Protein AF-A0A812KIX5-F1 (afdb_monomer_lite)

Organism: Symbiodinium pilosum (NCBI:txid2952)

InterPro domains:
  IPR000210 BTB/POZ domain [PF00651] (461-550)
  IPR000210 BTB/POZ domain [PS50097] (437-521)
  IPR000210 BTB/POZ domain [SM00225] (437-551)
  IPR011333 SKP1/BTB/POZ domain superfamily [G3DSA:3.30.710.10] (421-582)
  IPR011333 SKP1/BTB/POZ domain superfamily [SSF54695] (457-546)
  IPR032675 Leucine-rich repeat domain superfamily [G3DSA:3.80.10.10] (125-256)
  IPR051481 BTB/POZ domain-containing protein and Galectin-3-binding [PTHR24410] (470-642)

Foldseek 3Di:
DVVVVVVVVVVVVVVVVVVVVVPPDDDDDDDDDDDDDPVVPVVCVVVVVLDVVVPDDDPDPVVVVVCVVDVVSVVVVVVVSVVLVPDDPVRNVVVVVVVVVVVVVVCVVPVPPPDDDDPCVVVVVPPAPAPAAEDAPAPDEPPDPPPQQPPVCVVVLVRYQNHAYYAHDHHQHQADPDPLSNQNHAEYEHAQHAHDDACCVRPVSVLSNQNHAEYEHHNYNNCVVDPDNCPRVVVVCVSHVNYQYYNLDGDDPPPPDDDDDDDDDDDDDDPSPDPPPVDDDDPPPPPPPPDDDDDDDDDDDDDDDDDDDDDDDDDDDDDDDDDDDDDDDDDDDDDDDDDDDDDDDDDDPPVVVLVVVLVVLLVVVLVLLPDPDRDVVVCQVSVVVNQVSVVVVPDDDDDRDPDPLSVVVVLVVVVVVDDPPCLQSQLSSLLSCWQVEQAKEKEWEFDPPDDDPPDDGDTDIDITHDHLVLLVVQFVQSVVQQVDPVHPRNVVSYDYDYLADPLLVVQLRSCSRRVDGDDDLLSLLRVLLVCVVRVNVVSVVVSVVVNVVCCPDPCNLQCLLSQLQSCVSSVVCPPVPDRSNVSSLVSCQQCVCNNPLDVGPDDPVVVCVSLLDLSRADALLSVLLSLVVNLVVDPPNVVSLVSNLPRHQPVPDPPVSLVVSLVPDDPVSSVSVVVSNVPRDPPDDFQHWHWFQAPQQVLVVVCVVVPVVPDPCDPAAKDKDWFPDDVVQVVVPPVSVVCVSNLVFWDKDAFGKIKMFGPPWFWFFFFKFWQAKAAQQWWKWKWFDAVVPDIDTQDTDDGIGHHPDGDTGPDGDGTGMMMIGTHHDIRTTRIGTTTIIRPPPD

Radius of gyration: 38.46 Å; chains: 1; bounding box: 122×82×98 Å

pLDDT: mean 73.1, std 25.52, range [22.61, 98.19]

Secondary structure (DSSP, 8-state):
-HHHHHHHHHHHHHHHHHHHHTT---------PPS--TTTHHHHHHHHHHHHHTTTS---HHHHHHHTT-HHHHHHHHHHHHHHHTS-HHHHHHHHHHHHHHHHHHHHHHTT-SS--GGGHHHHTT---TT--EEE-TTPPPSSSSS-----HHHHHHH-TT--EEE-TTS--S----GGG-TT--EEE--SS---S-HHHHHGGGGG-TT--EEE-TTSHHHHS-SSTTHHHHHHHHH-TT--EETTEE-----TT-------------TTSTTTTT--PPPTTSTTS------------------------------------------------------------THHHHHHHHHHHHHHHHHHHTSTT--HHHHHHHHHHHHHHHHTSTT---PPPSSHHHHHHHHHHHHHHS-GGGHHHHHHHHHHTTT--SEEEEEEEEPTT----TT---EEEEEEEE-HHHHHHH-HHHHHHHH-TTSHHHHHTEEEE-SS-HHHHHHHHHHHHHS-----HHHHHHHHHHHHHTT-HHHHHHHHHHHHHHHTSTTHHHHHHHHHHHHHHTTTTSSSS--HHHHHHHHHHHSHHHHTSS--S--HHHHHHHHT-TT----HHHHHHHHHHHHHH-S-HHHHHHHHHHH--TTSS-HHHHHHHHTTS-HHHHHHHHHHHHHS--S-PPPPEEEES-HHHHHHHHHHHS-GGGS-IIIIIBEEEE-S--HHHHTTHHHHHHHHHTT-S-EEESSEEEEEE-SS--EEEEEEEESSPBPTT-EEEEEEESSSSS-EEEEE--SPBPTT--EE-S--SEESEEEEEEEES-EEE-EEEEEEEE----

Structure (mmCIF, N/CA/C/O backbone):
data_AF-A0A812KIX5-F1
#
_entry.id   AF-A0A812KIX5-F1
#
loop_
_atom_site.group_PDB
_atom_site.id
_atom_site.type_symbol
_atom_site.label_atom_id
_atom_site.label_alt_id
_atom_site.label_comp_id
_atom_site.label_asym_id
_atom_site.label_entity_id
_atom_site.label_seq_id
_atom_site.pdbx_PDB_ins_code
_atom_site.Cartn_x
_atom_site.Cartn_y
_atom_site.Cartn_z
_atom_site.occupancy
_atom_site.B_iso_or_equiv
_atom_site.auth_seq_id
_atom_site.auth_comp_id
_atom_site.auth_asym_id
_atom_site.auth_atom_id
_atom_site.pdbx_PDB_model_num
ATOM 1 N N . MET A 1 1 ? 45.525 -39.252 -24.449 1.00 27.50 1 MET A N 1
ATOM 2 C CA . MET A 1 1 ? 46.221 -38.212 -25.239 1.00 27.50 1 MET A CA 1
ATOM 3 C C . MET A 1 1 ? 45.256 -37.394 -26.091 1.00 27.50 1 MET A C 1
ATOM 5 O O . MET A 1 1 ? 45.307 -36.185 -25.963 1.00 27.50 1 MET A O 1
ATOM 9 N N . GLU A 1 2 ? 44.315 -37.974 -26.846 1.00 22.61 2 GLU A N 1
ATOM 10 C CA . GLU A 1 2 ? 43.302 -37.180 -27.587 1.00 22.61 2 GLU A CA 1
ATOM 11 C C . GLU A 1 2 ? 42.340 -36.354 -26.708 1.00 22.61 2 GLU A C 1
ATOM 13 O O . GLU A 1 2 ? 41.885 -35.298 -27.137 1.00 22.61 2 GLU A O 1
ATOM 18 N N . LEU A 1 3 ? 42.068 -36.766 -25.461 1.00 28.38 3 LEU A N 1
ATOM 19 C CA . LEU A 1 3 ? 41.303 -35.943 -24.508 1.00 28.38 3 LEU A CA 1
ATOM 20 C C . LEU A 1 3 ? 42.110 -34.771 -23.920 1.00 28.38 3 LEU A C 1
ATOM 22 O O . LEU A 1 3 ? 41.532 -33.727 -23.648 1.00 28.38 3 LEU A O 1
ATOM 26 N N . ALA A 1 4 ? 43.436 -34.902 -23.805 1.00 27.22 4 ALA A N 1
ATOM 27 C CA . ALA A 1 4 ? 44.301 -33.831 -23.297 1.00 27.22 4 ALA A CA 1
ATOM 28 C C . ALA A 1 4 ? 44.510 -32.710 -24.335 1.00 27.22 4 ALA A C 1
ATOM 30 O O . ALA A 1 4 ? 44.709 -31.559 -23.973 1.00 27.22 4 ALA A O 1
ATOM 31 N N . VAL A 1 5 ? 44.381 -33.022 -25.631 1.00 34.00 5 VAL A N 1
ATOM 32 C CA . VAL A 1 5 ? 44.470 -32.035 -26.725 1.00 34.00 5 VAL A CA 1
ATOM 33 C C . VAL A 1 5 ? 43.189 -31.185 -26.848 1.00 34.00 5 VAL A C 1
ATOM 35 O O . VAL A 1 5 ? 43.238 -30.072 -27.365 1.00 34.00 5 VAL A O 1
ATOM 38 N N . LYS A 1 6 ? 42.039 -31.660 -26.341 1.00 35.72 6 LYS A N 1
ATOM 39 C CA . LYS A 1 6 ? 40.758 -30.924 -26.394 1.00 35.72 6 LYS A CA 1
ATOM 40 C C . LYS A 1 6 ? 40.569 -29.917 -25.252 1.00 35.72 6 LYS A C 1
ATOM 42 O O . LYS A 1 6 ? 39.925 -28.895 -25.470 1.00 35.72 6 LYS A O 1
ATOM 47 N N . GLU A 1 7 ? 41.145 -30.161 -24.074 1.00 37.75 7 GLU A N 1
ATOM 48 C CA . GLU A 1 7 ? 41.090 -29.212 -22.946 1.00 37.75 7 GLU A CA 1
ATOM 49 C C . GLU A 1 7 ? 42.035 -28.013 -23.147 1.00 37.75 7 GLU A C 1
ATOM 51 O O . GLU A 1 7 ? 41.644 -26.875 -22.876 1.00 37.75 7 GLU A O 1
ATOM 56 N N . ASP A 1 8 ? 43.214 -28.227 -23.744 1.00 36.94 8 ASP A N 1
ATOM 57 C CA . ASP A 1 8 ? 44.156 -27.144 -24.067 1.00 36.94 8 ASP A CA 1
ATOM 58 C C . ASP A 1 8 ? 43.646 -26.220 -25.186 1.00 36.94 8 ASP A C 1
ATOM 60 O O . ASP A 1 8 ? 43.912 -25.018 -25.170 1.00 36.94 8 ASP A O 1
ATOM 64 N N . ALA A 1 9 ? 42.849 -26.734 -26.129 1.00 35.94 9 ALA A N 1
ATOM 65 C CA . ALA A 1 9 ? 42.270 -25.928 -27.206 1.00 35.94 9 ALA A CA 1
ATOM 66 C C . ALA A 1 9 ? 41.223 -24.922 -26.692 1.00 35.94 9 ALA A C 1
ATOM 68 O O . ALA A 1 9 ? 41.171 -23.789 -27.168 1.00 35.94 9 ALA A O 1
ATOM 69 N N . PHE A 1 10 ? 40.419 -25.302 -25.694 1.00 40.75 10 PHE A N 1
ATOM 70 C CA . PHE A 1 10 ? 39.400 -24.424 -25.109 1.00 40.75 10 PHE A CA 1
ATOM 71 C C . PHE A 1 10 ? 40.020 -23.381 -24.166 1.00 40.75 10 PHE A C 1
ATOM 73 O O . PHE A 1 10 ? 39.637 -22.210 -24.193 1.00 40.75 10 PHE A O 1
ATOM 80 N N . GLY A 1 11 ? 41.045 -23.777 -23.402 1.00 41.84 11 GLY A N 1
ATOM 81 C CA . GLY A 1 11 ? 41.852 -22.859 -22.593 1.00 41.84 11 GLY A CA 1
ATOM 82 C C . GLY A 1 11 ? 42.633 -21.851 -23.442 1.00 41.84 11 GLY A C 1
ATOM 83 O O . GLY A 1 11 ? 42.664 -20.665 -23.115 1.00 41.84 11 GLY A O 1
ATOM 84 N N . ALA A 1 12 ? 43.193 -22.283 -24.576 1.00 41.12 12 ALA A N 1
ATOM 85 C CA . ALA A 1 12 ? 43.862 -21.403 -25.532 1.00 41.12 12 ALA A CA 1
ATOM 86 C C . ALA A 1 12 ? 42.887 -20.434 -26.221 1.00 41.12 12 ALA A C 1
ATOM 88 O O . ALA A 1 12 ? 43.243 -19.276 -26.436 1.00 41.12 12 ALA A O 1
ATOM 89 N N . LEU A 1 13 ? 41.653 -20.865 -26.512 1.00 39.94 13 LEU A N 1
ATOM 90 C CA . LEU A 1 13 ? 40.608 -20.009 -27.086 1.00 39.94 13 LEU A CA 1
ATOM 91 C C . LEU A 1 13 ? 40.162 -18.916 -26.099 1.00 39.94 13 LEU A C 1
ATOM 93 O O . LEU A 1 13 ? 40.024 -17.756 -26.482 1.00 39.94 13 LEU A O 1
ATOM 97 N N . LEU A 1 14 ? 39.997 -19.269 -24.820 1.00 43.25 14 LEU A N 1
ATOM 98 C CA . LEU A 1 14 ? 39.675 -18.326 -23.745 1.00 43.25 14 LEU A CA 1
ATOM 99 C C . LEU A 1 14 ? 40.833 -17.360 -23.465 1.00 43.25 14 LEU A C 1
ATOM 101 O O . LEU A 1 14 ? 40.599 -16.163 -23.356 1.00 43.25 14 LEU A O 1
ATOM 105 N N . ALA A 1 15 ? 42.079 -17.839 -23.432 1.00 42.12 15 ALA A N 1
ATOM 106 C CA . ALA A 1 15 ? 43.260 -16.992 -23.240 1.00 42.12 15 ALA A CA 1
ATOM 107 C C . ALA A 1 15 ? 43.544 -16.073 -24.445 1.00 42.12 15 ALA A C 1
ATOM 109 O O . ALA A 1 15 ? 44.026 -14.951 -24.269 1.00 42.12 15 ALA A O 1
ATOM 110 N N . ALA A 1 16 ? 43.236 -16.520 -25.667 1.00 40.03 16 ALA A N 1
ATOM 111 C CA . ALA A 1 16 ? 43.298 -15.694 -26.869 1.00 40.03 16 ALA A CA 1
ATOM 112 C C . ALA A 1 16 ? 42.198 -14.623 -26.864 1.00 40.03 16 ALA A C 1
ATOM 114 O O . ALA A 1 16 ? 42.495 -13.469 -27.156 1.00 40.03 16 ALA A O 1
ATOM 115 N N . ALA A 1 17 ? 40.971 -14.968 -26.457 1.00 42.66 17 ALA A N 1
ATOM 116 C CA . ALA A 1 17 ? 39.883 -14.007 -26.276 1.00 42.66 17 ALA A CA 1
ATOM 117 C C . ALA A 1 17 ? 40.198 -12.967 -25.181 1.00 42.66 17 ALA A C 1
ATOM 119 O O . ALA A 1 17 ? 39.913 -11.786 -25.361 1.00 42.66 17 ALA A O 1
ATOM 120 N N . ASP A 1 18 ? 40.857 -13.376 -24.093 1.00 38.41 18 ASP A N 1
ATOM 121 C CA . ASP A 1 18 ? 41.251 -12.503 -22.977 1.00 38.41 18 ASP A CA 1
ATOM 122 C C . ASP A 1 18 ? 42.392 -11.531 -23.366 1.00 38.41 18 ASP A C 1
ATOM 124 O O . ASP A 1 18 ? 42.346 -10.334 -23.066 1.00 38.41 18 ASP A O 1
ATOM 128 N N . ARG A 1 19 ? 43.383 -11.999 -24.147 1.00 36.97 19 ARG A N 1
ATOM 129 C CA . ARG A 1 19 ? 44.425 -11.131 -24.742 1.00 36.97 19 ARG A CA 1
ATOM 130 C C . ARG A 1 19 ? 43.876 -10.191 -25.814 1.00 36.97 19 ARG A C 1
ATOM 132 O O . ARG A 1 19 ? 44.349 -9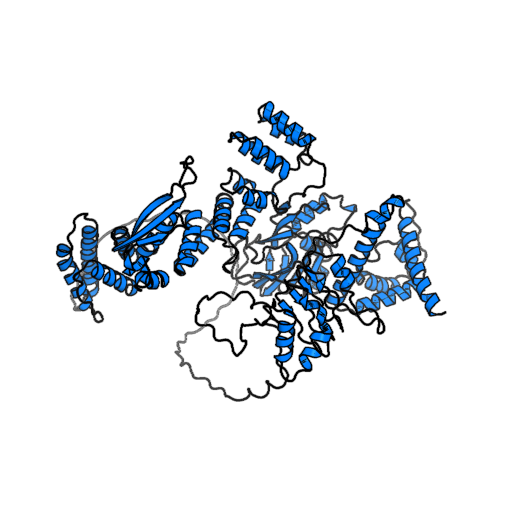.065 -25.922 1.00 36.97 19 ARG A O 1
ATOM 139 N N . PHE A 1 20 ? 42.885 -10.633 -26.585 1.00 37.66 20 PHE A N 1
ATOM 140 C CA . PHE A 1 20 ? 42.258 -9.840 -27.644 1.00 37.66 20 PHE A CA 1
ATOM 141 C C . PHE A 1 20 ? 41.384 -8.709 -27.079 1.00 37.66 20 PHE A C 1
ATOM 143 O O . PHE A 1 20 ? 41.402 -7.598 -27.598 1.00 37.66 20 PHE A O 1
ATOM 150 N N . LEU A 1 21 ? 40.695 -8.950 -25.959 1.00 41.19 21 LEU A N 1
ATOM 151 C CA . LEU A 1 21 ? 39.922 -7.928 -25.241 1.00 41.19 21 LEU A CA 1
ATOM 152 C C . LEU A 1 21 ? 40.804 -6.880 -24.540 1.00 41.19 21 LEU A C 1
ATOM 154 O O . LEU A 1 21 ? 40.356 -5.757 -24.322 1.00 41.19 21 LEU A O 1
ATOM 158 N N . SER A 1 22 ? 42.061 -7.216 -24.238 1.00 34.50 22 SER A N 1
ATOM 159 C CA . SER A 1 22 ? 43.028 -6.308 -23.601 1.00 34.50 22 SER A CA 1
ATOM 160 C C . SER A 1 22 ? 43.708 -5.333 -24.580 1.00 34.50 22 SER A C 1
ATOM 162 O O . SER A 1 22 ? 44.320 -4.366 -24.139 1.00 34.50 22 SER A O 1
ATOM 164 N N . LEU A 1 23 ? 43.609 -5.566 -25.896 1.00 33.88 23 LEU A N 1
ATOM 165 C CA . LEU A 1 23 ? 44.252 -4.751 -26.942 1.00 33.88 23 LEU A CA 1
ATOM 166 C C . LEU A 1 23 ? 43.339 -3.661 -27.541 1.00 33.88 23 LEU A C 1
ATOM 168 O O . LEU A 1 2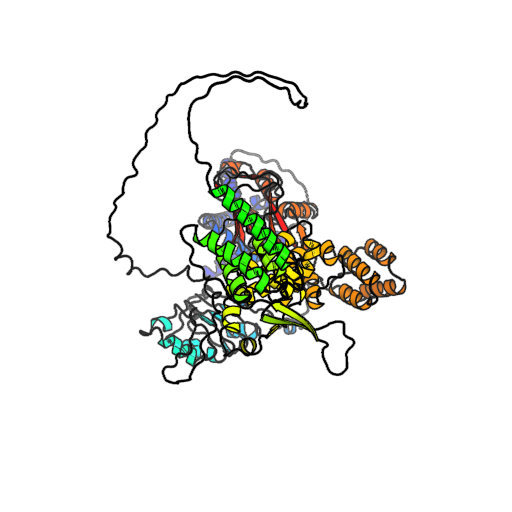3 ? 43.764 -2.931 -28.429 1.00 33.88 23 LEU A O 1
ATOM 172 N N . LEU A 1 24 ? 42.103 -3.508 -27.058 1.00 33.25 24 LEU A N 1
ATOM 173 C CA . LEU A 1 24 ? 41.109 -2.565 -27.596 1.00 33.25 24 LEU A CA 1
ATOM 174 C C . LEU A 1 24 ? 41.205 -1.138 -27.016 1.00 33.25 24 LEU A C 1
ATOM 176 O O . LEU A 1 24 ? 40.192 -0.521 -26.698 1.00 33.25 24 LEU A O 1
ATOM 180 N N . VAL A 1 25 ? 42.419 -0.590 -26.910 1.00 38.12 25 VAL A N 1
ATOM 181 C CA . VAL A 1 25 ? 42.647 0.855 -26.731 1.00 38.12 25 VAL A CA 1
ATOM 182 C C . VAL A 1 25 ? 43.849 1.265 -27.583 1.00 38.12 25 VAL A C 1
ATOM 184 O O . VAL A 1 25 ? 44.980 1.111 -27.133 1.00 38.12 25 VAL A O 1
ATOM 187 N N . LEU A 1 26 ? 43.584 1.736 -28.812 1.00 32.19 26 LEU A N 1
ATOM 188 C CA . LEU A 1 26 ? 44.225 2.863 -29.525 1.00 32.19 26 LEU A CA 1
ATOM 189 C C . LEU A 1 26 ? 44.163 2.720 -31.064 1.00 32.19 26 LEU A C 1
ATOM 191 O O . LEU A 1 26 ? 44.504 1.683 -31.621 1.00 32.19 26 LEU A O 1
ATOM 195 N N . GLU A 1 27 ? 43.817 3.859 -31.671 1.00 31.45 27 GLU A N 1
ATOM 196 C CA . GLU A 1 27 ? 44.124 4.376 -33.016 1.00 31.45 27 GLU A CA 1
ATOM 197 C C . GLU A 1 27 ? 43.227 4.123 -34.245 1.00 31.45 27 GLU A C 1
ATOM 199 O O . GLU A 1 27 ? 42.684 3.049 -34.499 1.00 31.45 27 GLU A O 1
ATOM 204 N N . GLU A 1 28 ? 43.095 5.247 -34.964 1.00 41.53 28 GLU A N 1
ATOM 205 C CA . GLU A 1 28 ? 42.257 5.609 -36.104 1.00 41.53 28 GLU A CA 1
ATOM 206 C C . GLU A 1 28 ? 42.912 5.277 -37.463 1.00 41.53 28 GLU A C 1
ATOM 208 O O . GLU A 1 28 ? 44.115 5.053 -37.566 1.00 41.53 28 GLU A O 1
ATOM 213 N N . ASP A 1 29 ? 42.076 5.338 -38.505 1.00 33.72 29 ASP A N 1
ATOM 214 C CA . ASP A 1 29 ? 42.374 5.489 -39.935 1.00 33.72 29 ASP A CA 1
ATOM 215 C C . ASP A 1 29 ? 43.147 4.396 -40.696 1.00 33.72 29 ASP A C 1
ATOM 217 O O . ASP A 1 29 ? 44.352 4.209 -40.567 1.00 33.72 29 ASP A O 1
ATOM 221 N N . THR A 1 30 ? 42.458 3.771 -41.667 1.00 25.80 30 THR A N 1
ATOM 222 C CA . THR A 1 30 ? 42.874 3.754 -43.092 1.00 25.80 30 THR A CA 1
ATOM 223 C C . THR A 1 30 ? 41.846 3.061 -44.003 1.00 25.80 30 THR A C 1
ATOM 225 O O . THR A 1 30 ? 41.351 1.967 -43.731 1.00 25.80 30 THR A O 1
ATOM 228 N N . CYS A 1 31 ? 41.549 3.699 -45.141 1.00 30.86 31 CYS A N 1
ATOM 229 C CA . CYS A 1 31 ? 40.843 3.113 -46.286 1.00 30.86 31 CYS A CA 1
ATOM 230 C C . CYS A 1 31 ? 41.754 2.160 -47.076 1.00 30.86 31 CYS A C 1
ATOM 232 O O . CYS A 1 31 ? 42.882 2.528 -47.398 1.00 30.86 31 CYS A O 1
ATOM 234 N N . ILE A 1 32 ? 41.229 1.008 -47.517 1.00 23.80 32 ILE A N 1
ATOM 235 C CA . ILE A 1 32 ? 41.801 0.218 -48.622 1.00 23.80 32 ILE A CA 1
ATOM 236 C C . ILE A 1 32 ? 40.675 -0.262 -49.552 1.00 23.80 32 ILE A C 1
ATOM 238 O O . ILE A 1 32 ? 39.677 -0.833 -49.115 1.00 23.80 32 ILE A O 1
ATOM 242 N N . ILE A 1 33 ? 40.865 -0.001 -50.847 1.00 28.52 33 ILE A N 1
ATOM 243 C CA . ILE A 1 33 ? 40.027 -0.408 -51.982 1.00 28.52 33 ILE A CA 1
ATOM 244 C C . ILE A 1 33 ? 40.273 -1.894 -52.284 1.00 28.52 33 ILE A C 1
ATOM 246 O O . ILE A 1 33 ? 41.425 -2.303 -52.437 1.00 28.52 33 ILE A O 1
ATOM 250 N N . PHE A 1 34 ? 39.211 -2.688 -52.444 1.00 28.14 34 PHE A N 1
ATOM 251 C CA . PHE A 1 34 ? 39.312 -4.081 -52.895 1.00 28.14 34 PHE A CA 1
ATOM 252 C C . PHE A 1 34 ? 39.117 -4.200 -54.411 1.00 28.14 34 PHE A C 1
ATOM 254 O O . PHE A 1 34 ? 38.206 -3.608 -54.988 1.00 28.14 34 PHE A O 1
ATOM 261 N N . LYS A 1 35 ? 39.996 -4.985 -55.045 1.00 32.91 35 LYS A N 1
ATOM 262 C CA . LYS A 1 35 ? 39.870 -5.475 -56.420 1.00 32.91 35 LYS A CA 1
ATOM 263 C C . LYS A 1 35 ? 39.110 -6.803 -56.368 1.00 32.91 35 LYS A C 1
ATOM 265 O O . LYS A 1 35 ? 39.613 -7.738 -55.758 1.00 32.91 35 LYS A O 1
ATOM 270 N N . ASP A 1 36 ? 37.968 -6.846 -57.045 1.00 40.75 36 ASP A N 1
ATOM 271 C CA . ASP A 1 36 ? 37.105 -8.006 -57.336 1.00 40.75 36 ASP A CA 1
ATOM 272 C C . ASP A 1 36 ? 35.852 -8.197 -56.432 1.00 40.75 36 ASP A C 1
ATOM 274 O O . ASP A 1 36 ? 35.947 -8.765 -55.341 1.00 40.75 36 ASP A O 1
ATOM 278 N N . PRO A 1 37 ? 34.665 -7.707 -56.868 1.00 37.41 37 PRO A N 1
ATOM 279 C CA . PRO A 1 37 ? 33.403 -7.757 -56.113 1.00 37.41 37 PRO A CA 1
ATOM 280 C C . PRO A 1 37 ? 32.613 -9.077 -56.218 1.00 37.41 37 PRO A C 1
ATOM 282 O O . PRO A 1 37 ? 31.741 -9.330 -55.384 1.00 37.41 37 PRO A O 1
ATOM 285 N N . ASP A 1 38 ? 32.882 -9.931 -57.209 1.00 36.19 38 ASP A N 1
ATOM 286 C CA . ASP A 1 38 ? 31.863 -10.894 -57.661 1.00 36.19 38 ASP A CA 1
ATOM 287 C C . ASP A 1 38 ? 31.923 -12.273 -56.980 1.00 36.19 38 ASP A C 1
ATOM 289 O O . ASP A 1 38 ? 30.971 -13.050 -57.059 1.00 36.19 38 ASP A O 1
ATOM 293 N N . GLN A 1 39 ? 32.977 -12.570 -56.212 1.00 39.09 39 GLN A N 1
ATOM 294 C CA . GLN A 1 39 ? 33.042 -13.791 -55.388 1.00 39.09 39 GLN A CA 1
ATOM 295 C C . GLN A 1 39 ? 32.546 -13.604 -53.945 1.00 39.09 39 GLN A C 1
ATOM 297 O O . GLN A 1 39 ? 32.389 -14.586 -53.216 1.00 39.09 39 GLN A O 1
ATOM 302 N N . LEU A 1 40 ? 32.250 -12.370 -53.517 1.00 37.16 40 LEU A N 1
ATOM 303 C CA . LEU A 1 40 ? 31.805 -12.091 -52.147 1.00 37.16 40 LEU A CA 1
ATOM 304 C C . LEU A 1 40 ? 30.280 -12.164 -51.970 1.00 37.16 40 LEU A C 1
ATOM 306 O O . LEU A 1 40 ? 29.820 -12.548 -50.895 1.00 37.16 40 LEU A O 1
ATOM 310 N N . LEU A 1 41 ? 29.482 -11.857 -53.000 1.00 37.94 41 LEU A N 1
ATOM 311 C CA . LEU A 1 41 ? 28.026 -11.700 -52.851 1.00 37.94 41 LEU A CA 1
ATOM 312 C C . LEU A 1 41 ? 27.285 -12.990 -52.451 1.00 37.94 41 LEU A C 1
ATOM 314 O O . LEU A 1 41 ? 26.377 -12.945 -51.621 1.00 37.94 41 LEU A O 1
ATOM 318 N N . VAL A 1 42 ? 27.689 -14.151 -52.976 1.00 38.44 42 VAL A N 1
ATOM 319 C CA . VAL A 1 42 ? 26.992 -15.435 -52.729 1.00 38.44 42 VAL A CA 1
ATOM 320 C C . VAL A 1 42 ? 27.261 -15.980 -51.318 1.00 38.44 42 VAL A C 1
ATOM 322 O O . VAL A 1 42 ? 26.432 -16.680 -50.728 1.00 38.44 42 VAL A O 1
ATOM 325 N N . THR A 1 43 ? 28.411 -15.631 -50.745 1.00 47.12 43 THR A N 1
ATOM 326 C CA . THR A 1 43 ? 28.815 -15.992 -49.381 1.00 47.12 43 THR A CA 1
ATOM 327 C C . THR A 1 43 ? 28.243 -14.996 -48.372 1.00 47.12 43 THR A C 1
ATOM 329 O O . THR A 1 43 ? 27.825 -15.394 -47.284 1.00 47.12 43 THR A O 1
ATOM 332 N N . TRP A 1 44 ? 28.137 -13.719 -48.755 1.00 42.25 44 TRP A N 1
ATOM 333 C CA . TRP A 1 44 ? 27.649 -12.645 -47.893 1.00 42.25 44 TRP A CA 1
ATOM 334 C C . TRP A 1 44 ? 26.154 -12.737 -47.598 1.00 42.25 44 TRP A C 1
ATOM 336 O O . TRP A 1 44 ? 25.775 -12.574 -46.448 1.00 42.25 44 TRP A O 1
ATOM 346 N N . GLU A 1 45 ? 25.297 -13.106 -48.556 1.00 41.31 45 GLU A N 1
ATOM 347 C CA . GLU A 1 45 ? 23.865 -13.304 -48.264 1.00 41.31 45 GLU A CA 1
ATOM 348 C C . GLU A 1 45 ? 23.601 -14.475 -47.305 1.00 41.31 45 GLU A C 1
ATOM 350 O O . GLU A 1 45 ? 22.685 -14.417 -46.482 1.00 41.31 45 GLU A O 1
ATOM 355 N N . LYS A 1 46 ? 24.403 -15.545 -47.379 1.00 43.41 46 LYS A N 1
ATOM 356 C CA . LYS A 1 46 ? 24.270 -16.706 -46.485 1.00 43.41 46 LYS A CA 1
ATOM 357 C C . LYS A 1 46 ? 24.811 -16.402 -45.088 1.00 43.41 46 LYS A C 1
ATOM 359 O O . LYS A 1 46 ? 24.155 -16.742 -44.107 1.00 43.41 46 LYS A O 1
ATOM 364 N N . LEU A 1 47 ? 25.951 -15.713 -44.991 1.00 41.25 47 LEU A N 1
ATOM 365 C CA . LEU A 1 47 ? 26.515 -15.244 -43.720 1.00 41.25 47 LEU A CA 1
ATOM 366 C C . LEU A 1 47 ? 25.655 -14.152 -43.078 1.00 41.25 47 LEU A C 1
ATOM 368 O O . LEU A 1 47 ? 25.427 -14.208 -41.877 1.00 41.25 47 LEU A O 1
ATOM 372 N N . ALA A 1 48 ? 25.100 -13.220 -43.853 1.00 42.81 48 ALA A N 1
ATOM 373 C CA . ALA A 1 48 ? 24.210 -12.176 -43.354 1.00 42.81 48 ALA A CA 1
ATOM 374 C C . ALA A 1 48 ? 22.926 -12.762 -42.754 1.00 42.81 48 ALA A C 1
ATOM 376 O O . ALA A 1 48 ? 22.506 -12.317 -41.695 1.00 42.81 48 ALA A O 1
ATOM 377 N N . ARG A 1 49 ? 22.344 -13.815 -43.348 1.00 43.97 49 ARG A N 1
ATOM 378 C CA . ARG A 1 49 ? 21.187 -14.522 -42.762 1.00 43.97 49 ARG A CA 1
ATOM 379 C C . ARG A 1 49 ? 21.538 -15.249 -41.461 1.00 43.97 49 ARG A C 1
ATOM 381 O O . ARG A 1 49 ? 20.727 -15.265 -40.541 1.00 43.97 49 ARG A O 1
ATOM 388 N N . VAL A 1 50 ? 22.745 -15.810 -41.359 1.00 42.03 50 VAL A N 1
ATOM 389 C CA . VAL A 1 50 ? 23.242 -16.480 -40.143 1.00 42.03 50 VAL A CA 1
ATOM 390 C C . VAL A 1 50 ? 23.562 -15.461 -39.039 1.00 42.03 50 VAL A C 1
ATOM 392 O O . VAL A 1 50 ? 23.182 -15.673 -37.892 1.00 42.03 50 VAL A O 1
ATOM 395 N N . PHE A 1 51 ? 24.179 -14.325 -39.373 1.00 45.72 51 PHE A N 1
ATOM 396 C CA . PHE A 1 51 ? 24.486 -13.246 -38.427 1.00 45.72 51 PHE A CA 1
ATOM 397 C C . PHE A 1 51 ? 23.244 -12.467 -37.980 1.00 45.72 51 PHE A C 1
ATOM 399 O O . PHE A 1 51 ? 23.142 -12.115 -36.808 1.00 45.72 51 PHE A O 1
ATOM 406 N N . HIS A 1 52 ? 22.273 -12.267 -38.873 1.00 40.03 52 HIS A N 1
ATOM 407 C CA . HIS A 1 52 ? 20.972 -11.679 -38.549 1.00 40.03 52 HIS A CA 1
ATOM 408 C C . HIS A 1 52 ? 20.130 -12.610 -37.655 1.00 40.03 52 HIS A C 1
ATOM 410 O O . HIS A 1 52 ? 19.349 -12.143 -36.832 1.00 40.03 52 HIS A O 1
ATOM 416 N N . ALA A 1 53 ? 20.301 -13.931 -37.775 1.00 39.97 53 ALA A N 1
ATOM 417 C CA . ALA A 1 53 ? 19.661 -14.919 -36.904 1.00 39.97 53 ALA A CA 1
ATOM 418 C C . ALA A 1 53 ? 20.365 -15.090 -35.543 1.00 39.97 53 ALA A C 1
ATOM 420 O O . ALA A 1 53 ? 19.725 -15.459 -34.561 1.00 39.97 53 ALA A O 1
ATOM 421 N N . ALA A 1 54 ? 21.670 -14.816 -35.467 1.00 41.25 54 ALA A N 1
ATOM 422 C CA . ALA A 1 54 ? 22.495 -14.967 -34.267 1.00 41.25 54 ALA A CA 1
ATOM 423 C C . ALA A 1 54 ? 22.571 -13.694 -33.404 1.00 41.25 54 ALA A C 1
ATOM 425 O O . ALA A 1 54 ? 23.546 -13.528 -32.669 1.00 41.25 54 ALA A O 1
ATOM 426 N N . GLY A 1 55 ? 21.579 -12.800 -33.532 1.00 43.25 55 GLY A N 1
ATOM 427 C CA . GLY A 1 55 ? 21.530 -11.455 -32.954 1.00 43.25 55 GLY A CA 1
ATOM 428 C C . GLY A 1 55 ? 22.258 -11.339 -31.618 1.00 43.25 55 GLY A C 1
ATOM 429 O O . GLY A 1 55 ? 21.726 -11.788 -30.610 1.00 43.25 55 GLY A O 1
ATOM 430 N N . TYR A 1 56 ? 23.490 -10.809 -31.689 1.00 38.69 56 TYR A N 1
ATOM 431 C CA . TYR A 1 56 ? 24.294 -10.115 -30.665 1.00 38.69 56 TYR A CA 1
ATOM 432 C C . TYR A 1 56 ? 25.818 -10.242 -30.850 1.00 38.69 56 TYR A C 1
ATOM 434 O O . TYR A 1 56 ? 26.554 -9.503 -30.200 1.00 38.69 56 TYR A O 1
ATOM 442 N N . LEU A 1 57 ? 26.339 -11.135 -31.703 1.00 39.62 57 LEU A N 1
ATOM 443 C CA . LEU A 1 57 ? 27.766 -11.497 -31.605 1.00 39.62 57 LEU A CA 1
ATOM 444 C C . LEU A 1 57 ? 28.764 -10.775 -32.520 1.00 39.62 57 LEU A C 1
ATOM 446 O O . LEU A 1 57 ? 29.955 -10.827 -32.220 1.00 39.62 57 LEU A O 1
ATOM 450 N N . CYS A 1 58 ? 28.370 -10.071 -33.584 1.00 45.25 58 CYS A N 1
ATOM 451 C CA . CYS A 1 58 ? 29.371 -9.488 -34.491 1.00 45.25 58 CYS A CA 1
ATOM 452 C C . CYS A 1 58 ? 28.928 -8.156 -35.114 1.00 45.25 58 CYS A C 1
ATOM 454 O O . CYS A 1 58 ? 28.445 -8.134 -36.240 1.00 45.25 58 CYS A O 1
ATOM 456 N N . TYR A 1 59 ? 29.147 -7.041 -34.408 1.00 39.62 59 TYR A N 1
ATOM 457 C CA . TYR A 1 59 ? 29.021 -5.688 -34.981 1.00 39.62 59 TYR A CA 1
ATOM 458 C C . TYR A 1 59 ? 30.365 -5.055 -35.383 1.00 39.62 59 TYR A C 1
ATOM 460 O O . TYR A 1 59 ? 30.392 -3.941 -35.896 1.00 39.62 59 TYR A O 1
ATOM 468 N N . HIS A 1 60 ? 31.491 -5.752 -35.187 1.00 44.09 60 HIS A N 1
ATOM 469 C CA . HIS A 1 60 ? 32.818 -5.198 -35.458 1.00 44.09 60 HIS A CA 1
ATOM 470 C C . HIS A 1 60 ? 33.468 -5.838 -36.694 1.00 44.09 60 HIS A C 1
ATOM 472 O O . HIS A 1 60 ? 33.759 -7.036 -36.709 1.00 44.09 60 HIS A O 1
ATOM 478 N N . LYS A 1 61 ? 33.735 -5.026 -37.727 1.00 45.09 61 LYS A N 1
ATOM 479 C CA . LYS A 1 61 ? 34.273 -5.457 -39.033 1.00 45.09 61 LYS A CA 1
ATOM 480 C C . LYS A 1 61 ? 35.564 -6.283 -38.912 1.00 45.09 61 LYS A C 1
ATOM 482 O O . LYS A 1 61 ? 35.691 -7.311 -39.573 1.00 45.09 61 LYS A O 1
ATOM 487 N N . SER A 1 62 ? 36.476 -5.904 -38.014 1.00 44.69 62 SER A N 1
ATOM 488 C CA . SER A 1 62 ? 37.744 -6.629 -37.818 1.00 44.69 62 SER A CA 1
ATOM 489 C C . SER A 1 62 ? 37.579 -8.011 -37.168 1.00 44.69 62 SER A C 1
ATOM 491 O O . SER A 1 62 ? 38.396 -8.897 -37.411 1.00 44.69 62 SER A O 1
ATOM 493 N N . VAL A 1 63 ? 36.507 -8.232 -36.394 1.00 47.84 63 VAL A N 1
ATOM 494 C CA . VAL A 1 63 ? 36.188 -9.534 -35.782 1.00 47.84 63 VAL A CA 1
ATOM 495 C C . VAL A 1 63 ? 35.663 -10.492 -36.847 1.00 47.84 63 VAL A C 1
ATOM 497 O O . VAL A 1 63 ? 36.117 -11.633 -36.923 1.00 47.84 63 VAL A O 1
ATOM 500 N N . CYS A 1 64 ? 34.787 -10.010 -37.734 1.00 49.66 64 CYS A N 1
ATOM 501 C CA . CYS A 1 64 ? 34.326 -10.782 -38.886 1.00 49.66 64 CYS A CA 1
ATOM 502 C C . CYS A 1 64 ? 35.495 -11.171 -39.801 1.00 49.66 64 CYS A C 1
ATOM 504 O O . CYS A 1 64 ? 35.600 -12.326 -40.201 1.00 49.66 64 CYS A O 1
ATOM 506 N N . GLU A 1 65 ? 36.421 -10.249 -40.076 1.00 53.88 65 GLU A N 1
ATOM 507 C CA . GLU A 1 65 ? 37.603 -10.535 -40.899 1.00 53.88 65 GLU A CA 1
ATOM 508 C C . GLU A 1 65 ? 38.565 -11.550 -40.256 1.00 53.88 65 GLU A C 1
ATOM 510 O O . GLU A 1 65 ? 39.216 -12.301 -40.980 1.00 53.88 65 GLU A O 1
ATOM 515 N N . HIS A 1 66 ? 38.653 -11.614 -38.922 1.00 52.47 66 HIS A N 1
ATOM 516 C CA . HIS A 1 66 ? 39.475 -12.608 -38.218 1.00 52.47 66 HIS A CA 1
ATOM 517 C C . HIS A 1 66 ? 38.813 -13.991 -38.159 1.00 52.47 66 HIS A C 1
ATOM 519 O O . HIS A 1 66 ? 39.472 -14.996 -38.420 1.00 52.47 66 HIS A O 1
ATOM 525 N N . ILE A 1 67 ? 37.506 -14.048 -37.885 1.00 49.41 67 ILE A N 1
ATOM 526 C CA . ILE A 1 67 ? 36.726 -15.297 -37.878 1.00 49.41 67 ILE A CA 1
ATOM 527 C C . ILE A 1 67 ? 36.712 -15.931 -39.278 1.00 49.41 67 ILE A C 1
ATOM 529 O O . ILE A 1 67 ? 36.857 -17.144 -39.406 1.00 49.41 67 ILE A O 1
ATOM 533 N N . LEU A 1 68 ? 36.624 -15.118 -40.337 1.00 52.91 68 LEU A N 1
ATOM 534 C CA . LEU A 1 68 ? 36.660 -15.588 -41.727 1.00 52.91 68 LEU A CA 1
ATOM 535 C C . LEU A 1 68 ? 38.044 -16.090 -42.176 1.00 52.91 68 LEU A C 1
ATOM 537 O O . LEU A 1 68 ? 38.128 -16.848 -43.139 1.00 52.91 68 LEU A O 1
ATOM 541 N N . LYS A 1 69 ? 39.127 -15.708 -41.486 1.00 56.53 69 LYS A N 1
ATOM 542 C CA . LYS A 1 69 ? 40.501 -16.159 -41.779 1.00 56.53 69 LYS A CA 1
ATOM 543 C C . LYS A 1 69 ? 40.908 -17.427 -41.016 1.00 56.53 69 LYS A C 1
ATOM 545 O O . LYS A 1 69 ? 41.970 -17.974 -41.305 1.00 56.53 69 LYS A O 1
ATOM 550 N N . ALA A 1 70 ? 40.090 -17.910 -40.076 1.00 62.12 70 ALA A N 1
ATOM 551 C CA . ALA A 1 70 ? 40.378 -19.079 -39.242 1.00 62.12 70 ALA A CA 1
ATOM 552 C C . ALA A 1 70 ? 39.293 -20.170 -39.407 1.00 62.12 70 ALA A C 1
ATOM 554 O O . ALA A 1 70 ? 38.305 -20.174 -38.668 1.00 62.12 70 ALA A O 1
ATOM 555 N N . PRO A 1 71 ? 39.469 -21.127 -40.342 1.00 58.59 71 PRO A N 1
ATOM 556 C CA . PRO A 1 71 ? 38.456 -22.136 -40.676 1.00 58.59 71 PRO A CA 1
ATOM 557 C C . PRO A 1 71 ? 37.961 -22.965 -39.480 1.00 58.59 71 PRO A C 1
ATOM 559 O O . PRO A 1 71 ? 36.771 -23.240 -39.375 1.00 58.59 71 PRO A O 1
ATOM 562 N N . SER A 1 72 ? 38.840 -23.289 -38.527 1.00 55.66 72 SER A N 1
ATOM 563 C CA . SER A 1 72 ? 38.495 -24.058 -37.320 1.00 55.66 72 SER A CA 1
ATOM 564 C C . SER A 1 72 ? 37.592 -23.298 -36.339 1.00 55.66 72 SER A C 1
ATOM 566 O O . SER A 1 72 ? 36.763 -23.899 -35.650 1.00 55.66 72 SER A O 1
ATOM 568 N N . VAL A 1 73 ? 37.721 -21.968 -36.286 1.00 55.59 73 VAL A N 1
ATOM 569 C CA . VAL A 1 73 ? 36.854 -21.096 -35.481 1.00 55.59 73 VAL A CA 1
ATOM 570 C C . VAL A 1 73 ? 35.484 -20.998 -36.138 1.00 55.59 73 VAL A C 1
ATOM 572 O O . VAL A 1 73 ? 34.474 -21.065 -35.444 1.00 55.59 73 VAL A O 1
ATOM 575 N N . LEU A 1 74 ? 35.443 -20.908 -37.470 1.00 55.91 74 LEU A N 1
ATOM 576 C CA . LEU A 1 74 ? 34.200 -20.886 -38.234 1.00 55.91 74 LEU A CA 1
ATOM 577 C C . LEU A 1 74 ? 33.418 -22.201 -38.084 1.00 55.91 74 LEU A C 1
ATOM 579 O O . LEU A 1 74 ? 32.218 -22.157 -37.837 1.00 55.91 74 LEU A O 1
ATOM 583 N N . GLU A 1 75 ? 34.080 -23.358 -38.161 1.00 58.06 75 GLU A N 1
ATOM 584 C CA . GLU A 1 75 ? 33.445 -24.670 -37.955 1.00 58.06 75 GLU A CA 1
ATOM 585 C C . GLU A 1 75 ? 32.876 -24.822 -36.538 1.00 58.06 75 GLU A C 1
ATOM 587 O O . GLU A 1 75 ? 31.715 -25.201 -36.374 1.00 58.06 75 GLU A O 1
ATOM 592 N N . SER A 1 76 ? 33.645 -24.430 -35.518 1.00 54.50 76 SER A N 1
ATOM 593 C CA . SER A 1 76 ? 33.196 -24.462 -34.118 1.00 54.50 76 SER A CA 1
ATOM 594 C C . SER A 1 76 ? 32.030 -23.496 -33.868 1.00 54.50 76 SER A C 1
ATOM 596 O O . SER A 1 76 ? 31.081 -23.820 -33.154 1.00 54.50 76 SER A O 1
ATOM 598 N N . LEU A 1 77 ? 32.065 -22.310 -34.486 1.00 51.09 77 LEU A N 1
ATOM 599 C CA . LEU A 1 77 ? 30.989 -21.323 -34.408 1.00 51.09 77 LEU A CA 1
ATOM 600 C C . LEU A 1 77 ? 29.719 -21.842 -35.096 1.00 51.09 77 LEU A C 1
ATOM 602 O O . LEU A 1 77 ? 28.629 -21.711 -34.546 1.00 51.09 77 LEU A O 1
ATOM 606 N N . VAL A 1 78 ? 29.848 -22.471 -36.267 1.00 56.12 78 VAL A N 1
ATOM 607 C CA . VAL A 1 78 ? 28.730 -23.088 -36.994 1.00 56.12 78 VAL A CA 1
ATOM 608 C C . VAL A 1 78 ? 28.105 -24.219 -36.179 1.00 56.12 78 VAL A C 1
ATOM 610 O O . VAL A 1 78 ? 26.881 -24.292 -36.106 1.00 56.12 78 VAL A O 1
ATOM 613 N N . GLU A 1 79 ? 28.899 -25.057 -35.512 1.00 54.41 79 GLU A N 1
ATOM 614 C CA . GLU A 1 79 ? 28.385 -26.127 -34.650 1.00 54.41 79 GLU A CA 1
ATOM 615 C C . GLU A 1 79 ? 27.607 -25.569 -33.443 1.00 54.41 79 GLU A C 1
ATOM 617 O O . GLU A 1 79 ? 26.495 -26.016 -33.146 1.00 54.41 79 GLU A O 1
ATOM 622 N N . VAL A 1 80 ? 28.138 -24.530 -32.786 1.00 52.91 80 VAL A N 1
ATOM 623 C CA . VAL A 1 80 ? 27.463 -23.839 -31.674 1.00 52.91 80 VAL A CA 1
ATOM 624 C C . VAL A 1 80 ? 26.165 -23.172 -32.140 1.00 52.91 80 VAL A C 1
ATOM 626 O O . VAL A 1 80 ? 25.133 -23.306 -31.481 1.00 52.91 80 VAL A O 1
ATOM 629 N N . LEU A 1 81 ? 26.176 -22.509 -33.299 1.00 50.34 81 LEU A N 1
ATOM 630 C CA . LEU A 1 81 ? 24.995 -21.861 -33.872 1.00 50.34 81 LEU A CA 1
ATOM 631 C C . LEU A 1 81 ? 23.931 -22.877 -34.310 1.00 50.34 81 LEU A C 1
ATOM 633 O O . LEU A 1 81 ? 22.749 -22.666 -34.051 1.00 50.34 81 LEU A O 1
ATOM 637 N N . GLN A 1 82 ? 24.323 -24.011 -34.897 1.00 51.66 82 GLN A N 1
ATOM 638 C CA . GLN A 1 82 ? 23.402 -25.108 -35.223 1.00 51.66 82 GLN A CA 1
ATOM 639 C C . GLN A 1 82 ? 22.768 -25.715 -33.968 1.00 51.66 82 GLN A C 1
ATOM 641 O O . GLN A 1 82 ? 21.597 -26.098 -33.986 1.00 51.66 82 GLN A O 1
ATOM 646 N N . ARG A 1 83 ? 23.521 -25.786 -32.867 1.00 50.22 83 ARG A N 1
ATOM 647 C CA . ARG A 1 83 ? 23.020 -26.273 -31.581 1.00 50.22 83 ARG A CA 1
ATOM 648 C C . ARG A 1 83 ? 22.031 -25.292 -30.951 1.00 50.22 83 ARG A C 1
ATOM 650 O O . ARG A 1 83 ? 20.966 -25.726 -30.527 1.00 50.22 83 ARG A O 1
ATOM 657 N N . LEU A 1 84 ? 22.328 -23.991 -30.982 1.00 46.72 84 LEU A N 1
ATOM 658 C CA . LEU A 1 84 ? 21.415 -22.928 -30.543 1.00 46.72 84 LEU A CA 1
ATOM 659 C C . LEU A 1 84 ? 20.146 -22.852 -31.405 1.00 46.72 84 LEU A C 1
ATOM 661 O O . LEU A 1 84 ? 19.066 -22.582 -30.888 1.00 46.72 84 LEU A O 1
ATOM 665 N N . TRP A 1 85 ? 20.249 -23.123 -32.708 1.00 53.41 85 TRP A N 1
ATOM 666 C CA . TRP A 1 85 ? 19.106 -23.118 -33.626 1.00 53.41 85 TRP A CA 1
ATOM 667 C C . TRP A 1 85 ? 18.105 -24.248 -33.356 1.00 53.41 85 TRP A C 1
ATOM 669 O O . TRP A 1 85 ? 16.911 -24.085 -33.592 1.00 53.41 85 TRP A O 1
ATOM 679 N N . ARG A 1 86 ? 18.576 -25.391 -32.844 1.00 59.19 86 ARG A N 1
ATOM 680 C CA . ARG A 1 86 ? 17.727 -26.544 -32.494 1.00 59.19 86 ARG A CA 1
ATOM 681 C C . ARG A 1 86 ? 17.019 -26.398 -31.145 1.00 59.19 86 ARG A C 1
ATOM 683 O O . ARG A 1 86 ? 16.197 -27.245 -30.818 1.00 59.19 86 ARG A O 1
ATOM 690 N N . MET A 1 87 ? 17.339 -25.363 -30.372 1.00 63.62 87 MET A N 1
ATOM 691 C CA . MET A 1 87 ? 16.737 -25.120 -29.064 1.00 63.62 87 MET A CA 1
ATOM 692 C C . MET A 1 87 ? 15.397 -24.398 -29.196 1.00 63.62 87 MET A C 1
ATOM 694 O O . MET A 1 87 ? 15.229 -23.489 -30.015 1.00 63.62 87 MET A O 1
ATOM 698 N N . SER A 1 88 ? 14.446 -24.768 -28.343 1.00 61.16 88 SER A N 1
ATOM 699 C CA . SER A 1 88 ? 13.186 -24.045 -28.200 1.00 61.16 88 SER A CA 1
ATOM 700 C C . SER A 1 88 ? 13.430 -22.593 -27.739 1.00 61.16 88 SER A C 1
ATOM 702 O O . SER A 1 88 ? 14.469 -22.284 -27.143 1.00 61.16 88 SER A O 1
ATOM 704 N N . PRO A 1 89 ? 12.495 -21.654 -27.988 1.00 46.66 89 PRO A N 1
ATOM 705 C CA . PRO A 1 89 ? 12.605 -20.275 -27.499 1.00 46.66 89 PRO A CA 1
ATOM 706 C C . PRO A 1 89 ? 12.893 -20.175 -25.989 1.00 46.66 89 PRO A C 1
ATOM 708 O O . PRO A 1 89 ? 13.725 -19.369 -25.576 1.00 46.66 89 PRO A O 1
ATOM 711 N N . GLN A 1 90 ? 12.284 -21.048 -25.181 1.00 43.19 90 GLN A N 1
ATOM 712 C CA . GLN A 1 90 ? 12.465 -21.089 -23.727 1.00 43.19 90 GLN A CA 1
ATOM 713 C C . GLN A 1 90 ? 13.856 -21.609 -23.322 1.00 43.19 90 GLN A C 1
ATOM 715 O O . GLN A 1 90 ? 14.494 -21.052 -22.425 1.00 43.19 90 GLN A O 1
ATOM 720 N N . GLU A 1 91 ? 14.382 -22.619 -24.021 1.00 45.97 91 GLU A N 1
ATOM 721 C CA . GLU A 1 91 ? 15.746 -23.127 -23.809 1.00 45.97 91 GLU A CA 1
ATOM 722 C C . GLU A 1 91 ? 16.809 -22.089 -24.194 1.00 45.97 91 GLU A C 1
ATOM 724 O O . GLU A 1 91 ? 17.834 -21.976 -23.514 1.00 45.97 91 GLU A O 1
ATOM 729 N N . ARG A 1 92 ? 16.565 -21.302 -25.253 1.00 56.47 92 ARG A N 1
ATOM 730 C CA . ARG A 1 92 ? 17.453 -20.205 -25.674 1.00 56.47 92 ARG A CA 1
ATOM 731 C C . ARG A 1 92 ? 17.507 -19.091 -24.632 1.00 56.47 92 ARG A C 1
ATOM 733 O O . ARG A 1 92 ? 18.608 -18.722 -24.231 1.00 56.47 92 ARG A O 1
ATOM 740 N N . ALA A 1 93 ? 16.356 -18.631 -24.139 1.00 45.00 93 ALA A N 1
ATOM 741 C CA . ALA A 1 93 ? 16.284 -17.626 -23.075 1.00 45.00 93 ALA A CA 1
ATOM 742 C C . ALA A 1 93 ? 16.963 -18.111 -21.778 1.00 45.00 93 ALA A C 1
ATOM 744 O O . ALA A 1 93 ? 17.763 -17.395 -21.177 1.00 45.00 93 ALA A O 1
ATOM 745 N N . THR A 1 94 ? 16.726 -19.370 -21.393 1.00 44.94 94 THR A N 1
ATOM 746 C CA . THR A 1 94 ? 17.349 -19.993 -20.211 1.00 44.94 94 THR A CA 1
ATOM 747 C C . THR A 1 94 ? 18.870 -20.090 -20.357 1.00 44.94 94 THR A C 1
ATOM 749 O O . THR A 1 94 ? 19.614 -19.754 -19.441 1.00 44.94 94 THR A O 1
ATOM 752 N N . THR A 1 95 ? 19.358 -20.504 -21.527 1.00 46.25 95 THR A N 1
ATOM 753 C CA . THR A 1 95 ? 20.800 -20.636 -21.794 1.00 46.25 95 THR A CA 1
ATOM 754 C C . THR A 1 95 ? 21.495 -19.280 -21.864 1.00 46.25 95 THR A C 1
ATOM 756 O O . THR A 1 95 ? 22.599 -19.134 -21.343 1.00 46.25 95 THR A O 1
ATOM 759 N N . GLN A 1 96 ? 20.838 -18.263 -22.431 1.00 45.81 96 GLN A N 1
ATOM 760 C CA . GLN A 1 96 ? 21.310 -16.878 -22.380 1.00 45.81 96 GLN A CA 1
ATOM 761 C C . GLN A 1 96 ? 21.416 -16.374 -20.936 1.00 45.81 96 GLN A C 1
ATOM 763 O O . GLN A 1 96 ? 22.437 -15.793 -20.575 1.00 45.81 96 GLN A O 1
ATOM 768 N N . HIS A 1 97 ? 20.420 -16.661 -20.094 1.00 44.41 97 HIS A N 1
ATOM 769 C CA . HIS A 1 97 ? 20.442 -16.304 -18.676 1.00 44.41 97 HIS A CA 1
ATOM 770 C C . HIS A 1 97 ? 21.574 -17.012 -17.905 1.00 44.41 97 HIS A C 1
ATOM 772 O O . HIS A 1 97 ? 22.301 -16.366 -17.153 1.00 44.41 97 HIS A O 1
ATOM 778 N N . VAL A 1 98 ? 21.805 -18.310 -18.145 1.00 44.00 98 VAL A N 1
ATOM 779 C CA . VAL A 1 98 ? 22.905 -19.073 -17.519 1.00 44.00 98 VAL A CA 1
ATOM 780 C C . VAL A 1 98 ? 24.279 -18.538 -17.934 1.00 44.00 98 VAL A C 1
ATOM 782 O O . VAL A 1 98 ? 25.150 -18.341 -17.084 1.00 44.00 98 VAL A O 1
ATOM 785 N N . LEU A 1 99 ? 24.488 -18.265 -19.226 1.00 43.69 99 LEU A N 1
ATOM 786 C CA . LEU A 1 99 ? 25.738 -17.677 -19.724 1.00 43.69 99 LEU A CA 1
ATOM 787 C C . LEU A 1 99 ? 25.966 -16.270 -19.151 1.00 43.69 99 LEU A C 1
ATOM 789 O O . LEU A 1 99 ? 27.096 -15.913 -18.808 1.00 43.69 99 LEU A O 1
ATOM 793 N N . TYR A 1 100 ? 24.894 -15.491 -19.002 1.00 48.41 100 TYR A N 1
ATOM 794 C CA . TYR A 1 100 ? 24.919 -14.170 -18.385 1.00 48.41 100 TYR A CA 1
ATOM 795 C C . TYR A 1 100 ? 25.289 -14.225 -16.892 1.00 48.41 100 TYR A C 1
ATOM 797 O O . TYR A 1 100 ? 26.223 -13.536 -16.478 1.00 48.41 100 TYR A O 1
ATOM 805 N N . GLU A 1 101 ? 24.645 -15.081 -16.092 1.00 45.25 101 GLU A N 1
ATOM 806 C CA . GLU A 1 101 ? 24.968 -15.250 -14.666 1.00 45.25 101 GLU A CA 1
ATOM 807 C C . GLU A 1 101 ? 26.395 -15.779 -14.466 1.00 45.25 101 GLU A C 1
ATOM 809 O O . GLU A 1 101 ? 27.133 -15.285 -13.614 1.00 45.25 101 GLU A O 1
ATOM 814 N N . THR A 1 102 ? 26.857 -16.681 -15.337 1.00 41.09 102 THR A N 1
ATOM 815 C CA . THR A 1 102 ? 28.255 -17.144 -15.340 1.00 41.09 102 THR A CA 1
ATOM 816 C C . THR A 1 102 ? 29.225 -15.981 -15.592 1.00 41.09 102 THR A C 1
ATOM 818 O O . THR A 1 102 ? 30.240 -15.844 -14.906 1.00 41.09 102 THR A O 1
ATOM 821 N N . ARG A 1 103 ? 28.901 -15.077 -16.528 1.00 41.72 103 ARG A N 1
ATOM 822 C CA . ARG A 1 103 ? 29.705 -13.881 -16.835 1.00 41.72 103 ARG A CA 1
ATOM 823 C C . ARG A 1 103 ? 29.694 -12.863 -15.693 1.00 41.72 103 ARG A C 1
ATOM 825 O O . ARG A 1 103 ? 30.729 -12.263 -15.404 1.00 41.72 103 ARG A O 1
ATOM 832 N N . ARG A 1 104 ? 28.552 -12.686 -15.025 1.00 44.66 104 ARG A N 1
ATOM 833 C CA . ARG A 1 104 ? 28.393 -11.837 -13.835 1.00 44.66 104 ARG A CA 1
ATOM 834 C C . ARG A 1 104 ? 29.232 -12.359 -12.666 1.00 44.66 104 ARG A C 1
ATOM 836 O O . ARG A 1 104 ? 29.968 -11.584 -12.056 1.00 44.66 104 ARG A O 1
ATOM 843 N N . GLN A 1 105 ? 29.193 -13.667 -12.411 1.00 41.41 105 GLN A N 1
ATOM 844 C CA . GLN A 1 105 ? 30.018 -14.339 -11.402 1.00 41.41 105 GLN A CA 1
ATOM 845 C C . GLN A 1 105 ? 31.515 -14.207 -11.714 1.00 41.41 105 GLN A C 1
ATOM 847 O O . GLN A 1 105 ? 32.299 -13.872 -10.827 1.00 41.41 105 GLN A O 1
ATOM 852 N N . HIS A 1 106 ? 31.912 -14.365 -12.981 1.00 41.50 106 HIS A N 1
ATOM 853 C CA . HIS A 1 106 ? 33.296 -14.151 -13.413 1.00 41.50 106 HIS A CA 1
ATOM 854 C C . HIS A 1 106 ? 33.732 -12.687 -13.210 1.00 41.50 106 HIS A C 1
ATOM 856 O O . HIS A 1 106 ? 34.802 -12.425 -12.670 1.00 41.50 106 HIS A O 1
ATOM 862 N N . ARG A 1 107 ? 32.881 -11.702 -13.533 1.00 40.72 107 ARG A N 1
ATOM 863 C CA . ARG A 1 107 ? 33.167 -10.275 -13.280 1.00 40.72 107 ARG A CA 1
ATOM 864 C C . ARG A 1 107 ? 33.343 -9.960 -11.793 1.00 40.72 107 ARG A C 1
ATOM 866 O O . ARG A 1 107 ? 34.251 -9.210 -11.449 1.00 40.72 107 ARG A O 1
ATOM 873 N N . MET A 1 108 ? 32.517 -10.547 -10.923 1.00 40.62 108 MET A N 1
ATOM 874 C CA . MET A 1 108 ? 32.634 -10.380 -9.468 1.00 40.62 108 MET A CA 1
ATOM 875 C C . MET A 1 108 ? 33.896 -11.037 -8.888 1.00 40.62 108 MET A C 1
ATOM 877 O O . MET A 1 108 ? 34.456 -10.535 -7.917 1.00 40.62 108 MET A O 1
ATOM 881 N N . LEU A 1 109 ? 34.374 -12.132 -9.488 1.00 39.22 109 LEU A N 1
ATOM 882 C CA . LEU A 1 109 ? 35.603 -12.811 -9.063 1.00 39.22 109 LEU A CA 1
ATOM 883 C C . LEU A 1 109 ? 36.876 -12.052 -9.474 1.00 39.22 109 LEU A C 1
ATOM 885 O O . LEU A 1 109 ? 37.850 -12.051 -8.722 1.00 39.22 109 LEU A O 1
ATOM 889 N N . TYR A 1 110 ? 36.871 -11.381 -10.629 1.00 38.72 110 TYR A N 1
ATOM 890 C CA . TYR A 1 110 ? 38.058 -10.704 -11.167 1.00 38.72 110 TYR A CA 1
ATOM 891 C C . TYR A 1 110 ? 38.169 -9.217 -10.790 1.00 38.72 110 TYR A C 1
ATOM 893 O O . TYR A 1 110 ? 39.285 -8.701 -10.714 1.00 38.72 110 TYR A O 1
ATOM 901 N N . SER A 1 111 ? 37.068 -8.534 -10.448 1.00 39.28 111 SER A N 1
ATOM 902 C CA . SER A 1 111 ? 37.108 -7.132 -9.989 1.00 39.28 111 SER A CA 1
ATOM 903 C C . SER A 1 111 ? 37.789 -6.937 -8.622 1.00 39.28 111 SER A C 1
ATOM 905 O O . SER A 1 111 ? 38.126 -5.814 -8.258 1.00 39.28 111 SER A O 1
ATOM 907 N N . GLY A 1 112 ? 38.058 -8.019 -7.880 1.00 38.44 112 GLY A N 1
ATOM 908 C CA . GLY A 1 112 ? 38.743 -7.996 -6.581 1.00 38.44 112 GLY A CA 1
ATOM 909 C C . GLY A 1 112 ? 40.239 -8.346 -6.595 1.00 38.44 112 GLY A C 1
ATOM 910 O O . GLY A 1 112 ? 40.835 -8.441 -5.520 1.00 38.44 112 GLY A O 1
ATOM 911 N N . VAL A 1 113 ? 40.858 -8.587 -7.759 1.00 37.56 113 VAL A N 1
ATOM 912 C CA . VAL A 1 113 ? 42.242 -9.115 -7.834 1.00 37.56 113 VAL A CA 1
ATOM 913 C C . VAL A 1 113 ? 43.315 -8.014 -7.871 1.00 37.56 113 VAL A C 1
ATOM 915 O O . VAL A 1 113 ? 44.475 -8.273 -7.542 1.00 37.56 113 VAL A O 1
ATOM 918 N N . ALA A 1 114 ? 42.955 -6.760 -8.145 1.00 39.53 114 ALA A N 1
ATOM 919 C CA . ALA A 1 114 ? 43.890 -5.644 -8.042 1.00 39.53 114 ALA A CA 1
ATOM 920 C C . ALA A 1 114 ? 43.928 -5.097 -6.599 1.00 39.53 114 ALA A C 1
ATOM 922 O O . ALA A 1 114 ? 43.034 -4.378 -6.172 1.00 39.53 114 ALA A O 1
ATOM 923 N N . ALA A 1 115 ? 45.002 -5.430 -5.873 1.00 43.09 115 ALA A N 1
ATOM 924 C CA . ALA A 1 115 ? 45.411 -4.902 -4.560 1.00 43.09 115 ALA A CA 1
ATOM 925 C C . ALA A 1 115 ? 44.791 -5.533 -3.288 1.00 43.09 115 ALA A C 1
ATOM 927 O O . ALA A 1 115 ? 43.993 -4.926 -2.577 1.00 43.09 115 ALA A O 1
ATOM 928 N N . ALA A 1 116 ? 45.295 -6.707 -2.879 1.00 37.22 116 ALA A N 1
ATOM 929 C CA . ALA A 1 116 ? 45.318 -7.078 -1.456 1.00 37.22 116 ALA A CA 1
ATOM 930 C C . ALA A 1 116 ? 46.467 -8.045 -1.102 1.00 37.22 116 ALA A C 1
ATOM 932 O O . ALA A 1 116 ? 46.657 -9.083 -1.735 1.00 37.22 116 ALA A O 1
ATOM 933 N N . THR A 1 117 ? 47.208 -7.720 -0.039 1.00 41.28 117 THR A N 1
ATOM 934 C CA . THR A 1 117 ? 48.350 -8.483 0.495 1.00 41.28 117 THR A CA 1
ATOM 935 C C . THR A 1 117 ? 47.951 -9.795 1.208 1.00 41.28 117 THR A C 1
ATOM 937 O O . THR A 1 117 ? 46.818 -9.939 1.684 1.00 41.28 117 THR A O 1
ATOM 940 N N . PRO A 1 118 ? 48.875 -10.777 1.340 1.00 36.75 118 PRO A N 1
ATOM 941 C CA . PRO A 1 118 ? 48.544 -12.174 1.669 1.00 36.75 118 PRO A CA 1
ATOM 942 C C . PRO A 1 118 ? 47.954 -12.424 3.069 1.00 36.75 118 PRO A C 1
ATOM 944 O O . PRO A 1 118 ? 47.292 -13.440 3.277 1.00 36.75 118 PRO A O 1
ATOM 947 N N . GLN A 1 119 ? 48.131 -11.514 4.035 1.00 36.47 119 GLN A N 1
ATOM 948 C CA . GLN A 1 119 ? 47.697 -11.733 5.424 1.00 36.47 119 GLN A CA 1
ATOM 949 C C . GLN A 1 119 ? 46.187 -11.534 5.673 1.00 36.47 119 GLN A C 1
ATOM 951 O O . GLN A 1 119 ? 45.670 -12.006 6.685 1.00 36.47 119 GLN A O 1
ATOM 956 N N . ARG A 1 120 ? 45.429 -10.925 4.746 1.00 39.72 120 ARG A N 1
ATOM 957 C CA . ARG A 1 120 ? 43.963 -10.750 4.887 1.00 39.72 120 ARG A CA 1
ATOM 958 C C . ARG A 1 120 ? 43.125 -11.952 4.420 1.00 39.72 120 ARG A C 1
ATOM 960 O O . ARG A 1 120 ? 41.926 -11.999 4.701 1.00 39.72 120 ARG A O 1
ATOM 967 N N . LYS A 1 121 ? 43.736 -12.962 3.785 1.00 41.69 121 LYS A N 1
ATOM 968 C CA . LYS A 1 121 ? 43.022 -14.113 3.192 1.00 41.69 121 LYS A CA 1
ATOM 969 C C . LYS A 1 121 ? 42.395 -15.070 4.221 1.00 41.69 121 LYS A C 1
ATOM 971 O O . LYS A 1 121 ? 41.373 -15.677 3.927 1.00 41.69 121 LYS A O 1
ATOM 976 N N . LYS A 1 122 ? 42.916 -15.153 5.455 1.00 38.66 122 LYS A N 1
ATOM 977 C CA . LYS A 1 122 ? 42.351 -16.031 6.507 1.00 38.66 122 LYS A CA 1
ATOM 978 C C . LYS A 1 122 ? 41.178 -15.430 7.296 1.00 38.66 122 LYS A C 1
ATOM 980 O O . LYS A 1 122 ? 40.438 -16.187 7.914 1.00 38.66 122 LYS A O 1
ATOM 985 N N . LYS A 1 123 ? 40.974 -14.104 7.271 1.00 40.03 123 LYS A N 1
ATOM 986 C CA . LYS A 1 123 ? 39.899 -13.441 8.044 1.00 40.03 123 LYS A CA 1
ATOM 987 C C . LYS A 1 123 ? 38.643 -13.133 7.214 1.00 40.03 123 LYS A C 1
ATOM 989 O O . LYS A 1 123 ? 37.566 -13.034 7.786 1.00 40.03 123 LYS A O 1
ATOM 994 N N . ARG A 1 124 ? 38.755 -13.037 5.879 1.00 42.59 124 ARG A N 1
ATOM 995 C CA . ARG A 1 124 ? 37.613 -12.778 4.974 1.00 42.59 124 ARG A CA 1
ATOM 996 C C . ARG A 1 124 ? 36.834 -14.027 4.542 1.00 42.59 124 ARG A C 1
ATOM 998 O O . ARG A 1 124 ? 35.657 -13.905 4.245 1.00 42.59 124 ARG A O 1
ATOM 1005 N N . ALA A 1 125 ? 37.410 -15.227 4.632 1.00 42.53 125 ALA A N 1
ATOM 1006 C CA . ALA A 1 125 ? 36.708 -16.489 4.344 1.00 42.53 125 ALA A CA 1
ATOM 1007 C C . ALA A 1 125 ? 35.649 -16.896 5.405 1.00 42.53 125 ALA A C 1
ATOM 1009 O O . ALA A 1 125 ? 35.166 -18.023 5.393 1.00 42.53 125 ALA A O 1
ATOM 1010 N N . ARG A 1 126 ? 35.312 -16.003 6.349 1.00 45.47 126 ARG A N 1
ATOM 1011 C CA . ARG A 1 126 ? 34.329 -16.217 7.428 1.00 45.47 126 ARG A CA 1
ATOM 1012 C C . ARG A 1 126 ? 33.166 -15.216 7.426 1.00 45.47 126 ARG A C 1
ATOM 1014 O O . ARG A 1 126 ? 32.389 -15.221 8.376 1.00 45.47 126 ARG A O 1
ATOM 1021 N N . GLN A 1 127 ? 33.019 -14.366 6.406 1.00 49.06 127 GLN A N 1
ATOM 1022 C CA . GLN A 1 127 ? 31.767 -13.618 6.226 1.00 49.06 127 GLN A CA 1
ATOM 1023 C C . GLN A 1 127 ? 30.698 -14.600 5.733 1.00 49.06 127 GLN A C 1
ATOM 1025 O O . GLN A 1 127 ? 30.523 -14.811 4.539 1.00 49.06 127 GLN A O 1
ATOM 1030 N N . GLY A 1 128 ? 30.097 -15.306 6.692 1.00 55.78 128 GLY A N 1
ATOM 1031 C CA . GLY A 1 128 ? 29.090 -16.329 6.458 1.00 55.78 128 GLY A CA 1
ATOM 1032 C C . GLY A 1 128 ? 27.781 -15.727 5.964 1.00 55.78 128 GLY A C 1
ATOM 1033 O O . GLY A 1 128 ? 27.430 -14.593 6.289 1.00 55.78 128 GLY A O 1
ATOM 1034 N N . PHE A 1 129 ? 27.040 -16.529 5.212 1.00 72.56 129 PHE A N 1
ATOM 1035 C CA . PHE A 1 129 ? 25.707 -16.262 4.675 1.00 72.56 129 PHE A CA 1
ATOM 1036 C C . PHE A 1 129 ? 24.619 -16.262 5.777 1.00 72.56 129 PHE A C 1
ATOM 1038 O O . PHE A 1 129 ? 23.551 -16.856 5.642 1.00 72.56 129 PHE A O 1
ATOM 1045 N N . GLY A 1 130 ? 24.886 -15.593 6.903 1.00 77.56 130 GLY A N 1
ATOM 1046 C CA . GLY A 1 130 ? 24.092 -15.677 8.131 1.00 77.56 130 GLY A CA 1
ATOM 1047 C C . GLY A 1 130 ? 22.684 -15.079 8.058 1.00 77.56 130 GLY A C 1
ATOM 1048 O O . GLY A 1 130 ? 21.922 -15.251 9.002 1.00 77.56 130 GLY A O 1
ATOM 1049 N N . HIS A 1 131 ? 22.324 -14.395 6.971 1.00 82.25 131 HIS A N 1
ATOM 1050 C CA . HIS A 1 131 ? 21.002 -13.790 6.773 1.00 82.25 131 HIS A CA 1
ATOM 1051 C C . HIS A 1 131 ? 20.055 -14.645 5.915 1.00 82.25 131 HIS A C 1
ATOM 1053 O O . HIS A 1 131 ? 18.866 -14.346 5.854 1.00 82.25 131 HIS A O 1
ATOM 1059 N N . ILE A 1 132 ? 20.540 -15.709 5.262 1.00 86.81 132 ILE A N 1
ATOM 1060 C CA . ILE A 1 132 ? 19.695 -16.535 4.391 1.00 86.81 132 ILE A CA 1
ATOM 1061 C C . ILE A 1 132 ? 18.724 -17.358 5.247 1.00 86.81 132 ILE A C 1
ATOM 1063 O O . ILE A 1 132 ? 19.134 -18.182 6.066 1.00 86.81 132 ILE A O 1
ATOM 1067 N N . THR A 1 133 ? 17.425 -17.141 5.037 1.00 91.75 133 THR A N 1
ATOM 1068 C CA . THR A 1 133 ? 16.333 -17.851 5.724 1.00 91.75 133 THR A CA 1
ATOM 1069 C C . THR A 1 133 ? 15.653 -18.898 4.840 1.00 91.75 133 THR A C 1
ATOM 1071 O O . THR A 1 133 ? 15.014 -19.809 5.369 1.00 91.75 133 THR A O 1
ATOM 1074 N N . ILE A 1 134 ? 15.807 -18.816 3.516 1.00 93.69 134 ILE A N 1
ATOM 1075 C CA . ILE A 1 134 ? 15.219 -19.735 2.533 1.00 93.69 134 ILE A CA 1
ATOM 1076 C C . ILE A 1 134 ? 16.312 -20.149 1.545 1.00 93.69 134 ILE A C 1
ATOM 1078 O O . ILE A 1 134 ? 16.978 -19.289 0.976 1.00 93.69 134 ILE A O 1
ATOM 1082 N N . LEU A 1 135 ? 16.488 -21.454 1.343 1.00 94.06 135 LEU A N 1
ATOM 1083 C CA . LEU A 1 135 ? 17.381 -22.018 0.334 1.00 94.06 135 LEU A CA 1
ATOM 1084 C C . LEU A 1 135 ? 16.612 -23.049 -0.489 1.00 94.06 135 LEU A C 1
ATOM 1086 O O . LEU A 1 135 ? 16.160 -24.060 0.053 1.00 94.06 135 LEU A O 1
ATOM 1090 N N . ASP A 1 136 ? 16.494 -22.798 -1.790 1.00 92.62 136 ASP A N 1
ATOM 1091 C CA . ASP A 1 136 ? 15.988 -23.769 -2.755 1.00 92.62 136 ASP A CA 1
ATOM 1092 C C . ASP A 1 136 ? 17.157 -24.330 -3.563 1.00 92.62 136 ASP A C 1
ATOM 1094 O O . ASP A 1 136 ? 17.842 -23.612 -4.288 1.00 92.62 136 ASP A O 1
ATOM 1098 N N . ALA A 1 137 ? 17.423 -25.613 -3.365 1.00 92.25 137 ALA A N 1
ATOM 1099 C CA . ALA A 1 137 ? 18.437 -26.380 -4.065 1.00 92.25 137 ALA A CA 1
ATOM 1100 C C . ALA A 1 137 ? 17.806 -27.630 -4.696 1.00 92.25 137 ALA A C 1
ATOM 1102 O O . ALA A 1 137 ? 18.451 -28.677 -4.765 1.00 92.25 137 ALA A O 1
ATOM 1103 N N . SER A 1 138 ? 16.545 -27.536 -5.118 1.00 90.94 138 SER A N 1
ATOM 1104 C CA . SER A 1 138 ? 15.840 -28.600 -5.836 1.00 90.94 138 SER A CA 1
ATOM 1105 C C . SER A 1 138 ? 16.390 -28.784 -7.260 1.00 90.94 138 SER A C 1
ATOM 1107 O O . SER A 1 138 ? 17.012 -27.882 -7.814 1.00 90.94 138 SER A O 1
ATOM 1109 N N . GLU A 1 139 ? 16.166 -29.958 -7.855 1.00 88.88 139 GLU A N 1
ATOM 1110 C CA . GLU A 1 139 ? 16.503 -30.289 -9.257 1.00 88.88 139 GLU A CA 1
ATOM 1111 C C . GLU A 1 139 ? 17.999 -30.237 -9.636 1.00 88.88 139 GLU A C 1
ATOM 1113 O O . GLU A 1 139 ? 18.363 -30.264 -10.816 1.00 88.88 139 GLU A O 1
ATOM 1118 N N . ASN A 1 140 ? 18.903 -30.251 -8.657 1.00 82.50 140 ASN A N 1
ATOM 1119 C CA . ASN A 1 140 ? 20.328 -30.396 -8.911 1.00 82.50 140 ASN A CA 1
ATOM 1120 C C . ASN A 1 140 ? 20.654 -31.838 -9.319 1.00 82.50 140 ASN A C 1
ATOM 1122 O O . ASN A 1 140 ? 20.505 -32.795 -8.557 1.00 82.50 140 ASN A O 1
ATOM 1126 N N . ARG A 1 141 ? 21.175 -32.005 -10.538 1.00 69.19 141 ARG A N 1
ATOM 1127 C CA . ARG A 1 141 ? 21.749 -33.283 -10.974 1.00 69.19 141 ARG A CA 1
ATOM 1128 C C . ARG A 1 141 ? 23.159 -33.406 -10.386 1.00 69.19 141 ARG A C 1
ATOM 1130 O O . ARG A 1 141 ? 24.004 -32.584 -10.740 1.00 69.19 141 ARG A O 1
ATOM 1137 N N . PRO A 1 142 ? 23.452 -34.399 -9.525 1.00 61.12 142 PRO A N 1
ATOM 1138 C CA . PRO A 1 142 ? 24.820 -34.614 -9.071 1.00 61.12 142 PRO A CA 1
ATOM 1139 C C . PRO A 1 142 ? 25.730 -34.881 -10.277 1.00 61.12 142 PRO A C 1
ATOM 1141 O O . PRO A 1 142 ? 25.357 -35.596 -11.214 1.00 61.12 142 PRO A O 1
ATOM 1144 N N . PHE A 1 143 ? 26.912 -34.263 -10.270 1.00 46.50 143 PHE A N 1
ATOM 1145 C CA . PHE A 1 143 ? 27.919 -34.445 -11.308 1.00 46.50 143 PHE A CA 1
ATOM 1146 C C . PHE A 1 143 ? 28.457 -35.882 -11.246 1.00 46.50 143 PHE A C 1
ATOM 1148 O O . PHE A 1 143 ? 29.247 -36.228 -10.381 1.00 46.50 143 PHE A O 1
ATOM 1155 N N . GLY A 1 144 ? 28.038 -36.721 -12.194 1.00 56.25 144 GLY A N 1
ATOM 1156 C CA . GLY A 1 144 ? 28.639 -38.030 -12.453 1.00 56.25 144 GLY A CA 1
ATOM 1157 C C . GLY A 1 144 ? 28.026 -39.221 -11.689 1.00 56.25 144 GLY A C 1
ATOM 1158 O O . GLY A 1 144 ? 27.491 -39.076 -10.595 1.00 56.25 144 GLY A O 1
ATOM 1159 N N . PRO A 1 145 ? 28.098 -40.438 -12.263 1.00 52.22 145 PRO A N 1
ATOM 1160 C CA . PRO A 1 145 ? 27.494 -41.651 -11.700 1.00 52.22 145 PRO A CA 1
ATOM 1161 C C . PRO A 1 145 ? 28.244 -42.253 -10.495 1.00 52.22 145 PRO A C 1
ATOM 1163 O O . PRO A 1 145 ? 27.753 -43.224 -9.922 1.00 52.22 145 PRO A O 1
ATOM 1166 N N . GLN A 1 146 ? 29.415 -41.721 -10.119 1.00 54.78 146 GLN A N 1
ATOM 1167 C CA . GLN A 1 146 ? 30.236 -42.247 -9.015 1.00 54.78 146 GLN A CA 1
ATOM 1168 C C . GLN A 1 146 ? 30.274 -41.355 -7.768 1.00 54.78 146 GLN A C 1
ATOM 1170 O O . GLN A 1 146 ? 30.547 -41.867 -6.683 1.00 54.78 146 GLN A O 1
ATOM 1175 N N . ASP A 1 147 ? 29.909 -40.076 -7.875 1.00 54.12 147 ASP A N 1
ATOM 1176 C CA . ASP A 1 147 ? 29.680 -39.241 -6.701 1.00 54.12 147 ASP A CA 1
ATOM 1177 C C . ASP A 1 147 ? 28.278 -39.559 -6.190 1.00 54.12 147 ASP A C 1
ATOM 1179 O O . ASP A 1 147 ? 27.279 -39.006 -6.650 1.00 54.12 147 ASP A O 1
ATOM 1183 N N . GLY A 1 148 ? 28.190 -40.535 -5.280 1.00 52.06 148 GLY A N 1
ATOM 1184 C CA . GLY A 1 148 ? 26.955 -40.834 -4.563 1.00 52.06 148 GLY A CA 1
ATOM 1185 C C . GLY A 1 148 ? 26.431 -39.527 -3.992 1.00 52.06 148 GLY A C 1
ATOM 1186 O O . GLY A 1 148 ? 27.053 -39.012 -3.072 1.00 52.06 148 GLY A O 1
ATOM 1187 N N . GLY A 1 149 ? 25.370 -38.991 -4.613 1.00 50.50 149 GLY A N 1
ATOM 1188 C CA . GLY A 1 149 ? 24.916 -37.600 -4.557 1.00 50.50 149 GLY A CA 1
ATOM 1189 C C . GLY A 1 149 ? 24.612 -37.087 -3.157 1.00 50.50 149 GLY A C 1
ATOM 1190 O O . GLY A 1 149 ? 23.469 -36.810 -2.815 1.00 50.50 149 GLY A O 1
ATOM 1191 N N . LEU A 1 150 ? 25.641 -36.958 -2.333 1.00 49.28 150 LEU A N 1
ATOM 1192 C CA . LEU A 1 150 ? 25.631 -36.218 -1.100 1.00 49.28 150 LEU A CA 1
ATOM 1193 C C . LEU A 1 150 ? 25.807 -34.766 -1.512 1.00 49.28 150 LEU A C 1
ATOM 1195 O O . LEU A 1 150 ? 26.922 -34.250 -1.608 1.00 49.28 150 LEU A O 1
ATOM 1199 N N . VAL A 1 151 ? 24.683 -34.070 -1.684 1.00 57.44 151 VAL A N 1
ATOM 1200 C CA . VAL A 1 151 ? 24.669 -32.673 -1.261 1.00 57.44 151 VAL A CA 1
ATOM 1201 C C . VAL A 1 151 ? 25.091 -32.722 0.200 1.00 57.44 151 VAL A C 1
ATOM 1203 O O . VAL A 1 151 ? 24.345 -33.190 1.058 1.00 57.44 151 VAL A O 1
ATOM 1206 N N . SER A 1 152 ? 26.345 -32.367 0.473 1.00 62.28 152 SER A N 1
ATOM 1207 C CA . SER A 1 152 ? 26.861 -32.357 1.833 1.00 62.28 152 SER A CA 1
ATOM 1208 C C . SER A 1 152 ? 26.160 -31.215 2.559 1.00 62.28 152 SER A C 1
ATOM 1210 O O . SER A 1 152 ? 26.655 -30.091 2.606 1.00 62.28 152 SER A O 1
ATOM 1212 N N . VAL A 1 153 ? 24.979 -31.503 3.109 1.00 64.56 153 VAL A N 1
ATOM 1213 C CA . VAL A 1 153 ? 24.201 -30.599 3.965 1.00 64.56 153 VAL A CA 1
ATOM 1214 C C . VAL A 1 153 ? 25.069 -30.096 5.124 1.00 64.56 153 VAL A C 1
ATOM 1216 O O . VAL A 1 153 ? 24.892 -28.973 5.571 1.00 64.56 153 VAL A O 1
ATOM 1219 N N . ALA A 1 154 ? 26.117 -30.841 5.494 1.00 62.66 154 ALA A N 1
ATOM 1220 C CA . ALA A 1 154 ? 27.186 -30.407 6.392 1.00 62.66 154 ALA A CA 1
ATOM 1221 C C . ALA A 1 154 ? 27.839 -29.060 6.018 1.00 62.66 154 ALA A C 1
ATOM 1223 O O . ALA A 1 154 ? 28.262 -28.311 6.895 1.00 62.66 154 ALA A O 1
ATOM 1224 N N . ARG A 1 155 ? 27.975 -28.750 4.721 1.00 74.75 155 ARG A N 1
ATOM 1225 C CA . ARG A 1 155 ? 28.501 -27.451 4.268 1.00 74.75 155 ARG A CA 1
ATOM 1226 C C . ARG A 1 155 ? 27.457 -26.349 4.387 1.00 74.75 155 ARG A C 1
ATOM 1228 O O . ARG A 1 155 ? 27.816 -25.219 4.698 1.00 74.75 155 ARG A O 1
ATOM 1235 N N . ILE A 1 156 ? 26.192 -26.693 4.157 1.00 80.25 156 ILE A N 1
ATOM 1236 C CA . ILE A 1 156 ? 25.056 -25.774 4.247 1.00 80.25 156 ILE A CA 1
ATOM 1237 C C . ILE A 1 156 ? 24.839 -25.375 5.711 1.00 80.25 156 ILE A C 1
ATOM 1239 O O . ILE A 1 156 ? 24.746 -24.188 6.019 1.00 80.25 156 ILE A O 1
ATOM 1243 N N . SER A 1 157 ? 24.849 -26.343 6.629 1.00 76.50 157 SER A N 1
ATOM 1244 C CA . SER A 1 157 ? 24.576 -26.102 8.045 1.00 76.50 157 SER A CA 1
ATOM 1245 C C . SER A 1 157 ? 25.602 -25.197 8.721 1.00 76.50 157 SER A C 1
ATOM 1247 O O . SER A 1 157 ? 25.232 -24.272 9.439 1.00 76.50 157 SER A O 1
ATOM 1249 N N . ALA A 1 158 ? 26.889 -25.379 8.418 1.00 80.31 158 ALA A N 1
ATOM 1250 C CA . ALA A 1 158 ? 27.952 -24.541 8.966 1.00 80.31 158 ALA A CA 1
ATOM 1251 C C . ALA A 1 158 ? 27.912 -23.083 8.465 1.00 80.31 158 ALA A C 1
ATOM 1253 O O . ALA A 1 158 ? 28.517 -22.206 9.082 1.00 80.31 158 ALA A O 1
ATOM 1254 N N . GLN A 1 159 ? 27.249 -22.819 7.334 1.00 86.50 159 GLN A N 1
ATOM 1255 C CA . GLN A 1 159 ? 27.249 -21.507 6.680 1.00 86.50 159 GLN A CA 1
ATOM 1256 C C . GLN A 1 159 ? 25.941 -20.731 6.866 1.00 86.50 159 GLN A C 1
ATOM 1258 O O . GLN A 1 159 ? 25.970 -19.503 6.764 1.00 86.50 159 GLN A O 1
ATOM 1263 N N . LEU A 1 160 ? 24.829 -21.418 7.163 1.00 92.56 160 LEU A N 1
ATOM 1264 C CA . LEU A 1 160 ? 23.472 -20.857 7.184 1.00 92.56 160 LEU A CA 1
ATOM 1265 C C . LEU A 1 160 ? 22.749 -21.087 8.530 1.00 92.56 160 LEU A C 1
ATOM 1267 O O . LEU A 1 160 ? 21.723 -21.766 8.574 1.00 92.56 160 LEU A O 1
ATOM 1271 N N . PRO A 1 161 ? 23.217 -20.496 9.646 1.00 91.44 161 PRO A N 1
ATOM 1272 C CA . PRO A 1 161 ? 22.620 -20.713 10.972 1.00 91.44 161 PRO A CA 1
ATOM 1273 C C . PRO A 1 161 ? 21.171 -20.200 11.109 1.00 91.44 161 PRO A C 1
ATOM 1275 O O . PRO A 1 161 ? 20.461 -20.586 12.037 1.00 91.44 161 PRO A O 1
ATOM 1278 N N . CYS A 1 162 ? 20.718 -19.325 10.203 1.00 93.94 162 CYS A N 1
ATOM 1279 C CA . CYS A 1 162 ? 19.377 -18.731 10.216 1.00 93.94 162 CYS A CA 1
ATOM 1280 C C . CYS A 1 162 ? 18.381 -19.406 9.260 1.00 93.94 162 CYS A C 1
ATOM 1282 O O . CYS A 1 162 ? 17.259 -18.910 9.125 1.00 93.94 162 CYS A O 1
ATOM 1284 N N . LEU A 1 163 ? 18.760 -20.513 8.612 1.00 96.06 163 LEU A N 1
ATOM 1285 C CA . LEU A 1 163 ? 17.927 -21.161 7.604 1.00 96.06 163 LEU A CA 1
ATOM 1286 C C . LEU A 1 163 ? 16.629 -21.712 8.218 1.00 96.06 163 LEU A C 1
ATOM 1288 O O . LEU A 1 163 ? 16.665 -22.519 9.146 1.00 96.06 163 LEU A O 1
ATOM 1292 N N . ARG A 1 164 ? 15.482 -21.276 7.682 1.00 96.75 164 ARG A N 1
ATOM 1293 C CA . ARG A 1 164 ? 14.131 -21.693 8.093 1.00 96.75 164 ARG A CA 1
ATOM 1294 C C . ARG A 1 164 ? 13.459 -22.615 7.082 1.00 96.75 164 ARG A C 1
ATOM 1296 O O . ARG A 1 164 ? 12.665 -23.460 7.485 1.00 96.75 164 ARG A O 1
ATOM 1303 N N . ARG A 1 165 ? 13.746 -22.463 5.788 1.00 97.12 165 ARG A N 1
ATOM 1304 C CA . ARG A 1 165 ? 13.170 -23.289 4.717 1.00 97.12 165 ARG A CA 1
ATOM 1305 C C . ARG A 1 165 ? 14.284 -23.845 3.837 1.00 97.12 165 ARG A C 1
ATOM 1307 O O . ARG A 1 165 ? 15.090 -23.071 3.326 1.00 97.12 165 ARG A O 1
ATOM 1314 N N . LEU A 1 166 ? 14.314 -25.162 3.664 1.00 96.75 166 LEU A N 1
ATOM 1315 C CA . LEU A 1 166 ? 15.278 -25.856 2.814 1.00 96.75 166 LEU A CA 1
ATOM 1316 C C . LEU A 1 166 ? 14.531 -26.761 1.838 1.00 96.75 166 LEU A C 1
ATOM 1318 O O . LEU A 1 166 ? 13.823 -27.669 2.273 1.00 96.75 166 LEU A O 1
ATOM 1322 N N . ARG A 1 167 ? 14.701 -26.524 0.537 1.00 96.94 167 ARG A N 1
ATOM 1323 C CA . ARG A 1 167 ? 14.151 -27.379 -0.517 1.00 96.94 167 ARG A CA 1
ATOM 1324 C C . ARG A 1 167 ? 15.267 -28.110 -1.247 1.00 96.94 167 ARG A C 1
ATOM 1326 O O . ARG A 1 167 ? 16.246 -27.510 -1.679 1.00 96.94 167 ARG A O 1
ATOM 1333 N N . LEU A 1 168 ? 15.132 -29.423 -1.313 1.00 96.31 168 LEU A N 1
ATOM 1334 C CA . LEU A 1 168 ? 16.080 -30.384 -1.858 1.00 96.31 168 LEU A CA 1
ATOM 1335 C C . LEU A 1 168 ? 15.349 -31.424 -2.722 1.00 96.31 168 LEU A C 1
ATOM 1337 O O . LEU A 1 168 ? 15.836 -32.552 -2.860 1.00 96.31 168 LEU A O 1
ATOM 1341 N N . ALA A 1 169 ? 14.187 -31.081 -3.277 1.00 95.88 169 ALA A N 1
ATOM 1342 C CA . ALA A 1 169 ? 13.401 -32.009 -4.076 1.00 95.88 169 ALA A CA 1
ATOM 1343 C C . ALA A 1 169 ? 14.159 -32.428 -5.351 1.00 95.88 169 ALA A C 1
ATOM 1345 O O . ALA A 1 169 ? 14.975 -31.668 -5.876 1.00 95.88 169 ALA A O 1
ATOM 1346 N N . ARG A 1 170 ? 13.902 -33.636 -5.869 1.00 94.94 170 ARG A N 1
ATOM 1347 C CA . ARG A 1 170 ? 14.408 -34.098 -7.185 1.00 94.94 170 ARG A CA 1
ATOM 1348 C C . ARG A 1 170 ? 15.935 -34.148 -7.344 1.00 94.94 170 ARG A C 1
ATOM 1350 O O . ARG A 1 170 ? 16.458 -34.062 -8.454 1.00 94.94 170 ARG A O 1
ATOM 1357 N N . ASN A 1 171 ? 16.669 -34.345 -6.253 1.00 92.75 171 ASN A N 1
ATOM 1358 C CA . ASN A 1 171 ? 18.139 -34.367 -6.242 1.00 92.75 171 ASN A CA 1
ATOM 1359 C C . ASN A 1 171 ? 18.745 -35.780 -6.270 1.00 92.75 171 ASN A C 1
ATOM 1361 O O . ASN A 1 171 ? 19.965 -35.940 -6.214 1.00 92.75 171 ASN A O 1
ATOM 1365 N N . ARG A 1 172 ? 17.908 -36.826 -6.338 1.00 94.00 172 ARG A N 1
ATOM 1366 C CA . ARG A 1 172 ? 18.322 -38.241 -6.247 1.00 94.00 172 ARG A CA 1
ATOM 1367 C C . ARG A 1 172 ? 19.123 -38.556 -4.969 1.00 94.00 172 ARG A C 1
ATOM 1369 O O . ARG A 1 172 ? 19.964 -39.459 -4.969 1.00 94.00 172 ARG A O 1
ATOM 1376 N N . LEU A 1 173 ? 18.869 -37.823 -3.882 1.00 92.44 173 LEU A N 1
ATOM 1377 C CA . LEU A 1 173 ? 19.539 -38.005 -2.593 1.00 92.44 173 LEU A CA 1
ATOM 1378 C C . LEU A 1 173 ? 19.204 -39.380 -2.024 1.00 92.44 173 LEU A C 1
ATOM 1380 O O . LEU A 1 173 ? 18.039 -39.757 -1.964 1.00 92.44 173 LEU A O 1
ATOM 1384 N N . ARG A 1 174 ? 20.215 -40.119 -1.564 1.00 92.62 174 ARG A N 1
ATOM 1385 C CA . ARG A 1 174 ? 20.008 -41.416 -0.891 1.00 92.62 174 ARG A CA 1
ATOM 1386 C C . ARG A 1 174 ? 19.925 -41.301 0.627 1.00 92.62 174 ARG A C 1
ATOM 1388 O O . ARG A 1 174 ? 19.346 -42.163 1.281 1.00 92.62 174 ARG A O 1
ATOM 1395 N N . ARG A 1 175 ? 20.520 -40.246 1.187 1.00 90.12 175 ARG A N 1
ATOM 1396 C CA . ARG A 1 175 ? 20.541 -39.931 2.619 1.00 90.12 175 ARG A CA 1
ATOM 1397 C C . ARG A 1 175 ? 20.606 -38.426 2.810 1.00 90.12 175 ARG A C 1
ATOM 1399 O O . ARG A 1 175 ? 21.199 -37.736 1.980 1.00 90.12 175 ARG A O 1
ATOM 1406 N N . VAL A 1 176 ? 20.063 -37.947 3.925 1.00 91.00 176 VAL A N 1
ATOM 1407 C CA . VAL A 1 176 ? 20.253 -36.564 4.364 1.00 91.00 176 VAL A CA 1
ATOM 1408 C C . VAL A 1 176 ? 20.901 -36.572 5.743 1.00 91.00 176 VAL A C 1
ATOM 1410 O O . VAL A 1 176 ? 20.306 -36.991 6.732 1.00 91.00 176 VAL A O 1
ATOM 1413 N N . GLU A 1 177 ? 22.154 -36.135 5.805 1.00 87.62 177 GLU A N 1
ATOM 1414 C CA . GLU A 1 177 ? 22.955 -36.130 7.029 1.00 87.62 177 GLU A CA 1
ATOM 1415 C C . GLU A 1 177 ? 23.211 -34.689 7.485 1.00 87.62 177 GLU A C 1
ATOM 1417 O O . GLU A 1 177 ? 23.302 -33.779 6.671 1.00 87.62 177 GLU A O 1
ATOM 1422 N N . ARG A 1 178 ? 23.366 -34.471 8.792 1.00 87.88 178 ARG A N 1
ATOM 1423 C CA . ARG A 1 178 ? 23.695 -33.163 9.410 1.00 87.88 178 ARG A CA 1
ATOM 1424 C C . ARG A 1 178 ? 22.638 -32.065 9.285 1.00 87.88 178 ARG A C 1
ATOM 1426 O O . ARG A 1 178 ? 22.946 -30.894 9.461 1.00 87.88 178 ARG A O 1
ATOM 1433 N N . LEU A 1 179 ? 21.373 -32.436 9.087 1.00 90.06 179 LEU A N 1
ATOM 1434 C CA . LEU A 1 179 ? 20.255 -31.494 9.241 1.00 90.06 179 LEU A CA 1
ATOM 1435 C C . LEU A 1 179 ? 20.111 -30.975 10.676 1.00 90.06 179 LEU A C 1
ATOM 1437 O O . LEU A 1 179 ? 19.714 -29.830 10.863 1.00 90.06 179 LEU A O 1
ATOM 1441 N N . GLY A 1 180 ? 20.498 -31.778 11.672 1.00 86.25 180 GLY A N 1
ATOM 1442 C CA . GLY A 1 180 ? 20.448 -31.395 13.085 1.00 86.25 180 GLY A CA 1
ATOM 1443 C C . GLY A 1 180 ? 21.252 -30.147 13.458 1.00 86.25 180 GLY A C 1
ATOM 1444 O O . GLY A 1 180 ? 21.011 -29.562 14.506 1.00 86.25 180 GLY A O 1
ATOM 1445 N N . ASP A 1 181 ? 22.160 -29.708 12.588 1.00 91.50 181 ASP A N 1
ATOM 1446 C CA . ASP A 1 181 ? 22.950 -28.490 12.765 1.00 91.50 181 ASP A CA 1
ATOM 1447 C C . ASP A 1 181 ? 22.174 -27.210 12.365 1.00 91.50 181 ASP A C 1
ATOM 1449 O O . ASP A 1 181 ? 22.706 -26.106 12.478 1.00 91.50 181 ASP A O 1
ATOM 1453 N N . LEU A 1 182 ? 20.932 -27.331 11.873 1.00 94.31 182 LEU A N 1
ATOM 1454 C CA . LEU A 1 182 ? 20.057 -26.219 11.485 1.00 94.31 182 LEU A CA 1
ATOM 1455 C C . LEU A 1 182 ? 18.950 -26.008 12.540 1.00 94.31 182 LEU A C 1
ATOM 1457 O O . LEU A 1 182 ? 17.816 -26.457 12.345 1.00 94.31 182 LEU A O 1
ATOM 1461 N N . PRO A 1 183 ? 19.225 -25.299 13.654 1.00 92.12 183 PRO A N 1
ATOM 1462 C CA . PRO A 1 183 ? 18.312 -25.219 14.800 1.00 92.12 183 PRO A CA 1
ATOM 1463 C C . PRO A 1 183 ? 17.009 -24.460 14.509 1.00 92.12 183 PRO A C 1
ATOM 1465 O O . PRO A 1 183 ? 16.057 -24.555 15.275 1.00 92.12 183 PRO A O 1
ATOM 1468 N N . ARG A 1 184 ? 16.965 -23.677 13.424 1.00 95.62 184 ARG A N 1
ATOM 1469 C CA . ARG A 1 184 ? 15.815 -22.843 13.037 1.00 95.62 184 ARG A CA 1
ATOM 1470 C C . ARG A 1 184 ? 15.026 -23.396 11.851 1.00 95.62 184 ARG A C 1
ATOM 1472 O O . ARG A 1 184 ? 14.127 -22.706 11.370 1.00 95.62 184 ARG A O 1
ATOM 1479 N N . LEU A 1 185 ? 15.350 -24.598 11.368 1.00 97.38 185 LEU A N 1
ATOM 1480 C CA . LEU A 1 185 ? 14.689 -25.177 10.204 1.00 97.38 185 LEU A CA 1
ATOM 1481 C C . LEU A 1 185 ? 13.232 -25.527 10.537 1.00 97.38 185 LEU A C 1
ATOM 1483 O O . LEU A 1 185 ? 12.975 -26.351 11.405 1.00 97.38 185 LEU A O 1
ATOM 1487 N N . GLN A 1 186 ? 12.291 -24.897 9.833 1.00 97.81 186 GLN A N 1
ATOM 1488 C CA . GLN A 1 186 ? 10.842 -25.047 10.014 1.00 97.81 186 GLN A CA 1
ATOM 1489 C C . GLN A 1 186 ? 10.186 -25.863 8.897 1.00 97.81 186 GLN A C 1
ATOM 1491 O O . GLN A 1 186 ? 9.183 -26.531 9.146 1.00 97.81 186 GLN A O 1
ATOM 1496 N N . LEU A 1 187 ? 10.744 -25.817 7.683 1.00 98.19 187 LEU A N 1
ATOM 1497 C CA . LEU A 1 187 ? 10.250 -26.543 6.514 1.00 98.19 187 LEU A CA 1
ATOM 1498 C C . LEU A 1 187 ? 11.405 -27.238 5.793 1.00 98.19 187 LEU A C 1
ATOM 1500 O O . LEU A 1 187 ? 12.381 -26.581 5.418 1.00 98.19 187 LEU A O 1
ATOM 1504 N N . LEU A 1 188 ? 11.256 -28.542 5.564 1.00 97.62 188 LEU A N 1
ATOM 1505 C CA . LEU A 1 188 ? 12.175 -29.351 4.769 1.00 97.62 188 LEU A CA 1
ATOM 1506 C C . LEU A 1 188 ? 11.421 -30.034 3.628 1.00 97.62 188 LEU A C 1
ATOM 1508 O O . LEU A 1 188 ? 10.518 -30.829 3.868 1.00 97.62 188 LEU A O 1
ATOM 1512 N N . ASP A 1 189 ? 11.827 -29.766 2.395 1.00 97.69 189 ASP A N 1
ATOM 1513 C CA . ASP A 1 189 ? 11.335 -30.485 1.225 1.00 97.69 189 ASP A CA 1
ATOM 1514 C C . ASP A 1 189 ? 12.438 -31.386 0.673 1.00 97.69 189 ASP A C 1
ATOM 1516 O O . ASP A 1 189 ? 13.490 -30.913 0.253 1.00 97.69 189 ASP A O 1
ATOM 1520 N N . VAL A 1 190 ? 12.217 -32.694 0.725 1.00 97.38 190 VAL A N 1
ATOM 1521 C CA . VAL A 1 190 ? 13.093 -33.735 0.177 1.00 97.38 190 VAL A CA 1
ATOM 1522 C C . VAL A 1 190 ? 12.292 -34.687 -0.716 1.00 97.38 190 VAL A C 1
ATOM 1524 O O . VAL A 1 190 ? 12.678 -35.849 -0.884 1.00 97.38 190 VAL A O 1
ATOM 1527 N N . ALA A 1 191 ? 11.190 -34.213 -1.301 1.00 97.06 191 ALA A N 1
ATOM 1528 C CA . ALA A 1 191 ? 10.348 -35.000 -2.191 1.00 97.06 191 ALA A CA 1
ATOM 1529 C C . ALA A 1 191 ? 11.117 -35.489 -3.434 1.00 97.06 191 ALA A C 1
ATOM 1531 O O . ALA A 1 191 ? 12.108 -34.892 -3.863 1.00 97.06 191 ALA A O 1
ATOM 1532 N N . GLU A 1 192 ? 10.667 -36.600 -4.011 1.00 96.25 192 GLU A N 1
ATOM 1533 C CA . GLU A 1 192 ? 11.186 -37.168 -5.261 1.00 96.25 192 GLU A CA 1
ATOM 1534 C C . GLU A 1 192 ? 12.709 -37.426 -5.236 1.00 96.25 192 GLU A C 1
ATOM 1536 O O . GLU A 1 192 ? 13.453 -37.128 -6.175 1.00 96.25 192 GLU A O 1
ATOM 1541 N N . ASN A 1 193 ? 13.203 -37.958 -4.120 1.00 95.88 193 ASN A N 1
ATOM 1542 C CA . ASN A 1 193 ? 14.589 -38.390 -3.966 1.00 95.88 193 ASN A CA 1
ATOM 1543 C C . ASN A 1 193 ? 14.677 -39.928 -3.947 1.00 95.88 193 ASN A C 1
ATOM 1545 O O . ASN A 1 193 ? 13.759 -40.636 -4.344 1.00 95.88 193 ASN A O 1
ATOM 1549 N N . LEU A 1 194 ? 15.824 -40.471 -3.546 1.00 95.19 194 LEU A N 1
ATOM 1550 C CA . LEU A 1 194 ? 16.065 -41.911 -3.429 1.00 95.19 194 LEU A CA 1
ATOM 1551 C C . LEU A 1 194 ? 16.281 -42.311 -1.961 1.00 95.19 194 LEU A C 1
ATOM 1553 O O . LEU A 1 194 ? 17.095 -43.187 -1.662 1.00 95.19 194 LEU A O 1
ATOM 1557 N N . LEU A 1 195 ? 15.588 -41.641 -1.036 1.00 94.88 195 LEU A N 1
ATOM 1558 C CA . LEU A 1 195 ? 15.694 -41.888 0.396 1.00 94.88 195 LEU A CA 1
ATOM 1559 C C . LEU A 1 195 ? 15.016 -43.222 0.756 1.00 94.88 195 LEU A C 1
ATOM 1561 O O . LEU A 1 195 ? 13.826 -43.422 0.515 1.00 94.88 195 LEU A O 1
ATOM 1565 N N . GLY A 1 196 ? 15.759 -44.152 1.356 1.00 90.38 196 GLY A N 1
ATOM 1566 C CA . GLY A 1 196 ? 15.219 -45.452 1.759 1.00 90.38 196 GLY A CA 1
ATOM 1567 C C . GLY A 1 196 ? 16.271 -46.405 2.338 1.00 90.38 196 GLY A C 1
ATOM 1568 O O . GLY A 1 196 ? 17.455 -46.062 2.378 1.00 90.38 196 GLY A O 1
ATOM 1569 N N . PRO A 1 197 ? 15.868 -47.603 2.807 1.00 88.50 197 PRO A N 1
ATOM 1570 C CA . PRO A 1 197 ? 14.517 -48.175 2.713 1.00 88.50 197 PRO A CA 1
ATOM 1571 C C . PRO A 1 197 ? 13.538 -47.725 3.812 1.00 88.50 197 PRO A C 1
ATOM 1573 O O . PRO A 1 197 ? 12.343 -47.937 3.663 1.00 88.50 197 PRO A O 1
ATOM 1576 N N . THR A 1 198 ? 14.003 -47.095 4.897 1.00 90.69 198 THR A N 1
ATOM 1577 C CA . THR A 1 198 ? 13.138 -46.602 5.988 1.00 90.69 198 THR A CA 1
ATOM 1578 C C . THR A 1 198 ? 13.410 -45.126 6.301 1.00 90.69 198 THR A C 1
ATOM 1580 O O . THR A 1 198 ? 14.551 -44.678 6.129 1.00 90.69 198 THR A O 1
ATOM 1583 N N . PRO A 1 199 ? 12.414 -44.368 6.811 1.00 89.94 199 PRO A N 1
ATOM 1584 C CA . PRO A 1 199 ? 12.611 -43.010 7.322 1.00 89.94 199 PRO A CA 1
ATOM 1585 C C . PRO A 1 199 ? 13.741 -42.936 8.349 1.00 89.94 199 PRO A C 1
ATOM 1587 O O . PRO A 1 199 ? 14.601 -42.067 8.252 1.00 89.94 199 PRO A O 1
ATOM 1590 N N . GLY A 1 200 ? 13.805 -43.900 9.276 1.00 89.88 200 GLY A N 1
ATOM 1591 C CA . GLY A 1 200 ? 14.879 -43.984 10.266 1.00 89.88 200 GLY A CA 1
ATOM 1592 C C . GLY A 1 200 ? 16.264 -44.046 9.623 1.00 89.88 200 GLY A C 1
ATOM 1593 O O . GLY A 1 200 ? 17.131 -43.255 9.967 1.00 89.88 200 GLY A O 1
ATOM 1594 N N . ALA A 1 201 ? 16.480 -44.911 8.629 1.00 88.12 201 ALA A N 1
ATOM 1595 C CA . ALA A 1 201 ? 17.785 -45.020 7.976 1.00 88.12 201 ALA A CA 1
ATOM 1596 C C . ALA A 1 201 ? 18.149 -43.773 7.150 1.00 88.12 201 ALA A C 1
ATOM 1598 O O . ALA A 1 201 ? 19.309 -43.353 7.133 1.00 88.12 201 ALA A O 1
ATOM 1599 N N . ALA A 1 202 ? 17.171 -43.182 6.461 1.00 88.88 202 ALA A N 1
ATOM 1600 C CA . ALA A 1 202 ? 17.418 -42.081 5.536 1.00 88.88 202 ALA A CA 1
ATOM 1601 C C . ALA A 1 202 ? 17.462 -40.697 6.208 1.00 88.88 202 ALA A C 1
ATOM 1603 O O . ALA A 1 202 ? 18.126 -39.796 5.689 1.00 88.88 202 ALA A O 1
ATOM 1604 N N . LEU A 1 203 ? 16.775 -40.542 7.347 1.00 88.12 203 LEU A N 1
ATOM 1605 C CA . LEU A 1 203 ? 16.524 -39.268 8.024 1.00 88.12 203 LEU A CA 1
ATOM 1606 C C . LEU A 1 203 ? 16.838 -39.292 9.532 1.00 88.12 203 LEU A C 1
ATOM 1608 O O . LEU A 1 203 ? 16.422 -38.377 10.224 1.00 88.12 203 LEU A O 1
ATOM 1612 N N . HIS A 1 204 ? 17.586 -40.262 10.077 1.00 85.75 204 HIS A N 1
ATOM 1613 C CA . HIS A 1 204 ? 17.844 -40.368 11.534 1.00 85.75 204 HIS A CA 1
ATOM 1614 C C . HIS A 1 204 ? 18.260 -39.063 12.251 1.00 85.75 204 HIS A C 1
ATOM 1616 O O . HIS A 1 204 ? 17.979 -38.905 13.434 1.00 85.75 204 HIS A O 1
ATOM 1622 N N . MET A 1 205 ? 18.918 -38.121 11.565 1.00 85.75 205 MET A N 1
ATOM 1623 C CA . MET A 1 205 ? 19.400 -36.863 12.160 1.00 85.75 205 MET A CA 1
ATOM 1624 C C . MET A 1 205 ? 18.371 -35.725 12.163 1.00 85.75 205 MET A C 1
ATOM 1626 O O . MET A 1 205 ? 18.659 -34.648 12.684 1.00 85.75 205 MET A O 1
ATOM 1630 N N . ILE A 1 206 ? 17.191 -35.934 11.579 1.00 92.50 206 ILE A N 1
ATOM 1631 C CA . ILE A 1 206 ? 16.139 -34.916 11.503 1.00 92.50 206 ILE A CA 1
ATOM 1632 C C . ILE A 1 206 ? 15.468 -34.661 12.859 1.00 92.50 206 ILE A C 1
ATOM 1634 O O . ILE A 1 206 ? 14.974 -33.563 13.094 1.00 92.50 206 ILE A O 1
ATOM 1638 N N . GLY A 1 207 ? 15.532 -35.625 13.786 1.00 89.50 207 GLY A N 1
ATOM 1639 C CA . GLY A 1 207 ? 15.007 -35.473 15.148 1.00 89.50 207 GLY A CA 1
ATOM 1640 C C . GLY A 1 207 ? 15.673 -34.360 15.962 1.00 89.50 207 GLY A C 1
ATOM 1641 O O . GLY A 1 207 ? 15.101 -33.879 16.934 1.00 89.50 207 GLY A O 1
ATOM 1642 N N . ASN A 1 208 ? 16.844 -33.884 15.531 1.00 92.62 208 ASN A N 1
ATOM 1643 C CA . ASN A 1 208 ? 17.529 -32.749 16.149 1.00 92.62 208 ASN A CA 1
ATOM 1644 C C . ASN A 1 208 ? 16.953 -31.384 15.713 1.00 92.62 208 ASN A C 1
ATOM 1646 O O . ASN A 1 208 ? 17.278 -30.363 16.316 1.00 92.62 208 ASN A O 1
ATOM 1650 N N . CYS A 1 209 ? 16.099 -31.333 14.685 1.00 94.94 209 CYS A N 1
ATOM 1651 C CA . CYS A 1 209 ? 15.450 -30.105 14.226 1.00 94.94 209 CYS A CA 1
ATOM 1652 C C . CYS A 1 209 ? 14.175 -29.832 15.045 1.00 94.94 209 CYS A C 1
ATOM 1654 O O . CYS A 1 209 ? 13.061 -30.061 14.574 1.00 94.94 209 CYS A O 1
ATOM 1656 N N . SER A 1 210 ? 14.323 -29.323 16.271 1.00 94.12 210 SER A N 1
ATOM 1657 C CA . SER A 1 210 ? 13.194 -29.100 17.195 1.00 94.12 210 SER A CA 1
ATOM 1658 C C . SER A 1 210 ? 12.117 -28.148 16.657 1.00 94.12 210 SER A C 1
ATOM 1660 O O . SER A 1 210 ? 10.950 -28.279 17.014 1.00 94.12 210 SER A O 1
ATOM 1662 N N . GLU A 1 211 ? 12.483 -27.220 15.769 1.00 97.12 211 GLU A N 1
ATOM 1663 C CA . GLU A 1 211 ? 11.566 -26.256 15.143 1.00 97.12 211 GLU A CA 1
ATOM 1664 C C . GLU A 1 211 ? 10.907 -26.759 13.847 1.00 97.12 211 GLU A C 1
ATOM 1666 O O . GLU A 1 211 ? 10.126 -26.016 13.247 1.00 97.12 211 GLU A O 1
ATOM 1671 N N . LEU A 1 212 ? 11.187 -27.989 13.395 1.00 97.62 212 LEU A N 1
ATOM 1672 C CA . LEU A 1 212 ? 10.666 -28.498 12.126 1.00 97.62 212 LEU A CA 1
ATOM 1673 C C . LEU A 1 212 ? 9.158 -28.766 12.218 1.00 97.62 212 LEU A C 1
ATOM 1675 O O . LEU A 1 212 ? 8.709 -29.643 12.948 1.00 97.62 212 LEU A O 1
ATOM 1679 N N . ARG A 1 213 ? 8.365 -28.011 11.450 1.00 97.50 213 ARG A N 1
ATOM 1680 C CA . ARG A 1 213 ? 6.892 -28.066 11.463 1.00 97.50 213 ARG A CA 1
ATOM 1681 C C . ARG A 1 213 ? 6.312 -28.744 10.230 1.00 97.50 213 ARG A C 1
ATOM 1683 O O . ARG A 1 213 ? 5.217 -29.292 10.322 1.00 97.50 213 ARG A O 1
ATOM 1690 N N . ALA A 1 214 ? 7.001 -28.688 9.095 1.00 97.75 214 ALA A N 1
ATOM 1691 C CA . ALA A 1 214 ? 6.530 -29.256 7.839 1.00 97.75 214 ALA A CA 1
ATOM 1692 C C . ALA A 1 214 ? 7.640 -30.041 7.139 1.00 97.75 214 ALA A C 1
ATOM 1694 O O . ALA A 1 214 ? 8.770 -29.557 7.026 1.00 97.75 214 ALA A O 1
ATOM 1695 N N . ILE A 1 215 ? 7.301 -31.230 6.641 1.00 97.81 215 ILE A N 1
ATOM 1696 C CA . ILE A 1 215 ? 8.198 -32.043 5.822 1.00 97.81 215 ILE A CA 1
ATOM 1697 C C . ILE A 1 215 ? 7.481 -32.575 4.577 1.00 97.81 215 ILE A C 1
ATOM 1699 O O . ILE A 1 215 ? 6.336 -33.017 4.664 1.00 97.81 215 ILE A O 1
ATOM 1703 N N . PHE A 1 216 ? 8.163 -32.542 3.434 1.00 97.56 216 PHE A N 1
ATOM 1704 C CA . PHE A 1 216 ? 7.715 -33.162 2.185 1.00 97.56 216 PHE A CA 1
ATOM 1705 C C . PHE A 1 216 ? 8.690 -34.279 1.810 1.00 97.56 216 PHE A C 1
ATOM 1707 O O . PHE A 1 216 ? 9.889 -34.047 1.657 1.00 97.56 216 PHE A O 1
ATOM 1714 N N . VAL A 1 217 ? 8.182 -35.504 1.726 1.00 97.19 217 VAL A N 1
ATOM 1715 C CA . VAL A 1 217 ? 8.930 -36.743 1.478 1.00 97.19 217 VAL A CA 1
ATOM 1716 C C . VAL A 1 217 ? 8.309 -37.604 0.377 1.00 97.19 217 VAL A C 1
ATOM 1718 O O . VAL A 1 217 ? 8.890 -38.636 0.041 1.00 97.19 217 VAL A O 1
ATOM 1721 N N . ALA A 1 218 ? 7.165 -37.211 -0.188 1.00 95.62 218 ALA A N 1
ATOM 1722 C CA . ALA A 1 218 ? 6.499 -37.932 -1.270 1.00 95.62 218 ALA A CA 1
ATOM 1723 C C . ALA A 1 218 ? 7.459 -38.286 -2.423 1.00 95.62 218 ALA A C 1
ATOM 1725 O O . ALA A 1 218 ? 8.349 -37.508 -2.766 1.00 95.62 218 ALA A O 1
ATOM 1726 N N . GLY A 1 219 ? 7.291 -39.470 -3.019 1.00 94.88 219 GLY A N 1
ATOM 1727 C CA . GLY A 1 219 ? 8.120 -39.938 -4.138 1.00 94.88 219 GLY A CA 1
ATOM 1728 C C . GLY A 1 219 ? 9.503 -40.460 -3.733 1.00 94.88 219 GLY A C 1
ATOM 1729 O O . GLY A 1 219 ? 10.412 -40.477 -4.558 1.00 94.88 219 GLY A O 1
ATOM 1730 N N . ASN A 1 220 ? 9.692 -40.853 -2.469 1.00 96.12 220 ASN A N 1
ATOM 1731 C CA . ASN A 1 220 ? 10.897 -41.549 -2.014 1.00 96.12 220 ASN A CA 1
ATOM 1732 C C . ASN A 1 220 ? 10.644 -43.064 -1.875 1.00 96.12 220 ASN A C 1
ATOM 1734 O O . ASN A 1 220 ? 9.537 -43.470 -1.516 1.00 96.12 220 ASN A O 1
ATOM 1738 N N . PRO A 1 221 ? 11.666 -43.924 -2.040 1.00 95.94 221 PRO A N 1
ATOM 1739 C CA . PRO A 1 221 ? 11.527 -45.371 -1.870 1.00 95.94 221 PRO A CA 1
ATOM 1740 C C . PRO A 1 221 ? 10.850 -45.806 -0.562 1.00 95.94 221 PRO A C 1
ATOM 1742 O O . PRO A 1 221 ? 10.046 -46.731 -0.572 1.00 95.94 221 PRO A O 1
ATOM 1745 N N . PHE A 1 222 ? 11.117 -45.138 0.569 1.00 94.19 222 PHE A N 1
ATOM 1746 C CA . PHE A 1 222 ? 10.456 -45.497 1.833 1.00 94.19 222 PHE A CA 1
ATOM 1747 C C . PHE A 1 222 ? 8.964 -45.126 1.891 1.00 94.19 222 PHE A C 1
ATOM 1749 O O . PHE A 1 222 ? 8.253 -45.666 2.736 1.00 94.19 222 PHE A O 1
ATOM 1756 N N . THR A 1 223 ? 8.491 -44.200 1.044 1.00 94.06 223 THR A N 1
ATOM 1757 C CA . THR A 1 223 ? 7.056 -43.873 0.941 1.00 94.06 223 THR A CA 1
ATOM 1758 C C . THR A 1 223 ? 6.300 -44.904 0.107 1.00 94.06 223 THR A C 1
ATOM 1760 O O . THR A 1 223 ? 5.115 -45.107 0.334 1.00 94.06 223 THR A O 1
ATOM 1763 N N . GLU A 1 224 ? 6.992 -45.592 -0.807 1.00 87.94 224 GLU A N 1
ATOM 1764 C CA . GLU A 1 224 ? 6.420 -46.628 -1.681 1.00 87.94 224 GLU A CA 1
ATOM 1765 C C . GLU A 1 224 ? 6.535 -48.039 -1.088 1.00 87.94 224 GLU A C 1
ATOM 1767 O O . GLU A 1 224 ? 5.703 -48.899 -1.353 1.00 87.94 224 GLU A O 1
ATOM 1772 N N . ALA A 1 225 ? 7.564 -48.294 -0.272 1.00 81.31 225 ALA A N 1
ATOM 1773 C CA . ALA A 1 225 ? 7.859 -49.623 0.264 1.00 81.31 225 ALA A CA 1
ATOM 1774 C C . ALA A 1 225 ? 6.877 -50.113 1.345 1.00 81.31 225 ALA A C 1
ATOM 1776 O O . ALA A 1 225 ? 6.968 -51.266 1.766 1.00 81.31 225 ALA A O 1
ATOM 1777 N N . SER A 1 226 ? 5.974 -49.261 1.832 1.00 74.62 226 SER A N 1
ATOM 1778 C CA . SER A 1 226 ? 4.985 -49.650 2.833 1.00 74.62 226 SER A CA 1
ATOM 1779 C C . SER A 1 226 ? 3.621 -49.847 2.186 1.00 74.62 226 SER A C 1
ATOM 1781 O O . SER A 1 226 ? 3.066 -48.909 1.624 1.00 74.62 226 SER A O 1
ATOM 1783 N N . GLU A 1 227 ? 3.052 -51.049 2.320 1.00 79.44 227 GLU A N 1
ATOM 1784 C CA . GLU A 1 227 ? 1.646 -51.306 1.965 1.00 79.44 227 GLU A CA 1
ATOM 1785 C C . GLU A 1 227 ? 0.679 -50.412 2.768 1.00 79.44 227 GLU A C 1
ATOM 1787 O O . GLU A 1 227 ? -0.433 -50.138 2.322 1.00 79.44 227 GLU A O 1
ATOM 1792 N N . ASP A 1 228 ? 1.118 -49.910 3.929 1.00 83.19 228 ASP A N 1
ATOM 1793 C CA . ASP A 1 228 ? 0.400 -48.928 4.732 1.00 83.19 228 ASP A CA 1
ATOM 1794 C C . ASP A 1 228 ? 1.026 -47.534 4.567 1.00 83.19 228 ASP A C 1
ATOM 1796 O O . ASP A 1 228 ? 2.029 -47.188 5.198 1.00 83.19 228 ASP A O 1
ATOM 1800 N N . LEU A 1 229 ? 0.377 -46.688 3.763 1.00 77.31 229 LEU A N 1
ATOM 1801 C CA . LEU A 1 229 ? 0.751 -45.281 3.559 1.00 77.31 229 LEU A CA 1
ATOM 1802 C C . LEU A 1 229 ? 0.855 -44.481 4.874 1.00 77.31 229 LEU A C 1
ATOM 1804 O O . LEU A 1 229 ? 1.438 -43.399 4.896 1.00 77.31 229 LEU A O 1
ATOM 1808 N N . ARG A 1 230 ? 0.317 -44.976 5.995 1.00 86.75 230 ARG A N 1
ATOM 1809 C CA . ARG A 1 230 ? 0.428 -44.310 7.300 1.00 86.75 230 ARG A CA 1
ATOM 1810 C C . ARG A 1 230 ? 1.687 -44.696 8.069 1.00 86.75 230 ARG A C 1
ATOM 1812 O O . ARG A 1 230 ? 2.115 -43.926 8.931 1.00 86.75 230 ARG A O 1
ATOM 1819 N N . ALA A 1 231 ? 2.320 -45.828 7.764 1.00 90.31 231 ALA A N 1
ATOM 1820 C CA . ALA A 1 231 ? 3.434 -46.348 8.555 1.00 90.31 231 ALA A CA 1
ATOM 1821 C C . ALA A 1 231 ? 4.652 -45.411 8.550 1.00 90.31 231 ALA A C 1
ATOM 1823 O O . ALA A 1 231 ? 5.235 -45.153 9.605 1.00 90.31 231 ALA A O 1
ATOM 1824 N N . TYR A 1 232 ? 5.018 -44.845 7.395 1.00 93.75 232 TYR A N 1
ATOM 1825 C CA . TYR A 1 232 ? 6.135 -43.895 7.330 1.00 93.75 232 TYR A CA 1
ATOM 1826 C C . TYR A 1 232 ? 5.809 -42.581 8.056 1.00 93.75 232 TYR A C 1
ATOM 1828 O O . TYR A 1 232 ? 6.701 -41.975 8.647 1.00 93.75 232 TYR A O 1
ATOM 1836 N N . ARG A 1 233 ? 4.535 -42.161 8.068 1.00 95.06 233 ARG A N 1
ATOM 1837 C CA . ARG A 1 233 ? 4.088 -40.945 8.765 1.00 95.06 233 ARG A CA 1
ATOM 1838 C C . ARG A 1 233 ? 4.238 -41.093 10.273 1.00 95.06 233 ARG A C 1
ATOM 1840 O O . ARG A 1 233 ? 4.758 -40.186 10.912 1.00 95.06 233 ARG A O 1
ATOM 1847 N N . TYR A 1 234 ? 3.861 -42.244 10.832 1.00 94.38 234 TYR A N 1
ATOM 1848 C CA . TYR A 1 234 ? 4.091 -42.536 12.250 1.00 94.38 234 TYR A CA 1
ATOM 1849 C C . TYR A 1 234 ? 5.582 -42.567 12.590 1.00 94.38 234 TYR A C 1
ATOM 1851 O O . TYR A 1 234 ? 5.993 -41.939 13.559 1.00 94.38 234 TYR A O 1
ATOM 1859 N N . GLN A 1 235 ? 6.408 -43.190 11.746 1.00 94.50 235 GLN A N 1
ATOM 1860 C CA . GLN A 1 235 ? 7.861 -43.193 11.949 1.00 94.50 235 GLN A CA 1
ATOM 1861 C C . GLN A 1 235 ? 8.466 -41.784 11.888 1.00 94.50 235 GLN A C 1
ATOM 1863 O O . GLN A 1 235 ? 9.359 -41.468 12.668 1.00 94.50 235 GLN A O 1
ATOM 1868 N N . LEU A 1 236 ? 7.982 -40.914 10.996 1.00 95.31 236 LEU A N 1
ATOM 1869 C CA . LEU A 1 236 ? 8.408 -39.513 10.946 1.00 95.31 236 LEU A CA 1
ATOM 1870 C C . LEU A 1 236 ? 7.985 -38.730 12.191 1.00 95.31 236 LEU A C 1
ATOM 1872 O O . LEU A 1 236 ? 8.747 -37.884 12.644 1.00 95.31 236 LEU A O 1
ATOM 1876 N N . LEU A 1 237 ? 6.815 -39.021 12.759 1.00 95.31 237 LEU A N 1
ATOM 1877 C CA . LEU A 1 237 ? 6.349 -38.392 13.999 1.00 95.31 237 LEU A CA 1
ATOM 1878 C C . LEU A 1 237 ? 7.104 -38.872 15.232 1.00 95.31 237 LEU A C 1
ATOM 1880 O O . LEU A 1 237 ? 7.359 -38.075 16.132 1.00 95.31 237 LEU A O 1
ATOM 1884 N N . ASP A 1 238 ? 7.491 -40.145 15.256 1.00 94.69 238 ASP A N 1
ATOM 1885 C CA . ASP A 1 238 ? 8.357 -40.683 16.302 1.00 94.69 238 ASP A CA 1
ATOM 1886 C C . ASP A 1 238 ? 9.770 -40.084 16.209 1.00 94.69 238 ASP A C 1
ATOM 1888 O O . ASP A 1 238 ? 10.394 -39.816 17.235 1.00 94.69 238 ASP A O 1
ATOM 1892 N N . LEU A 1 239 ? 10.263 -39.818 14.991 1.00 95.00 239 LEU A N 1
ATOM 1893 C CA . LEU A 1 239 ? 11.540 -39.133 14.7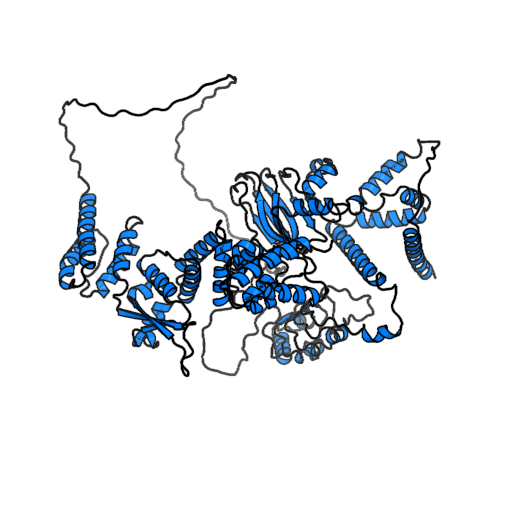67 1.00 95.00 239 LEU A CA 1
ATOM 1894 C C . LEU A 1 239 ? 11.470 -37.630 15.079 1.00 95.00 239 LEU A C 1
ATOM 1896 O O . LEU A 1 239 ? 12.429 -37.089 15.621 1.00 95.00 239 LEU A O 1
ATOM 1900 N N . VAL A 1 240 ? 10.371 -36.952 14.730 1.00 95.69 240 VAL A N 1
ATOM 1901 C CA . VAL A 1 240 ? 10.193 -35.496 14.876 1.00 95.69 240 VAL A CA 1
ATOM 1902 C C . VAL A 1 240 ? 8.814 -35.179 15.463 1.00 95.69 240 VAL A C 1
ATOM 1904 O O . VAL A 1 240 ? 7.865 -34.883 14.728 1.00 95.69 240 VAL A O 1
ATOM 1907 N N . PRO A 1 241 ? 8.692 -35.161 16.800 1.00 95.69 241 PRO A N 1
ATOM 1908 C CA . PRO A 1 241 ? 7.422 -34.878 17.468 1.00 95.69 241 PRO A CA 1
ATOM 1909 C C . PRO A 1 241 ? 6.861 -33.467 17.217 1.00 95.69 241 PRO A C 1
ATOM 1911 O O . PRO A 1 241 ? 5.696 -33.211 17.514 1.00 95.69 241 PRO A O 1
ATOM 1914 N N . SER A 1 242 ? 7.671 -32.533 16.702 1.00 96.12 242 SER A N 1
ATOM 1915 C CA . SER A 1 242 ? 7.265 -31.156 16.382 1.00 96.12 242 SER A CA 1
ATOM 1916 C C . SER A 1 242 ? 6.555 -30.999 15.029 1.00 96.12 242 SER A C 1
ATOM 1918 O O . SER A 1 242 ? 5.994 -29.927 14.766 1.00 96.12 242 SER A O 1
ATOM 1920 N N . LEU A 1 243 ? 6.522 -32.046 14.191 1.00 97.12 243 LEU A N 1
ATOM 1921 C CA . LEU A 1 243 ? 5.866 -32.003 12.884 1.00 97.12 243 LEU A CA 1
ATOM 1922 C C . LEU A 1 243 ? 4.359 -31.760 13.014 1.00 97.12 243 LEU A C 1
ATOM 1924 O O . LEU A 1 243 ? 3.637 -32.460 13.720 1.00 97.12 243 LEU A O 1
ATOM 1928 N N . ARG A 1 244 ? 3.880 -30.770 12.261 1.00 96.56 244 ARG A N 1
ATOM 1929 C CA . ARG A 1 244 ? 2.461 -30.432 12.101 1.00 96.56 244 ARG A CA 1
ATOM 1930 C C . ARG A 1 244 ? 1.924 -30.847 10.738 1.00 96.56 244 ARG A C 1
ATOM 1932 O O . ARG A 1 244 ? 0.732 -31.106 10.629 1.00 96.56 244 ARG A O 1
ATOM 1939 N N . PHE A 1 245 ? 2.787 -30.919 9.725 1.00 97.12 245 PHE A N 1
ATOM 1940 C CA . PHE A 1 245 ? 2.421 -31.263 8.353 1.00 97.12 245 PHE A CA 1
ATOM 1941 C C . PHE A 1 245 ? 3.408 -32.269 7.760 1.00 97.12 245 PHE A C 1
ATOM 1943 O O . PHE A 1 245 ? 4.624 -32.081 7.853 1.00 97.12 245 PHE A O 1
ATOM 1950 N N . ILE A 1 246 ? 2.878 -33.315 7.129 1.00 97.00 246 ILE A N 1
ATOM 1951 C CA . ILE A 1 246 ? 3.641 -34.286 6.336 1.00 97.00 246 ILE A CA 1
ATOM 1952 C C . ILE A 1 246 ? 2.975 -34.351 4.964 1.00 97.00 246 ILE A C 1
ATOM 1954 O O . ILE A 1 246 ? 1.776 -34.617 4.887 1.00 97.0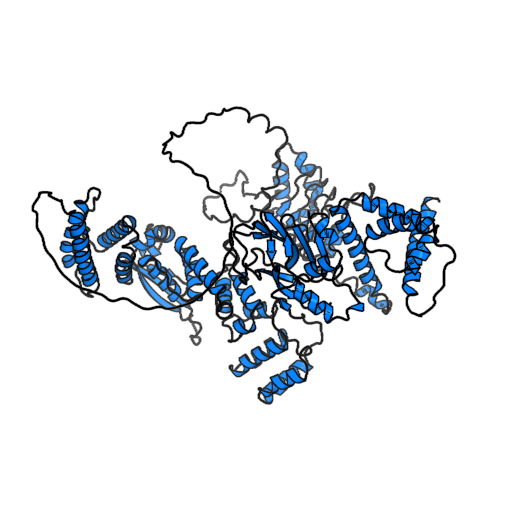0 246 ILE A O 1
ATOM 1958 N N . ASP A 1 247 ? 3.737 -34.061 3.908 1.00 96.06 247 ASP A N 1
ATOM 1959 C CA . ASP A 1 247 ? 3.272 -34.064 2.513 1.00 96.06 247 ASP A CA 1
ATOM 1960 C C . ASP A 1 247 ? 2.033 -33.175 2.278 1.00 96.06 247 ASP A C 1
ATOM 1962 O O . ASP A 1 247 ? 1.123 -33.514 1.530 1.00 96.06 247 ASP A O 1
ATOM 1966 N N . GLY A 1 248 ? 1.980 -32.022 2.958 1.00 93.00 248 GLY A N 1
ATOM 1967 C CA . GLY A 1 248 ? 0.865 -31.067 2.877 1.00 93.00 248 GLY A CA 1
ATOM 1968 C C . GLY A 1 248 ? -0.357 -31.420 3.734 1.00 93.00 248 GLY A C 1
ATOM 1969 O O . GLY A 1 248 ? -1.236 -30.583 3.920 1.00 93.00 248 GLY A O 1
ATOM 1970 N N . GLU A 1 249 ? -0.399 -32.609 4.327 1.00 94.50 249 GLU A N 1
ATOM 1971 C CA . GLU A 1 249 ? -1.496 -33.042 5.189 1.00 94.50 249 GLU A CA 1
ATOM 1972 C C . GLU A 1 249 ? -1.183 -32.793 6.670 1.00 94.50 249 GLU A C 1
ATOM 1974 O O . GLU A 1 249 ? -0.102 -33.132 7.170 1.00 94.50 249 GLU A O 1
ATOM 1979 N N . ALA A 1 250 ? -2.153 -32.223 7.390 1.00 93.50 250 ALA A N 1
ATOM 1980 C CA . ALA A 1 250 ? -2.037 -31.956 8.817 1.00 93.50 250 ALA A CA 1
ATOM 1981 C C . ALA A 1 250 ? -1.965 -33.258 9.625 1.00 93.50 250 ALA A C 1
ATOM 1983 O O . ALA A 1 250 ? -2.769 -34.176 9.454 1.00 93.50 250 ALA A O 1
ATOM 1984 N N . VAL A 1 251 ? -1.028 -33.318 10.565 1.00 91.75 251 VAL A N 1
ATOM 1985 C CA . VAL A 1 251 ? -0.918 -34.432 11.499 1.00 91.75 251 VAL A CA 1
ATOM 1986 C C . VAL A 1 251 ? -1.802 -34.147 12.713 1.00 91.75 251 VAL A C 1
ATOM 1988 O O . VAL A 1 251 ? -1.413 -33.455 13.653 1.00 91.75 251 VAL A O 1
ATOM 1991 N N . GLY A 1 252 ? -3.031 -34.661 12.686 1.00 77.94 252 GLY A N 1
ATOM 1992 C CA . GLY A 1 252 ? -3.959 -34.587 13.816 1.00 77.94 252 GLY A CA 1
ATOM 1993 C C . GLY A 1 252 ? -3.581 -35.543 14.956 1.00 77.94 252 GLY A C 1
ATOM 1994 O O . GLY A 1 252 ? -3.074 -36.637 14.713 1.00 77.94 252 GLY A O 1
ATOM 1995 N N . LYS A 1 253 ? -3.874 -35.141 16.204 1.00 54.12 253 LYS A N 1
ATOM 1996 C CA . LYS A 1 253 ? -3.634 -35.849 17.484 1.00 54.12 253 LYS A CA 1
ATOM 1997 C C . LYS A 1 253 ? -4.406 -37.179 17.647 1.00 54.12 253 LYS A C 1
ATOM 1999 O O . LYS A 1 253 ? -4.986 -37.431 18.697 1.00 54.12 253 LYS A O 1
ATOM 2004 N N . ALA A 1 254 ? -4.434 -38.051 16.647 1.00 41.47 254 ALA A N 1
ATOM 2005 C CA . ALA A 1 254 ? -5.009 -39.385 16.776 1.00 41.47 254 ALA A CA 1
ATOM 2006 C C . ALA A 1 254 ? -3.911 -40.395 17.143 1.00 41.47 254 ALA A C 1
ATOM 2008 O O . ALA A 1 254 ? -3.473 -41.189 16.313 1.00 41.47 254 ALA A O 1
ATOM 2009 N N . ARG A 1 255 ? -3.471 -40.377 18.409 1.00 44.06 255 ARG A N 1
ATOM 2010 C CA . ARG A 1 255 ? -3.030 -41.625 19.048 1.00 44.06 255 ARG A CA 1
ATOM 2011 C C . ARG A 1 255 ? -4.307 -42.361 19.472 1.00 44.06 255 ARG A C 1
ATOM 2013 O O . ARG A 1 255 ? -5.034 -41.822 20.306 1.00 44.06 255 ARG A O 1
ATOM 2020 N N . PRO A 1 256 ? -4.622 -43.547 18.928 1.00 36.78 256 PRO A N 1
ATOM 2021 C CA . PRO A 1 256 ? -5.706 -44.362 19.457 1.00 36.78 256 PRO A CA 1
ATOM 2022 C C . PRO A 1 256 ? -5.287 -44.840 20.857 1.00 36.78 256 PRO A C 1
ATOM 2024 O O . PRO A 1 256 ? -4.310 -45.575 20.969 1.00 36.78 256 PRO A O 1
ATOM 2027 N N . GLY A 1 257 ? -5.972 -44.398 21.919 1.00 40.31 257 GLY A N 1
ATOM 2028 C CA . GLY A 1 257 ? -5.827 -45.003 23.256 1.00 40.31 257 GLY A CA 1
ATOM 2029 C C . GLY A 1 257 ? -5.584 -44.086 24.461 1.00 40.31 257 GLY A C 1
ATOM 2030 O O . GLY A 1 257 ? -5.334 -44.612 25.540 1.00 40.31 257 GLY A O 1
ATOM 2031 N N . VAL A 1 258 ? -5.663 -42.756 24.342 1.00 35.47 258 VAL A N 1
ATOM 2032 C CA . VAL A 1 258 ? -5.667 -41.863 25.521 1.00 35.47 258 VAL A CA 1
ATOM 2033 C C . VAL A 1 258 ? -6.891 -40.957 25.452 1.00 35.47 258 VAL A C 1
ATOM 2035 O O . VAL A 1 258 ? -6.919 -39.995 24.687 1.00 35.47 258 VAL A O 1
ATOM 2038 N N . GLU A 1 259 ? -7.919 -41.295 26.228 1.00 29.22 259 GLU A N 1
ATOM 2039 C CA . GLU A 1 259 ? -9.111 -40.467 26.406 1.00 29.22 259 GLU A CA 1
ATOM 2040 C C . GLU A 1 259 ? -8.742 -39.196 27.182 1.00 29.22 259 GLU A C 1
ATOM 2042 O O . GLU A 1 259 ? -8.352 -39.247 28.348 1.00 29.22 259 GLU A O 1
ATOM 2047 N N . LEU A 1 260 ? -8.867 -38.040 26.533 1.00 31.66 260 LEU A N 1
ATOM 2048 C CA . LEU A 1 260 ? -8.909 -36.741 27.195 1.00 31.66 260 LEU A CA 1
ATOM 2049 C C . LEU A 1 260 ? -10.185 -36.032 26.750 1.00 31.66 260 LEU A C 1
ATOM 2051 O O . LEU A 1 260 ? -10.401 -35.779 25.564 1.00 31.66 260 LEU A O 1
ATOM 2055 N N . ASN A 1 261 ? -11.034 -35.764 27.738 1.00 30.58 261 ASN A N 1
ATOM 2056 C CA . ASN A 1 261 ? -12.328 -35.119 27.599 1.00 30.58 261 ASN A CA 1
ATOM 2057 C C . ASN A 1 261 ? -12.216 -33.691 27.041 1.00 30.58 261 ASN A C 1
ATOM 2059 O O . ASN A 1 261 ? -11.399 -32.897 27.497 1.00 30.58 261 ASN A O 1
ATOM 2063 N N . THR A 1 262 ? -13.118 -33.410 26.094 1.00 35.78 262 THR A N 1
ATOM 2064 C CA . THR A 1 262 ? -13.771 -32.125 25.778 1.00 35.78 262 THR A CA 1
ATOM 2065 C C . THR A 1 262 ? -12.913 -30.861 25.708 1.00 35.78 262 THR A C 1
ATOM 2067 O O . THR A 1 262 ? -12.547 -30.308 26.736 1.00 35.78 262 THR A O 1
ATOM 2070 N N . LEU A 1 263 ? -12.760 -30.326 24.489 1.00 29.73 263 LEU A N 1
ATOM 2071 C CA . LEU A 1 263 ? -12.986 -28.912 24.142 1.00 29.73 263 LEU A CA 1
ATOM 2072 C C . LEU A 1 263 ? -13.047 -28.800 22.607 1.00 29.73 263 LEU A C 1
ATOM 2074 O O . LEU A 1 263 ? -12.029 -28.807 21.916 1.00 29.73 263 LEU A O 1
ATOM 2078 N N . SER A 1 264 ? -14.267 -28.755 22.074 1.00 29.11 264 SER A N 1
ATOM 2079 C CA . SER A 1 264 ? -14.568 -28.458 20.675 1.00 29.11 264 SER A CA 1
ATOM 2080 C C . SER A 1 264 ? -14.978 -26.993 20.545 1.00 29.11 264 SER A C 1
ATOM 2082 O O . SER A 1 264 ? -15.957 -26.611 21.174 1.00 29.11 264 SER A O 1
ATOM 2084 N N . SER A 1 265 ? -14.258 -26.235 19.712 1.00 30.27 265 SER A N 1
ATOM 2085 C CA . SER A 1 265 ? -14.766 -25.291 18.694 1.00 30.27 265 SER A CA 1
ATOM 2086 C C . SER A 1 265 ? -13.871 -24.052 18.553 1.00 30.27 265 SER A C 1
ATOM 2088 O O . SER A 1 265 ? -14.019 -23.071 19.277 1.00 30.27 265 SER A O 1
ATOM 2090 N N . THR A 1 266 ? -12.998 -24.075 17.549 1.00 28.42 266 THR A N 1
ATOM 2091 C CA . THR A 1 266 ? -12.447 -22.875 16.902 1.00 28.42 266 THR A CA 1
ATOM 2092 C C . THR A 1 266 ? -12.403 -23.149 15.396 1.00 28.42 266 THR A C 1
ATOM 2094 O O . THR A 1 266 ? -11.758 -24.120 14.994 1.00 28.42 266 THR A O 1
ATOM 2097 N N . PRO A 1 267 ? -13.086 -22.363 14.543 1.00 31.92 267 PRO A N 1
ATOM 2098 C CA . PRO A 1 267 ? -12.995 -22.505 13.098 1.00 31.92 267 PRO A CA 1
ATOM 2099 C C . PRO A 1 267 ? -11.998 -21.471 12.569 1.00 31.92 267 PRO A C 1
ATOM 2101 O O . PRO A 1 267 ? -12.346 -20.306 12.422 1.00 31.92 267 PRO A O 1
ATOM 2104 N N . CYS A 1 268 ? -10.748 -21.865 12.316 1.00 29.61 268 CYS A N 1
ATOM 2105 C CA . CYS A 1 268 ? -9.818 -21.009 11.573 1.00 29.61 268 CYS A CA 1
ATOM 2106 C C . CYS A 1 268 ? -8.630 -21.807 11.015 1.00 29.61 268 CYS A C 1
ATOM 2108 O O . CYS A 1 268 ? -7.591 -21.851 11.658 1.00 29.61 268 CYS A O 1
ATOM 2110 N N . VAL A 1 269 ? -8.776 -22.461 9.853 1.00 32.56 269 VAL A N 1
ATOM 2111 C CA . VAL A 1 269 ? -7.651 -22.808 8.952 1.00 32.56 269 VAL A CA 1
ATOM 2112 C C . VAL A 1 269 ? -8.201 -23.022 7.530 1.00 32.56 269 VAL A C 1
ATOM 2114 O O . VAL A 1 269 ? -8.720 -24.092 7.228 1.00 32.56 269 VAL A O 1
ATOM 2117 N N . SER A 1 270 ? -8.099 -22.017 6.655 1.00 32.53 270 SER A N 1
ATOM 2118 C CA . SER A 1 270 ? -8.441 -22.136 5.220 1.00 32.53 270 SER A CA 1
ATOM 2119 C C . SER A 1 270 ? -7.328 -21.636 4.275 1.00 32.53 270 SER A C 1
ATOM 2121 O O . SER A 1 270 ? -7.305 -22.008 3.111 1.00 32.53 270 SER A O 1
ATOM 2123 N N . GLU A 1 271 ? -6.311 -20.909 4.749 1.00 32.22 271 GLU A N 1
ATOM 2124 C CA . GLU A 1 271 ? -5.318 -20.279 3.850 1.00 32.22 271 GLU A CA 1
ATOM 2125 C C . GLU A 1 271 ? -4.071 -21.117 3.509 1.00 32.22 271 GLU A C 1
ATOM 2127 O O . GLU A 1 271 ? -3.246 -20.701 2.702 1.00 32.22 271 GLU A O 1
ATOM 2132 N N . ALA A 1 272 ? -3.928 -22.339 4.032 1.00 30.66 272 ALA A N 1
ATOM 2133 C CA . ALA A 1 272 ? -2.835 -23.233 3.619 1.00 30.66 272 ALA A CA 1
ATOM 2134 C C . ALA A 1 272 ? -3.140 -24.034 2.332 1.00 30.66 272 ALA A C 1
ATOM 2136 O O . ALA A 1 272 ? -2.292 -24.803 1.881 1.00 30.66 272 ALA A O 1
ATOM 2137 N N . PHE A 1 273 ? -4.344 -23.899 1.757 1.00 40.62 273 PHE A N 1
ATOM 2138 C CA . PHE A 1 273 ? -4.894 -24.899 0.834 1.00 40.62 273 PHE A CA 1
ATOM 2139 C C . PHE A 1 273 ? -5.055 -24.462 -0.636 1.00 40.62 273 PHE A C 1
ATOM 2141 O O . PHE A 1 273 ? -5.323 -25.314 -1.482 1.00 40.62 273 PHE A O 1
ATOM 2148 N N . GLU A 1 274 ? -4.840 -23.193 -1.003 1.00 29.78 274 GLU A N 1
ATOM 2149 C CA . GLU A 1 274 ? -5.162 -22.728 -2.371 1.00 29.78 274 GLU A CA 1
ATOM 2150 C C . GLU A 1 274 ? -4.049 -22.849 -3.432 1.00 29.78 274 GLU A C 1
ATOM 2152 O O . GLU A 1 274 ? -4.311 -22.584 -4.602 1.00 29.78 274 GLU A O 1
ATOM 2157 N N . LEU A 1 275 ? -2.840 -23.327 -3.107 1.00 32.59 275 LEU A N 1
ATOM 2158 C CA . LEU A 1 275 ? -1.740 -23.380 -4.093 1.00 32.59 275 LEU A CA 1
ATOM 2159 C C . LEU A 1 275 ? -1.340 -24.769 -4.619 1.00 32.59 275 LEU A C 1
ATOM 2161 O O . LEU A 1 275 ? -0.632 -24.823 -5.619 1.00 32.59 275 LEU A O 1
ATOM 2165 N N . ASN A 1 276 ? -1.824 -25.884 -4.051 1.00 33.88 276 ASN A N 1
ATOM 2166 C CA . ASN A 1 276 ? -1.408 -27.233 -4.495 1.00 33.88 276 ASN A CA 1
ATOM 2167 C C . ASN A 1 276 ? -2.536 -28.183 -4.935 1.00 33.88 276 ASN A C 1
ATOM 2169 O O . ASN A 1 276 ? -2.248 -29.272 -5.427 1.00 33.88 276 ASN A O 1
ATOM 2173 N N . SER A 1 277 ? -3.812 -27.786 -4.860 1.00 29.12 277 SER A N 1
ATOM 2174 C CA . SER A 1 277 ? -4.930 -28.626 -5.332 1.00 29.12 277 SER A CA 1
ATOM 2175 C C . SER A 1 277 ? -5.077 -28.685 -6.865 1.00 29.12 277 SER A C 1
ATOM 2177 O O . SER A 1 277 ? -5.889 -29.457 -7.370 1.00 29.12 277 SER A O 1
ATOM 2179 N N . LYS A 1 278 ? -4.275 -27.924 -7.629 1.00 29.00 278 LYS A N 1
ATOM 2180 C CA . LYS A 1 278 ? -4.295 -27.924 -9.107 1.00 29.00 278 LYS A CA 1
ATOM 2181 C C . LYS A 1 278 ? -3.339 -28.916 -9.783 1.00 29.00 278 LYS A C 1
ATOM 2183 O O . LYS A 1 278 ? -3.393 -29.041 -11.003 1.00 29.00 278 LYS A O 1
ATOM 2188 N N . TYR A 1 279 ? -2.522 -29.654 -9.030 1.00 31.78 279 TYR A N 1
ATOM 2189 C CA . TYR A 1 279 ? -1.574 -30.624 -9.589 1.00 31.78 279 TYR A CA 1
ATOM 2190 C C . TYR A 1 279 ? -1.682 -31.982 -8.894 1.00 31.78 279 TYR A C 1
ATOM 2192 O O . TYR A 1 279 ? -0.785 -32.411 -8.178 1.00 31.78 279 TYR A O 1
ATOM 2200 N N . TYR A 1 280 ? -2.790 -32.680 -9.133 1.00 29.22 280 TYR A N 1
ATOM 2201 C CA . TYR A 1 280 ? -2.861 -34.126 -8.942 1.00 29.22 280 TYR A CA 1
ATOM 2202 C C . TYR A 1 280 ? -3.578 -34.733 -10.149 1.00 29.22 280 TYR A C 1
ATOM 2204 O O . TYR A 1 280 ? -4.785 -34.572 -10.319 1.00 29.22 280 TYR A O 1
ATOM 2212 N N . TYR A 1 281 ? -2.821 -35.399 -11.021 1.00 28.05 281 TYR A N 1
ATOM 2213 C CA . TYR A 1 281 ? -3.395 -36.280 -12.034 1.00 28.05 281 TYR A CA 1
ATOM 2214 C C . TYR A 1 281 ? -3.755 -37.609 -11.353 1.00 28.05 281 TYR A C 1
ATOM 2216 O O . TYR A 1 281 ? -2.881 -38.205 -10.720 1.00 28.05 281 TYR A O 1
ATOM 2224 N N . PRO A 1 282 ? -4.999 -38.109 -11.461 1.00 29.45 282 PRO A N 1
ATOM 2225 C CA . PRO A 1 282 ? -5.293 -39.479 -11.080 1.00 29.45 282 PRO A CA 1
ATOM 2226 C C . PRO A 1 282 ? -4.628 -40.443 -12.069 1.00 29.45 282 PRO A C 1
ATOM 2228 O O . PRO A 1 282 ? -4.628 -40.217 -13.280 1.00 29.45 282 PRO A O 1
ATOM 2231 N N . THR A 1 283 ? -4.075 -41.532 -11.542 1.00 31.75 283 THR A N 1
ATOM 2232 C CA . THR A 1 283 ? -3.573 -42.673 -12.311 1.00 31.75 283 THR A CA 1
ATOM 2233 C C . THR A 1 283 ? -4.665 -43.269 -13.213 1.00 31.75 283 THR A C 1
ATOM 2235 O O . THR A 1 283 ? -5.855 -43.237 -12.898 1.00 31.75 283 THR A O 1
ATOM 2238 N N . GLU A 1 284 ? -4.241 -43.832 -14.349 1.00 27.61 284 GLU A N 1
ATOM 2239 C CA . GLU A 1 284 ? -5.015 -44.283 -15.527 1.00 27.61 284 GLU A CA 1
ATOM 2240 C C . GLU A 1 284 ? -6.190 -45.265 -15.291 1.00 27.61 284 GLU A C 1
ATOM 2242 O O . GLU A 1 284 ? -6.852 -45.676 -16.240 1.00 27.61 284 GLU A O 1
ATOM 2247 N N . SER A 1 285 ? -6.511 -45.645 -14.054 1.00 30.47 285 SER A N 1
ATOM 2248 C CA . SER A 1 285 ? -7.521 -46.673 -13.748 1.00 30.47 285 SER A CA 1
ATOM 2249 C C . SER A 1 285 ? -8.915 -46.140 -13.369 1.00 30.47 285 SER A C 1
ATOM 2251 O O . SER A 1 285 ? -9.808 -46.937 -13.099 1.00 30.47 285 SER A O 1
ATOM 2253 N N . VAL A 1 286 ? -9.150 -44.819 -13.386 1.00 27.92 286 VAL A N 1
ATOM 2254 C CA . VAL A 1 286 ? -10.454 -44.213 -13.002 1.00 27.92 286 VAL A CA 1
ATOM 2255 C C . VAL A 1 286 ? -11.267 -43.675 -14.201 1.00 27.92 286 VAL A C 1
ATOM 2257 O O . VAL A 1 286 ? -12.454 -43.387 -14.077 1.00 27.92 286 VAL A O 1
ATOM 2260 N N . MET A 1 287 ? -10.698 -43.634 -15.411 1.00 27.56 287 MET A N 1
ATOM 2261 C CA . MET A 1 287 ? -11.365 -43.087 -16.613 1.00 27.56 287 MET A CA 1
ATOM 2262 C C . MET A 1 287 ? -12.331 -44.052 -17.337 1.00 27.56 287 MET A C 1
ATOM 2264 O O . MET A 1 287 ? -12.947 -43.668 -18.328 1.00 27.56 287 MET A O 1
ATOM 2268 N N . GLN A 1 288 ? -12.528 -45.288 -16.864 1.00 28.38 288 GLN A N 1
ATOM 2269 C CA . GLN A 1 288 ? -13.380 -46.277 -17.553 1.00 28.38 288 GLN A CA 1
ATOM 2270 C C . GLN A 1 288 ? -14.846 -46.351 -17.084 1.00 28.38 288 GLN A C 1
ATOM 2272 O O . GLN A 1 288 ? -15.571 -47.238 -17.530 1.00 28.38 288 GLN A O 1
ATOM 2277 N N . TRP A 1 289 ? -15.336 -45.425 -16.248 1.00 26.27 289 TRP A N 1
ATOM 2278 C CA . TRP A 1 289 ? -16.691 -45.541 -15.672 1.00 26.27 289 TRP A CA 1
ATOM 2279 C C . TRP A 1 289 ? -17.684 -44.398 -15.948 1.00 26.27 289 TRP A C 1
ATOM 2281 O O . TRP A 1 289 ? -18.758 -44.375 -15.356 1.00 26.27 289 TRP A O 1
ATOM 2291 N N . MET A 1 290 ? -17.410 -43.493 -16.896 1.00 24.45 290 MET A N 1
ATOM 2292 C CA . MET A 1 290 ? -18.339 -42.398 -17.247 1.00 24.45 290 MET A CA 1
ATOM 2293 C C . MET A 1 290 ? -18.772 -42.371 -18.721 1.00 24.45 290 MET A C 1
ATOM 2295 O O . MET A 1 290 ? -18.782 -41.328 -19.368 1.00 24.45 290 MET A O 1
ATOM 2299 N N . VAL A 1 291 ? -19.221 -43.513 -19.250 1.00 28.66 291 VAL A N 1
ATOM 2300 C CA . VAL A 1 291 ? -20.022 -43.551 -20.485 1.00 28.66 291 VAL A CA 1
ATOM 2301 C C . VAL A 1 291 ? -21.348 -44.241 -20.199 1.00 28.66 291 VAL A C 1
ATOM 2303 O O . VAL A 1 291 ? -21.414 -45.468 -20.190 1.00 28.66 291 VAL A O 1
ATOM 2306 N N . LYS A 1 292 ? -22.392 -43.434 -19.965 1.00 24.42 292 LYS A N 1
ATOM 2307 C CA . LYS A 1 292 ? -23.798 -43.640 -20.373 1.00 24.42 292 LYS A CA 1
ATOM 2308 C C . LYS A 1 292 ? -24.707 -42.693 -19.585 1.00 24.42 292 LYS A C 1
ATOM 2310 O O . LYS A 1 292 ? -25.052 -43.003 -18.454 1.00 24.42 292 LYS A O 1
ATOM 2315 N N . TRP A 1 293 ? -25.178 -41.617 -20.220 1.00 24.16 293 TRP A N 1
ATOM 2316 C CA . TRP A 1 293 ? -26.621 -41.348 -20.311 1.00 24.16 293 TRP A CA 1
ATOM 2317 C C . TRP A 1 293 ? -26.971 -40.242 -21.317 1.00 24.16 293 TRP A C 1
ATOM 2319 O O . TRP A 1 293 ? -26.109 -39.430 -21.651 1.00 24.16 293 TRP A O 1
ATOM 2329 N N . PRO A 1 294 ? -28.192 -40.285 -21.886 1.00 29.83 294 PRO A N 1
ATOM 2330 C CA . PRO A 1 294 ? -28.455 -39.792 -23.227 1.00 29.83 294 PRO A CA 1
ATOM 2331 C C . PRO A 1 294 ? -29.153 -38.431 -23.270 1.00 29.83 294 PRO A C 1
ATOM 2333 O O . PRO A 1 294 ? -29.799 -37.972 -22.331 1.00 29.83 294 PRO A O 1
ATOM 2336 N N . SER A 1 295 ? -29.037 -37.839 -24.450 1.00 29.02 295 SER A N 1
ATOM 2337 C CA . SER A 1 295 ? -29.663 -36.618 -24.937 1.00 29.02 295 SER A CA 1
ATOM 2338 C C . SER A 1 295 ? -31.196 -36.689 -24.959 1.00 29.02 295 SER A C 1
ATOM 2340 O O . SER A 1 295 ? -31.771 -37.674 -25.425 1.00 29.02 295 SER A O 1
ATOM 2342 N N . SER A 1 296 ? -31.864 -35.591 -24.597 1.00 28.23 296 SER A N 1
ATOM 2343 C CA . SER A 1 296 ? -33.119 -35.169 -25.241 1.00 28.23 296 SER A CA 1
ATOM 2344 C C . SER A 1 296 ? -33.394 -33.675 -25.016 1.00 28.23 296 SER A C 1
ATOM 2346 O O . SER A 1 296 ? -33.245 -33.205 -23.888 1.00 28.23 296 SER A O 1
ATOM 2348 N N . PRO A 1 297 ? -33.809 -32.928 -26.057 1.00 32.25 297 PRO A N 1
ATOM 2349 C CA . PRO A 1 297 ? -34.248 -31.543 -25.946 1.00 32.25 297 PRO A CA 1
ATOM 2350 C C . PRO A 1 297 ? -35.780 -31.461 -25.835 1.00 32.25 297 PRO A C 1
ATOM 2352 O O . PRO A 1 297 ? -36.498 -32.235 -26.470 1.00 32.25 297 PRO A O 1
ATOM 2355 N N . LEU A 1 298 ? -36.292 -30.483 -25.082 1.00 28.06 298 LEU A N 1
ATOM 2356 C CA . LEU A 1 298 ? -37.708 -30.112 -25.106 1.00 28.06 298 LEU A CA 1
ATOM 2357 C C . LEU A 1 298 ? -37.906 -28.671 -25.585 1.00 28.06 298 LEU A C 1
ATOM 2359 O O . LEU A 1 298 ? -37.178 -27.750 -25.228 1.00 28.06 298 LEU A O 1
ATOM 2363 N N . ALA A 1 299 ? -38.912 -28.571 -26.448 1.00 27.81 299 ALA A N 1
ATOM 2364 C CA . ALA A 1 299 ? -39.371 -27.463 -27.265 1.00 27.81 299 ALA A CA 1
ATOM 2365 C C . ALA A 1 299 ? -39.674 -26.151 -26.522 1.00 27.81 299 ALA A C 1
ATOM 2367 O O . ALA A 1 299 ? -40.290 -26.150 -25.459 1.00 27.81 299 ALA A O 1
ATOM 2368 N N . VAL A 1 300 ? -39.389 -25.028 -27.189 1.00 31.00 300 VAL A N 1
ATOM 2369 C CA . VAL A 1 300 ? -40.035 -23.737 -26.919 1.00 31.00 300 VAL A CA 1
ATOM 2370 C C . VAL A 1 300 ? -40.890 -23.367 -28.128 1.00 31.00 300 VAL A C 1
ATOM 2372 O O . VAL A 1 300 ? -40.416 -23.312 -29.263 1.00 31.00 300 VAL A O 1
ATOM 2375 N N . ALA A 1 301 ? -42.179 -23.178 -27.856 1.00 30.83 301 ALA A N 1
ATOM 2376 C CA . ALA A 1 301 ? -43.216 -22.829 -28.810 1.00 30.83 301 ALA A CA 1
ATOM 2377 C C . ALA A 1 301 ? -43.048 -21.396 -29.335 1.00 30.83 301 ALA A C 1
ATOM 2379 O O . ALA A 1 301 ? -42.729 -20.469 -28.592 1.00 30.83 301 ALA A O 1
ATOM 2380 N N . GLY A 1 302 ? -43.282 -21.236 -30.637 1.00 29.08 302 GLY A N 1
ATOM 2381 C CA . GLY A 1 302 ? -43.164 -19.970 -31.347 1.00 29.08 302 GLY A CA 1
ATOM 2382 C C . GLY A 1 302 ? -44.361 -19.034 -31.176 1.00 29.08 302 GLY A C 1
ATOM 2383 O O . GLY A 1 302 ? -45.494 -19.455 -30.955 1.00 29.08 302 GLY A O 1
ATOM 2384 N N . SER A 1 303 ? -44.095 -17.750 -31.401 1.00 28.72 303 SER A N 1
ATOM 2385 C CA . SER A 1 303 ? -45.093 -16.734 -31.723 1.00 28.72 303 SER A CA 1
ATOM 2386 C C . SER A 1 303 ? -44.605 -15.964 -32.948 1.00 28.72 303 SER A C 1
ATOM 2388 O O . SER A 1 303 ? -43.558 -15.321 -32.925 1.00 28.72 303 SER A O 1
ATOM 2390 N N . LYS A 1 304 ? -45.360 -16.099 -34.040 1.00 30.97 304 LYS A N 1
ATOM 2391 C CA . LYS A 1 304 ? -45.192 -15.393 -35.312 1.00 30.97 304 LYS A CA 1
ATOM 2392 C C . LYS A 1 304 ? -45.716 -13.964 -35.183 1.00 30.97 304 LYS A C 1
ATOM 2394 O O . LYS A 1 304 ? -46.878 -13.804 -34.834 1.00 30.97 304 LYS A O 1
ATOM 2399 N N . THR A 1 305 ? -44.958 -12.985 -35.665 1.00 30.50 305 THR A N 1
ATOM 2400 C CA . THR A 1 305 ? -45.520 -11.830 -36.387 1.00 30.50 305 THR A CA 1
ATOM 2401 C C . THR A 1 305 ? -44.534 -11.369 -37.457 1.00 30.50 305 THR A C 1
ATOM 2403 O O . THR A 1 305 ? -43.429 -10.922 -37.170 1.00 30.50 305 THR A O 1
ATOM 2406 N N . SER A 1 306 ? -44.966 -11.541 -38.701 1.00 30.47 306 SER A N 1
ATOM 2407 C CA . SER A 1 306 ? -44.442 -10.994 -39.953 1.00 30.47 306 SER A CA 1
ATOM 2408 C C . SER A 1 306 ? -44.560 -9.470 -40.018 1.00 30.47 306 SER A C 1
ATOM 2410 O O . SER A 1 306 ? -45.542 -8.966 -39.498 1.00 30.47 306 SER A O 1
ATOM 2412 N N . TYR A 1 307 ? -43.653 -8.786 -40.725 1.00 29.09 307 TYR A N 1
ATOM 2413 C CA . TYR A 1 307 ? -43.912 -7.786 -41.790 1.00 29.09 307 TYR A CA 1
ATOM 2414 C C . TYR A 1 307 ? -42.539 -7.381 -42.384 1.00 29.09 307 TYR A C 1
ATOM 2416 O O . TYR A 1 307 ? -41.650 -6.966 -41.654 1.00 29.09 307 TYR A O 1
ATOM 2424 N N . VAL A 1 308 ? -42.227 -7.828 -43.606 1.00 30.25 308 VAL A N 1
ATOM 2425 C CA . VAL A 1 308 ? -42.208 -7.044 -44.865 1.00 30.25 308 VAL A CA 1
ATOM 2426 C C . VAL A 1 308 ? -41.031 -6.057 -44.972 1.00 30.25 308 VAL A C 1
ATOM 2428 O O . VAL A 1 308 ? -41.002 -5.007 -44.343 1.00 30.25 308 VAL A O 1
ATOM 2431 N N . THR A 1 309 ? -40.083 -6.422 -45.839 1.00 36.25 309 THR A N 1
ATOM 2432 C CA . THR A 1 309 ? -39.080 -5.572 -46.504 1.00 36.25 309 THR A CA 1
ATOM 2433 C C . THR A 1 309 ? -39.746 -4.617 -47.510 1.00 36.25 309 THR A C 1
ATOM 2435 O O . THR A 1 309 ? -40.813 -4.936 -48.038 1.00 36.25 309 THR A O 1
ATOM 2438 N N . PRO A 1 310 ? -39.151 -3.442 -47.788 1.00 44.34 310 PRO A N 1
ATOM 2439 C CA . PRO A 1 310 ? -38.195 -3.298 -48.904 1.00 44.34 310 PRO A CA 1
ATOM 2440 C C . PRO A 1 310 ? -36.983 -2.422 -48.498 1.00 44.34 310 PRO A C 1
ATOM 2442 O O . PRO A 1 310 ? -37.078 -1.602 -47.598 1.00 44.34 310 PRO A O 1
ATOM 2445 N N . GLY A 1 311 ? -35.764 -2.585 -49.017 1.00 30.58 311 GLY A N 1
ATOM 2446 C CA . GLY A 1 311 ? -35.397 -2.627 -50.431 1.00 30.58 311 GLY A CA 1
ATOM 2447 C C . GLY A 1 311 ? -35.236 -1.192 -50.953 1.00 30.58 311 GLY A C 1
ATOM 2448 O O . GLY A 1 311 ? -36.239 -0.561 -51.263 1.00 30.58 311 GLY A O 1
ATOM 2449 N N . GLY A 1 312 ? -34.006 -0.668 -51.048 1.00 29.02 312 GLY A N 1
ATOM 2450 C CA . GLY A 1 312 ? -33.785 0.664 -51.629 1.00 29.02 312 GLY A CA 1
ATOM 2451 C C . GLY A 1 312 ? -32.394 1.262 -51.426 1.00 29.02 312 GLY A C 1
ATOM 2452 O O . GLY A 1 312 ? -32.099 1.864 -50.405 1.00 29.02 312 GLY A O 1
ATOM 2453 N N . THR A 1 313 ? -31.573 1.094 -52.452 1.00 32.50 313 THR A N 1
ATOM 2454 C CA . THR A 1 313 ? -30.275 1.705 -52.772 1.00 32.50 313 THR A CA 1
ATOM 2455 C C . THR A 1 313 ? -30.182 3.238 -52.684 1.00 32.50 313 THR A C 1
ATOM 2457 O O . THR A 1 313 ? -31.121 3.935 -53.053 1.00 32.50 313 THR A O 1
ATOM 2460 N N . SER A 1 314 ? -28.949 3.710 -52.448 1.00 31.00 314 SER A N 1
ATOM 2461 C CA . SER A 1 314 ? -28.233 4.751 -53.223 1.00 31.00 314 SER A CA 1
ATOM 2462 C C . SER A 1 314 ? -27.767 6.002 -52.467 1.00 31.00 314 SER A C 1
ATOM 2464 O O . SER A 1 314 ? -28.537 6.750 -51.877 1.00 31.00 314 SER A O 1
ATOM 2466 N N . ALA A 1 315 ? -26.459 6.220 -52.620 1.00 33.22 315 ALA A N 1
ATOM 2467 C CA . ALA A 1 315 ? -25.652 7.420 -52.438 1.00 33.22 315 ALA A CA 1
ATOM 2468 C C . ALA A 1 315 ? -26.327 8.760 -52.792 1.00 33.22 315 ALA A C 1
ATOM 2470 O O . ALA A 1 315 ? -26.995 8.853 -53.817 1.00 33.22 315 ALA A O 1
ATOM 2471 N N . TYR A 1 316 ? -26.023 9.824 -52.038 1.00 29.75 316 TYR A N 1
ATOM 2472 C CA . TYR A 1 316 ? -25.057 10.860 -52.443 1.00 29.75 316 TYR A CA 1
ATOM 2473 C C . TYR A 1 316 ? -24.826 11.888 -51.321 1.00 29.75 316 TYR A C 1
ATOM 2475 O O . TYR A 1 316 ? -25.657 12.098 -50.443 1.00 29.75 316 TYR A O 1
ATOM 2483 N N . ALA A 1 317 ? -23.647 12.498 -51.389 1.00 30.94 317 ALA A N 1
ATOM 2484 C CA . ALA A 1 317 ? -23.112 13.560 -50.549 1.00 30.94 317 ALA A CA 1
ATOM 2485 C C . ALA A 1 317 ? -23.941 14.859 -50.549 1.00 30.94 317 ALA A C 1
ATOM 2487 O O . ALA A 1 317 ? -24.660 15.139 -51.504 1.00 30.94 317 ALA A O 1
ATOM 2488 N N . GLY A 1 318 ? -23.703 15.724 -49.553 1.00 28.39 318 GLY A N 1
ATOM 2489 C CA . GLY A 1 318 ? -23.984 17.154 -49.716 1.00 28.39 318 GLY A CA 1
ATOM 2490 C C . GLY A 1 318 ? -24.228 17.957 -48.442 1.00 28.39 318 GLY A C 1
ATOM 2491 O O . GLY A 1 318 ? -25.369 18.142 -48.057 1.00 28.39 318 GLY A O 1
ATOM 2492 N N . PHE A 1 319 ? -23.138 18.485 -47.878 1.00 27.59 319 PHE A N 1
ATOM 2493 C CA . PHE A 1 319 ? -22.971 19.880 -47.440 1.00 27.59 319 PHE A CA 1
ATOM 2494 C C . PHE A 1 319 ? -23.983 20.570 -46.498 1.00 27.59 319 PHE A C 1
ATOM 2496 O O . PHE A 1 319 ? -25.115 20.839 -46.875 1.00 27.59 319 PHE A O 1
ATOM 2503 N N . ALA A 1 320 ? -23.391 21.100 -45.409 1.00 31.25 320 ALA A N 1
ATOM 2504 C CA . ALA A 1 320 ? -23.588 22.450 -44.849 1.00 31.25 320 ALA A CA 1
ATOM 2505 C C . ALA A 1 320 ? -24.965 22.784 -44.244 1.00 31.25 320 ALA A C 1
ATOM 2507 O O . ALA A 1 320 ? -26.003 22.334 -44.685 1.00 31.25 320 ALA A O 1
ATOM 2508 N N . ASP A 1 321 ? -25.122 23.666 -43.269 1.00 29.73 321 ASP A N 1
ATOM 2509 C CA . ASP A 1 321 ? -24.297 24.468 -42.367 1.00 29.73 321 ASP A CA 1
ATOM 2510 C C . ASP A 1 321 ? -25.359 25.192 -41.498 1.00 29.73 321 ASP A C 1
ATOM 2512 O O . ASP A 1 321 ? -26.534 25.276 -41.858 1.00 29.73 321 ASP A O 1
ATOM 2516 N N . ARG A 1 322 ? -24.920 25.787 -40.392 1.00 30.03 322 ARG A N 1
ATOM 2517 C CA . ARG A 1 322 ? -25.594 26.840 -39.613 1.00 30.03 322 ARG A CA 1
ATOM 2518 C C . ARG A 1 322 ? -26.662 26.471 -38.581 1.00 30.03 322 ARG A C 1
ATOM 2520 O O . ARG A 1 322 ? -27.862 26.481 -38.800 1.00 30.03 322 ARG A O 1
ATOM 2527 N N . LYS A 1 323 ? -26.134 26.497 -37.353 1.00 30.89 323 LYS A N 1
ATOM 2528 C CA . LYS A 1 323 ? -26.312 27.595 -36.380 1.00 30.89 323 LYS A CA 1
ATOM 2529 C C . LYS A 1 323 ? -27.745 27.907 -35.914 1.00 30.89 323 LYS A C 1
ATOM 2531 O O . LYS A 1 323 ? -28.455 28.699 -36.516 1.00 30.89 323 LYS A O 1
ATOM 2536 N N . ARG A 1 324 ? -27.877 27.607 -34.617 1.00 30.25 324 ARG A N 1
ATOM 2537 C CA . ARG A 1 324 ? -28.139 28.539 -33.500 1.00 30.25 324 ARG A CA 1
ATOM 2538 C C . ARG A 1 324 ? -29.592 28.845 -33.124 1.00 30.25 324 ARG A C 1
ATOM 2540 O O . ARG A 1 324 ? -30.364 29.371 -33.908 1.00 30.25 324 ARG A O 1
ATOM 2547 N N . ARG A 1 325 ? -29.731 28.780 -31.790 1.00 29.69 325 ARG A N 1
ATOM 2548 C CA . ARG A 1 325 ? -30.615 29.504 -30.861 1.00 29.69 325 ARG A CA 1
ATOM 2549 C C . ARG A 1 325 ? -31.964 28.834 -30.621 1.00 29.69 325 ARG A C 1
ATOM 2551 O O . ARG A 1 325 ? -32.765 28.684 -31.526 1.00 29.69 325 ARG A O 1
ATOM 2558 N N . THR A 1 326 ? -32.152 28.222 -29.448 1.00 29.22 326 THR A N 1
ATOM 2559 C CA . THR A 1 326 ? -32.482 28.864 -28.151 1.00 29.22 326 THR A CA 1
ATOM 2560 C C . THR A 1 326 ? -33.645 29.832 -28.275 1.00 29.22 326 THR A C 1
ATOM 2562 O O . THR A 1 326 ? -33.457 30.885 -28.870 1.00 29.22 326 THR A O 1
ATOM 2565 N N . THR A 1 327 ? -34.772 29.472 -27.660 1.00 28.98 327 THR A N 1
ATOM 2566 C CA . THR A 1 327 ? -35.543 30.221 -26.640 1.00 28.98 327 THR A CA 1
ATOM 2567 C C . THR A 1 327 ? -36.954 29.633 -26.638 1.00 28.98 327 THR A C 1
ATOM 2569 O O . THR A 1 327 ? -37.622 29.607 -27.662 1.00 28.98 327 THR A O 1
ATOM 2572 N N . SER A 1 328 ? -37.279 28.890 -25.582 1.00 27.55 328 SER A N 1
ATOM 2573 C CA . SER A 1 328 ? -38.234 29.304 -24.544 1.00 27.55 328 SER A CA 1
ATOM 2574 C C . SER A 1 328 ? -39.697 29.309 -24.997 1.00 27.55 328 SER A C 1
ATOM 2576 O O . SER A 1 328 ? -40.099 30.095 -25.848 1.00 27.55 328 SER A O 1
ATOM 2578 N N . LEU A 1 329 ? -40.459 28.432 -24.336 1.00 35.25 329 LEU A N 1
ATOM 2579 C CA . LEU A 1 329 ? -41.846 28.587 -23.881 1.00 35.25 329 LEU A CA 1
ATOM 2580 C C . LEU A 1 329 ? -42.503 29.950 -24.160 1.00 35.25 329 LEU A C 1
ATOM 2582 O O . LEU A 1 329 ? -41.915 30.999 -23.893 1.00 35.25 329 LEU A O 1
ATOM 2586 N N . PRO A 1 330 ? -43.806 29.924 -24.475 1.00 37.88 330 PRO A N 1
ATOM 2587 C CA . PRO A 1 330 ? -44.722 30.294 -23.404 1.00 37.88 330 PRO A CA 1
ATOM 2588 C C . PRO A 1 330 ? -45.975 29.422 -23.272 1.00 37.88 330 PRO A C 1
ATOM 2590 O O . PRO A 1 330 ? -46.439 28.736 -24.178 1.00 37.88 330 PRO A O 1
ATOM 2593 N N . GLN A 1 331 ? -46.485 29.505 -22.048 1.00 31.94 331 GLN A N 1
ATOM 2594 C CA . GLN A 1 331 ? -47.713 28.960 -21.501 1.00 31.94 331 GLN A CA 1
ATOM 2595 C C . GLN A 1 331 ? -49.004 29.539 -22.105 1.00 31.94 331 GLN A C 1
ATOM 2597 O O . GLN A 1 331 ? -49.069 30.704 -22.483 1.00 31.94 331 GLN A O 1
ATOM 2602 N N . ALA A 1 332 ? -50.048 28.721 -21.927 1.00 31.03 332 ALA A N 1
ATOM 2603 C CA . ALA A 1 332 ? -51.415 29.057 -21.512 1.00 31.03 332 ALA A CA 1
ATOM 2604 C C . ALA A 1 332 ? -52.381 29.712 -22.512 1.00 31.03 332 ALA A C 1
ATOM 2606 O O . ALA A 1 332 ? -52.168 30.809 -23.011 1.00 31.03 332 ALA A O 1
ATOM 2607 N N . GLY A 1 333 ? -53.567 29.096 -22.637 1.00 27.02 333 GLY A N 1
ATOM 2608 C CA . GLY A 1 333 ? -54.734 29.795 -23.172 1.00 27.02 333 GLY A CA 1
ATOM 2609 C C . GLY A 1 333 ? -55.958 28.952 -23.531 1.00 27.02 333 GLY A C 1
ATOM 2610 O O . GLY A 1 333 ? -56.271 28.838 -24.700 1.00 27.02 333 GLY A O 1
ATOM 2611 N N . ARG A 1 334 ? -56.677 28.468 -22.508 1.00 28.39 334 ARG A N 1
ATOM 2612 C CA . ARG A 1 334 ? -58.156 28.469 -22.370 1.00 28.39 334 ARG A CA 1
ATOM 2613 C C . ARG A 1 334 ? -59.101 27.852 -23.437 1.00 28.39 334 ARG A C 1
ATOM 2615 O O . ARG A 1 334 ? -59.175 28.291 -24.570 1.00 28.39 334 ARG A O 1
ATOM 2622 N N . LEU A 1 335 ? -60.034 27.064 -22.872 1.00 30.03 335 LEU A N 1
ATOM 2623 C CA . LEU A 1 335 ? -61.496 27.020 -23.105 1.00 30.03 335 LEU A CA 1
ATOM 2624 C C . LEU A 1 335 ? -62.033 26.510 -24.456 1.00 30.03 335 LEU A C 1
ATOM 2626 O O . LEU A 1 335 ? -62.021 27.236 -25.436 1.00 30.03 335 LEU A O 1
ATOM 2630 N N . ALA A 1 336 ? -62.746 25.376 -24.420 1.00 28.86 336 ALA A N 1
ATOM 2631 C CA . ALA A 1 336 ? -64.188 25.333 -24.718 1.00 28.86 336 ALA A CA 1
ATOM 2632 C C . ALA A 1 336 ? -64.799 23.956 -24.394 1.00 28.86 336 ALA A C 1
ATOM 2634 O O . ALA A 1 336 ? -64.173 22.914 -24.559 1.00 28.86 336 ALA A O 1
ATOM 2635 N N . ARG A 1 337 ? -66.039 23.992 -23.897 1.00 33.25 337 ARG A N 1
ATOM 2636 C CA . ARG A 1 337 ? -66.907 22.864 -23.532 1.00 33.25 337 ARG A CA 1
ATOM 2637 C C . ARG A 1 337 ? -67.678 22.348 -24.756 1.00 33.25 337 ARG A C 1
ATOM 2639 O O . ARG A 1 337 ? -68.219 23.170 -25.483 1.00 33.25 337 ARG A O 1
ATOM 2646 N N . SER A 1 338 ? -67.886 21.034 -24.847 1.00 30.23 338 SER A N 1
ATOM 2647 C CA . SER A 1 338 ? -69.171 20.402 -25.231 1.00 30.23 338 SER A CA 1
ATOM 2648 C C . SER A 1 338 ? -69.099 18.903 -24.890 1.00 30.23 338 SER A C 1
ATOM 2650 O O . SER A 1 338 ? -68.201 18.213 -25.354 1.00 30.23 338 SER A O 1
ATOM 2652 N N . ALA A 1 339 ? -69.837 18.431 -23.886 1.00 32.59 339 ALA A N 1
ATOM 2653 C CA . ALA A 1 339 ? -71.146 17.779 -24.030 1.00 32.59 339 ALA A CA 1
ATOM 2654 C C . ALA A 1 339 ? -71.091 16.394 -24.712 1.00 32.59 339 ALA A C 1
ATOM 2656 O O . ALA A 1 339 ? -71.029 16.290 -25.931 1.00 32.59 339 ALA A O 1
ATOM 2657 N N . SER A 1 340 ? -71.175 15.331 -23.911 1.00 27.88 340 SER A N 1
ATOM 2658 C CA . SER A 1 340 ? -72.193 14.278 -24.061 1.00 27.88 340 SER A CA 1
ATOM 2659 C C . SER A 1 340 ? -72.103 13.286 -22.896 1.00 27.88 340 SER A C 1
ATOM 2661 O O . SER A 1 340 ? -71.028 12.840 -22.499 1.00 27.88 340 SER A O 1
ATOM 2663 N N . GLU A 1 341 ? -73.265 13.019 -22.308 1.00 31.95 341 GLU A N 1
ATOM 2664 C CA . GLU A 1 341 ? -73.522 11.973 -21.325 1.00 31.95 341 GLU A CA 1
ATOM 2665 C C . GLU A 1 341 ? -73.414 10.589 -21.975 1.00 31.95 341 GLU A C 1
ATOM 2667 O O . GLU A 1 341 ? -73.841 10.398 -23.113 1.00 31.95 341 GLU A O 1
ATOM 2672 N N . GLY A 1 342 ? -72.896 9.605 -21.236 1.00 29.05 342 GLY A N 1
ATOM 2673 C CA . GLY A 1 342 ? -72.881 8.216 -21.692 1.00 29.05 342 GLY A CA 1
ATOM 2674 C C . GLY A 1 342 ? -72.023 7.291 -20.834 1.00 29.05 342 GLY A C 1
ATOM 2675 O O . GLY A 1 342 ? -70.897 6.988 -21.195 1.00 29.05 342 GLY A O 1
ATOM 2676 N N . ALA A 1 343 ? -72.577 6.875 -19.693 1.00 33.94 343 ALA A N 1
ATOM 2677 C CA . ALA A 1 343 ? -72.319 5.627 -18.965 1.00 33.94 343 ALA A CA 1
ATOM 2678 C C . ALA A 1 343 ? -70.914 4.983 -19.037 1.00 33.94 343 ALA A C 1
ATOM 2680 O O . ALA A 1 343 ? -70.606 4.262 -19.977 1.00 33.94 343 ALA A O 1
ATOM 2681 N N . LEU A 1 344 ? -70.152 5.056 -17.938 1.00 29.34 344 LEU A N 1
ATOM 2682 C CA . LEU A 1 344 ? -69.349 3.919 -17.461 1.00 29.34 344 LEU A CA 1
ATOM 2683 C C . LEU A 1 344 ? -68.943 4.128 -15.997 1.00 29.34 344 LEU A C 1
ATOM 2685 O O . LEU A 1 344 ? -68.154 5.007 -15.654 1.00 29.34 344 LEU A O 1
ATOM 2689 N N . ALA A 1 345 ? -69.513 3.302 -15.121 1.00 40.47 345 ALA A N 1
ATOM 2690 C CA . ALA A 1 345 ? -69.138 3.191 -13.723 1.00 40.47 345 ALA A CA 1
ATOM 2691 C C . ALA A 1 345 ? -67.684 2.700 -13.611 1.00 40.47 345 ALA A C 1
ATOM 2693 O O . ALA A 1 345 ? -67.412 1.509 -13.761 1.00 40.47 345 ALA A O 1
ATOM 2694 N N . SER A 1 346 ? -66.743 3.604 -13.330 1.00 32.91 346 SER A N 1
ATOM 2695 C CA . SER A 1 346 ? -65.378 3.234 -12.960 1.00 32.91 346 SER A CA 1
ATOM 2696 C C . SER A 1 346 ? -65.250 3.194 -11.436 1.00 32.91 346 SER A C 1
ATOM 2698 O O . SER A 1 346 ? -65.326 4.198 -10.726 1.00 32.91 346 SER A O 1
ATOM 2700 N N . LYS A 1 347 ? -65.075 1.977 -10.913 1.00 39.78 347 LYS A N 1
ATOM 2701 C CA . LYS A 1 347 ? -64.586 1.737 -9.554 1.00 39.78 347 LYS A CA 1
ATOM 2702 C C . LYS A 1 347 ? -63.231 2.437 -9.421 1.00 39.78 347 LYS A C 1
ATOM 2704 O O . LYS A 1 347 ? -62.248 1.974 -9.992 1.00 39.78 347 LYS A O 1
ATOM 2709 N N . ARG A 1 348 ? -63.159 3.533 -8.662 1.00 30.50 348 ARG A N 1
ATOM 2710 C CA . ARG A 1 348 ? -61.868 4.026 -8.160 1.00 30.50 348 ARG A CA 1
ATOM 2711 C C . ARG A 1 348 ? -61.261 2.934 -7.264 1.00 30.50 348 ARG A C 1
ATOM 2713 O O . ARG A 1 348 ? -62.010 2.337 -6.484 1.00 30.50 348 ARG A O 1
ATOM 2720 N N . PRO A 1 349 ? -59.953 2.635 -7.343 1.00 38.22 349 PRO A N 1
ATOM 2721 C CA . PRO A 1 349 ? -59.366 1.616 -6.486 1.00 38.22 349 PRO A CA 1
ATOM 2722 C C . PRO A 1 349 ? -59.396 2.122 -5.042 1.00 38.22 349 PRO A C 1
ATOM 2724 O O . PRO A 1 349 ? -58.826 3.169 -4.745 1.00 38.22 349 PRO A O 1
ATOM 2727 N N . LYS A 1 350 ? -60.016 1.360 -4.131 1.00 42.41 350 LYS A N 1
ATOM 2728 C CA . LYS A 1 350 ? -59.951 1.596 -2.674 1.00 42.41 350 LYS A CA 1
ATOM 2729 C C . LYS A 1 350 ? -58.507 1.636 -2.132 1.00 42.41 350 LYS A C 1
ATOM 2731 O O . LYS A 1 350 ? -58.291 2.127 -1.033 1.00 42.41 350 LYS A O 1
ATOM 2736 N N . VAL A 1 351 ? -57.537 1.157 -2.914 1.00 46.53 351 VAL A N 1
ATOM 2737 C CA . VAL A 1 351 ? -56.114 1.048 -2.562 1.00 46.53 351 VAL A CA 1
ATOM 2738 C C . VAL A 1 351 ? -55.473 2.413 -2.277 1.00 46.53 351 VAL A C 1
ATOM 2740 O O . VAL A 1 351 ? -54.801 2.556 -1.264 1.00 46.53 351 VAL A O 1
ATOM 2743 N N . PHE A 1 352 ? -55.765 3.445 -3.080 1.00 39.22 352 PHE A N 1
ATOM 2744 C CA . PHE A 1 352 ? -55.140 4.768 -2.909 1.00 39.22 352 PHE A CA 1
ATOM 2745 C C . PHE A 1 352 ? -55.562 5.492 -1.621 1.00 39.22 352 PHE A C 1
ATOM 2747 O O . PHE A 1 352 ? -54.776 6.244 -1.056 1.00 39.22 352 PHE A O 1
ATOM 2754 N N . TYR A 1 353 ? -56.790 5.263 -1.143 1.00 48.59 353 TYR A N 1
ATOM 2755 C CA . TYR A 1 353 ? -57.277 5.873 0.101 1.00 48.59 353 TYR A CA 1
ATOM 2756 C C . TYR A 1 353 ? -56.659 5.217 1.341 1.00 48.59 353 TYR A C 1
ATOM 2758 O O . TYR A 1 353 ? -56.385 5.901 2.327 1.00 48.59 353 TYR A O 1
ATOM 2766 N N . LEU A 1 354 ? -56.423 3.902 1.278 1.00 50.47 354 LEU A N 1
ATOM 2767 C CA . LEU A 1 354 ? -55.823 3.149 2.374 1.00 50.47 354 LEU A CA 1
ATOM 2768 C C . LEU A 1 354 ? -54.349 3.535 2.558 1.00 50.47 354 LEU A C 1
ATOM 2770 O O . LEU A 1 354 ? -53.943 3.805 3.681 1.00 50.47 354 LEU A O 1
ATOM 2774 N N . GLU A 1 355 ? -53.579 3.669 1.471 1.00 46.59 355 GLU A N 1
ATOM 2775 C CA . GLU A 1 355 ? -52.189 4.152 1.539 1.00 46.59 355 GLU A CA 1
ATOM 2776 C C . GLU A 1 355 ? -52.091 5.563 2.132 1.00 46.59 355 GLU A C 1
ATOM 2778 O O . GLU A 1 355 ? -51.273 5.798 3.019 1.00 46.59 355 GLU A O 1
ATOM 2783 N N . SER A 1 356 ? -52.946 6.500 1.704 1.00 48.06 356 SER A N 1
ATOM 2784 C CA . SER A 1 356 ? -52.909 7.873 2.223 1.00 48.06 356 SER A CA 1
ATOM 2785 C C . SER A 1 356 ? -53.295 7.975 3.701 1.00 48.06 356 SER A C 1
ATOM 2787 O O . SER A 1 356 ? -52.712 8.779 4.428 1.00 48.06 356 SER A O 1
ATOM 2789 N N . GLU A 1 357 ? -54.250 7.162 4.165 1.00 52.94 357 GLU A N 1
ATOM 2790 C CA . GLU A 1 357 ? -54.676 7.184 5.569 1.00 52.94 357 GLU A CA 1
ATOM 2791 C C . GLU A 1 357 ? -53.680 6.435 6.463 1.00 52.94 357 GLU A C 1
ATOM 2793 O O . GLU A 1 357 ? -53.364 6.926 7.543 1.00 52.94 357 GLU A O 1
ATOM 2798 N N . ILE A 1 358 ? -53.097 5.321 5.994 1.00 57.09 358 ILE A N 1
ATOM 2799 C CA . ILE A 1 358 ? -51.983 4.653 6.684 1.00 57.09 358 ILE A CA 1
ATOM 2800 C C . ILE A 1 358 ? -50.819 5.630 6.848 1.00 57.09 358 ILE A C 1
ATOM 2802 O O . ILE A 1 358 ? -50.312 5.768 7.954 1.00 57.09 358 ILE A O 1
ATOM 2806 N N . LEU A 1 359 ? -50.440 6.371 5.800 1.00 48.56 359 LEU A N 1
ATOM 2807 C CA . LEU A 1 359 ? -49.372 7.372 5.880 1.00 48.56 359 LEU A CA 1
ATOM 2808 C C . LEU A 1 359 ? -49.701 8.497 6.872 1.00 48.56 359 LEU A C 1
ATOM 2810 O O . LEU A 1 359 ? -48.848 8.858 7.679 1.00 48.56 359 LEU A O 1
ATOM 2814 N N . ARG A 1 360 ? -50.932 9.025 6.870 1.00 58.69 360 ARG A N 1
ATOM 2815 C CA . ARG A 1 360 ? -51.363 10.080 7.807 1.00 58.69 360 ARG A CA 1
ATOM 2816 C C . ARG A 1 360 ? -51.302 9.619 9.265 1.00 58.69 360 ARG A C 1
ATOM 2818 O O . ARG A 1 360 ? -50.828 10.354 10.133 1.00 58.69 360 ARG A O 1
ATOM 2825 N N . GLN A 1 361 ? -51.750 8.398 9.534 1.00 60.06 361 GLN A N 1
ATOM 2826 C CA . GLN A 1 361 ? -51.717 7.820 10.876 1.00 60.06 361 GLN A CA 1
ATOM 2827 C C . GLN A 1 361 ? -50.286 7.442 11.280 1.00 60.06 361 GLN A C 1
ATOM 2829 O O . GLN A 1 361 ? -49.891 7.680 12.415 1.00 60.06 361 GLN A O 1
ATOM 2834 N N . PHE A 1 362 ? -49.452 6.986 10.345 1.00 51.69 362 PHE A N 1
ATOM 2835 C CA . PHE A 1 362 ? -48.036 6.727 10.602 1.00 51.69 362 PHE A CA 1
ATOM 2836 C C . PHE A 1 362 ? -47.264 8.014 10.940 1.00 51.69 362 PHE A C 1
ATOM 2838 O O . PHE A 1 362 ? -46.482 8.020 11.883 1.00 51.69 362 PHE A O 1
ATOM 2845 N N . PHE A 1 363 ? -47.541 9.141 10.271 1.00 51.03 363 PHE A N 1
ATOM 2846 C CA . PHE A 1 363 ? -46.995 10.452 10.662 1.00 51.03 363 PHE A CA 1
ATOM 2847 C C . PHE A 1 363 ? -47.438 10.879 12.064 1.00 51.03 363 PHE A C 1
ATOM 2849 O O . PHE A 1 363 ? -46.632 11.393 12.836 1.00 51.03 363 PHE A O 1
ATOM 2856 N N . THR A 1 364 ? -48.696 10.610 12.412 1.00 56.81 364 THR A N 1
ATOM 2857 C CA . THR A 1 364 ? -49.232 10.878 13.755 1.00 56.81 364 THR A CA 1
ATOM 2858 C C . THR A 1 364 ? -48.513 10.032 14.812 1.00 56.81 364 THR A C 1
ATOM 2860 O O . THR A 1 364 ? -48.223 10.521 15.900 1.00 56.81 364 THR A O 1
ATOM 2863 N N . LEU A 1 365 ? -48.154 8.791 14.470 1.00 53.03 365 LEU A N 1
ATOM 2864 C CA . LEU A 1 365 ? -47.362 7.889 15.304 1.00 53.03 365 LEU A CA 1
ATOM 2865 C C . LEU A 1 365 ? -45.908 8.377 15.466 1.00 53.03 365 LEU A C 1
ATOM 2867 O O . LEU A 1 365 ? -45.383 8.384 16.575 1.00 53.03 365 LEU A O 1
ATOM 2871 N N . CYS A 1 366 ? -45.275 8.859 14.394 1.00 47.19 366 CYS A N 1
ATOM 2872 C CA . CYS A 1 366 ? -43.929 9.438 14.444 1.00 47.19 366 CYS A CA 1
ATOM 2873 C C . CYS A 1 366 ? -43.871 10.721 15.290 1.00 47.19 366 CYS A C 1
ATOM 2875 O O . CYS A 1 366 ? -42.960 10.888 16.101 1.00 47.19 366 CYS A O 1
ATOM 2877 N N . ASP A 1 367 ? -44.844 11.622 15.136 1.00 52.69 367 ASP A N 1
ATOM 2878 C CA . ASP A 1 367 ? -44.945 12.838 15.956 1.00 52.69 367 ASP A CA 1
ATOM 2879 C C . ASP A 1 367 ? -45.258 12.524 17.423 1.00 52.69 367 ASP A C 1
ATOM 2881 O O . ASP A 1 367 ? -44.868 13.273 18.321 1.00 52.69 367 ASP A O 1
ATOM 2885 N N . PHE A 1 368 ? -45.917 11.394 17.675 1.00 54.62 368 PHE A N 1
ATOM 2886 C CA . PHE A 1 368 ? -46.148 10.879 19.014 1.00 54.62 368 PHE A CA 1
ATOM 2887 C C . PHE A 1 368 ? -44.856 10.339 19.654 1.00 54.62 368 PHE A C 1
ATOM 2889 O O . PHE A 1 368 ? -44.519 10.746 20.765 1.00 54.62 368 PHE A O 1
ATOM 2896 N N . CYS A 1 369 ? -44.077 9.513 18.943 1.00 46.72 369 CYS A N 1
ATOM 2897 C CA . CYS A 1 369 ? -42.787 8.980 19.413 1.00 46.72 369 CYS A CA 1
ATOM 2898 C C . CYS A 1 369 ? -41.733 10.067 19.698 1.00 46.72 369 CYS A C 1
ATOM 2900 O O . CYS A 1 369 ? -40.799 9.837 20.461 1.00 46.72 369 CYS A O 1
ATOM 2902 N N . ARG A 1 370 ? -41.887 11.269 19.130 1.00 46.75 370 ARG A N 1
ATOM 2903 C CA . ARG A 1 370 ? -41.024 12.432 19.406 1.00 46.75 370 ARG A CA 1
ATOM 2904 C C . ARG A 1 370 ? -41.323 13.135 20.737 1.00 46.75 370 ARG A C 1
ATOM 2906 O O . ARG A 1 370 ? -40.585 14.047 21.110 1.00 46.75 370 ARG A O 1
ATOM 2913 N N . ARG A 1 371 ? -42.391 12.767 21.458 1.00 55.25 371 ARG A N 1
ATOM 2914 C CA . ARG A 1 371 ? -42.756 13.405 22.734 1.00 55.25 371 ARG A CA 1
ATOM 2915 C C . ARG A 1 371 ? -42.026 12.739 23.910 1.00 55.25 371 ARG A C 1
ATOM 2917 O O . ARG A 1 371 ? -42.184 11.539 24.107 1.00 55.25 371 ARG A O 1
ATOM 2924 N N . PRO A 1 372 ? -41.316 13.498 24.765 1.00 36.28 372 PRO A N 1
ATOM 2925 C CA . PRO A 1 372 ? -40.496 12.940 25.851 1.00 36.28 372 PRO A CA 1
ATOM 2926 C C . PRO A 1 372 ? -41.282 12.262 26.995 1.00 36.28 372 PRO A C 1
ATOM 2928 O O . PRO A 1 372 ? -40.671 11.648 27.865 1.00 36.28 372 PRO A O 1
ATOM 2931 N N . HIS A 1 373 ? -42.619 12.349 27.010 1.00 47.00 373 HIS A N 1
ATOM 2932 C CA . HIS A 1 373 ? -43.490 11.791 28.061 1.00 47.00 373 HIS A CA 1
ATOM 2933 C C . HIS A 1 373 ? -44.698 11.019 27.510 1.00 47.00 373 HIS A C 1
ATOM 2935 O O . HIS A 1 373 ? -45.714 10.887 28.186 1.00 47.00 373 HIS A O 1
ATOM 2941 N N . ALA A 1 374 ? -44.619 10.550 26.267 1.00 47.00 374 ALA A N 1
ATOM 2942 C CA . ALA A 1 374 ? -45.701 9.806 25.636 1.00 47.00 374 ALA A CA 1
ATOM 2943 C C . ALA A 1 374 ? -45.895 8.440 26.334 1.00 47.00 374 ALA A C 1
ATOM 2945 O O . ALA A 1 374 ? -44.998 7.596 26.311 1.00 47.00 374 ALA A O 1
ATOM 2946 N N . ALA A 1 375 ? -47.049 8.223 26.973 1.00 52.69 375 ALA A N 1
ATOM 2947 C CA . ALA A 1 375 ? -47.370 6.956 27.630 1.00 52.69 375 ALA A CA 1
ATOM 2948 C C . ALA A 1 375 ? -47.836 5.908 26.603 1.00 52.69 375 ALA A C 1
ATOM 2950 O O . ALA A 1 375 ? -48.566 6.221 25.663 1.00 52.69 375 ALA A O 1
ATOM 2951 N N . LEU A 1 376 ? -47.448 4.641 26.786 1.00 42.12 376 LEU A N 1
ATOM 2952 C CA . LEU A 1 376 ? -47.780 3.541 25.864 1.00 42.12 376 LEU A CA 1
ATOM 2953 C C . LEU A 1 376 ? -49.301 3.352 25.675 1.00 42.12 376 LEU A C 1
ATOM 2955 O O . LEU A 1 376 ? -49.756 2.943 24.607 1.00 42.12 376 LEU A O 1
ATOM 2959 N N . GLU A 1 377 ? -50.086 3.688 26.697 1.00 56.06 377 GLU A N 1
ATOM 2960 C CA . GLU A 1 377 ? -51.554 3.623 26.698 1.00 56.06 377 GLU A CA 1
ATOM 2961 C C . GLU A 1 377 ? -52.185 4.556 25.650 1.00 56.06 377 GLU A C 1
ATOM 2963 O O . GLU A 1 377 ? -53.242 4.251 25.099 1.00 56.06 377 GLU A O 1
ATOM 2968 N N . GLU A 1 378 ? -51.509 5.653 25.299 1.00 53.22 378 GLU A N 1
ATOM 2969 C CA . GLU A 1 378 ? -51.958 6.600 24.273 1.00 53.22 378 GLU A CA 1
ATOM 2970 C C . GLU A 1 378 ? -51.653 6.107 22.839 1.00 53.22 378 GLU A C 1
ATOM 2972 O O . GLU A 1 378 ? -52.328 6.511 21.890 1.00 53.22 378 GLU A O 1
ATOM 2977 N N . LEU A 1 379 ? -50.689 5.188 22.665 1.00 48.06 379 LEU A N 1
ATOM 2978 C CA . LEU A 1 379 ? -50.330 4.558 21.376 1.00 48.06 379 LEU A CA 1
ATOM 2979 C C . LEU A 1 379 ? -51.235 3.383 21.001 1.00 48.06 379 LEU A C 1
ATOM 2981 O O . LEU A 1 379 ? -51.384 3.047 19.821 1.00 48.06 379 LEU A O 1
ATOM 2985 N N . GLN A 1 380 ? -51.835 2.748 22.004 1.00 55.41 380 GLN A N 1
ATOM 2986 C CA . GLN A 1 380 ? -52.605 1.519 21.855 1.00 55.41 380 GLN A CA 1
ATOM 2987 C C . GLN A 1 380 ? -53.779 1.633 20.857 1.00 55.41 380 GLN A C 1
ATOM 2989 O O . GLN A 1 380 ? -53.940 0.714 20.049 1.00 55.41 380 GLN A O 1
ATOM 2994 N N . PRO A 1 381 ? -54.559 2.736 20.809 1.00 59.56 381 PRO A N 1
ATOM 2995 C CA . PRO A 1 381 ? -55.651 2.884 19.844 1.00 59.56 381 PRO A CA 1
ATOM 2996 C C . PRO A 1 381 ? -55.154 3.045 18.403 1.00 59.56 381 PRO A C 1
ATOM 2998 O O . PRO A 1 381 ? -55.738 2.479 17.479 1.00 59.56 381 PRO A O 1
ATOM 3001 N N . LEU A 1 382 ? -54.063 3.793 18.209 1.00 55.19 382 LEU A N 1
ATOM 3002 C CA . LEU A 1 382 ? -53.516 4.095 16.885 1.00 55.19 382 LEU A CA 1
ATOM 3003 C C . LEU A 1 382 ? -52.862 2.855 16.265 1.00 55.19 382 LEU A C 1
ATOM 3005 O O . LEU A 1 382 ? -53.034 2.569 15.081 1.00 55.19 382 LEU A O 1
ATOM 3009 N N . TYR A 1 383 ? -52.185 2.063 17.094 1.00 54.25 383 TYR A N 1
ATOM 3010 C CA . TYR A 1 383 ? -51.612 0.787 16.690 1.00 54.25 383 TYR A CA 1
ATOM 3011 C C . TYR A 1 383 ? -52.667 -0.295 16.455 1.00 54.25 383 TYR A C 1
ATOM 3013 O O . TYR A 1 383 ? -52.590 -1.016 15.464 1.00 54.25 383 TYR A O 1
ATOM 3021 N N . ALA A 1 384 ? -53.683 -0.395 17.320 1.00 61.62 384 ALA A N 1
ATOM 3022 C CA . ALA A 1 384 ? -54.807 -1.307 17.108 1.00 61.62 384 ALA A CA 1
ATOM 3023 C C . ALA A 1 384 ? -55.533 -1.000 15.789 1.00 61.62 384 ALA A C 1
ATOM 3025 O O . ALA A 1 384 ? -55.887 -1.922 15.056 1.00 61.62 384 ALA A O 1
ATOM 3026 N N . TRP A 1 385 ? -55.687 0.284 15.451 1.00 72.38 385 TRP A N 1
ATOM 3027 C CA . TRP A 1 385 ? -56.223 0.716 14.163 1.00 72.38 385 TRP A CA 1
ATOM 3028 C C . TRP A 1 385 ? -55.316 0.327 12.987 1.00 72.38 385 TRP A C 1
ATOM 3030 O O . TRP A 1 385 ? -55.812 -0.179 11.979 1.00 72.38 385 TRP A O 1
ATOM 3040 N N . LEU A 1 386 ? -53.996 0.510 13.113 1.00 56.25 386 LEU A N 1
ATOM 3041 C CA . LEU A 1 386 ? -53.029 0.165 12.065 1.00 56.25 386 LEU A CA 1
ATOM 3042 C C . LEU A 1 386 ? -53.003 -1.350 11.810 1.00 56.25 386 LEU A C 1
ATOM 3044 O O . LEU A 1 386 ? -53.086 -1.789 10.667 1.00 56.25 386 LEU A O 1
ATOM 3048 N N . VAL A 1 387 ? -52.973 -2.154 12.878 1.00 55.59 387 VAL A N 1
ATOM 3049 C CA . VAL A 1 387 ? -53.023 -3.621 12.809 1.00 55.59 387 VAL A CA 1
ATOM 3050 C C . VAL A 1 387 ? -54.346 -4.104 12.222 1.00 55.59 387 VAL A C 1
ATOM 3052 O O . VAL A 1 387 ? -54.323 -4.971 11.355 1.00 55.59 387 VAL A O 1
ATOM 3055 N N . ALA A 1 388 ? -55.485 -3.537 12.627 1.00 58.56 388 ALA A N 1
ATOM 3056 C CA . ALA A 1 388 ? -56.783 -3.881 12.045 1.00 58.56 388 ALA A CA 1
ATOM 3057 C C . ALA A 1 388 ? -56.846 -3.535 10.545 1.00 58.56 388 ALA A C 1
ATOM 3059 O O . ALA A 1 388 ? -57.302 -4.341 9.737 1.00 58.56 388 ALA A O 1
ATOM 3060 N N . SER A 1 389 ? -56.307 -2.376 10.156 1.00 59.53 389 SER A N 1
ATOM 3061 C CA . SER A 1 389 ? -56.259 -1.928 8.757 1.00 59.53 389 SER A CA 1
ATOM 3062 C C . SER A 1 389 ? -55.333 -2.794 7.888 1.00 59.53 389 SER A C 1
ATOM 3064 O O . SER A 1 389 ? -55.600 -2.985 6.702 1.00 59.53 389 SER A O 1
ATOM 3066 N N . LEU A 1 390 ? -54.263 -3.345 8.474 1.00 49.22 390 LEU A N 1
ATOM 3067 C CA . LEU A 1 390 ? -53.332 -4.269 7.816 1.00 49.22 390 LEU A CA 1
ATOM 3068 C C . LEU A 1 390 ? -53.859 -5.713 7.762 1.00 49.22 390 LEU A C 1
ATOM 3070 O O . LEU A 1 390 ? -53.645 -6.390 6.760 1.00 49.22 390 LEU A O 1
ATOM 3074 N N . GLN A 1 391 ? -54.587 -6.182 8.779 1.00 54.53 391 GLN A N 1
ATOM 3075 C CA . GLN A 1 391 ? -55.242 -7.502 8.788 1.00 54.53 391 GLN A CA 1
ATOM 3076 C C . GLN A 1 391 ? -56.351 -7.623 7.729 1.00 54.53 391 GLN A C 1
ATOM 3078 O O . GLN A 1 391 ? -56.553 -8.703 7.171 1.00 54.53 391 GLN A O 1
ATOM 3083 N N . ASP A 1 392 ? -57.029 -6.520 7.395 1.00 51.47 392 ASP A N 1
ATOM 3084 C CA . ASP A 1 392 ? -58.023 -6.474 6.312 1.00 51.47 392 ASP A CA 1
ATOM 3085 C C . ASP A 1 392 ? -57.391 -6.633 4.909 1.00 51.47 392 ASP A C 1
ATOM 3087 O O . ASP A 1 392 ? -58.075 -6.985 3.938 1.00 51.47 392 ASP A O 1
ATOM 3091 N N . SER A 1 393 ? -56.071 -6.445 4.783 1.00 45.97 393 SER A N 1
ATOM 3092 C CA . SER A 1 393 ? -55.315 -6.829 3.590 1.00 45.97 393 SER A CA 1
ATOM 3093 C C . SER A 1 393 ? -54.933 -8.313 3.689 1.00 45.97 393 SER A C 1
ATOM 3095 O O . SER A 1 393 ? -54.193 -8.737 4.572 1.00 45.97 393 SER A O 1
ATOM 3097 N N . LYS A 1 394 ? -55.517 -9.148 2.817 1.00 33.72 394 LYS A N 1
ATOM 3098 C CA . LYS A 1 394 ? -55.406 -10.619 2.875 1.00 33.72 394 LYS A CA 1
ATOM 3099 C C . LYS A 1 394 ? -53.947 -11.086 3.015 1.00 33.72 394 LYS A C 1
ATOM 3101 O O . LYS A 1 394 ? -53.206 -11.043 2.038 1.00 33.72 394 LYS A O 1
ATOM 3106 N N . GLY A 1 395 ? -53.577 -11.595 4.194 1.00 43.34 395 GLY A N 1
ATOM 3107 C CA . GLY A 1 395 ? -52.295 -12.277 4.424 1.00 43.34 395 GLY A CA 1
ATOM 3108 C C . GLY A 1 395 ? -51.619 -12.031 5.776 1.00 43.34 395 GLY A C 1
ATOM 3109 O O . GLY A 1 395 ? -50.664 -12.737 6.081 1.00 43.34 395 GLY A O 1
ATOM 3110 N N . PHE A 1 396 ? -52.092 -11.089 6.599 1.00 40.25 396 PHE A N 1
ATOM 3111 C CA . PHE A 1 396 ? -51.435 -10.740 7.865 1.00 40.25 396 PHE A CA 1
ATOM 3112 C C . PHE A 1 396 ? -52.155 -11.282 9.107 1.00 40.25 396 PHE A C 1
ATOM 3114 O O . PHE A 1 396 ? -53.340 -11.034 9.314 1.00 40.25 396 PHE A O 1
ATOM 3121 N N . THR A 1 397 ? -51.412 -11.947 9.996 1.00 38.47 397 THR A N 1
ATOM 3122 C CA . THR A 1 397 ? -51.849 -12.281 11.362 1.00 38.47 397 THR A CA 1
ATOM 3123 C C . THR A 1 397 ? -50.852 -11.716 12.376 1.00 38.47 397 THR A C 1
ATOM 3125 O O . THR A 1 397 ? -49.886 -12.385 12.728 1.00 38.47 397 THR A O 1
ATOM 3128 N N . CYS A 1 398 ? -51.083 -10.499 12.873 1.00 43.91 398 CYS A N 1
ATOM 3129 C CA . CYS A 1 398 ? -50.353 -9.943 14.024 1.00 43.91 398 CYS A CA 1
ATOM 3130 C C . CYS A 1 398 ? -51.309 -9.729 15.202 1.00 43.91 398 CYS A C 1
ATOM 3132 O O . CYS A 1 398 ? -52.336 -9.076 15.042 1.00 43.91 398 CYS A O 1
ATOM 3134 N N . ARG A 1 399 ? -50.983 -10.244 16.395 1.00 47.22 399 ARG A N 1
ATOM 3135 C CA . ARG A 1 399 ? -51.664 -9.858 17.646 1.00 47.22 399 ARG A CA 1
ATOM 3136 C C . ARG A 1 399 ? -51.135 -8.501 18.117 1.00 47.22 399 ARG A C 1
ATOM 3138 O O . ARG A 1 399 ? -49.942 -8.240 18.000 1.00 47.22 399 ARG A O 1
ATOM 3145 N N . ALA A 1 400 ? -52.012 -7.663 18.671 1.00 41.91 400 ALA A N 1
ATOM 3146 C CA . ALA A 1 400 ? -51.615 -6.396 19.276 1.00 41.91 400 ALA A CA 1
ATOM 3147 C C . ALA A 1 400 ? -50.657 -6.653 20.464 1.00 41.91 400 ALA A C 1
ATOM 3149 O O . ALA A 1 400 ? -51.014 -7.417 21.365 1.00 41.91 400 ALA A O 1
ATOM 3150 N N . PRO A 1 401 ? -49.453 -6.062 20.477 1.00 47.38 401 PRO A N 1
ATOM 3151 C CA . PRO A 1 401 ? -48.528 -6.163 21.586 1.00 47.38 401 PRO A CA 1
ATOM 3152 C C . PRO A 1 401 ? -49.003 -5.280 22.741 1.00 47.38 401 PRO A C 1
ATOM 3154 O O . PRO A 1 401 ? -49.451 -4.154 22.540 1.00 47.38 401 PRO A O 1
ATOM 3157 N N . SER A 1 402 ? -48.885 -5.790 23.963 1.00 52.81 402 SER A N 1
ATOM 3158 C CA . SER A 1 402 ? -49.191 -5.061 25.199 1.00 52.81 402 SER A CA 1
ATOM 3159 C C . SER A 1 402 ? -47.964 -4.372 25.811 1.00 52.81 402 SER A C 1
ATOM 3161 O O . SER A 1 402 ? -48.050 -3.864 26.924 1.00 52.81 402 SER A O 1
ATOM 3163 N N . SER A 1 403 ? -46.810 -4.392 25.132 1.00 60.62 403 SER A N 1
ATOM 3164 C CA . SER A 1 403 ? -45.547 -3.833 25.629 1.00 60.62 403 SER A CA 1
ATOM 3165 C C . SER A 1 403 ? -44.771 -3.084 24.532 1.00 60.62 403 SER A C 1
ATOM 3167 O O . SER A 1 403 ? -44.933 -3.404 23.348 1.00 60.62 403 SER A O 1
ATOM 3169 N N . PRO A 1 404 ? -43.888 -2.130 24.899 1.00 52.19 404 PRO A N 1
ATOM 3170 C CA . PRO A 1 404 ? -43.041 -1.401 23.947 1.00 52.19 404 PRO A CA 1
ATOM 3171 C C . PRO A 1 404 ? -42.158 -2.349 23.121 1.00 52.19 404 PRO A C 1
ATOM 3173 O O . PRO A 1 404 ? -41.989 -2.173 21.917 1.00 52.19 404 PRO A O 1
ATOM 3176 N N . THR A 1 405 ? -41.671 -3.422 23.749 1.00 56.72 405 THR A N 1
ATOM 3177 C CA . THR A 1 405 ? -40.873 -4.474 23.108 1.00 56.72 405 THR A CA 1
ATOM 3178 C C . THR A 1 405 ? -41.646 -5.165 21.986 1.00 56.72 405 THR A C 1
ATOM 3180 O O . THR A 1 405 ? -41.101 -5.411 20.914 1.00 56.72 405 THR A O 1
ATOM 3183 N N . GLY A 1 406 ? -42.937 -5.447 22.197 1.00 65.50 406 GLY A N 1
ATOM 3184 C CA . GLY A 1 406 ? -43.765 -6.083 21.175 1.00 65.50 406 GLY A CA 1
ATOM 3185 C C . GLY A 1 406 ? -44.078 -5.163 19.989 1.00 65.50 406 GLY A C 1
ATOM 3186 O O . GLY A 1 406 ? -44.240 -5.647 18.871 1.00 65.50 406 GLY A O 1
ATOM 3187 N N . PHE A 1 407 ? -44.106 -3.845 20.206 1.00 63.81 407 PHE A N 1
ATOM 3188 C CA . PHE A 1 407 ? -44.241 -2.852 19.137 1.00 63.81 407 PHE A CA 1
ATOM 3189 C C . PHE A 1 407 ? -43.012 -2.847 18.216 1.00 63.81 407 PHE A C 1
ATOM 3191 O O . PHE A 1 407 ? -43.135 -2.837 16.992 1.00 63.81 407 PHE A O 1
ATOM 3198 N N . LEU A 1 408 ? -41.819 -2.911 18.810 1.00 59.84 408 LEU A N 1
ATOM 3199 C CA . LEU A 1 408 ? -40.542 -2.895 18.098 1.00 59.84 408 LEU A CA 1
ATOM 3200 C C . LEU A 1 408 ? -40.337 -4.165 17.260 1.00 59.84 408 LEU A C 1
ATOM 3202 O O . LEU A 1 408 ? -39.909 -4.085 16.111 1.00 59.84 408 LEU A O 1
ATOM 3206 N N . VAL A 1 409 ? -40.725 -5.328 17.797 1.00 61.78 409 VAL A N 1
ATOM 3207 C CA . VAL A 1 409 ? -40.716 -6.607 17.063 1.00 61.78 409 VAL A CA 1
ATOM 3208 C C . VAL A 1 409 ? -41.616 -6.542 15.826 1.00 61.78 409 VAL A C 1
ATOM 3210 O O . VAL A 1 409 ? -41.201 -6.940 14.742 1.00 61.78 409 VAL A O 1
ATOM 3213 N N . ALA A 1 410 ? -42.811 -5.966 15.947 1.00 63.16 410 ALA A N 1
ATOM 3214 C CA . ALA A 1 410 ? -43.721 -5.841 14.814 1.00 63.16 410 ALA A CA 1
ATOM 3215 C C . ALA A 1 410 ? -43.261 -4.809 13.767 1.00 63.16 410 ALA A C 1
ATOM 3217 O O . ALA A 1 410 ? -43.454 -5.020 12.570 1.00 63.16 410 ALA A O 1
ATOM 3218 N N . ALA A 1 411 ? -42.617 -3.714 14.186 1.00 61.47 411 ALA A N 1
ATOM 3219 C CA . ALA A 1 411 ? -41.978 -2.773 13.264 1.00 61.47 411 ALA A CA 1
ATOM 3220 C C . ALA A 1 411 ? -40.824 -3.432 12.482 1.00 61.47 411 ALA A C 1
ATOM 3222 O O . ALA A 1 411 ? -40.666 -3.190 11.282 1.00 61.47 411 ALA A O 1
ATOM 3223 N N . LEU A 1 412 ? -40.055 -4.310 13.136 1.00 59.59 412 LEU A N 1
ATOM 3224 C CA . LEU A 1 412 ? -38.985 -5.082 12.501 1.00 59.59 412 LEU A CA 1
ATOM 3225 C C . LEU A 1 412 ? -39.521 -6.113 11.506 1.00 59.59 412 LEU A C 1
ATOM 3227 O O . LEU A 1 412 ? -38.982 -6.205 10.401 1.00 59.59 412 LEU A O 1
ATOM 3231 N N . ASP A 1 413 ? -40.608 -6.811 11.836 1.00 60.44 413 ASP A N 1
ATOM 3232 C CA . ASP A 1 413 ? -41.290 -7.712 10.898 1.00 60.44 413 ASP A CA 1
ATOM 3233 C C . ASP A 1 413 ? -41.859 -6.948 9.690 1.00 60.44 413 ASP A C 1
ATOM 3235 O O . ASP A 1 413 ? -41.727 -7.397 8.549 1.00 60.44 413 ASP A O 1
ATOM 3239 N N . MET A 1 414 ? -42.407 -5.744 9.897 1.00 53.03 414 MET A N 1
ATOM 3240 C CA . MET A 1 414 ? -42.878 -4.886 8.801 1.00 53.03 414 MET A CA 1
ATOM 3241 C C . MET A 1 414 ? -41.742 -4.434 7.866 1.00 53.03 414 MET A C 1
ATOM 3243 O O . MET A 1 414 ? -41.954 -4.340 6.657 1.00 53.03 414 MET A O 1
ATOM 3247 N N . SER A 1 415 ? -40.522 -4.217 8.372 1.00 50.75 415 SER A N 1
ATOM 3248 C CA . SER A 1 415 ? -39.377 -3.789 7.547 1.00 50.75 415 SER A CA 1
ATOM 3249 C C . SER A 1 415 ? -38.972 -4.796 6.456 1.00 50.75 415 SER A C 1
ATOM 3251 O O . SER A 1 415 ? -38.397 -4.397 5.442 1.00 50.75 415 SER A O 1
ATOM 3253 N N . GLN A 1 416 ? -39.298 -6.085 6.625 1.00 49.00 416 GLN A N 1
ATOM 3254 C CA . GLN A 1 416 ? -38.987 -7.137 5.647 1.00 49.00 416 GLN A CA 1
ATOM 3255 C C . GLN A 1 416 ? -40.039 -7.279 4.543 1.00 49.00 416 GLN A C 1
ATOM 3257 O O . GLN A 1 416 ? -39.743 -7.837 3.487 1.00 49.00 416 GLN A O 1
ATOM 3262 N N . VAL A 1 417 ? -41.259 -6.786 4.775 1.00 46.75 417 VAL A N 1
ATOM 3263 C CA . VAL A 1 417 ? -42.410 -7.019 3.888 1.00 46.75 417 VAL A CA 1
ATOM 3264 C C . VAL A 1 417 ? -42.648 -5.855 2.915 1.00 46.75 417 VAL A C 1
ATOM 3266 O O . VAL A 1 417 ? -43.253 -6.051 1.862 1.00 46.75 417 VAL A O 1
ATOM 3269 N N . TYR A 1 418 ? -42.133 -4.655 3.201 1.00 42.88 418 TYR A N 1
ATOM 3270 C CA . TYR A 1 418 ? -42.360 -3.472 2.362 1.00 42.88 418 TYR A CA 1
ATOM 3271 C C . TYR A 1 418 ? -41.270 -3.208 1.310 1.00 42.88 418 TYR A C 1
ATOM 3273 O O . TYR A 1 418 ? -40.072 -3.402 1.515 1.00 42.88 418 TYR A O 1
ATOM 3281 N N . THR A 1 419 ? -41.715 -2.698 0.158 1.00 41.56 419 THR A N 1
ATOM 3282 C CA . THR A 1 419 ? -40.895 -2.244 -0.973 1.00 41.56 419 THR A CA 1
ATOM 3283 C C . THR A 1 419 ? -39.978 -1.064 -0.612 1.00 41.56 419 THR A C 1
ATOM 3285 O O . THR A 1 419 ? -40.246 -0.301 0.314 1.00 41.56 419 THR A O 1
ATOM 3288 N N . LEU A 1 420 ? -38.907 -0.880 -1.402 1.00 45.38 420 LEU A N 1
ATOM 3289 C CA . LEU A 1 420 ? -37.844 0.142 -1.275 1.00 45.38 420 LEU A CA 1
ATOM 3290 C C . LEU A 1 420 ? -38.308 1.584 -0.953 1.00 45.38 420 LEU A C 1
ATOM 3292 O O . LEU A 1 420 ? -37.510 2.360 -0.434 1.00 45.38 420 LEU A O 1
ATOM 3296 N N . SER A 1 421 ? -39.566 1.944 -1.226 1.00 45.03 421 SER A N 1
ATOM 3297 C CA . SER A 1 421 ? -40.147 3.279 -1.023 1.00 45.03 421 SER A CA 1
ATOM 3298 C C . SER A 1 421 ? -40.311 3.715 0.441 1.00 45.03 421 SER A C 1
ATOM 3300 O O . SER A 1 421 ? -40.419 4.914 0.684 1.00 45.03 421 SER A O 1
ATOM 3302 N N . HIS A 1 422 ? -40.314 2.795 1.415 1.00 63.47 422 HIS A N 1
ATOM 3303 C CA . HIS A 1 422 ? -40.593 3.122 2.830 1.00 63.47 422 HIS A CA 1
ATOM 3304 C C . HIS A 1 422 ? -39.410 2.934 3.789 1.00 63.47 422 HIS A C 1
ATOM 3306 O O . HIS A 1 422 ? -39.537 3.222 4.980 1.00 63.47 422 HIS A O 1
ATOM 3312 N N . LYS A 1 423 ? -38.239 2.522 3.284 1.00 73.62 423 LYS A N 1
ATOM 3313 C CA . LYS A 1 423 ? -37.015 2.365 4.092 1.00 73.62 423 LYS A CA 1
ATOM 3314 C C . LYS A 1 423 ? -36.620 3.615 4.901 1.00 73.62 423 LYS A C 1
ATOM 3316 O O . LYS A 1 423 ? -36.248 3.432 6.056 1.00 73.62 423 LYS A O 1
ATOM 3321 N N . PRO A 1 424 ? -36.736 4.856 4.378 1.00 78.75 424 PRO A N 1
ATOM 3322 C CA . PRO A 1 424 ? -36.341 6.049 5.133 1.00 78.75 424 PRO A CA 1
ATOM 3323 C C . PRO A 1 424 ? -37.207 6.282 6.377 1.00 78.75 424 PRO A C 1
ATOM 3325 O O . PRO A 1 424 ? -36.694 6.605 7.437 1.00 78.75 424 PRO A O 1
ATOM 3328 N N . LEU A 1 425 ? -38.517 6.046 6.270 1.00 78.50 425 LEU A N 1
ATOM 3329 C CA . LEU A 1 425 ? -39.470 6.282 7.359 1.00 78.50 425 LEU A CA 1
ATOM 3330 C C . LEU A 1 425 ? -39.288 5.290 8.513 1.00 78.50 425 LEU A C 1
ATOM 3332 O O . LEU A 1 425 ? -39.317 5.683 9.675 1.00 78.50 425 LEU A O 1
ATOM 3336 N N . VAL A 1 426 ? -39.071 4.008 8.200 1.00 82.19 426 VAL A N 1
ATOM 3337 C CA . VAL A 1 426 ? -38.765 2.990 9.219 1.00 82.19 426 VAL A CA 1
ATOM 3338 C C . VAL A 1 426 ? -37.410 3.274 9.869 1.00 82.19 426 VAL A C 1
ATOM 3340 O O . VAL A 1 426 ? -37.292 3.173 11.088 1.00 82.19 426 VAL A O 1
ATOM 3343 N N . ALA A 1 427 ? -36.414 3.684 9.076 1.00 81.56 427 ALA A N 1
ATOM 3344 C CA . ALA A 1 427 ? -35.107 4.085 9.583 1.00 81.56 427 ALA A CA 1
ATOM 3345 C C . ALA A 1 427 ? -35.202 5.284 10.537 1.00 81.56 427 ALA A C 1
ATOM 3347 O O . ALA A 1 427 ? -34.577 5.244 11.589 1.00 81.56 427 ALA A O 1
ATOM 3348 N N . ASP A 1 428 ? -36.014 6.302 10.234 1.00 85.50 428 ASP A N 1
ATOM 3349 C CA . ASP A 1 428 ? -36.209 7.472 11.103 1.00 85.50 428 ASP A CA 1
ATOM 3350 C C . ASP A 1 428 ? -36.852 7.098 12.448 1.00 85.50 428 ASP A C 1
ATOM 3352 O O . ASP A 1 428 ? -36.425 7.575 13.502 1.00 85.50 428 ASP A O 1
ATOM 3356 N N . VAL A 1 429 ? -37.863 6.219 12.428 1.00 88.50 429 VAL A N 1
ATOM 3357 C CA . VAL A 1 429 ? -38.516 5.730 13.653 1.00 88.50 429 VAL A CA 1
ATOM 3358 C C . VAL A 1 429 ? -37.530 4.928 14.493 1.00 88.50 429 VAL A C 1
ATOM 3360 O O . VAL A 1 429 ? -37.356 5.229 15.672 1.00 88.50 429 VAL A O 1
ATOM 3363 N N . LEU A 1 430 ? -36.837 3.954 13.897 1.00 87.38 430 LEU A N 1
ATOM 3364 C CA . LEU A 1 430 ? -35.828 3.173 14.608 1.00 87.38 430 LEU A CA 1
ATOM 3365 C C . LEU A 1 430 ? -34.711 4.079 15.137 1.00 87.38 430 LEU A C 1
ATOM 3367 O O . LEU A 1 430 ? -34.335 3.964 16.299 1.00 87.38 430 LEU A O 1
ATOM 3371 N N . HIS A 1 431 ? -34.243 5.045 14.348 1.00 86.50 431 HIS A N 1
ATOM 3372 C CA . HIS A 1 431 ? -33.241 6.010 14.788 1.00 86.50 431 HIS A CA 1
ATOM 3373 C C . HIS A 1 431 ? -33.697 6.800 16.024 1.00 86.50 431 HIS A C 1
ATOM 3375 O O . HIS A 1 431 ? -32.903 7.010 16.937 1.00 86.50 431 HIS A O 1
ATOM 3381 N N . SER A 1 432 ? -34.980 7.172 16.107 1.00 89.56 432 SER A N 1
ATOM 3382 C CA . SER A 1 432 ? -35.540 7.843 17.291 1.00 89.56 432 SER A CA 1
ATOM 3383 C C . SER A 1 432 ? -35.613 6.956 18.542 1.00 89.56 432 SER A C 1
ATOM 3385 O O . SER A 1 432 ? -35.643 7.474 19.656 1.00 89.56 432 SER A O 1
ATOM 3387 N N . CYS A 1 433 ? -35.593 5.628 18.378 1.00 91.56 433 CYS A N 1
ATOM 3388 C CA . CYS A 1 433 ? -35.558 4.661 19.478 1.00 91.56 433 CYS A CA 1
ATOM 3389 C C . CYS A 1 433 ? -34.142 4.407 20.026 1.00 91.56 433 CYS A C 1
ATOM 3391 O O . CYS A 1 433 ? -33.994 3.687 21.020 1.00 91.56 433 CYS A O 1
ATOM 3393 N N . PHE A 1 434 ? -33.098 4.942 19.384 1.00 93.38 434 PHE A N 1
ATOM 3394 C CA . PHE A 1 434 ? -31.725 4.826 19.868 1.00 93.38 434 PHE A CA 1
ATOM 3395 C C . PHE A 1 434 ? -31.566 5.561 21.210 1.00 93.38 434 PHE A C 1
ATOM 3397 O O . PHE A 1 434 ? -31.987 6.708 21.349 1.00 93.38 434 PHE A O 1
ATOM 3404 N N . GLY A 1 435 ? -30.979 4.902 22.214 1.00 94.38 435 GLY A N 1
ATOM 3405 C CA . GLY A 1 435 ? -30.833 5.450 23.567 1.00 94.38 435 GLY A CA 1
ATOM 3406 C C . GLY A 1 435 ? -31.975 5.124 24.541 1.00 94.38 435 GLY A C 1
ATOM 3407 O O . GLY A 1 435 ? -31.915 5.553 25.690 1.00 94.38 435 GLY A O 1
ATOM 3408 N N . GLN A 1 436 ? -32.991 4.355 24.129 1.00 94.50 436 GLN A N 1
ATOM 3409 C CA . GLN A 1 436 ? -34.153 3.991 24.966 1.00 94.50 436 GLN A CA 1
ATOM 3410 C C . GLN A 1 436 ? -34.290 2.476 25.211 1.00 94.50 436 GLN A C 1
ATOM 3412 O O . GLN A 1 436 ? -35.378 1.988 25.500 1.00 94.50 436 GLN A O 1
ATOM 3417 N N . GLY A 1 437 ? -33.207 1.723 25.026 1.00 93.62 437 GLY A N 1
ATOM 3418 C CA . GLY A 1 437 ? -33.218 0.262 25.036 1.00 93.62 437 GLY A CA 1
ATOM 3419 C C . GLY A 1 437 ? -33.288 -0.425 26.403 1.00 93.62 437 GLY A C 1
ATOM 3420 O O . GLY A 1 437 ? -33.174 0.212 27.447 1.00 93.62 437 GLY A O 1
ATOM 3421 N N . ASP A 1 438 ? -33.452 -1.750 26.367 1.00 96.44 438 ASP A N 1
ATOM 3422 C CA . ASP A 1 438 ? -33.479 -2.648 27.531 1.00 96.44 438 ASP A CA 1
ATOM 3423 C C . ASP A 1 438 ? -32.106 -3.245 27.884 1.00 96.44 438 ASP A C 1
ATOM 3425 O O . ASP A 1 438 ? -31.982 -3.965 28.874 1.00 96.44 438 ASP A O 1
ATOM 3429 N N . PHE A 1 439 ? -31.078 -2.947 27.089 1.00 96.81 439 PHE A N 1
ATOM 3430 C CA . PHE A 1 439 ? -29.730 -3.473 27.247 1.00 96.81 439 PHE A CA 1
ATOM 3431 C C . PHE A 1 439 ? -28.694 -2.359 27.127 1.00 96.81 439 PHE A C 1
ATOM 3433 O O . PHE A 1 439 ? -28.827 -1.454 26.299 1.00 96.81 439 PHE A O 1
ATOM 3440 N N . LYS A 1 440 ? -27.631 -2.438 27.929 1.00 98.00 440 LYS A N 1
ATOM 3441 C CA . LYS A 1 440 ? -26.584 -1.416 27.981 1.00 98.00 440 LYS A CA 1
ATOM 3442 C C . LYS A 1 440 ? -25.301 -1.894 27.302 1.00 98.00 440 LYS A C 1
ATOM 3444 O O . LYS A 1 440 ? -24.693 -2.868 27.728 1.00 98.00 440 LYS A O 1
ATOM 3449 N N . ILE A 1 441 ? -24.827 -1.172 26.293 1.00 98.00 441 ILE A N 1
ATOM 3450 C CA . ILE A 1 441 ? -23.467 -1.336 25.765 1.00 98.00 441 ILE A CA 1
ATOM 3451 C C . ILE A 1 441 ? -22.579 -0.268 26.392 1.00 98.00 441 ILE A C 1
ATOM 3453 O O . ILE A 1 441 ? -22.834 0.924 26.256 1.00 98.00 441 ILE A O 1
ATOM 3457 N N . VAL A 1 442 ? -21.540 -0.699 27.091 1.00 98.06 442 VAL A N 1
ATOM 3458 C CA . VAL A 1 442 ? -20.572 0.157 27.772 1.00 98.06 442 VAL A CA 1
ATOM 3459 C C . VAL A 1 442 ? -19.266 0.107 26.996 1.00 98.06 442 VAL A C 1
ATOM 3461 O O . VAL A 1 442 ? -18.746 -0.973 26.745 1.00 98.06 442 VAL A O 1
ATOM 3464 N N . VAL A 1 443 ? -18.718 1.261 26.636 1.00 97.81 443 VAL A N 1
ATOM 3465 C CA . VAL A 1 443 ? -17.403 1.374 26.004 1.00 97.81 443 VAL A CA 1
ATOM 3466 C C . VAL A 1 443 ? -16.425 1.967 27.004 1.00 97.81 443 VAL A C 1
ATOM 3468 O O . VAL A 1 443 ? -16.689 3.035 27.555 1.00 97.81 443 VAL A O 1
ATOM 3471 N N . GLU A 1 444 ? -15.319 1.271 27.248 1.00 97.31 444 GLU A N 1
ATOM 3472 C CA . GLU A 1 444 ? -14.227 1.740 28.105 1.00 97.31 444 GLU A CA 1
ATOM 3473 C C . GLU A 1 444 ? -13.019 2.089 27.230 1.00 97.31 444 GLU A C 1
ATOM 3475 O O . GLU A 1 444 ? -12.356 1.201 26.697 1.00 97.31 444 GLU A O 1
ATOM 3480 N N . GLU A 1 445 ? -12.742 3.385 27.079 1.00 95.44 445 GLU A N 1
ATOM 3481 C CA . GLU A 1 445 ? -11.592 3.903 26.333 1.00 95.44 445 GLU A CA 1
ATOM 3482 C C . GLU A 1 445 ? -10.455 4.251 27.298 1.00 95.44 445 GLU A C 1
ATOM 3484 O O . GLU A 1 445 ? -10.687 4.857 28.346 1.00 95.44 445 GLU A O 1
ATOM 3489 N N . VAL A 1 446 ? -9.217 3.911 26.942 1.00 92.19 446 VAL A N 1
ATOM 3490 C CA . VAL A 1 446 ? -8.031 4.382 27.668 1.00 92.19 446 VAL A CA 1
ATOM 3491 C C . VAL A 1 446 ? -7.758 5.831 27.262 1.00 92.19 446 VAL A C 1
ATOM 3493 O O . VAL A 1 446 ? -7.550 6.105 26.083 1.00 92.19 446 VAL A O 1
ATOM 3496 N N . CYS A 1 447 ? -7.766 6.763 28.218 1.00 85.94 447 CYS A N 1
ATOM 3497 C CA . CYS A 1 447 ? -7.392 8.152 27.952 1.00 85.94 447 CYS A CA 1
ATOM 3498 C C . CYS A 1 447 ? -5.867 8.276 27.857 1.00 85.94 447 CYS A C 1
ATOM 3500 O O . CYS A 1 447 ? -5.179 8.069 28.855 1.00 85.94 447 CYS A O 1
ATOM 3502 N N . GLU A 1 448 ? -5.346 8.653 26.688 1.00 80.94 448 GLU A N 1
ATOM 3503 C CA . GLU A 1 448 ? -3.906 8.898 26.491 1.00 80.94 448 GLU A CA 1
ATOM 3504 C C . GLU A 1 448 ? -3.429 10.196 27.176 1.00 80.94 448 GLU A C 1
ATOM 3506 O O . GLU A 1 448 ? -2.277 10.283 27.588 1.00 80.94 448 GLU A O 1
ATOM 3511 N N . ASP A 1 449 ? -4.329 11.165 27.386 1.00 74.25 449 ASP A N 1
ATOM 3512 C CA . ASP A 1 449 ? -3.995 12.515 27.877 1.00 74.25 449 ASP A CA 1
ATOM 3513 C C . ASP A 1 449 ? -4.051 12.681 29.409 1.00 74.25 449 ASP A C 1
ATOM 3515 O O . ASP A 1 449 ? -3.938 13.791 29.933 1.00 74.25 449 ASP A O 1
ATOM 3519 N N . GLY A 1 450 ? -4.281 11.602 30.162 1.00 63.53 450 GLY A N 1
ATOM 3520 C CA . GLY A 1 450 ? -4.364 11.684 31.619 1.00 63.53 450 GLY A CA 1
ATOM 3521 C C . GLY A 1 450 ? -2.979 11.783 32.248 1.00 63.53 450 GLY A C 1
ATOM 3522 O O . GLY A 1 450 ? -2.280 10.772 32.298 1.00 63.53 450 GLY A O 1
ATOM 3523 N N . GLU A 1 451 ? -2.602 12.963 32.767 1.00 63.12 451 GLU A N 1
ATOM 3524 C CA . GLU A 1 451 ? -1.473 13.100 33.700 1.00 63.12 451 GLU A CA 1
ATOM 3525 C C . GLU A 1 451 ? -1.533 11.952 34.708 1.00 63.12 451 GLU A C 1
ATOM 3527 O O . GLU A 1 451 ? -2.576 11.732 35.327 1.00 63.12 451 GLU A O 1
ATOM 3532 N N . ALA A 1 452 ? -0.445 11.182 34.788 1.00 54.88 452 ALA A N 1
ATOM 3533 C CA . ALA A 1 452 ? -0.373 9.911 35.491 1.00 54.88 452 ALA A CA 1
ATOM 3534 C C . ALA A 1 452 ? -0.869 10.041 36.939 1.00 54.88 452 ALA A C 1
ATOM 3536 O O . ALA A 1 452 ? -0.107 10.365 37.848 1.00 54.88 452 ALA A O 1
ATOM 3537 N N . ALA A 1 453 ? -2.156 9.771 37.161 1.00 64.50 453 ALA A N 1
ATOM 3538 C CA . ALA A 1 453 ? -2.663 9.500 38.489 1.00 64.50 453 ALA A CA 1
ATOM 3539 C C . ALA A 1 453 ? -1.923 8.246 38.965 1.00 64.50 453 ALA A C 1
ATOM 3541 O O . ALA A 1 453 ? -1.999 7.209 38.304 1.00 64.50 453 ALA A O 1
ATOM 3542 N N . GLU A 1 454 ? -1.178 8.374 40.066 1.00 78.31 454 GLU A N 1
ATOM 3543 C CA . GLU A 1 454 ? -0.129 7.443 40.518 1.00 78.31 454 GLU A CA 1
ATOM 3544 C C . GLU A 1 454 ? -0.554 5.968 40.689 1.00 78.31 454 GLU A C 1
ATOM 3546 O O . GLU A 1 454 ? 0.315 5.145 40.940 1.00 78.31 454 GLU A O 1
ATOM 3551 N N . ASP A 1 455 ? -1.828 5.592 40.503 1.00 68.56 455 ASP A N 1
ATOM 3552 C CA . ASP A 1 455 ? -2.297 4.216 40.724 1.00 68.56 455 ASP A CA 1
ATOM 3553 C C . ASP A 1 455 ? -3.446 3.711 39.810 1.00 68.56 455 ASP A C 1
ATOM 3555 O O . ASP A 1 455 ? -4.081 2.698 40.115 1.00 68.56 455 ASP A O 1
ATOM 3559 N N . GLY A 1 456 ? -3.737 4.330 38.655 1.00 76.94 456 GLY A N 1
ATOM 3560 C CA . GLY A 1 456 ? -4.745 3.746 37.750 1.00 76.94 456 GLY A CA 1
ATOM 3561 C C . GLY A 1 456 ? -4.911 4.416 36.389 1.00 76.94 456 GLY A C 1
ATOM 3562 O O . GLY A 1 456 ? -5.030 5.635 36.304 1.00 76.94 456 GLY A O 1
ATOM 3563 N N . LEU A 1 457 ? -4.978 3.609 35.318 1.00 82.44 457 LEU A N 1
ATOM 3564 C CA . LEU A 1 457 ? -5.364 4.086 33.985 1.00 82.44 457 LEU A CA 1
ATOM 3565 C C . LEU A 1 457 ? -6.736 4.769 34.068 1.00 82.44 457 LEU A C 1
ATOM 3567 O O . LEU A 1 457 ? -7.732 4.133 34.417 1.00 82.44 457 LEU A O 1
ATOM 3571 N N . CYS A 1 458 ? -6.799 6.051 33.709 1.00 85.44 458 CYS A N 1
ATOM 3572 C CA . CYS A 1 458 ? -8.062 6.759 33.560 1.00 85.44 458 CYS A CA 1
ATOM 3573 C C . CYS A 1 458 ? -8.819 6.172 32.361 1.00 85.44 458 CYS A C 1
ATOM 3575 O O . CYS A 1 458 ? -8.442 6.385 31.207 1.00 85.44 458 CYS A O 1
ATOM 3577 N N . THR A 1 459 ? -9.869 5.398 32.632 1.00 93.12 459 THR A N 1
ATOM 3578 C CA . THR A 1 459 ? -10.756 4.865 31.595 1.00 93.12 459 THR A CA 1
ATOM 3579 C C . THR A 1 459 ? -11.974 5.766 31.440 1.00 93.12 459 THR A C 1
ATOM 3581 O O . THR A 1 459 ? -12.751 5.933 32.385 1.00 93.12 459 THR A O 1
ATOM 3584 N N . LYS A 1 460 ? -12.188 6.312 30.243 1.00 95.44 460 LYS A N 1
ATOM 3585 C CA . LYS A 1 460 ? -13.425 7.011 29.900 1.00 95.44 460 LYS A CA 1
ATOM 3586 C C . LYS A 1 460 ? -14.500 5.982 29.574 1.00 95.44 460 LYS A C 1
ATOM 3588 O O . LYS A 1 460 ? -14.378 5.217 28.623 1.00 95.44 460 LYS A O 1
ATOM 3593 N N . ARG A 1 461 ? -15.564 5.976 30.375 1.00 96.88 461 ARG A N 1
ATOM 3594 C CA . ARG A 1 461 ? -16.703 5.069 30.225 1.00 96.88 461 ARG A CA 1
ATOM 3595 C C . ARG A 1 461 ? -17.855 5.783 29.520 1.00 96.88 461 ARG A C 1
ATOM 3597 O O . ARG A 1 461 ? -18.375 6.765 30.043 1.00 96.88 461 ARG A O 1
ATOM 3604 N N . THR A 1 462 ? -18.265 5.281 28.359 1.00 98.00 462 THR A N 1
ATOM 3605 C CA . THR A 1 462 ? -19.420 5.782 27.592 1.00 98.00 462 THR A CA 1
ATOM 3606 C C . THR A 1 462 ? -20.491 4.699 27.525 1.00 98.00 462 THR A C 1
ATOM 3608 O O . THR A 1 462 ? -20.168 3.537 27.305 1.00 98.00 462 THR A O 1
ATOM 3611 N N . GLU A 1 463 ? -21.763 5.044 27.725 1.00 98.19 463 GLU A N 1
ATOM 3612 C CA . GLU A 1 463 ? -22.857 4.066 27.789 1.00 98.19 463 GLU A CA 1
ATOM 3613 C C . GLU A 1 463 ? -23.910 4.323 26.704 1.00 98.19 463 GLU A C 1
ATOM 3615 O O . GLU A 1 463 ? -24.353 5.454 26.512 1.00 98.19 463 GLU A O 1
ATOM 3620 N N . PHE A 1 464 ? -24.345 3.257 26.034 1.00 98.06 464 PHE A N 1
ATOM 3621 C CA . PHE A 1 464 ? -25.358 3.266 24.982 1.00 98.06 464 PHE A CA 1
ATOM 3622 C C . PHE A 1 464 ? -26.506 2.330 25.360 1.00 98.06 464 PHE A C 1
ATOM 3624 O O . PHE A 1 464 ? -26.292 1.145 25.608 1.00 98.06 464 PHE A O 1
ATOM 3631 N N . GLN A 1 465 ? -27.731 2.850 25.386 1.00 97.94 465 GLN A N 1
ATOM 3632 C CA . GLN A 1 465 ? -28.933 2.054 25.643 1.00 97.94 465 GLN A CA 1
ATOM 3633 C C . GLN A 1 465 ? -29.535 1.571 24.323 1.00 97.94 465 GLN A C 1
ATOM 3635 O O . GLN A 1 465 ? -29.873 2.378 23.451 1.00 97.94 465 GLN A O 1
ATOM 3640 N N . VAL A 1 466 ? -29.678 0.257 24.177 1.00 97.31 466 VAL A N 1
ATOM 3641 C CA . VAL A 1 466 ? -30.014 -0.414 22.916 1.00 97.31 466 VAL A CA 1
ATOM 3642 C C . VAL A 1 466 ? -31.022 -1.541 23.114 1.00 97.31 466 VAL A C 1
ATOM 3644 O O . VAL A 1 466 ? -31.140 -2.113 24.192 1.00 97.31 466 VAL A O 1
ATOM 3647 N N . TRP A 1 467 ? -31.801 -1.831 22.075 1.00 96.62 467 TRP A N 1
ATOM 3648 C CA . TRP A 1 467 ? -32.862 -2.832 22.128 1.00 96.62 467 TRP A CA 1
ATOM 3649 C C . TRP A 1 467 ? -32.310 -4.216 21.797 1.00 96.62 467 TRP A C 1
ATOM 3651 O O . TRP A 1 467 ? -31.890 -4.474 20.666 1.00 96.62 467 TRP A O 1
ATOM 3661 N N . THR A 1 468 ? -32.386 -5.130 22.763 1.00 96.38 468 THR A N 1
ATOM 3662 C CA . THR A 1 468 ? -31.941 -6.523 22.633 1.00 96.38 468 THR A CA 1
ATOM 3663 C C . THR A 1 468 ? -32.494 -7.204 21.376 1.00 96.38 468 THR A C 1
ATOM 3665 O O . THR A 1 468 ? -31.698 -7.759 20.615 1.00 96.38 468 THR A O 1
ATOM 3668 N N . PRO A 1 469 ? -33.812 -7.147 21.066 1.00 95.75 469 PRO A N 1
ATOM 3669 C CA . PRO A 1 469 ? -34.355 -7.837 19.893 1.00 95.75 469 PRO A CA 1
ATOM 3670 C C . PRO A 1 469 ? -33.739 -7.366 18.571 1.00 95.75 469 PRO A C 1
ATOM 3672 O O . PRO A 1 469 ? -33.580 -8.164 17.649 1.00 95.75 469 PRO A O 1
ATOM 3675 N N . LEU A 1 470 ? -33.361 -6.086 18.489 1.00 94.69 470 LEU A N 1
ATOM 3676 C CA . LEU A 1 470 ? -32.745 -5.512 17.299 1.00 94.69 470 LEU A CA 1
ATOM 3677 C C . LEU A 1 470 ? -31.323 -6.044 17.107 1.00 94.69 470 LEU A C 1
ATOM 3679 O O . LEU A 1 470 ? -30.986 -6.511 16.022 1.00 94.69 470 LEU A O 1
ATOM 3683 N N . LEU A 1 471 ? -30.502 -6.025 18.161 1.00 96.06 471 LEU A N 1
ATOM 3684 C CA . LEU A 1 471 ? -29.117 -6.497 18.089 1.00 96.06 471 LEU A CA 1
ATOM 3685 C C . LEU A 1 471 ? -29.035 -7.976 17.713 1.00 96.06 471 LEU A C 1
ATOM 3687 O O . LEU A 1 471 ? -28.279 -8.339 16.812 1.00 96.06 471 LEU A O 1
ATOM 3691 N N . ARG A 1 472 ? -29.870 -8.816 18.341 1.00 96.25 472 ARG A N 1
ATOM 3692 C CA . ARG A 1 472 ? -29.937 -10.253 18.034 1.00 96.25 472 ARG A CA 1
ATOM 3693 C C . ARG A 1 472 ? -30.331 -10.527 16.582 1.00 96.25 472 ARG A C 1
ATOM 3695 O O . ARG A 1 472 ? -29.937 -11.543 16.028 1.00 96.25 472 ARG A O 1
ATOM 3702 N N . ARG A 1 473 ? -31.120 -9.644 15.961 1.00 94.69 473 ARG A N 1
ATOM 3703 C CA . ARG A 1 473 ? -31.557 -9.813 14.568 1.00 94.69 473 ARG A CA 1
ATOM 3704 C C . ARG A 1 473 ? -30.437 -9.551 13.564 1.00 94.69 473 ARG A C 1
ATOM 3706 O O . ARG A 1 473 ? -30.436 -10.164 12.502 1.00 94.69 473 ARG A O 1
ATOM 3713 N N . TRP A 1 474 ? -29.526 -8.637 13.883 1.00 95.12 474 TRP A N 1
ATOM 3714 C CA . TRP A 1 474 ? -28.419 -8.258 13.004 1.00 95.12 474 TRP A CA 1
ATOM 3715 C C . TRP A 1 474 ? -27.169 -9.122 13.166 1.00 95.12 474 TRP A C 1
ATOM 3717 O O . TRP A 1 474 ? -26.336 -9.143 12.262 1.00 95.12 474 TRP A O 1
ATOM 3727 N N . SER A 1 475 ? -27.017 -9.789 14.310 1.00 97.25 475 SER A N 1
ATOM 3728 C CA . SER A 1 475 ? -25.803 -10.513 14.672 1.00 97.25 475 SER A CA 1
ATOM 3729 C C . SER A 1 475 ? -26.124 -11.785 15.448 1.00 97.25 475 SER A C 1
ATOM 3731 O O . SER A 1 475 ? -26.682 -11.734 16.548 1.00 97.25 475 SER A O 1
ATOM 3733 N N . ASP A 1 476 ? -25.657 -12.917 14.925 1.00 96.81 476 ASP A N 1
ATOM 3734 C CA . ASP A 1 476 ? -25.720 -14.208 15.615 1.00 96.81 476 ASP A CA 1
ATOM 3735 C C . ASP A 1 476 ? -24.878 -14.211 16.903 1.00 96.81 476 ASP A C 1
ATOM 3737 O O . ASP A 1 476 ? -25.196 -14.913 17.869 1.00 96.81 476 ASP A O 1
ATOM 3741 N N . VAL A 1 477 ? -23.835 -13.372 16.960 1.00 97.06 477 VAL A N 1
ATOM 3742 C CA . VAL A 1 477 ? -23.019 -13.172 18.164 1.00 97.06 477 VAL A CA 1
ATOM 3743 C C . VAL A 1 477 ? -23.858 -12.515 19.256 1.00 97.06 477 VAL A C 1
ATOM 3745 O O . VAL A 1 477 ? -23.929 -13.047 20.361 1.00 97.06 477 VAL A O 1
ATOM 3748 N N . PHE A 1 478 ? -24.565 -11.419 18.955 1.00 97.25 478 PHE A N 1
ATOM 3749 C CA . PHE A 1 478 ? -25.475 -10.807 19.930 1.00 97.25 478 PHE A CA 1
ATOM 3750 C C . PHE A 1 478 ? -26.637 -11.737 20.293 1.00 97.25 478 PHE A C 1
ATOM 3752 O O . PHE A 1 478 ? -27.013 -11.805 21.463 1.00 97.25 478 PHE A O 1
ATOM 3759 N N . ALA A 1 479 ? -27.172 -12.503 19.334 1.00 96.50 479 ALA A N 1
ATOM 3760 C CA . ALA A 1 479 ? -28.185 -13.525 19.602 1.00 96.50 479 ALA A CA 1
ATOM 3761 C C . ALA A 1 479 ? -27.707 -14.559 20.628 1.00 96.50 479 ALA A C 1
ATOM 3763 O O . ALA A 1 479 ? -28.441 -14.872 21.566 1.00 96.50 479 ALA A O 1
ATOM 3764 N N . SER A 1 480 ? -26.466 -15.025 20.489 1.00 96.56 480 SER A N 1
ATOM 3765 C CA . SER A 1 480 ? -25.858 -16.010 21.385 1.00 96.56 480 SER A CA 1
ATOM 3766 C C . SER A 1 480 ? -25.541 -15.425 22.762 1.00 96.56 480 SER A C 1
ATOM 3768 O O . SER A 1 480 ? -25.921 -16.013 23.772 1.00 96.56 480 SER A O 1
ATOM 3770 N N . VAL A 1 481 ? -24.895 -14.254 22.810 1.00 95.75 481 VAL A N 1
ATOM 3771 C CA . VAL A 1 481 ? -24.464 -13.597 24.059 1.00 95.75 481 VAL A CA 1
ATOM 3772 C C . VAL A 1 481 ? -25.658 -13.169 24.907 1.00 95.75 481 VAL A C 1
ATOM 3774 O O . VAL A 1 481 ? -25.648 -13.325 26.122 1.00 95.75 481 VAL A O 1
ATOM 3777 N N . MET A 1 482 ? -26.709 -12.641 24.281 1.00 94.75 482 MET A N 1
ATOM 3778 C CA . MET A 1 482 ? -27.866 -12.131 25.015 1.00 94.75 482 MET A CA 1
ATOM 3779 C C . MET A 1 482 ? -28.931 -13.204 25.242 1.00 94.75 482 MET A C 1
ATOM 3781 O O . MET A 1 482 ? -29.752 -13.039 26.136 1.00 94.75 482 MET A O 1
ATOM 3785 N N . GLY A 1 483 ? -29.003 -14.235 24.394 1.00 91.94 483 GLY A N 1
ATOM 3786 C CA . GLY A 1 483 ? -30.046 -15.266 24.433 1.00 91.94 483 GLY A CA 1
ATOM 3787 C C . GLY A 1 483 ? -29.733 -16.472 25.317 1.00 91.94 483 GLY A C 1
ATOM 3788 O O . GLY A 1 483 ? -30.644 -17.249 25.594 1.00 91.94 483 GLY A O 1
ATOM 3789 N N . ASN A 1 484 ? -28.479 -16.641 25.740 1.00 92.06 484 ASN A N 1
ATOM 3790 C CA . ASN A 1 484 ? -28.043 -17.754 26.574 1.00 92.06 484 ASN A CA 1
ATOM 3791 C C . ASN A 1 484 ? -27.648 -17.255 27.974 1.00 92.06 484 ASN A C 1
ATOM 3793 O O . ASN A 1 484 ? -26.709 -16.473 28.115 1.00 92.06 484 ASN A O 1
ATOM 3797 N N . ASP A 1 485 ? -28.321 -17.768 29.008 1.00 91.12 485 ASP A N 1
ATOM 3798 C CA . ASP A 1 485 ? -28.087 -17.420 30.420 1.00 91.12 485 ASP A CA 1
ATOM 3799 C C . ASP A 1 485 ? -26.677 -17.795 30.924 1.00 91.12 485 ASP A C 1
ATOM 3801 O O . ASP A 1 485 ? -26.279 -17.409 32.021 1.00 91.12 485 ASP A O 1
ATOM 3805 N N . GLN A 1 486 ? -25.901 -18.550 30.138 1.00 94.19 486 GLN A N 1
ATOM 3806 C CA . GLN A 1 486 ? -24.509 -18.889 30.449 1.00 94.19 486 GLN A CA 1
ATOM 3807 C C . GLN A 1 486 ? -23.548 -17.694 30.347 1.00 94.19 486 GLN A C 1
ATOM 3809 O O . GLN A 1 486 ? -22.452 -17.759 30.905 1.00 94.19 486 GLN A O 1
ATOM 3814 N N . PHE A 1 487 ? -23.929 -16.620 29.649 1.00 95.44 487 PHE A N 1
ATOM 3815 C CA . PHE A 1 487 ? -23.107 -15.419 29.524 1.00 95.44 487 PHE A CA 1
ATOM 3816 C C . PHE A 1 487 ? -23.448 -14.400 30.616 1.00 95.44 487 PHE A C 1
ATOM 3818 O O . PHE A 1 487 ? -24.614 -14.089 30.880 1.00 95.44 487 PHE A O 1
ATOM 3825 N N . LEU A 1 488 ? -22.410 -13.842 31.247 1.00 95.62 488 LEU A N 1
ATOM 3826 C CA . LEU A 1 488 ? -22.570 -12.834 32.299 1.00 95.62 488 LEU A CA 1
ATOM 3827 C C . LEU A 1 488 ? -23.239 -11.569 31.752 1.00 95.62 488 LEU A C 1
ATOM 3829 O O . LEU A 1 488 ? -24.018 -10.935 32.457 1.00 95.62 488 LEU A O 1
ATOM 3833 N N . GLU A 1 489 ? -22.982 -11.244 30.490 1.00 95.75 489 GLU A N 1
ATOM 3834 C CA . GLU A 1 489 ? -23.513 -10.087 29.781 1.00 95.75 489 GLU A CA 1
ATOM 3835 C C . GLU A 1 489 ? -25.041 -10.143 29.666 1.00 95.75 489 GLU A C 1
ATOM 3837 O O . GLU A 1 489 ? -25.727 -9.164 29.963 1.00 95.75 489 GLU A O 1
ATOM 3842 N N . GLY A 1 490 ? -25.589 -11.311 29.306 1.00 92.75 490 GLY A N 1
ATOM 3843 C CA . GLY A 1 490 ? -27.034 -11.531 29.223 1.00 92.75 490 GLY A CA 1
ATOM 3844 C C . GLY A 1 490 ? -27.719 -11.371 30.581 1.00 92.75 490 GLY A C 1
ATOM 3845 O O . GLY A 1 490 ? -28.719 -10.665 30.686 1.00 92.75 490 GLY A O 1
ATOM 3846 N N . SER A 1 491 ? -27.139 -11.954 31.637 1.00 93.56 491 SER A N 1
ATOM 3847 C CA . SER A 1 491 ? -27.703 -11.879 32.997 1.00 93.56 491 SER A CA 1
ATOM 3848 C C . SER A 1 491 ? -27.625 -10.484 33.630 1.00 93.56 491 SER A C 1
ATOM 3850 O O . SER A 1 491 ? -28.512 -10.107 34.395 1.00 93.56 491 SER A O 1
ATOM 3852 N N . ARG A 1 492 ? -26.585 -9.702 33.316 1.00 95.81 492 ARG A N 1
ATOM 3853 C CA . ARG A 1 492 ? -26.421 -8.327 33.816 1.00 95.81 492 ARG A CA 1
ATOM 3854 C C . ARG A 1 492 ? -27.188 -7.290 33.001 1.00 95.81 492 ARG A C 1
ATOM 3856 O O . ARG A 1 492 ? -27.369 -6.174 33.482 1.00 95.81 492 ARG A O 1
ATOM 3863 N N . GLY A 1 493 ? -27.605 -7.632 31.782 1.00 96.25 493 GLY A N 1
ATOM 3864 C CA . GLY A 1 493 ? -28.171 -6.664 30.844 1.00 96.25 493 GLY A CA 1
ATOM 3865 C C . GLY A 1 493 ? -27.151 -5.615 30.389 1.00 96.25 493 GLY A C 1
ATOM 3866 O O . GLY A 1 493 ? -27.536 -4.511 30.000 1.00 96.25 493 GLY A O 1
ATOM 3867 N N . GLU A 1 494 ? -25.854 -5.928 30.477 1.00 97.31 494 GLU A N 1
ATOM 3868 C CA . GLU A 1 494 ? -24.776 -5.034 30.060 1.00 97.31 494 GLU A CA 1
ATOM 3869 C C . GLU A 1 494 ? -23.680 -5.784 29.297 1.00 97.31 494 GLU A C 1
ATOM 3871 O O . GLU A 1 494 ? -23.342 -6.920 29.625 1.00 97.31 494 GLU A O 1
ATOM 3876 N N . MET A 1 495 ? -23.080 -5.133 28.304 1.00 97.19 495 MET A N 1
ATOM 3877 C CA . MET A 1 495 ? -21.921 -5.639 27.571 1.00 97.19 495 MET A CA 1
ATOM 3878 C C . MET A 1 495 ? -20.828 -4.578 27.538 1.00 97.19 495 MET A C 1
ATOM 3880 O O . MET A 1 495 ? -21.078 -3.457 27.100 1.00 97.19 495 MET A O 1
ATOM 3884 N N . VAL A 1 496 ? -19.617 -4.936 27.972 1.00 97.44 496 VAL A N 1
ATOM 3885 C CA . VAL A 1 496 ? -18.470 -4.018 28.018 1.00 97.44 496 VAL A CA 1
ATOM 3886 C C . VAL A 1 496 ? -17.549 -4.256 26.821 1.00 97.44 496 VAL A C 1
ATOM 3888 O O . VAL A 1 496 ? -17.062 -5.365 26.610 1.00 97.44 496 VAL A O 1
ATOM 3891 N N . ILE A 1 497 ? -17.287 -3.205 26.049 1.00 97.38 497 ILE A N 1
ATOM 3892 C CA . ILE A 1 497 ? -16.423 -3.191 24.870 1.00 97.38 497 ILE A CA 1
ATOM 3893 C C . ILE A 1 497 ? -15.200 -2.321 25.176 1.00 97.38 497 ILE A C 1
ATOM 3895 O O . ILE A 1 497 ? -15.343 -1.152 25.516 1.00 97.38 497 ILE A O 1
ATOM 3899 N N . LYS A 1 498 ? -13.996 -2.887 25.044 1.00 96.56 498 LYS A N 1
ATOM 3900 C CA . LYS A 1 498 ? -12.729 -2.200 25.375 1.00 96.56 498 LYS A CA 1
ATOM 3901 C C . LYS A 1 498 ? -11.812 -1.958 24.173 1.00 96.56 498 LYS A C 1
ATOM 3903 O O . LYS A 1 498 ? -10.864 -1.190 24.263 1.00 96.56 498 LYS A O 1
ATOM 3908 N N . ASP A 1 499 ? -12.091 -2.614 23.049 1.00 95.75 499 ASP A N 1
ATOM 3909 C CA . ASP A 1 499 ? -11.164 -2.659 21.908 1.00 95.75 499 ASP A CA 1
ATOM 3910 C C . ASP A 1 499 ? -11.384 -1.515 20.900 1.00 95.75 499 ASP A C 1
ATOM 3912 O O . ASP A 1 499 ? -10.561 -1.304 20.009 1.00 95.75 499 ASP A O 1
ATOM 3916 N N . PHE A 1 500 ? -12.496 -0.783 21.023 1.00 96.75 500 PHE A N 1
ATOM 3917 C CA . PHE A 1 500 ? -12.974 0.174 20.023 1.00 96.75 500 PHE A CA 1
ATOM 3918 C C . PHE A 1 500 ? -13.295 1.526 20.639 1.00 96.75 500 PHE A C 1
ATOM 3920 O O . PHE A 1 500 ? -13.657 1.603 21.814 1.00 96.75 500 PHE A O 1
ATOM 3927 N N . SER A 1 501 ? -13.219 2.577 19.823 1.00 96.06 501 SER A N 1
ATOM 3928 C CA . SER A 1 501 ? -13.650 3.901 20.253 1.00 96.06 501 SER A CA 1
ATOM 3929 C C . SER A 1 501 ? -15.165 3.958 20.473 1.00 96.06 501 SER A C 1
ATOM 3931 O O . SER A 1 501 ? -15.956 3.303 19.785 1.00 96.06 501 SER A O 1
ATOM 3933 N N . ALA A 1 502 ? -15.597 4.802 21.407 1.00 97.25 502 ALA A N 1
ATOM 3934 C CA . ALA A 1 502 ? -17.007 5.071 21.656 1.00 97.25 502 ALA A CA 1
ATOM 3935 C C . ALA A 1 502 ? -17.685 5.654 20.408 1.00 97.25 502 ALA A C 1
ATOM 3937 O O . ALA A 1 502 ? -18.856 5.375 20.159 1.00 97.25 502 ALA A O 1
ATOM 3938 N N . HIS A 1 503 ? -16.944 6.414 19.593 1.00 97.12 503 HIS A N 1
ATOM 3939 C CA . HIS A 1 503 ? -17.455 6.966 18.342 1.00 97.12 503 HIS A CA 1
ATOM 3940 C C . HIS A 1 503 ? -17.737 5.878 17.295 1.00 97.12 503 HIS A C 1
ATOM 3942 O O . HIS A 1 503 ? -18.810 5.874 16.690 1.00 97.12 503 HIS A O 1
ATOM 3948 N N . ALA A 1 504 ? -16.832 4.907 17.130 1.00 97.62 504 ALA A N 1
ATOM 3949 C CA . ALA A 1 504 ? -17.056 3.773 16.237 1.00 97.62 504 ALA A CA 1
ATOM 3950 C C . ALA A 1 504 ? -18.204 2.879 16.712 1.00 97.62 504 ALA A C 1
ATOM 3952 O O . ALA A 1 504 ? -19.023 2.451 15.899 1.00 97.62 504 ALA A O 1
ATOM 3953 N N . VAL A 1 505 ? -18.322 2.637 18.021 1.00 98.00 505 VAL A N 1
ATOM 3954 C CA . VAL A 1 505 ? -19.449 1.873 18.574 1.00 98.00 505 VAL A CA 1
ATOM 3955 C C . VAL A 1 505 ? -20.775 2.615 18.371 1.00 98.00 505 VAL A C 1
ATOM 3957 O O . VAL A 1 505 ? -21.736 1.990 17.932 1.00 98.00 505 VAL A O 1
ATOM 3960 N N . ASP A 1 506 ? -20.840 3.931 18.592 1.00 97.69 506 ASP A N 1
ATOM 3961 C CA . ASP A 1 506 ? -22.038 4.735 18.295 1.00 97.69 506 ASP A CA 1
ATOM 3962 C C . ASP A 1 506 ? -22.432 4.632 16.813 1.00 97.69 506 ASP A C 1
ATOM 3964 O O . ASP A 1 506 ? -23.582 4.330 16.497 1.00 97.69 506 ASP A O 1
ATOM 3968 N N . ALA A 1 507 ? -21.475 4.801 15.893 1.00 97.56 507 ALA A N 1
ATOM 3969 C CA . ALA A 1 507 ? -21.718 4.698 14.454 1.00 97.56 507 ALA A CA 1
ATOM 3970 C C . ALA A 1 507 ? -22.186 3.292 14.033 1.00 97.56 507 ALA A C 1
ATOM 3972 O O . ALA A 1 507 ? -23.133 3.162 13.252 1.00 97.56 507 ALA A O 1
ATOM 3973 N N . PHE A 1 508 ? -21.564 2.242 14.580 1.00 98.19 508 PHE A N 1
ATOM 3974 C CA . PHE A 1 508 ? -21.971 0.852 14.379 1.00 98.19 508 PHE A CA 1
ATOM 3975 C C . PHE A 1 508 ? -23.406 0.621 14.857 1.00 98.19 508 PHE A C 1
ATOM 3977 O O . PHE A 1 508 ? -24.229 0.105 14.104 1.00 98.19 508 PHE A O 1
ATOM 3984 N N . LEU A 1 509 ? -23.733 1.041 16.082 1.00 97.50 509 LEU A N 1
ATOM 3985 C CA . LEU A 1 509 ? -25.066 0.846 16.639 1.00 97.50 509 LEU A CA 1
ATOM 3986 C C . LEU A 1 509 ? -26.108 1.654 15.867 1.00 97.50 509 LEU A C 1
ATOM 3988 O O . LEU A 1 509 ? -27.136 1.094 15.499 1.00 97.50 509 LEU A O 1
ATOM 3992 N N . ARG A 1 510 ? -25.838 2.921 15.530 1.00 96.06 510 ARG A N 1
ATOM 3993 C CA . ARG A 1 510 ? -26.736 3.742 14.704 1.00 96.06 510 ARG A CA 1
ATOM 3994 C C . ARG A 1 510 ? -27.044 3.085 13.364 1.00 96.06 510 ARG A C 1
ATOM 3996 O O . ARG A 1 510 ? -28.204 3.116 12.961 1.00 96.06 510 ARG A O 1
ATOM 4003 N N . PHE A 1 511 ? -26.069 2.434 12.724 1.00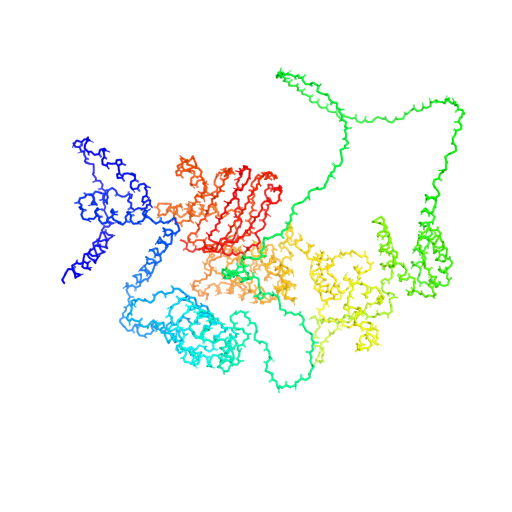 96.12 511 PHE A N 1
ATOM 4004 C CA . PHE A 1 511 ? -26.319 1.667 11.503 1.00 96.12 511 PHE A CA 1
ATOM 4005 C C . PHE A 1 511 ? -27.324 0.527 11.725 1.00 96.12 511 PHE A C 1
ATOM 4007 O O . PHE A 1 511 ? -28.184 0.313 10.876 1.00 96.12 511 PHE A O 1
ATOM 4014 N N . LEU A 1 512 ? -27.281 -0.185 12.856 1.00 95.38 512 LEU A N 1
ATOM 4015 C CA . LEU A 1 512 ? -28.251 -1.256 13.143 1.00 95.38 512 LEU A CA 1
ATOM 4016 C C . LEU A 1 512 ? -29.691 -0.729 13.267 1.00 95.38 512 LEU A C 1
ATOM 4018 O O . LEU A 1 512 ? -30.644 -1.472 13.030 1.00 95.38 512 LEU A O 1
ATOM 4022 N N . TYR A 1 513 ? -29.855 0.550 13.611 1.00 94.44 513 TYR A N 1
ATOM 4023 C CA . TYR A 1 513 ? -31.156 1.214 13.668 1.00 94.44 513 TYR A CA 1
ATOM 4024 C C . TYR A 1 513 ? -31.566 1.837 12.327 1.00 94.44 513 TYR A C 1
ATOM 4026 O O . TYR A 1 513 ? -32.712 1.683 11.916 1.00 94.44 513 TYR A O 1
ATOM 4034 N N . SER A 1 514 ? -30.666 2.534 11.630 1.00 93.12 514 SER A N 1
ATOM 4035 C CA . SER A 1 514 ? -31.012 3.297 10.419 1.00 93.12 514 SER A CA 1
ATOM 4036 C C . SER A 1 514 ? -30.759 2.555 9.102 1.00 93.12 514 SER A C 1
ATOM 4038 O O . SER A 1 514 ? -31.285 2.946 8.061 1.00 93.12 514 SER A O 1
ATOM 4040 N N . GLY A 1 515 ? -29.917 1.520 9.106 1.00 91.81 515 GLY A N 1
ATOM 4041 C CA . GLY A 1 515 ? -29.396 0.868 7.901 1.00 91.81 515 GLY A CA 1
ATOM 4042 C C . GLY A 1 515 ? -28.447 1.743 7.071 1.00 91.81 515 GLY A C 1
ATOM 4043 O O . GLY A 1 515 ? -28.117 1.385 5.940 1.00 91.81 515 GLY A O 1
ATOM 4044 N N . THR A 1 516 ? -28.019 2.894 7.596 1.00 92.56 516 THR A N 1
ATOM 4045 C CA . THR A 1 516 ? -27.124 3.845 6.923 1.00 92.56 516 THR A CA 1
ATOM 4046 C C . THR A 1 516 ? -25.923 4.157 7.802 1.00 92.56 516 THR A C 1
ATOM 4048 O O . THR A 1 516 ? -26.035 4.208 9.025 1.00 92.56 516 THR A O 1
ATOM 4051 N N . ILE A 1 517 ? -24.758 4.359 7.185 1.00 95.50 517 ILE A N 1
ATOM 4052 C CA . ILE A 1 517 ? -23.542 4.744 7.898 1.00 95.50 517 ILE A CA 1
ATOM 4053 C C . ILE A 1 517 ? -22.987 6.046 7.335 1.00 95.50 517 ILE A C 1
ATOM 4055 O O . ILE A 1 517 ? -22.834 6.208 6.126 1.00 95.50 517 ILE A O 1
ATOM 4059 N N . SER A 1 518 ? -22.697 6.979 8.236 1.00 93.50 518 SER A N 1
ATOM 4060 C CA . SER A 1 518 ? -22.051 8.250 7.935 1.00 93.50 518 SER A CA 1
ATOM 4061 C C . SER A 1 518 ? -21.001 8.493 9.003 1.00 93.50 518 SER A C 1
ATOM 4063 O O . SER A 1 518 ? -21.331 8.908 10.110 1.00 93.50 518 SER A O 1
ATOM 4065 N N . ALA A 1 519 ? -19.750 8.202 8.668 1.00 95.00 519 ALA A N 1
ATOM 4066 C CA . ALA A 1 519 ? -18.615 8.410 9.548 1.00 95.00 519 ALA A CA 1
ATOM 4067 C C . ALA A 1 519 ? -17.388 8.861 8.742 1.00 95.00 519 ALA A C 1
ATOM 4069 O O . ALA A 1 519 ? -17.320 8.701 7.510 1.00 95.00 519 ALA A O 1
ATOM 4070 N N . ASP A 1 520 ? -16.429 9.458 9.439 1.00 93.19 520 ASP A N 1
ATOM 4071 C CA . ASP A 1 520 ? -15.097 9.718 8.912 1.00 93.19 520 ASP A CA 1
ATOM 4072 C C . ASP A 1 520 ? -14.338 8.402 8.683 1.00 93.19 520 ASP A C 1
ATOM 4074 O O . ASP A 1 520 ? -14.773 7.313 9.062 1.00 93.19 520 ASP A O 1
ATOM 4078 N N . LEU A 1 521 ? -13.231 8.479 7.950 1.00 91.00 521 LEU A N 1
ATOM 4079 C CA . LEU A 1 521 ? -12.546 7.285 7.465 1.00 91.00 521 LEU A CA 1
ATOM 4080 C C . LEU A 1 521 ? -11.966 6.396 8.582 1.00 91.00 521 LEU A C 1
ATOM 4082 O O . LEU A 1 521 ? -12.204 5.189 8.506 1.00 91.00 521 LEU A O 1
ATOM 4086 N N . PRO A 1 522 ? -11.274 6.931 9.610 1.00 91.44 522 PRO A N 1
ATOM 4087 C CA . PRO A 1 522 ? -10.789 6.126 10.734 1.00 91.44 522 PRO A CA 1
ATOM 4088 C C . PRO A 1 522 ? -11.922 5.343 11.400 1.00 91.44 522 PRO A C 1
ATOM 4090 O O . PRO A 1 522 ? -11.841 4.126 11.560 1.00 91.44 522 PRO A O 1
ATOM 4093 N N . THR A 1 523 ? -13.039 6.020 11.668 1.00 95.38 523 THR A N 1
ATOM 4094 C CA . THR A 1 523 ? -14.231 5.408 12.255 1.00 95.38 523 THR A CA 1
ATOM 4095 C C . THR A 1 523 ? -14.850 4.362 11.334 1.00 95.38 523 THR A C 1
ATOM 4097 O O . THR A 1 523 ? -15.284 3.323 11.813 1.00 95.38 523 THR A O 1
ATOM 4100 N N . LEU A 1 524 ? -14.866 4.562 10.010 1.00 96.19 524 LEU A N 1
ATOM 4101 C CA . LEU A 1 524 ? -15.337 3.535 9.069 1.00 96.19 524 LEU A CA 1
ATOM 4102 C C . LEU A 1 524 ? -14.474 2.267 9.102 1.00 96.19 524 LEU A C 1
ATOM 4104 O O . LEU A 1 524 ? -15.026 1.172 8.989 1.00 96.19 524 LEU A O 1
ATOM 4108 N N . VAL A 1 525 ? -13.152 2.400 9.258 1.00 95.25 525 VAL A N 1
ATOM 4109 C CA . VAL A 1 525 ? -12.250 1.249 9.429 1.00 95.25 525 VAL A CA 1
ATOM 4110 C C . VAL A 1 525 ? -12.569 0.535 10.739 1.00 95.25 525 VAL A C 1
ATOM 4112 O O . VAL A 1 525 ? -12.803 -0.670 10.717 1.00 95.25 525 VAL A O 1
ATOM 4115 N N . GLU A 1 526 ? -12.681 1.262 11.855 1.00 96.25 526 GLU A N 1
ATOM 4116 C CA . GLU A 1 526 ? -13.076 0.675 13.145 1.00 96.25 526 GLU A CA 1
ATOM 4117 C C . GLU A 1 526 ? -14.430 -0.037 13.057 1.00 96.25 526 GLU A C 1
ATOM 4119 O O . GLU A 1 526 ? -14.555 -1.189 13.467 1.00 96.25 526 GLU A O 1
ATOM 4124 N N . VAL A 1 527 ? -15.438 0.599 12.452 1.00 97.44 527 VAL A N 1
ATOM 4125 C CA . VAL A 1 527 ? -16.771 0.011 12.275 1.00 97.44 527 VAL A CA 1
ATOM 4126 C C . VAL A 1 527 ? -16.722 -1.234 11.395 1.00 97.44 527 VAL A C 1
ATOM 4128 O O . VAL A 1 527 ? -17.456 -2.181 11.668 1.00 97.44 527 VAL A O 1
ATOM 4131 N N . ALA A 1 528 ? -15.866 -1.282 10.370 1.00 95.88 528 ALA A N 1
ATOM 4132 C CA . ALA A 1 528 ? -15.681 -2.496 9.576 1.00 95.88 528 ALA A CA 1
ATOM 4133 C C . ALA A 1 528 ? -15.181 -3.664 10.443 1.00 95.88 528 ALA A C 1
ATOM 4135 O O . ALA A 1 528 ? -15.690 -4.777 10.315 1.00 95.88 528 ALA A O 1
ATOM 4136 N N . VAL A 1 529 ? -14.249 -3.399 11.365 1.00 95.81 529 VAL A N 1
ATOM 4137 C CA . VAL A 1 529 ? -13.707 -4.400 12.299 1.00 95.81 529 VAL A CA 1
ATOM 4138 C C . VAL A 1 529 ? -14.744 -4.814 13.342 1.00 95.81 529 VAL A C 1
ATOM 4140 O O . VAL A 1 529 ? -14.904 -6.004 13.604 1.00 95.81 529 VAL A O 1
ATOM 4143 N N . ILE A 1 530 ? -15.508 -3.864 13.892 1.00 97.31 530 ILE A N 1
ATOM 4144 C CA . ILE A 1 530 ? -16.638 -4.149 14.792 1.00 97.31 530 ILE A CA 1
ATOM 4145 C C . ILE A 1 530 ? -17.660 -5.042 14.077 1.00 97.31 530 ILE A C 1
ATOM 4147 O O . ILE A 1 530 ? -18.100 -6.057 14.618 1.00 97.31 530 ILE A O 1
ATOM 4151 N N . ALA A 1 531 ? -18.020 -4.683 12.844 1.00 97.00 531 ALA A N 1
ATOM 4152 C CA . ALA A 1 531 ? -18.969 -5.427 12.033 1.00 97.00 531 ALA A CA 1
ATOM 4153 C C . ALA A 1 531 ? -18.473 -6.841 11.725 1.00 97.00 531 ALA A C 1
ATOM 4155 O O . ALA A 1 531 ? -19.276 -7.766 11.748 1.00 97.00 531 ALA A O 1
ATOM 4156 N N . ASP A 1 532 ? -17.178 -7.037 11.480 1.00 95.19 532 ASP A N 1
ATOM 4157 C CA . ASP A 1 532 ? -16.618 -8.374 11.291 1.00 95.19 532 ASP A CA 1
ATOM 4158 C C . ASP A 1 532 ? -16.620 -9.188 12.599 1.00 95.19 532 ASP A C 1
ATOM 4160 O O . ASP A 1 532 ? -17.152 -10.300 12.619 1.00 95.19 532 ASP A O 1
ATOM 4164 N N . LYS A 1 533 ? -16.172 -8.593 13.719 1.00 95.62 533 LYS A N 1
ATOM 4165 C CA . LYS A 1 533 ? -16.173 -9.211 15.062 1.00 95.62 533 LYS A CA 1
ATOM 4166 C C . LYS A 1 533 ? -17.565 -9.693 15.480 1.00 95.62 533 LYS A C 1
ATOM 4168 O O . LYS A 1 533 ? -17.700 -10.776 16.045 1.00 95.62 533 LYS A O 1
ATOM 4173 N N . TYR A 1 534 ? -18.598 -8.905 15.186 1.00 97.12 534 TYR A N 1
ATOM 4174 C CA . TYR A 1 534 ? -19.996 -9.236 15.480 1.00 97.12 534 TYR A CA 1
ATOM 4175 C C . TYR A 1 534 ? -20.753 -9.816 14.277 1.00 97.12 534 TYR A C 1
ATOM 4177 O O . TYR A 1 534 ? -21.976 -9.907 14.314 1.00 97.12 534 TYR A O 1
ATOM 4185 N N . GLN A 1 535 ? -20.060 -10.238 13.218 1.00 96.25 535 GLN A N 1
ATOM 4186 C CA . GLN A 1 535 ? -20.627 -10.943 12.060 1.00 96.25 535 GLN A CA 1
ATOM 4187 C C . GLN A 1 535 ? -21.744 -10.197 11.296 1.00 96.25 535 GLN A C 1
ATOM 4189 O O . GLN A 1 535 ? -22.556 -10.804 10.601 1.00 96.25 535 GLN A O 1
ATOM 4194 N N . VAL A 1 536 ? -21.745 -8.865 11.324 1.00 96.81 536 VAL A N 1
ATOM 4195 C CA . VAL A 1 536 ? -22.627 -8.007 10.518 1.00 96.81 536 VAL A CA 1
ATOM 4196 C C . VAL A 1 536 ? -22.010 -7.799 9.124 1.00 96.81 536 VAL A C 1
ATOM 4198 O O . VAL A 1 536 ? -21.601 -6.700 8.742 1.00 96.81 536 VAL A O 1
ATOM 4201 N N . GLN A 1 537 ? -21.912 -8.879 8.342 1.00 94.00 537 GLN A N 1
ATOM 4202 C CA . GLN A 1 537 ? -21.181 -8.901 7.063 1.00 94.00 537 GLN A CA 1
ATOM 4203 C C . GLN A 1 537 ? -21.611 -7.826 6.036 1.00 94.00 537 GLN A C 1
ATOM 4205 O O . GLN A 1 537 ? -20.722 -7.242 5.409 1.00 94.00 537 GLN A O 1
ATOM 4210 N N . PRO A 1 538 ? -22.908 -7.482 5.866 1.00 94.00 538 PRO A N 1
ATOM 4211 C CA . PRO A 1 538 ? -23.312 -6.407 4.954 1.00 94.00 538 PRO A CA 1
ATOM 4212 C C . PRO A 1 538 ? -22.719 -5.041 5.325 1.00 94.00 538 PRO A C 1
ATOM 4214 O O . PRO A 1 538 ? -22.323 -4.280 4.440 1.00 94.00 538 PRO A O 1
ATOM 4217 N N . LEU A 1 539 ? -22.616 -4.741 6.626 1.00 95.56 539 LEU A N 1
ATOM 4218 C CA . LEU A 1 539 ? -21.993 -3.511 7.113 1.00 95.56 539 LEU A CA 1
ATOM 4219 C C . LEU A 1 539 ? -20.487 -3.534 6.862 1.00 95.56 539 LEU A C 1
ATOM 4221 O O . LEU A 1 539 ? -19.960 -2.586 6.290 1.00 95.56 539 LEU A O 1
ATOM 4225 N N . CYS A 1 540 ? -19.814 -4.637 7.205 1.00 95.06 540 CYS A N 1
ATOM 4226 C CA . CYS A 1 540 ? -18.382 -4.811 6.954 1.00 95.06 540 CYS A CA 1
ATOM 4227 C C . CYS A 1 540 ? -18.037 -4.576 5.471 1.00 95.06 540 CYS A C 1
ATOM 4229 O O . CYS A 1 540 ? -17.178 -3.754 5.150 1.00 95.06 540 CYS A O 1
ATOM 4231 N N . ALA A 1 541 ? -18.772 -5.208 4.548 1.00 92.00 541 ALA A N 1
ATOM 4232 C CA . ALA A 1 541 ? -18.572 -5.029 3.109 1.00 92.00 541 ALA A CA 1
ATOM 4233 C C . ALA A 1 541 ? -18.814 -3.578 2.649 1.00 92.00 541 ALA A C 1
ATOM 4235 O O . ALA A 1 541 ? -18.044 -3.048 1.841 1.00 92.00 541 ALA A O 1
ATOM 4236 N N . THR A 1 542 ? -19.846 -2.923 3.192 1.00 94.25 542 THR A N 1
ATOM 4237 C CA . THR A 1 542 ? -20.184 -1.526 2.879 1.00 94.25 542 THR A CA 1
ATOM 4238 C C . THR A 1 542 ? -19.088 -0.574 3.360 1.00 94.25 542 THR A C 1
ATOM 4240 O O . THR A 1 542 ? -18.605 0.241 2.573 1.00 94.25 542 THR A O 1
ATOM 4243 N N . CYS A 1 543 ? -18.631 -0.718 4.608 1.00 95.44 543 CYS A N 1
ATOM 4244 C CA . CYS A 1 543 ? -17.541 0.080 5.169 1.00 95.44 543 CYS A CA 1
ATOM 4245 C C . CYS A 1 543 ? -16.245 -0.108 4.382 1.00 95.44 543 CYS A C 1
ATOM 4247 O O . CYS A 1 543 ? -15.645 0.876 3.968 1.00 95.44 543 CYS A O 1
ATOM 4249 N N . MET A 1 544 ? -15.840 -1.351 4.099 1.00 93.25 544 MET A N 1
ATOM 4250 C CA . MET A 1 544 ? -14.597 -1.617 3.363 1.00 93.25 544 MET A CA 1
ATOM 4251 C C . MET A 1 544 ? -14.641 -1.079 1.931 1.00 93.25 544 MET A C 1
ATOM 4253 O O . MET A 1 544 ? -13.633 -0.600 1.414 1.00 93.25 544 MET A O 1
ATOM 4257 N N . THR A 1 545 ? -15.809 -1.109 1.288 1.00 91.69 545 THR A N 1
ATOM 4258 C CA . THR A 1 545 ? -15.998 -0.481 -0.027 1.00 91.69 545 THR A CA 1
ATOM 4259 C C . THR A 1 545 ? -15.843 1.034 0.059 1.00 91.69 545 THR A C 1
ATOM 4261 O O . THR A 1 545 ? -15.092 1.614 -0.724 1.00 91.69 545 THR A O 1
ATOM 4264 N N . ALA A 1 546 ? -16.496 1.670 1.035 1.00 93.50 546 ALA A N 1
ATOM 4265 C CA . ALA A 1 546 ? -16.413 3.113 1.242 1.00 93.50 546 ALA A CA 1
ATOM 4266 C C . ALA A 1 546 ? -14.988 3.569 1.601 1.00 93.50 546 ALA A C 1
ATOM 4268 O O . ALA A 1 546 ? -14.518 4.586 1.091 1.00 93.50 546 ALA A O 1
ATOM 4269 N N . VAL A 1 547 ? -14.280 2.797 2.434 1.00 94.06 547 VAL A N 1
ATOM 4270 C CA . VAL A 1 547 ? -12.891 3.071 2.818 1.00 94.06 547 VAL A CA 1
ATOM 4271 C C . VAL A 1 547 ? -11.984 3.043 1.594 1.00 94.06 547 VAL A C 1
ATOM 4273 O O . VAL A 1 547 ? -11.234 3.989 1.371 1.00 94.06 547 VAL A O 1
ATOM 4276 N N . ARG A 1 548 ? -12.098 2.008 0.755 1.00 91.31 548 ARG A N 1
ATOM 4277 C CA . ARG A 1 548 ? -11.312 1.894 -0.482 1.00 91.31 548 ARG A CA 1
ATOM 4278 C C . ARG A 1 548 ? -11.621 3.023 -1.459 1.00 91.31 548 ARG A C 1
ATOM 4280 O O . ARG A 1 548 ? -10.702 3.624 -1.994 1.00 91.31 548 ARG A O 1
ATOM 4287 N N . GLN A 1 549 ? -12.895 3.355 -1.661 1.00 91.00 549 GLN A N 1
ATOM 4288 C CA . GLN A 1 549 ? -13.281 4.466 -2.538 1.00 91.00 549 GLN A CA 1
ATOM 4289 C C . GLN A 1 549 ? -12.654 5.792 -2.095 1.00 91.00 549 GLN A C 1
ATOM 4291 O O . GLN A 1 549 ? -12.165 6.543 -2.934 1.00 91.00 549 GLN A O 1
ATOM 4296 N N . LYS A 1 550 ? -12.621 6.062 -0.784 1.00 92.50 550 LYS A N 1
ATOM 4297 C CA . LYS A 1 550 ? -11.969 7.258 -0.236 1.00 92.50 550 LYS A CA 1
ATOM 4298 C C . LYS A 1 550 ? -10.446 7.191 -0.368 1.00 92.50 550 LYS A C 1
ATOM 4300 O O . LYS A 1 550 ? -9.855 8.155 -0.842 1.00 92.50 550 LYS A O 1
ATOM 4305 N N . LEU A 1 551 ? -9.825 6.058 -0.033 1.00 90.44 551 LEU A N 1
ATOM 4306 C CA . LEU A 1 551 ? -8.372 5.852 -0.127 1.00 90.44 551 LEU A CA 1
ATOM 4307 C C . LEU A 1 551 ? -7.833 5.967 -1.563 1.00 90.44 551 LEU A C 1
ATOM 4309 O O . LEU A 1 551 ? -6.630 6.095 -1.749 1.00 90.44 551 LEU A O 1
ATOM 4313 N N . PHE A 1 552 ? -8.703 5.928 -2.574 1.00 85.06 552 PHE A N 1
ATOM 4314 C CA . PHE A 1 552 ? -8.343 6.104 -3.984 1.00 85.06 552 PHE A CA 1
ATOM 4315 C C . PHE A 1 552 ? -8.974 7.344 -4.628 1.00 85.06 552 PHE A C 1
ATOM 4317 O O . PHE A 1 552 ? -9.006 7.455 -5.851 1.00 85.06 552 PHE A O 1
ATOM 4324 N N . SER A 1 553 ? -9.498 8.262 -3.818 1.00 89.31 553 SER A N 1
ATOM 4325 C CA . SER A 1 553 ? -9.967 9.567 -4.285 1.00 89.31 553 SER A CA 1
ATOM 4326 C C . SER A 1 553 ? -8.818 10.581 -4.342 1.00 89.31 553 SER A C 1
ATOM 4328 O O . SER A 1 553 ? -7.717 10.299 -3.884 1.00 89.31 553 SER A O 1
ATOM 4330 N N . GLU A 1 554 ? -9.053 11.784 -4.866 1.00 82.31 554 GLU A N 1
ATOM 4331 C CA . GLU A 1 554 ? -8.037 12.855 -4.900 1.00 82.31 554 GLU A CA 1
ATOM 4332 C C . GLU A 1 554 ? -7.528 13.254 -3.499 1.00 82.31 554 GLU A C 1
ATOM 4334 O O . GLU A 1 554 ? -6.435 13.791 -3.369 1.00 82.31 554 GLU A O 1
ATOM 4339 N N . THR A 1 555 ? -8.282 12.950 -2.435 1.00 86.06 555 THR A N 1
ATOM 4340 C CA . THR A 1 555 ? -7.876 13.181 -1.038 1.00 86.06 555 THR A CA 1
ATOM 4341 C C . THR A 1 555 ? -7.164 11.980 -0.405 1.00 86.06 555 THR A C 1
ATOM 4343 O O . THR A 1 555 ? -6.922 11.969 0.802 1.00 86.06 555 THR A O 1
ATOM 4346 N N . ALA A 1 556 ? -6.816 10.961 -1.202 1.00 85.88 556 ALA A N 1
ATOM 4347 C CA . ALA A 1 556 ? -6.195 9.710 -0.769 1.00 85.88 556 ALA A CA 1
ATOM 4348 C C . ALA A 1 556 ? -4.967 9.911 0.120 1.00 85.88 556 ALA A C 1
ATOM 4350 O O . ALA A 1 556 ? -4.851 9.262 1.160 1.00 85.88 556 ALA A O 1
ATOM 4351 N N . ALA A 1 557 ? -4.058 10.805 -0.271 1.00 87.62 557 ALA A N 1
ATOM 4352 C CA . ALA A 1 557 ? -2.814 11.008 0.455 1.00 87.62 557 ALA A CA 1
ATOM 4353 C C . ALA A 1 557 ? -3.056 11.530 1.878 1.00 87.62 557 ALA A C 1
ATOM 4355 O O . ALA A 1 557 ? -2.482 11.000 2.826 1.00 87.62 557 ALA A O 1
ATOM 4356 N N . GLU A 1 558 ? -3.964 12.496 2.047 1.00 89.56 558 GLU A N 1
ATOM 4357 C CA . GLU A 1 558 ? -4.266 13.119 3.346 1.00 89.56 558 GLU A CA 1
ATOM 4358 C C . GLU A 1 558 ? -4.782 12.103 4.376 1.00 89.56 558 GLU A C 1
ATOM 4360 O O . GLU A 1 558 ? -4.487 12.189 5.567 1.00 89.56 558 GLU A O 1
ATOM 4365 N N . ILE A 1 559 ? -5.532 11.105 3.909 1.00 91.50 559 ILE A N 1
ATOM 4366 C CA . ILE A 1 559 ? -6.181 10.095 4.753 1.00 91.50 559 ILE A CA 1
ATOM 4367 C C . ILE A 1 559 ? -5.377 8.792 4.871 1.00 91.50 559 ILE A C 1
ATOM 4369 O O . ILE A 1 559 ? -5.712 7.924 5.688 1.00 91.50 559 ILE A O 1
ATOM 4373 N N . ALA A 1 560 ? -4.317 8.627 4.076 1.00 93.81 560 ALA A N 1
ATOM 4374 C CA . ALA A 1 560 ? -3.557 7.385 4.004 1.00 93.81 560 ALA A CA 1
ATOM 4375 C C . ALA A 1 560 ? -2.847 7.057 5.325 1.00 93.81 560 ALA A C 1
ATOM 4377 O O . ALA A 1 560 ? -2.923 5.920 5.783 1.00 93.81 560 ALA A O 1
ATOM 4378 N N . CYS A 1 561 ? -2.235 8.044 5.988 1.00 95.44 561 CYS A N 1
ATOM 4379 C CA . CYS A 1 561 ? -1.566 7.846 7.282 1.00 95.44 561 CYS A CA 1
ATOM 4380 C C . CYS A 1 561 ? -2.531 7.356 8.369 1.00 95.44 561 CYS A C 1
ATOM 4382 O O . CYS A 1 561 ? -2.226 6.404 9.086 1.00 95.44 561 CYS A O 1
ATOM 4384 N N . GLN A 1 562 ? -3.717 7.961 8.462 1.00 93.62 562 GLN A N 1
ATOM 4385 C CA . GLN A 1 562 ? -4.730 7.547 9.435 1.00 93.62 562 GLN A CA 1
ATOM 4386 C C . GLN A 1 562 ? -5.231 6.131 9.135 1.00 93.62 562 GLN A C 1
ATOM 4388 O O . GLN A 1 562 ? -5.307 5.295 10.030 1.00 93.62 562 GLN A O 1
ATOM 4393 N N . THR A 1 563 ? -5.491 5.833 7.858 1.00 93.56 563 THR A N 1
ATOM 4394 C CA . THR A 1 563 ? -5.908 4.493 7.418 1.00 93.56 563 THR A CA 1
ATOM 4395 C C . THR A 1 563 ? -4.838 3.447 7.719 1.00 93.56 563 THR A C 1
ATOM 4397 O O . THR A 1 563 ? -5.169 2.356 8.172 1.00 93.56 563 THR A O 1
ATOM 4400 N N . PHE A 1 564 ? -3.562 3.780 7.508 1.00 95.12 564 PHE A N 1
ATOM 4401 C CA . PHE A 1 564 ? -2.431 2.902 7.793 1.00 95.12 564 PHE A CA 1
ATOM 4402 C C . PHE A 1 564 ? -2.319 2.594 9.291 1.00 95.12 564 PHE A C 1
ATOM 4404 O O . PHE A 1 564 ? -2.258 1.423 9.655 1.00 95.12 564 PHE A O 1
ATOM 4411 N N . ALA A 1 565 ? -2.389 3.611 10.158 1.00 94.50 565 ALA A N 1
ATOM 4412 C CA . ALA A 1 565 ? -2.391 3.418 11.611 1.00 94.50 565 ALA A CA 1
ATOM 4413 C C . ALA A 1 565 ? -3.590 2.592 12.097 1.00 94.50 565 ALA A C 1
ATOM 4415 O O . ALA A 1 565 ? -3.418 1.674 12.897 1.00 94.50 565 ALA A O 1
ATOM 4416 N N . CYS A 1 566 ? -4.798 2.875 11.599 1.00 92.75 566 CYS A N 1
ATOM 4417 C CA . CYS A 1 566 ? -5.983 2.093 11.944 1.00 92.75 566 CYS A CA 1
ATOM 4418 C C . CYS A 1 566 ? -5.840 0.637 11.483 1.00 92.75 566 CYS A C 1
ATOM 4420 O O . CYS A 1 566 ? -6.089 -0.281 12.258 1.00 92.75 566 CYS A O 1
ATOM 4422 N N . ALA A 1 567 ? -5.411 0.407 10.242 1.00 93.56 567 ALA A N 1
ATOM 4423 C CA . ALA A 1 567 ? -5.264 -0.942 9.708 1.00 93.56 567 ALA A CA 1
ATOM 4424 C C . ALA A 1 567 ? -4.192 -1.760 10.448 1.00 93.56 567 ALA A C 1
ATOM 4426 O O . ALA A 1 567 ? -4.384 -2.960 10.642 1.00 93.56 567 ALA A O 1
ATOM 4427 N N . ASP A 1 568 ? -3.111 -1.116 10.897 1.00 94.25 568 ASP A N 1
ATOM 4428 C CA . ASP A 1 568 ? -2.088 -1.722 11.754 1.00 94.25 568 ASP A CA 1
ATOM 4429 C C . ASP A 1 568 ? -2.639 -2.087 13.139 1.00 94.25 568 ASP A C 1
ATOM 4431 O O . ASP A 1 568 ? -2.528 -3.239 13.557 1.00 94.25 568 ASP A O 1
ATOM 4435 N N . ARG A 1 569 ? -3.333 -1.146 13.799 1.00 92.56 569 ARG A N 1
ATOM 4436 C CA . ARG A 1 569 ? -3.946 -1.343 15.124 1.00 92.56 569 ARG A CA 1
ATOM 4437 C C . ARG A 1 569 ? -4.891 -2.547 15.173 1.00 92.56 569 ARG A C 1
ATOM 4439 O O . ARG A 1 569 ? -4.951 -3.222 16.196 1.00 92.56 569 ARG A O 1
ATOM 4446 N N . PHE A 1 570 ? -5.636 -2.805 14.097 1.00 92.44 570 PHE A N 1
ATOM 4447 C CA . PHE A 1 570 ? -6.589 -3.921 14.016 1.00 92.44 570 PHE A CA 1
ATOM 4448 C C . PHE A 1 570 ? -6.064 -5.142 13.251 1.00 92.44 570 PHE A C 1
ATOM 4450 O O . PHE A 1 570 ? -6.841 -6.054 12.978 1.00 92.44 570 PHE A O 1
ATOM 4457 N N . HIS A 1 571 ? -4.774 -5.174 12.900 1.00 91.94 571 HIS A N 1
ATOM 4458 C CA . HIS A 1 571 ? -4.140 -6.292 12.195 1.00 91.94 571 HIS A CA 1
ATOM 4459 C C . HIS A 1 571 ? -4.871 -6.711 10.903 1.00 91.94 571 HIS A C 1
ATOM 4461 O O . HIS A 1 571 ? -5.023 -7.896 10.605 1.00 91.94 571 HIS A O 1
ATOM 4467 N N . LEU A 1 572 ? -5.301 -5.740 10.086 1.00 87.88 572 LEU A N 1
ATOM 4468 C CA . LEU A 1 572 ? -6.036 -5.994 8.834 1.00 87.88 572 LEU A CA 1
ATOM 4469 C C . LEU A 1 572 ? -5.160 -6.518 7.676 1.00 87.88 572 LEU A C 1
ATOM 4471 O O . LEU A 1 572 ? -5.558 -6.435 6.513 1.00 87.88 572 LEU A O 1
ATOM 4475 N N . GLU A 1 573 ? -3.985 -7.069 7.982 1.00 80.94 573 GLU A N 1
ATOM 4476 C CA . GLU A 1 573 ? -3.091 -7.732 7.024 1.00 80.94 573 GLU A CA 1
ATOM 4477 C C . GLU A 1 573 ? -3.582 -9.149 6.667 1.00 80.94 573 GLU A C 1
ATOM 4479 O O . GLU A 1 573 ? -3.428 -9.591 5.531 1.00 80.94 573 GLU A O 1
ATOM 4484 N N . GLU A 1 574 ? -4.210 -9.854 7.618 1.00 64.38 574 GLU A N 1
ATOM 4485 C CA . GLU A 1 574 ? -4.455 -11.307 7.534 1.00 64.38 574 GLU A CA 1
ATOM 4486 C C . GLU A 1 574 ? -5.884 -11.689 7.106 1.00 64.38 574 GLU A C 1
ATOM 4488 O O . GLU A 1 574 ? -6.209 -12.861 6.958 1.00 64.38 574 GLU A O 1
ATOM 4493 N N . CYS A 1 575 ? -6.785 -10.727 6.903 1.00 55.56 575 CYS A N 1
ATOM 4494 C CA . CYS A 1 575 ? -8.221 -11.027 6.805 1.00 55.56 575 CYS A CA 1
ATOM 4495 C C . CYS A 1 575 ? -8.712 -11.546 5.435 1.00 55.56 575 CYS A C 1
ATOM 4497 O O . CYS A 1 575 ? -9.914 -11.475 5.172 1.00 55.56 575 CYS A O 1
ATOM 4499 N N . GLY A 1 576 ? -7.840 -11.998 4.521 1.00 59.88 576 GLY A N 1
ATOM 4500 C CA . GLY A 1 576 ? -8.197 -12.499 3.173 1.00 59.88 576 GLY A CA 1
ATOM 4501 C C . GLY A 1 576 ? -8.946 -11.506 2.251 1.00 59.88 576 GLY A C 1
ATOM 4502 O O . GLY A 1 576 ? -9.135 -11.746 1.060 1.00 59.88 576 GLY A O 1
ATOM 4503 N N . LYS A 1 577 ? -9.369 -10.351 2.778 1.00 59.78 577 LYS A N 1
ATOM 4504 C CA . LYS A 1 577 ? -10.194 -9.321 2.141 1.00 59.78 577 LYS A CA 1
ATOM 4505 C C . LYS A 1 577 ? -9.349 -8.069 1.900 1.00 59.78 577 LYS A C 1
ATOM 4507 O O . LYS A 1 577 ? -9.502 -7.091 2.616 1.00 59.78 577 LYS A O 1
ATOM 4512 N N . ALA A 1 578 ? -8.512 -8.101 0.863 1.00 65.12 578 ALA A N 1
ATOM 4513 C CA . ALA A 1 578 ? -7.652 -7.015 0.365 1.00 65.12 578 ALA A CA 1
ATOM 4514 C C . ALA A 1 578 ? -6.935 -6.186 1.454 1.00 65.12 578 ALA A C 1
ATOM 4516 O O . ALA A 1 578 ? -7.527 -5.303 2.069 1.00 65.12 578 ALA A O 1
ATOM 4517 N N . ASP A 1 579 ? -5.640 -6.458 1.598 1.00 86.44 579 ASP A N 1
ATOM 4518 C CA . ASP A 1 579 ? -4.656 -5.843 2.496 1.00 86.44 579 ASP A CA 1
ATOM 4519 C C . ASP A 1 579 ? -4.712 -4.297 2.519 1.00 86.44 579 ASP A C 1
ATOM 4521 O O . ASP A 1 579 ? -4.044 -3.601 1.748 1.00 86.44 579 ASP A O 1
ATOM 4525 N N . LEU A 1 580 ? -5.572 -3.756 3.390 1.00 91.00 580 LEU A N 1
ATOM 4526 C CA . LEU A 1 580 ? -5.837 -2.319 3.501 1.00 91.00 580 LEU A CA 1
ATOM 4527 C C . LEU A 1 580 ? -4.616 -1.574 4.045 1.00 91.00 580 LEU A C 1
ATOM 4529 O O . LEU A 1 580 ? -4.336 -0.454 3.616 1.00 91.00 580 LEU A O 1
ATOM 4533 N N . ARG A 1 581 ? -3.875 -2.208 4.961 1.00 93.00 581 ARG A N 1
ATOM 4534 C CA . ARG A 1 581 ? -2.648 -1.656 5.534 1.00 93.00 581 ARG A CA 1
ATOM 4535 C C . ARG A 1 581 ? -1.609 -1.434 4.443 1.00 93.00 581 ARG A C 1
ATOM 4537 O O . ARG A 1 581 ? -1.080 -0.329 4.325 1.00 93.00 581 ARG A O 1
ATOM 4544 N N . ARG A 1 582 ? -1.381 -2.433 3.585 1.00 90.75 582 ARG A N 1
ATOM 4545 C CA . ARG A 1 582 ? -0.493 -2.284 2.430 1.00 90.75 582 ARG A CA 1
ATOM 4546 C C . ARG A 1 582 ? -0.979 -1.215 1.462 1.00 90.75 582 ARG A C 1
ATOM 4548 O O . ARG A 1 582 ? -0.184 -0.361 1.094 1.00 90.75 582 ARG A O 1
ATOM 4555 N N . GLN A 1 583 ? -2.262 -1.199 1.098 1.00 90.62 583 GLN A N 1
ATOM 4556 C CA . GLN A 1 583 ? -2.807 -0.182 0.184 1.00 90.62 583 GLN A CA 1
ATOM 4557 C C . GLN A 1 583 ? -2.614 1.244 0.716 1.00 90.62 583 GLN A C 1
ATOM 4559 O O . GLN A 1 583 ? -2.232 2.142 -0.034 1.00 90.62 583 GLN A O 1
ATOM 4564 N N . ALA A 1 584 ? -2.843 1.455 2.014 1.00 93.62 584 ALA A N 1
ATOM 4565 C CA . ALA A 1 584 ? -2.615 2.743 2.653 1.00 93.62 584 ALA A CA 1
ATOM 4566 C C . ALA A 1 584 ? -1.125 3.104 2.656 1.00 93.62 584 ALA A C 1
ATOM 4568 O O . ALA A 1 584 ? -0.766 4.211 2.260 1.00 93.62 584 ALA A O 1
ATOM 4569 N N . LYS A 1 585 ? -0.243 2.156 2.998 1.00 94.25 585 LYS A N 1
ATOM 4570 C CA . LYS A 1 585 ? 1.210 2.346 2.918 1.00 94.25 585 LYS A CA 1
ATOM 4571 C C . LYS A 1 585 ? 1.661 2.713 1.505 1.00 94.25 585 LYS A C 1
ATOM 4573 O O . LYS A 1 585 ? 2.424 3.656 1.349 1.00 94.25 585 LYS A O 1
ATOM 4578 N N . GLU A 1 586 ? 1.167 2.024 0.480 1.00 91.06 586 GLU A N 1
ATOM 4579 C CA . GLU A 1 586 ? 1.442 2.347 -0.924 1.00 91.06 586 GLU A CA 1
ATOM 4580 C C . GLU A 1 586 ? 1.042 3.792 -1.249 1.00 91.06 586 GLU A C 1
ATOM 4582 O O . GLU A 1 586 ? 1.814 4.499 -1.885 1.00 91.06 586 GLU A O 1
ATOM 4587 N N . GLN A 1 587 ? -0.117 4.274 -0.776 1.00 91.38 587 GLN A N 1
ATOM 4588 C CA . GLN A 1 587 ? -0.501 5.686 -0.960 1.00 91.38 587 GLN A CA 1
ATOM 4589 C C . GLN A 1 587 ? 0.482 6.656 -0.323 1.00 91.38 587 GLN A C 1
ATOM 4591 O O . GLN A 1 587 ? 0.858 7.642 -0.954 1.00 91.38 587 GLN A O 1
ATOM 4596 N N . ILE A 1 588 ? 0.948 6.347 0.885 1.00 94.12 588 ILE A N 1
ATOM 4597 C CA . ILE A 1 588 ? 1.958 7.165 1.556 1.00 94.12 588 ILE A CA 1
ATOM 4598 C C . ILE A 1 588 ? 3.276 7.140 0.772 1.00 94.12 588 ILE A C 1
ATOM 4600 O O . ILE A 1 588 ? 3.942 8.161 0.671 1.00 94.12 588 ILE A O 1
ATOM 4604 N N . LEU A 1 589 ? 3.663 5.999 0.200 1.00 92.12 589 LEU A N 1
ATOM 4605 C CA . LEU A 1 589 ? 4.917 5.869 -0.545 1.00 92.12 589 LEU A CA 1
ATOM 4606 C C . LEU A 1 589 ? 4.892 6.585 -1.903 1.00 92.12 589 LEU A C 1
ATOM 4608 O O . LEU A 1 589 ? 5.946 7.054 -2.331 1.00 92.12 589 LEU A O 1
ATOM 4612 N N . ILE A 1 590 ? 3.724 6.686 -2.547 1.00 87.44 590 ILE A N 1
ATOM 4613 C CA . ILE A 1 590 ? 3.529 7.377 -3.836 1.00 87.44 590 ILE A CA 1
ATOM 4614 C C . ILE A 1 590 ? 3.477 8.893 -3.651 1.00 87.44 590 ILE A C 1
ATOM 4616 O O . ILE A 1 590 ? 4.170 9.619 -4.362 1.00 87.44 590 ILE A O 1
ATOM 4620 N N . GLU A 1 591 ? 2.690 9.376 -2.683 1.00 91.12 591 GLU A N 1
ATOM 4621 C CA . GLU A 1 591 ? 2.510 10.810 -2.414 1.00 91.12 591 GLU A CA 1
ATOM 4622 C C . GLU A 1 591 ? 2.965 11.206 -0.998 1.00 91.12 591 GLU A C 1
ATOM 4624 O O . GLU A 1 591 ? 2.209 11.824 -0.236 1.00 91.12 591 GLU A O 1
ATOM 4629 N N . PRO A 1 592 ? 4.224 10.912 -0.619 1.00 93.75 592 PRO A N 1
ATOM 4630 C CA . PRO A 1 592 ? 4.690 11.086 0.753 1.00 93.75 592 PRO A CA 1
ATOM 4631 C C . PRO A 1 592 ? 4.605 12.533 1.217 1.00 93.75 592 PRO A C 1
ATOM 4633 O O . PRO A 1 592 ? 4.343 12.784 2.384 1.00 93.75 592 PRO A O 1
ATOM 4636 N N . ARG A 1 593 ? 4.766 13.507 0.315 1.00 92.06 593 ARG A N 1
ATOM 4637 C CA . ARG A 1 593 ? 4.704 14.929 0.675 1.00 92.06 593 ARG A CA 1
ATOM 4638 C C . ARG A 1 593 ? 3.314 15.366 1.134 1.00 92.06 593 ARG A C 1
ATOM 4640 O O . ARG A 1 593 ? 3.220 16.191 2.036 1.00 92.06 593 ARG A O 1
ATOM 4647 N N . LEU A 1 594 ? 2.261 14.856 0.499 1.00 91.94 594 LEU A N 1
ATOM 4648 C CA . LEU A 1 594 ? 0.886 15.173 0.878 1.00 91.94 594 LEU A CA 1
ATOM 4649 C C . LEU A 1 594 ? 0.487 14.362 2.113 1.00 91.94 594 LEU A C 1
ATOM 4651 O O . LEU A 1 594 ? -0.018 14.929 3.078 1.00 91.94 594 LEU A O 1
ATOM 4655 N N . ALA A 1 595 ? 0.815 13.068 2.132 1.00 93.81 595 ALA A N 1
ATOM 4656 C CA . ALA A 1 595 ? 0.456 12.171 3.227 1.00 93.81 595 ALA A CA 1
ATOM 4657 C C . ALA A 1 595 ? 1.173 12.485 4.551 1.00 93.81 595 ALA A C 1
ATOM 4659 O O . ALA A 1 595 ? 0.573 12.405 5.622 1.00 93.81 595 ALA A O 1
ATOM 4660 N N . LEU A 1 596 ? 2.453 12.857 4.487 1.00 94.12 596 LEU A N 1
ATOM 4661 C CA . LEU A 1 596 ? 3.289 13.214 5.639 1.00 94.12 596 LEU A CA 1
ATOM 4662 C C . LEU A 1 596 ? 3.400 14.741 5.821 1.00 94.12 596 LEU A C 1
ATOM 4664 O O . LEU A 1 596 ? 4.150 15.216 6.670 1.00 94.12 596 LEU A O 1
ATOM 4668 N N . GLY A 1 597 ? 2.683 15.544 5.027 1.00 87.00 597 GLY A N 1
ATOM 4669 C CA . GLY A 1 597 ? 2.797 17.006 5.068 1.00 87.00 597 GLY A CA 1
ATOM 4670 C C . GLY A 1 597 ? 2.453 17.590 6.442 1.00 87.00 597 GLY A C 1
ATOM 4671 O O . GLY A 1 597 ? 3.123 18.503 6.923 1.00 87.00 597 GLY A O 1
ATOM 4672 N N . GLN A 1 598 ? 1.458 17.012 7.115 1.00 81.69 598 GLN A N 1
ATOM 4673 C CA . GLN A 1 598 ? 1.202 17.247 8.535 1.00 81.69 598 GLN A CA 1
ATOM 4674 C C . GLN A 1 598 ? 1.939 16.189 9.361 1.00 81.69 598 GLN A C 1
ATOM 4676 O O . GLN A 1 598 ? 2.055 15.047 8.915 1.00 81.69 598 GLN A O 1
ATOM 4681 N N . ARG A 1 599 ? 2.428 16.549 10.563 1.00 77.31 599 ARG A N 1
ATOM 4682 C CA . ARG A 1 599 ? 3.040 15.575 11.487 1.00 77.31 599 ARG A CA 1
ATOM 4683 C C . ARG A 1 599 ? 2.020 14.463 11.714 1.00 77.31 599 ARG A C 1
ATOM 4685 O O . ARG A 1 599 ? 0.999 14.671 12.362 1.00 77.31 599 ARG A O 1
ATOM 4692 N N . SER A 1 600 ? 2.276 13.315 11.099 1.00 74.81 600 SER A N 1
ATOM 4693 C CA . SER A 1 600 ? 1.314 12.227 11.029 1.00 74.81 600 SER A CA 1
ATOM 4694 C C . SER A 1 600 ? 1.036 11.692 12.432 1.00 74.81 600 SER A C 1
ATOM 4696 O O . SER A 1 600 ? 1.975 11.563 13.215 1.00 74.81 600 SER A O 1
ATOM 4698 N N . SER A 1 601 ? -0.199 11.281 12.720 1.00 85.50 601 SER A N 1
ATOM 4699 C CA . SER A 1 601 ? -0.564 10.564 13.956 1.00 85.50 601 SER A CA 1
ATOM 4700 C C . SER A 1 601 ? -0.003 9.131 14.023 1.00 85.50 601 SER A C 1
ATOM 4702 O O . SER A 1 601 ? -0.466 8.309 14.809 1.00 85.50 601 SER A O 1
ATOM 4704 N N . LEU A 1 602 ? 0.967 8.804 13.166 1.00 93.12 602 LEU A N 1
ATOM 4705 C CA . LEU A 1 602 ? 1.629 7.510 13.137 1.00 93.12 602 LEU A CA 1
ATOM 4706 C C . LEU A 1 602 ? 2.500 7.336 14.379 1.00 93.12 602 LEU A C 1
ATOM 4708 O O . LEU A 1 602 ? 3.204 8.255 14.803 1.00 93.12 602 LEU A O 1
ATOM 4712 N N . SER A 1 603 ? 2.516 6.116 14.908 1.00 93.19 603 SER A N 1
ATOM 4713 C CA . SER A 1 603 ? 3.494 5.729 15.918 1.00 93.19 603 SER A CA 1
ATOM 4714 C C . SER A 1 603 ? 4.916 5.815 15.349 1.00 93.19 603 SER A C 1
ATOM 4716 O O . SER A 1 603 ? 5.135 5.694 14.140 1.00 93.19 603 SER A O 1
ATOM 4718 N N . ALA A 1 604 ? 5.910 5.987 16.225 1.00 91.88 604 ALA A N 1
ATOM 4719 C CA . ALA A 1 604 ? 7.310 6.087 15.811 1.00 91.88 604 ALA A CA 1
ATOM 4720 C C . ALA A 1 604 ? 7.773 4.874 14.982 1.00 91.88 604 ALA A C 1
ATOM 4722 O O . ALA A 1 604 ? 8.558 5.041 14.054 1.00 91.88 604 ALA A O 1
ATOM 4723 N N . SER A 1 605 ? 7.260 3.672 15.270 1.00 94.44 605 SER A N 1
ATOM 4724 C CA . SER A 1 605 ? 7.574 2.456 14.511 1.00 94.44 605 SER A CA 1
ATOM 4725 C C . SER A 1 605 ? 6.965 2.452 13.109 1.00 94.44 605 SER A C 1
ATOM 4727 O O . SER A 1 605 ? 7.643 2.073 12.159 1.00 94.44 605 SER A O 1
ATOM 4729 N N . LEU A 1 606 ? 5.714 2.896 12.959 1.00 95.56 606 LEU A N 1
ATOM 4730 C CA . LEU A 1 606 ? 5.048 2.970 11.655 1.00 95.56 606 LEU A CA 1
ATOM 4731 C C . LEU A 1 606 ? 5.663 4.051 10.771 1.00 95.56 606 LEU A C 1
ATOM 4733 O O . LEU A 1 606 ? 5.872 3.843 9.576 1.00 95.56 606 LEU A O 1
ATOM 4737 N N . LEU A 1 607 ? 6.003 5.192 11.370 1.00 95.38 607 LEU A N 1
ATOM 4738 C CA . LEU A 1 607 ? 6.727 6.245 10.678 1.00 95.38 607 LEU A CA 1
ATOM 4739 C C . LEU A 1 607 ? 8.110 5.752 10.226 1.00 95.38 607 LEU A C 1
ATOM 4741 O O . LEU A 1 607 ? 8.487 5.961 9.075 1.00 95.38 607 LEU A O 1
ATOM 4745 N N . ASP A 1 608 ? 8.837 5.043 11.094 1.00 94.06 608 ASP A N 1
ATOM 4746 C CA . ASP A 1 608 ? 10.126 4.437 10.758 1.00 94.06 608 ASP A CA 1
ATOM 4747 C C . ASP A 1 608 ? 10.025 3.446 9.592 1.00 94.06 608 ASP A C 1
ATOM 4749 O O . ASP A 1 608 ? 10.878 3.441 8.705 1.00 94.06 608 ASP A O 1
ATOM 4753 N N . GLU A 1 609 ? 8.966 2.634 9.565 1.00 95.00 609 GLU A N 1
ATOM 4754 C CA . GLU A 1 609 ? 8.696 1.673 8.494 1.00 95.00 609 GLU A CA 1
ATOM 4755 C C . GLU A 1 609 ? 8.498 2.361 7.134 1.00 95.00 609 GLU A C 1
ATOM 4757 O O . GLU A 1 609 ? 9.022 1.892 6.121 1.00 95.00 609 GLU A O 1
ATOM 4762 N N . ILE A 1 610 ? 7.760 3.474 7.096 1.00 95.62 610 ILE A N 1
ATOM 4763 C CA . ILE A 1 610 ? 7.547 4.259 5.871 1.00 95.62 610 ILE A CA 1
ATOM 4764 C C . ILE A 1 610 ? 8.849 4.932 5.438 1.00 95.62 610 ILE A C 1
ATOM 4766 O O . ILE A 1 610 ? 9.261 4.807 4.286 1.00 95.62 610 ILE A O 1
ATOM 4770 N N . LEU A 1 611 ? 9.525 5.620 6.360 1.00 94.00 611 LEU A N 1
ATOM 4771 C CA . LEU A 1 611 ? 10.722 6.407 6.059 1.00 94.00 611 LEU A CA 1
ATOM 4772 C C . LEU A 1 611 ? 11.938 5.546 5.696 1.00 94.00 611 LEU A C 1
ATOM 4774 O O . LEU A 1 611 ? 12.819 5.992 4.950 1.00 94.00 611 LEU A O 1
ATOM 4778 N N . SER A 1 612 ? 11.995 4.320 6.215 1.00 92.88 612 SER A N 1
ATOM 4779 C CA . SER A 1 612 ? 13.013 3.321 5.868 1.00 92.88 612 SER A CA 1
ATOM 4780 C C . SER A 1 612 ? 12.695 2.567 4.580 1.00 92.88 612 SER A C 1
ATOM 4782 O O . SER A 1 612 ? 13.530 1.794 4.117 1.00 92.88 612 SER A O 1
ATOM 4784 N N . SER A 1 613 ? 11.511 2.760 3.993 1.00 92.69 613 SER A N 1
ATOM 4785 C CA . SER A 1 613 ? 11.159 2.098 2.743 1.00 92.69 613 SER A CA 1
ATOM 4786 C C . SER A 1 613 ? 12.020 2.614 1.593 1.00 92.69 613 SER A C 1
ATOM 4788 O O . SER A 1 613 ? 12.116 3.820 1.351 1.00 92.69 613 SER A O 1
ATOM 4790 N N . GLU A 1 614 ? 12.600 1.684 0.836 1.00 89.44 614 GLU A N 1
ATOM 4791 C CA . GLU A 1 614 ? 13.302 1.988 -0.415 1.00 89.44 614 GLU A CA 1
ATOM 4792 C C . GLU A 1 614 ? 12.348 2.589 -1.455 1.00 89.44 614 GLU A C 1
ATOM 4794 O O . GLU A 1 614 ? 12.767 3.403 -2.271 1.00 89.44 614 GLU A O 1
ATOM 4799 N N . LEU A 1 615 ? 11.054 2.262 -1.372 1.00 89.88 615 LEU A N 1
ATOM 4800 C CA . LEU A 1 615 ? 9.997 2.710 -2.283 1.00 89.88 615 LEU A CA 1
ATOM 4801 C C . LEU A 1 615 ? 9.475 4.124 -1.983 1.00 89.88 615 LEU A C 1
ATOM 4803 O O . LEU A 1 615 ? 8.560 4.589 -2.656 1.00 89.88 615 LEU A O 1
ATOM 4807 N N . LEU A 1 616 ? 10.008 4.811 -0.970 1.00 92.75 616 LEU A N 1
ATOM 4808 C CA . LEU A 1 616 ? 9.577 6.167 -0.644 1.00 92.75 616 LEU A CA 1
ATOM 4809 C C . LEU A 1 616 ? 9.922 7.123 -1.799 1.00 92.75 616 LEU A C 1
ATOM 4811 O O . LEU A 1 616 ? 11.099 7.406 -2.035 1.00 92.75 616 LEU A O 1
ATOM 4815 N N . CYS A 1 617 ? 8.900 7.639 -2.489 1.00 90.19 617 CYS A N 1
ATOM 4816 C CA . CYS A 1 617 ? 9.041 8.526 -3.647 1.00 90.19 617 CYS A CA 1
ATOM 4817 C C . CYS A 1 617 ? 9.284 9.980 -3.228 1.00 90.19 617 CYS A C 1
ATOM 4819 O O . CYS A 1 617 ? 8.485 10.873 -3.505 1.00 90.19 617 CYS A O 1
ATOM 4821 N N . MET A 1 618 ? 10.374 10.215 -2.499 1.00 92.81 618 MET A N 1
ATOM 4822 C CA . MET A 1 618 ? 10.747 11.537 -2.001 1.00 92.81 618 MET A CA 1
ATOM 4823 C C . MET A 1 618 ? 12.262 11.699 -1.995 1.00 92.81 618 MET A C 1
ATOM 4825 O O . MET A 1 618 ? 12.984 10.845 -1.484 1.00 92.81 618 MET A O 1
ATOM 4829 N N . GLU A 1 619 ? 12.745 12.819 -2.526 1.00 91.50 619 GLU A N 1
ATOM 4830 C CA . GLU A 1 619 ? 14.172 13.140 -2.504 1.00 91.50 619 GLU A CA 1
ATOM 4831 C C . GLU A 1 619 ? 14.632 13.579 -1.110 1.00 91.50 619 GLU A C 1
ATOM 4833 O O . GLU A 1 619 ? 13.872 14.203 -0.367 1.00 91.50 619 GLU A O 1
ATOM 4838 N N . ASP A 1 620 ? 15.907 13.347 -0.779 1.00 93.25 620 ASP A N 1
ATOM 4839 C CA . ASP A 1 620 ? 16.479 13.716 0.525 1.00 93.25 620 ASP A CA 1
ATOM 4840 C C . ASP A 1 620 ? 16.305 15.211 0.846 1.00 93.25 620 ASP A C 1
ATOM 4842 O O . ASP A 1 620 ? 16.036 15.576 1.989 1.00 93.25 620 ASP A O 1
ATOM 4846 N N . ALA A 1 621 ? 16.385 16.089 -0.160 1.00 94.31 621 ALA A N 1
ATOM 4847 C CA . ALA A 1 621 ? 16.159 17.524 0.014 1.00 94.31 621 ALA A CA 1
ATOM 4848 C C . ALA A 1 621 ? 14.706 17.856 0.394 1.00 94.31 621 ALA A C 1
ATOM 4850 O O . ALA A 1 621 ? 14.459 18.710 1.248 1.00 94.31 621 ALA A O 1
ATOM 4851 N N . GLN A 1 622 ? 13.741 17.171 -0.224 1.00 94.38 622 GLN A N 1
ATOM 4852 C CA . GLN A 1 622 ? 12.318 17.340 0.074 1.00 94.38 622 GLN A CA 1
ATOM 4853 C C . GLN A 1 622 ? 11.984 16.772 1.455 1.00 94.38 622 GLN A C 1
ATOM 4855 O O . GLN A 1 622 ? 11.276 17.419 2.227 1.00 94.38 622 GLN A O 1
ATOM 4860 N N . LEU A 1 623 ? 12.549 15.606 1.784 1.00 94.75 623 LEU A N 1
ATOM 4861 C CA . LEU A 1 623 ? 12.384 14.955 3.079 1.00 94.75 623 LEU A CA 1
ATOM 4862 C C . LEU A 1 623 ? 12.981 15.799 4.210 1.00 94.75 623 LEU A C 1
ATOM 4864 O O . LEU A 1 623 ? 12.344 15.981 5.247 1.00 94.75 623 LEU A O 1
ATOM 4868 N N . LEU A 1 624 ? 14.162 16.389 3.986 1.00 95.56 624 LEU A N 1
ATOM 4869 C CA . LEU A 1 624 ? 14.751 17.361 4.903 1.00 95.56 624 LEU A CA 1
ATOM 4870 C C . LEU A 1 624 ? 13.813 18.551 5.111 1.00 95.56 624 LEU A C 1
ATOM 4872 O O . LEU A 1 624 ? 13.521 18.888 6.253 1.00 95.56 624 LEU A O 1
ATOM 4876 N N . GLY A 1 625 ? 13.326 19.167 4.029 1.00 95.44 625 GLY A N 1
ATOM 4877 C CA . GLY A 1 625 ? 12.398 20.298 4.109 1.00 95.44 625 GLY A CA 1
ATOM 4878 C C . GLY A 1 625 ? 11.167 19.980 4.960 1.00 95.44 625 GLY A C 1
ATOM 4879 O O . GLY A 1 625 ? 10.853 20.729 5.880 1.00 95.44 625 GLY A O 1
ATOM 4880 N N . MET A 1 626 ? 10.547 18.821 4.725 1.00 95.50 626 MET A N 1
ATOM 4881 C CA . MET A 1 626 ? 9.393 18.342 5.489 1.00 95.50 626 MET A CA 1
ATOM 4882 C C . MET A 1 626 ? 9.705 18.169 6.982 1.00 95.50 626 MET A C 1
ATOM 4884 O O . MET A 1 626 ? 8.954 18.645 7.831 1.00 95.50 626 MET A O 1
ATOM 4888 N N . PHE A 1 627 ? 10.833 17.542 7.327 1.00 95.38 627 PHE A N 1
ATOM 4889 C CA . PHE A 1 627 ? 11.243 17.392 8.725 1.00 95.38 627 PHE A CA 1
ATOM 4890 C C . PHE A 1 627 ? 11.530 18.735 9.400 1.00 95.38 627 PHE A C 1
ATOM 4892 O O . PHE A 1 627 ? 11.147 18.938 10.552 1.00 95.38 627 PHE A O 1
ATOM 4899 N N . LEU A 1 628 ? 12.157 19.681 8.700 1.00 94.62 628 LEU A N 1
ATOM 4900 C CA . LEU A 1 628 ? 12.377 21.021 9.243 1.00 94.62 628 LEU A CA 1
ATOM 4901 C C . LEU A 1 628 ? 11.059 21.766 9.470 1.00 94.62 628 LEU A C 1
ATOM 4903 O O . LEU A 1 628 ? 10.926 22.440 10.493 1.00 94.62 628 LEU A O 1
ATOM 4907 N N . ASP A 1 629 ? 10.079 21.599 8.581 1.00 93.50 629 ASP A N 1
ATOM 4908 C CA . ASP A 1 629 ? 8.742 22.165 8.753 1.00 93.50 629 ASP A CA 1
ATOM 4909 C C . ASP A 1 629 ? 8.057 21.560 10.001 1.00 93.50 629 ASP A C 1
ATOM 4911 O O . ASP A 1 629 ? 7.549 22.309 10.840 1.00 93.50 629 ASP A O 1
ATOM 4915 N N . TRP A 1 630 ? 8.159 20.243 10.232 1.00 93.56 630 TRP A N 1
ATOM 4916 C CA . TRP A 1 630 ? 7.681 19.597 11.471 1.00 93.56 630 TRP A CA 1
ATOM 4917 C C . TRP A 1 630 ? 8.374 20.134 12.731 1.00 93.56 630 TRP A C 1
ATOM 4919 O O . TRP A 1 630 ? 7.725 20.416 13.740 1.00 93.56 630 TRP A O 1
ATOM 4929 N N . GLY A 1 631 ? 9.697 20.302 12.678 1.00 91.00 631 GLY A N 1
ATOM 4930 C CA . GLY A 1 631 ? 10.489 20.831 13.788 1.00 91.00 631 GLY A CA 1
ATOM 4931 C C . GLY A 1 631 ? 10.253 22.320 14.052 1.00 91.00 631 GLY A C 1
ATOM 4932 O O . GLY A 1 631 ? 10.506 22.795 15.158 1.00 91.00 631 GLY A O 1
ATOM 4933 N N . SER A 1 632 ? 9.773 23.076 13.063 1.00 88.81 632 SER A N 1
ATOM 4934 C CA . SER A 1 632 ? 9.385 24.481 13.233 1.00 88.81 632 SER A CA 1
ATOM 4935 C C . SER A 1 632 ? 8.089 24.628 14.035 1.00 88.81 632 SER A C 1
ATOM 4937 O O . SER A 1 632 ? 7.970 25.566 14.819 1.00 88.81 632 SER A O 1
ATOM 4939 N N . ALA A 1 633 ? 7.170 23.667 13.898 1.00 86.56 633 ALA A N 1
ATOM 4940 C CA . ALA A 1 633 ? 5.890 23.642 14.599 1.00 86.56 633 ALA A CA 1
ATOM 4941 C C . ALA A 1 633 ? 5.959 22.999 15.998 1.00 86.56 633 ALA A C 1
ATOM 4943 O O . ALA A 1 633 ? 5.051 23.197 16.799 1.00 86.56 633 ALA A O 1
ATOM 4944 N N . SER A 1 634 ? 7.008 22.224 16.301 1.00 82.50 634 SER A N 1
ATOM 4945 C CA . SER A 1 634 ? 7.138 21.471 17.557 1.00 82.50 634 SER A CA 1
ATOM 4946 C C . SER A 1 634 ? 8.287 21.966 18.442 1.00 82.50 634 SER A C 1
ATOM 4948 O O . SER A 1 634 ? 9.333 22.413 17.961 1.00 82.50 634 SER A O 1
ATOM 4950 N N . GLU A 1 635 ? 8.123 21.829 19.760 1.00 76.12 635 GLU A N 1
ATOM 4951 C CA . GLU A 1 635 ? 9.193 22.059 20.738 1.00 76.12 635 GLU A CA 1
ATOM 4952 C C . GLU A 1 635 ? 10.286 20.967 20.682 1.00 76.12 635 GLU A C 1
ATOM 4954 O O . GLU A 1 635 ? 11.442 21.218 21.023 1.00 76.12 635 GLU A O 1
ATOM 4959 N N . GLU A 1 636 ? 9.977 19.781 20.146 1.00 88.88 636 GLU A N 1
ATOM 4960 C CA . GLU A 1 636 ? 10.842 18.593 20.167 1.00 88.88 636 GLU A CA 1
ATOM 4961 C C . GLU A 1 636 ? 11.813 18.504 18.974 1.00 88.88 636 GLU A C 1
ATOM 4963 O O . GLU A 1 636 ? 11.905 17.473 18.302 1.00 88.88 636 GLU A O 1
ATOM 4968 N N . PHE A 1 637 ? 12.571 19.564 18.687 1.00 93.06 637 PHE A N 1
ATOM 4969 C CA . PHE A 1 637 ? 13.491 19.583 17.535 1.00 93.06 637 PHE A CA 1
ATOM 4970 C C . PHE A 1 637 ? 14.530 18.442 17.548 1.00 93.06 637 PHE A C 1
ATOM 4972 O O . PHE A 1 637 ? 14.937 17.967 16.492 1.00 93.06 637 PHE A O 1
ATOM 4979 N N . GLU A 1 638 ? 14.925 17.948 18.724 1.00 94.31 638 GLU A N 1
ATOM 4980 C CA . GLU A 1 638 ? 15.851 16.812 18.852 1.00 94.31 638 GLU A CA 1
ATOM 4981 C C . GLU A 1 638 ? 15.279 15.502 18.286 1.00 94.31 638 GLU A C 1
ATOM 4983 O O . GLU A 1 638 ? 16.007 14.740 17.650 1.00 94.31 638 GLU A O 1
ATOM 4988 N N . SER A 1 639 ? 13.973 15.251 18.441 1.00 92.44 639 SER A N 1
ATOM 4989 C CA . SER A 1 639 ? 13.318 14.072 17.847 1.00 92.44 639 SER A CA 1
ATOM 4990 C C . SER A 1 639 ? 13.370 14.125 16.315 1.00 92.44 639 SER A C 1
ATOM 4992 O O . SER A 1 639 ? 13.679 13.138 15.646 1.00 92.44 639 SER A O 1
ATOM 4994 N N . VAL A 1 640 ? 13.180 15.323 15.758 1.00 93.62 640 VAL A N 1
ATOM 4995 C CA . VAL A 1 640 ? 13.286 15.593 14.324 1.00 93.62 640 VAL A CA 1
ATOM 4996 C C . VAL A 1 640 ? 14.725 15.408 13.840 1.00 93.62 640 VAL A C 1
ATOM 4998 O O . VAL A 1 640 ? 14.941 14.799 12.794 1.00 93.62 640 VAL A O 1
ATOM 5001 N N . LEU A 1 641 ? 15.726 15.859 14.604 1.00 95.00 641 LEU A N 1
ATOM 5002 C CA . LEU A 1 641 ? 17.134 15.621 14.274 1.00 95.00 641 LEU A CA 1
ATOM 5003 C C . LEU A 1 641 ? 17.477 14.128 14.240 1.00 95.00 641 LEU A C 1
ATOM 5005 O O . LEU A 1 641 ? 18.258 13.718 13.384 1.00 95.00 641 LEU A O 1
ATOM 5009 N N . GLN A 1 642 ? 16.885 13.305 15.111 1.00 94.75 642 GLN A N 1
ATOM 5010 C CA . GLN A 1 642 ? 17.066 11.850 15.070 1.00 94.75 642 GLN A CA 1
ATOM 5011 C C . GLN A 1 642 ? 16.468 11.234 13.798 1.00 94.75 642 GLN A C 1
ATOM 5013 O O . GLN A 1 642 ? 17.115 10.393 13.169 1.00 94.75 642 GLN A O 1
ATOM 5018 N N . LEU A 1 643 ? 15.286 11.690 13.369 1.00 94.31 643 LEU A N 1
ATOM 5019 C CA . LEU A 1 643 ? 14.681 11.265 12.102 1.00 94.31 643 LEU A CA 1
ATOM 5020 C C . LEU A 1 643 ? 15.533 11.688 10.897 1.00 94.31 643 LEU A C 1
ATOM 5022 O O . LEU A 1 643 ? 15.807 10.861 10.028 1.00 94.31 643 LEU A O 1
ATOM 5026 N N . ILE A 1 644 ? 16.027 12.933 10.871 1.00 95.19 644 ILE A N 1
ATOM 5027 C CA . ILE A 1 644 ? 16.950 13.417 9.830 1.00 95.19 644 ILE A CA 1
ATOM 5028 C C . ILE A 1 644 ? 18.213 12.550 9.809 1.00 95.19 644 ILE A C 1
ATOM 5030 O O . ILE A 1 644 ? 18.606 12.042 8.760 1.00 95.19 644 ILE A O 1
ATOM 5034 N N . ALA A 1 645 ? 18.824 12.325 10.975 1.00 94.44 645 ALA A N 1
ATOM 5035 C CA . ALA A 1 645 ? 20.034 11.526 11.109 1.00 94.44 645 ALA A CA 1
ATOM 5036 C C . ALA A 1 645 ? 19.846 10.107 10.567 1.00 94.44 645 ALA A C 1
ATOM 5038 O O . ALA A 1 645 ? 20.770 9.553 9.964 1.00 94.44 645 ALA A O 1
ATOM 5039 N N . LYS A 1 646 ? 18.665 9.516 10.768 1.00 93.62 646 LYS A N 1
ATOM 5040 C CA . LYS A 1 646 ? 18.355 8.145 10.363 1.00 93.62 646 LYS A CA 1
ATOM 5041 C C . LYS A 1 646 ? 17.959 8.030 8.890 1.00 93.62 646 LYS A C 1
ATOM 5043 O O . LYS A 1 646 ? 18.455 7.129 8.221 1.00 93.62 646 LYS A O 1
ATOM 5048 N N . HIS A 1 647 ? 17.138 8.944 8.378 1.00 93.69 647 HIS A N 1
ATOM 5049 C CA . HIS A 1 647 ? 16.455 8.760 7.093 1.00 93.69 647 HIS A CA 1
ATOM 5050 C C . HIS A 1 647 ? 16.895 9.704 5.977 1.00 93.69 647 HIS A C 1
ATOM 5052 O O . HIS A 1 647 ? 16.592 9.422 4.825 1.00 93.69 647 HIS A O 1
ATOM 5058 N N . VAL A 1 648 ? 17.597 10.797 6.265 1.00 93.94 648 VAL A N 1
ATOM 5059 C CA . VAL A 1 648 ? 18.044 11.736 5.225 1.00 93.94 648 VAL A CA 1
ATOM 5060 C C . VAL A 1 648 ? 19.532 11.542 4.990 1.00 93.94 648 VAL A C 1
ATOM 5062 O O . VAL A 1 648 ? 20.304 11.540 5.949 1.00 93.94 648 VAL A O 1
ATOM 5065 N N . ASP A 1 649 ? 19.961 11.391 3.740 1.00 93.44 649 ASP A N 1
ATOM 5066 C CA . ASP A 1 649 ? 21.378 11.520 3.394 1.00 93.44 649 ASP A CA 1
ATOM 5067 C C . ASP A 1 649 ? 21.713 12.988 3.097 1.00 93.44 649 ASP A C 1
ATOM 5069 O O . ASP A 1 649 ? 21.430 13.524 2.025 1.00 93.44 649 ASP A O 1
ATOM 5073 N N . LEU A 1 650 ? 22.318 13.667 4.074 1.00 94.12 650 LEU A N 1
ATOM 5074 C CA . LEU A 1 650 ? 22.638 15.088 3.963 1.00 94.12 650 LEU A CA 1
ATOM 5075 C C . LEU A 1 650 ? 23.792 15.353 2.983 1.00 94.12 650 LEU A C 1
ATOM 5077 O O . LEU A 1 650 ? 23.996 16.505 2.591 1.00 94.12 650 LEU A O 1
ATOM 5081 N N . HIS A 1 651 ? 24.555 14.330 2.582 1.00 92.06 651 HIS A N 1
ATOM 5082 C CA . HIS A 1 651 ? 25.619 14.474 1.582 1.00 92.06 651 HIS A CA 1
ATOM 5083 C C . HIS A 1 651 ? 25.075 14.450 0.151 1.00 92.06 651 HIS A C 1
ATOM 5085 O O . HIS A 1 651 ? 25.680 15.070 -0.720 1.00 92.06 651 HIS A O 1
ATOM 5091 N N . ASN A 1 652 ? 23.915 13.823 -0.082 1.00 89.62 652 ASN A N 1
ATOM 5092 C CA . ASN A 1 652 ? 23.245 13.826 -1.390 1.00 89.62 652 ASN A CA 1
ATOM 5093 C C . ASN A 1 652 ? 22.554 15.158 -1.711 1.00 89.62 652 ASN A C 1
ATOM 5095 O O . ASN A 1 652 ? 22.190 15.411 -2.858 1.00 89.62 652 ASN A O 1
ATOM 5099 N N . ILE A 1 653 ? 22.369 16.025 -0.714 1.00 93.56 653 ILE A N 1
ATOM 5100 C CA . ILE A 1 653 ? 21.730 17.329 -0.892 1.00 93.56 653 ILE A CA 1
ATOM 5101 C C . ILE A 1 653 ? 22.784 18.348 -1.358 1.00 93.56 653 ILE A C 1
ATOM 5103 O O . ILE A 1 653 ? 23.759 18.576 -0.633 1.00 93.56 653 ILE A O 1
ATOM 5107 N N . PRO A 1 654 ? 22.594 19.017 -2.515 1.00 94.75 654 PRO A N 1
ATOM 5108 C CA . PRO A 1 654 ? 23.505 20.063 -2.972 1.00 94.75 654 PRO A CA 1
ATOM 5109 C C . PRO A 1 654 ? 23.644 21.192 -1.944 1.00 94.75 654 PRO A C 1
ATOM 5111 O O . PRO A 1 654 ? 22.648 21.636 -1.368 1.00 94.75 654 PRO A O 1
ATOM 5114 N N . ASP A 1 655 ? 24.859 21.719 -1.759 1.00 95.88 655 ASP A N 1
ATOM 5115 C CA . ASP A 1 655 ? 25.162 22.727 -0.726 1.00 95.88 655 ASP A CA 1
ATOM 5116 C C . ASP A 1 655 ? 24.257 23.960 -0.786 1.00 95.88 655 ASP A C 1
ATOM 5118 O O . ASP A 1 655 ? 23.849 24.487 0.248 1.00 95.88 655 ASP A O 1
ATOM 5122 N N . PHE A 1 656 ? 23.896 24.399 -1.992 1.00 96.44 656 PHE A N 1
ATOM 5123 C CA . PHE A 1 656 ? 22.971 25.511 -2.183 1.00 96.44 656 PHE A CA 1
ATOM 5124 C C . PHE A 1 656 ? 21.566 25.204 -1.638 1.00 96.44 656 PHE A C 1
ATOM 5126 O O . PHE A 1 656 ? 20.981 26.032 -0.941 1.00 96.44 656 PHE A O 1
ATOM 5133 N N . VAL A 1 657 ? 21.043 24.003 -1.904 1.00 95.69 657 VAL A N 1
ATOM 5134 C CA . VAL A 1 657 ? 19.714 23.560 -1.446 1.00 95.69 657 VAL A CA 1
ATOM 5135 C C . VAL A 1 657 ? 19.713 23.334 0.068 1.00 95.69 657 VAL A C 1
ATOM 5137 O O . VAL A 1 657 ? 18.786 23.755 0.767 1.00 95.69 657 VAL A O 1
ATOM 5140 N N . PHE A 1 658 ? 20.785 22.738 0.598 1.00 96.81 658 PHE A N 1
ATOM 5141 C CA . PHE A 1 658 ? 20.985 22.588 2.039 1.00 96.81 658 PHE A CA 1
ATOM 5142 C C . PHE A 1 658 ? 21.043 23.959 2.731 1.00 96.81 658 PHE A C 1
ATOM 5144 O O . PHE A 1 658 ? 20.324 24.202 3.699 1.00 96.81 658 PHE A O 1
ATOM 5151 N N . GLY A 1 659 ? 21.822 24.896 2.182 1.00 96.25 659 GLY A N 1
ATOM 5152 C CA . GLY A 1 659 ? 21.929 26.268 2.674 1.00 96.25 659 GLY A CA 1
ATOM 5153 C C . GLY A 1 659 ? 20.583 26.993 2.705 1.00 96.25 659 GLY A C 1
ATOM 5154 O O . GLY A 1 659 ? 20.244 27.576 3.732 1.00 96.25 659 GLY A O 1
ATOM 5155 N N . GLN A 1 660 ? 19.789 26.906 1.630 1.00 96.31 660 GLN A N 1
ATOM 5156 C CA . GLN A 1 660 ? 18.435 27.473 1.577 1.00 96.31 660 GLN A CA 1
ATOM 5157 C C . GLN A 1 660 ? 17.507 26.892 2.648 1.00 96.31 660 GLN A C 1
ATOM 5159 O O . GLN A 1 660 ? 16.763 27.638 3.286 1.00 96.31 660 GLN A O 1
ATOM 5164 N N . SER A 1 661 ? 17.576 25.580 2.877 1.00 94.75 661 SER A N 1
ATOM 5165 C CA . SER A 1 661 ? 16.775 24.902 3.903 1.00 94.75 661 SER A CA 1
ATOM 5166 C C . SER A 1 661 ? 17.136 25.400 5.309 1.00 94.75 661 SER A C 1
ATOM 5168 O O . SER A 1 661 ? 16.259 25.664 6.131 1.00 94.75 661 SER A O 1
ATOM 5170 N N . CYS A 1 662 ? 18.426 25.642 5.559 1.00 94.69 662 CYS A N 1
ATOM 5171 C CA . CYS A 1 662 ? 18.929 26.169 6.827 1.00 94.69 662 CYS A CA 1
ATOM 5172 C C . CYS A 1 662 ? 18.541 27.630 7.113 1.00 94.69 662 CYS A C 1
ATOM 5174 O O . CYS A 1 662 ? 18.546 28.020 8.279 1.00 94.69 662 CYS A O 1
ATOM 5176 N N . VAL A 1 663 ? 18.204 28.450 6.104 1.00 95.12 663 VAL A N 1
ATOM 5177 C CA . VAL A 1 663 ? 17.849 29.878 6.303 1.00 95.12 663 VAL A CA 1
ATOM 5178 C C . VAL A 1 663 ? 16.626 30.047 7.209 1.00 95.12 663 VAL A C 1
ATOM 5180 O O . VAL A 1 663 ? 16.515 31.050 7.909 1.00 95.12 663 VAL A O 1
ATOM 5183 N N . ARG A 1 664 ? 15.721 29.062 7.234 1.00 92.25 664 ARG A N 1
ATOM 5184 C CA . ARG A 1 664 ? 14.496 29.099 8.050 1.00 92.25 664 ARG A CA 1
ATOM 5185 C C . ARG A 1 664 ? 14.728 28.752 9.523 1.00 92.25 664 ARG A C 1
ATOM 5187 O O . ARG A 1 664 ? 13.823 28.913 10.336 1.00 92.25 664 ARG A O 1
ATOM 5194 N N . LEU A 1 665 ? 15.909 28.244 9.876 1.00 93.75 665 LEU A N 1
ATOM 5195 C CA . LEU A 1 665 ? 16.211 27.765 11.221 1.00 93.75 665 LEU A CA 1
ATOM 5196 C C . LEU A 1 665 ? 16.823 28.869 12.084 1.00 93.75 665 LEU A C 1
ATOM 5198 O O . LEU A 1 665 ? 17.591 29.707 11.613 1.00 93.75 665 LEU A O 1
ATOM 5202 N N . SER A 1 666 ? 16.545 28.825 13.388 1.00 94.56 666 SER A N 1
ATOM 5203 C CA . SER A 1 666 ? 17.300 29.625 14.353 1.00 94.56 666 SER A CA 1
ATOM 5204 C C . SER A 1 666 ? 18.779 29.226 14.333 1.00 94.56 666 SER A C 1
ATOM 5206 O O . SER A 1 666 ? 19.126 28.080 14.033 1.00 94.56 666 SER A O 1
ATOM 5208 N N . GLN A 1 667 ? 19.667 30.153 14.700 1.00 95.94 667 GLN A N 1
ATOM 5209 C CA . GLN A 1 667 ? 21.115 29.930 14.628 1.00 95.94 667 GLN A CA 1
ATOM 5210 C C . GLN A 1 667 ? 21.564 28.657 15.373 1.00 95.94 667 GLN A C 1
ATOM 5212 O O . GLN A 1 667 ? 22.415 27.925 14.876 1.00 95.94 667 GLN A O 1
ATOM 5217 N N . GLY A 1 668 ? 20.966 28.351 16.531 1.00 94.62 668 GLY A N 1
ATOM 5218 C CA . GLY A 1 668 ? 21.271 27.128 17.284 1.00 94.62 668 GLY A CA 1
ATOM 5219 C C . GLY A 1 668 ? 20.872 25.845 16.545 1.00 94.62 668 GLY A C 1
ATOM 5220 O O . GLY A 1 668 ? 21.674 24.917 16.447 1.00 94.62 668 GLY A O 1
ATOM 5221 N N . ARG A 1 669 ? 19.664 25.814 15.964 1.00 95.56 669 ARG A N 1
ATOM 5222 C CA . ARG A 1 669 ? 19.155 24.673 15.183 1.00 95.56 669 ARG A CA 1
ATOM 5223 C C . ARG A 1 669 ? 19.952 24.468 13.893 1.00 95.56 669 ARG A C 1
ATOM 5225 O O . ARG A 1 669 ? 20.267 23.334 13.543 1.00 95.56 669 ARG A O 1
ATOM 5232 N N . LYS A 1 670 ? 20.344 25.564 13.235 1.00 96.31 670 LYS A N 1
ATOM 5233 C CA . LYS A 1 670 ? 21.233 25.546 12.067 1.00 96.31 670 LYS A CA 1
ATOM 5234 C C . LYS A 1 670 ? 22.577 24.884 12.389 1.00 96.31 670 LYS A C 1
ATOM 5236 O O . LYS A 1 670 ? 22.965 23.945 11.704 1.00 96.31 670 LYS A O 1
ATOM 5241 N N . VAL A 1 671 ? 23.246 25.316 13.463 1.00 97.12 671 VAL A N 1
ATOM 5242 C CA . VAL A 1 671 ? 24.535 24.737 13.888 1.00 97.12 671 VAL A CA 1
ATOM 5243 C C . VAL A 1 671 ? 24.397 23.251 14.239 1.00 97.12 671 VAL A C 1
ATOM 5245 O O . VAL A 1 671 ? 25.297 22.463 13.952 1.00 97.12 671 VAL A O 1
ATOM 5248 N N . ALA A 1 672 ? 23.281 22.839 14.850 1.00 96.81 672 ALA A N 1
ATOM 5249 C CA . ALA A 1 672 ? 23.020 21.429 15.138 1.00 96.81 672 ALA A CA 1
ATOM 5250 C C . ALA A 1 672 ? 22.898 20.587 13.854 1.00 96.81 672 ALA A C 1
ATOM 5252 O O . ALA A 1 672 ? 23.514 19.524 13.762 1.00 96.81 672 ALA A O 1
ATOM 5253 N N . LEU A 1 673 ? 22.172 21.085 12.847 1.00 96.88 673 LEU A N 1
ATOM 5254 C CA . LEU A 1 673 ? 22.008 20.409 11.558 1.00 96.88 673 LEU A CA 1
ATOM 5255 C C . LEU A 1 673 ? 23.320 20.344 10.753 1.00 96.88 673 LEU A C 1
ATOM 5257 O O . LEU A 1 673 ? 23.630 19.308 10.168 1.00 96.88 673 LEU A O 1
ATOM 5261 N N . GLU A 1 674 ? 24.128 21.409 10.766 1.00 96.69 674 GLU A N 1
ATOM 5262 C CA . GLU A 1 674 ? 25.466 21.427 10.149 1.00 96.69 674 GLU A CA 1
ATOM 5263 C C . GLU A 1 674 ? 26.395 20.388 10.798 1.00 96.69 674 GLU A C 1
ATOM 5265 O O . GLU A 1 674 ? 27.002 19.573 10.103 1.00 96.69 674 GLU A O 1
ATOM 5270 N N . ARG A 1 675 ? 26.425 20.323 12.137 1.00 97.25 675 ARG A N 1
ATOM 5271 C CA . ARG A 1 675 ? 27.181 19.292 12.872 1.00 97.25 675 ARG A CA 1
ATOM 5272 C C . ARG A 1 675 ? 26.695 17.879 12.566 1.00 97.25 675 ARG A C 1
ATOM 5274 O O . ARG A 1 675 ? 27.501 16.950 12.564 1.00 97.25 675 ARG A O 1
ATOM 5281 N N . LEU A 1 676 ? 25.391 17.694 12.359 1.00 96.56 676 LEU A N 1
ATOM 5282 C CA . LEU A 1 676 ? 24.835 16.399 11.983 1.00 96.56 676 LEU A CA 1
ATOM 5283 C C . LEU A 1 676 ? 25.342 15.968 10.600 1.00 96.56 676 LEU A C 1
ATOM 5285 O O . LEU A 1 676 ? 25.801 14.836 10.464 1.00 96.56 676 LEU A O 1
ATOM 5289 N N . ARG A 1 677 ? 25.345 16.878 9.616 1.00 95.94 677 ARG A N 1
ATOM 5290 C CA . ARG A 1 677 ? 25.887 16.638 8.266 1.00 95.94 677 ARG A CA 1
ATOM 5291 C C . ARG A 1 677 ? 27.366 16.253 8.296 1.00 95.94 677 ARG A C 1
ATOM 5293 O O . ARG A 1 677 ? 27.764 15.301 7.633 1.00 95.94 677 ARG A O 1
ATOM 5300 N N . GLU A 1 678 ? 28.172 16.939 9.106 1.00 95.94 678 GLU A N 1
ATOM 5301 C CA . GLU A 1 678 ? 29.601 16.631 9.273 1.00 95.94 678 GLU A CA 1
ATOM 5302 C C . GLU A 1 678 ? 29.852 15.257 9.913 1.00 95.94 678 GLU A C 1
ATOM 5304 O O . GLU A 1 678 ? 30.792 14.557 9.538 1.00 95.94 678 GLU A O 1
ATOM 5309 N N . LYS A 1 679 ? 29.021 14.866 10.889 1.00 95.94 679 LYS A N 1
ATOM 5310 C CA . LYS A 1 679 ? 29.164 13.601 11.629 1.00 95.94 679 LYS A CA 1
ATOM 5311 C C . LYS A 1 679 ? 28.562 12.395 10.915 1.00 95.94 679 LYS A C 1
ATOM 5313 O O . LYS A 1 679 ? 28.855 11.264 11.304 1.00 95.94 679 LYS A O 1
ATOM 5318 N N . GLN A 1 680 ? 27.695 12.611 9.931 1.00 92.75 680 GLN A N 1
ATOM 5319 C CA . GLN A 1 680 ? 26.995 11.531 9.253 1.00 92.75 680 GLN A CA 1
ATOM 5320 C C . GLN A 1 680 ? 27.985 10.665 8.451 1.00 92.75 680 GLN A C 1
ATOM 5322 O O . GLN A 1 680 ? 28.738 11.203 7.633 1.00 92.75 680 GLN A O 1
ATOM 5327 N N . PRO A 1 681 ? 28.012 9.334 8.665 1.00 91.75 681 PRO A N 1
ATOM 5328 C CA . PRO A 1 681 ? 28.914 8.451 7.935 1.00 91.75 681 PRO A CA 1
ATOM 5329 C C . PRO A 1 681 ? 28.571 8.455 6.442 1.00 91.75 681 PRO A C 1
ATOM 5331 O O . PRO A 1 681 ? 27.404 8.344 6.078 1.00 91.75 681 PRO A O 1
ATOM 5334 N N . ARG A 1 682 ? 29.595 8.511 5.579 1.00 85.25 682 ARG A N 1
ATOM 5335 C CA . ARG A 1 682 ? 29.463 8.424 4.106 1.00 85.25 682 ARG A CA 1
ATOM 5336 C C . ARG A 1 682 ? 29.130 7.012 3.594 1.00 85.25 682 ARG A C 1
ATOM 5338 O O . ARG A 1 682 ? 29.312 6.726 2.414 1.00 85.25 682 ARG A O 1
ATOM 5345 N N . GLU A 1 683 ? 28.749 6.095 4.476 1.00 77.44 683 GLU A N 1
ATOM 5346 C CA . GLU A 1 683 ? 28.412 4.730 4.074 1.00 77.44 683 GLU A CA 1
ATOM 5347 C C . GLU A 1 683 ? 27.128 4.746 3.237 1.00 77.44 683 GLU A C 1
ATOM 5349 O O . GLU A 1 683 ? 26.199 5.480 3.565 1.00 77.44 683 GLU A O 1
ATOM 5354 N N . GLN A 1 684 ? 27.118 3.967 2.146 1.00 57.81 684 GLN A N 1
ATOM 5355 C CA . GLN A 1 684 ? 26.062 3.911 1.126 1.00 57.81 684 GLN A CA 1
ATOM 5356 C C . GLN A 1 684 ? 24.667 3.864 1.759 1.00 57.81 684 GLN A C 1
ATOM 5358 O O . GLN A 1 684 ? 24.218 2.811 2.215 1.00 57.81 684 GLN A O 1
ATOM 5363 N N . ARG A 1 685 ? 23.976 5.004 1.774 1.00 66.69 685 ARG A N 1
ATOM 5364 C CA . ARG A 1 685 ? 22.550 5.058 2.089 1.00 66.69 685 ARG A CA 1
ATOM 5365 C C . ARG A 1 685 ? 21.736 4.805 0.830 1.00 66.69 685 ARG A C 1
ATOM 5367 O O . ARG A 1 685 ? 22.212 5.018 -0.285 1.00 66.69 685 ARG A O 1
ATOM 5374 N N . CYS A 1 686 ? 20.530 4.283 1.039 1.00 62.84 686 CYS A N 1
ATOM 5375 C CA . CYS A 1 686 ? 19.615 3.925 -0.036 1.00 62.84 686 CYS A CA 1
ATOM 5376 C C . CYS A 1 686 ? 19.355 5.129 -0.933 1.00 62.84 686 CYS A C 1
ATOM 5378 O O . CYS A 1 686 ? 18.925 6.185 -0.471 1.00 62.84 686 CYS A O 1
ATOM 5380 N N . THR A 1 687 ? 19.582 4.940 -2.224 1.00 74.38 687 THR A N 1
ATOM 5381 C CA . THR A 1 687 ? 19.062 5.839 -3.239 1.00 74.38 687 THR A CA 1
ATOM 5382 C C . THR A 1 687 ? 17.535 5.765 -3.206 1.00 74.38 687 THR A C 1
ATOM 5384 O O . THR A 1 687 ? 16.945 4.685 -3.193 1.00 74.38 687 THR A O 1
ATOM 5387 N N . ARG A 1 688 ? 16.884 6.925 -3.104 1.00 82.00 688 ARG A N 1
ATOM 5388 C CA . ARG A 1 688 ? 15.423 7.012 -2.994 1.00 82.00 688 ARG A CA 1
ATOM 5389 C C . ARG A 1 688 ? 14.758 6.673 -4.323 1.00 82.00 688 ARG A C 1
ATOM 5391 O O . ARG A 1 688 ? 15.291 7.001 -5.382 1.00 82.00 688 ARG A O 1
ATOM 5398 N N . SER A 1 689 ? 13.605 6.016 -4.264 1.00 87.06 689 SER A N 1
ATOM 5399 C CA . SER A 1 689 ? 12.838 5.682 -5.463 1.00 87.06 689 SER A CA 1
ATOM 5400 C C . SER A 1 689 ? 12.134 6.899 -6.061 1.00 87.06 689 SER A C 1
ATOM 5402 O O . SER A 1 689 ? 11.992 7.942 -5.422 1.00 87.06 689 SER A O 1
ATOM 5404 N N . GLN A 1 690 ? 11.674 6.753 -7.299 1.00 87.75 690 GLN A N 1
ATOM 5405 C CA . GLN A 1 690 ? 10.892 7.749 -8.017 1.00 87.75 690 GLN A CA 1
ATOM 5406 C C . GLN A 1 690 ? 9.577 7.129 -8.483 1.00 87.75 690 GLN A C 1
ATOM 5408 O O . GLN A 1 690 ? 9.564 6.028 -9.033 1.00 87.75 690 GLN A O 1
ATOM 5413 N N . HIS A 1 691 ? 8.474 7.839 -8.258 1.00 89.00 691 HIS A N 1
ATOM 5414 C CA . HIS A 1 691 ? 7.183 7.474 -8.827 1.00 89.00 691 HIS A CA 1
ATOM 5415 C C . HIS A 1 691 ? 7.131 7.903 -10.294 1.00 89.00 691 HIS A C 1
ATOM 5417 O O . HIS A 1 691 ? 7.474 9.040 -10.627 1.00 89.00 691 HIS A O 1
ATOM 5423 N N . CYS A 1 692 ? 6.672 7.003 -11.156 1.00 91.62 692 CYS A N 1
ATOM 5424 C CA . CYS A 1 692 ? 6.607 7.189 -12.596 1.00 91.62 692 CYS A CA 1
ATOM 5425 C C . CYS A 1 692 ? 5.203 6.825 -13.082 1.00 91.62 692 CYS A C 1
ATOM 5427 O O . CYS A 1 692 ? 4.705 5.737 -12.793 1.00 91.62 692 CYS A O 1
ATOM 5429 N N . ILE A 1 693 ? 4.590 7.725 -13.855 1.00 92.44 693 ILE A N 1
ATOM 5430 C CA . ILE A 1 693 ? 3.317 7.475 -14.559 1.00 92.44 693 ILE A CA 1
ATOM 5431 C C . ILE A 1 693 ? 3.534 6.442 -15.673 1.00 92.44 693 ILE A C 1
ATOM 5433 O O . ILE A 1 693 ? 2.671 5.613 -15.944 1.00 92.44 693 ILE A O 1
ATOM 5437 N N . ASP A 1 694 ? 4.711 6.481 -16.298 1.00 96.00 694 ASP A N 1
ATOM 5438 C CA . ASP A 1 694 ? 5.135 5.524 -17.309 1.00 96.00 694 ASP A CA 1
ATOM 5439 C C . ASP A 1 694 ? 6.590 5.116 -17.070 1.00 96.00 694 ASP A C 1
ATOM 5441 O O . ASP A 1 694 ? 7.530 5.868 -17.337 1.00 96.00 694 ASP A O 1
ATOM 5445 N N . VAL A 1 695 ? 6.764 3.905 -16.546 1.00 95.75 695 VAL A N 1
ATOM 5446 C CA . VAL A 1 695 ? 8.074 3.320 -16.248 1.00 95.75 695 VAL A CA 1
ATOM 5447 C C . VAL A 1 695 ? 8.943 3.195 -17.502 1.00 95.75 695 VAL A C 1
ATOM 5449 O O . VAL A 1 695 ? 10.142 3.444 -17.424 1.00 95.75 695 VAL A O 1
ATOM 5452 N N . LEU A 1 696 ? 8.386 2.832 -18.661 1.00 96.25 696 LEU A N 1
ATOM 5453 C CA . LEU A 1 696 ? 9.188 2.623 -19.873 1.00 96.25 696 LEU A CA 1
ATOM 5454 C C . LEU A 1 696 ? 9.725 3.945 -20.420 1.00 96.25 696 LEU A C 1
ATOM 5456 O O . LEU A 1 696 ? 10.903 4.037 -20.779 1.00 96.25 696 LEU A O 1
ATOM 5460 N N . GLN A 1 697 ? 8.874 4.970 -20.434 1.00 95.56 697 GLN A N 1
ATOM 5461 C CA . GLN A 1 697 ? 9.261 6.310 -20.857 1.00 95.56 697 GLN A CA 1
ATOM 5462 C C . GLN A 1 697 ? 10.272 6.932 -19.882 1.00 95.56 697 GLN A C 1
ATOM 5464 O O . GLN A 1 697 ? 11.249 7.533 -20.331 1.00 95.56 697 GLN A O 1
ATOM 5469 N N . GLU A 1 698 ? 10.102 6.755 -18.567 1.00 94.81 698 GLU A N 1
ATOM 5470 C CA . GLU A 1 698 ? 11.068 7.248 -17.575 1.00 94.81 698 GLU A CA 1
ATOM 5471 C C . GLU A 1 698 ? 12.445 6.596 -17.756 1.00 94.81 698 GLU A C 1
ATOM 5473 O O . GLU A 1 698 ? 13.461 7.289 -17.796 1.00 94.81 698 GLU A O 1
ATOM 5478 N N . LEU A 1 699 ? 12.501 5.270 -17.920 1.00 94.38 699 LEU A N 1
ATOM 5479 C CA . LEU A 1 699 ? 13.767 4.568 -18.151 1.00 94.38 699 LEU A CA 1
ATOM 5480 C C . LEU A 1 699 ? 14.451 5.039 -19.434 1.00 94.38 699 LEU A C 1
ATOM 5482 O O . LEU A 1 699 ? 15.678 5.102 -19.497 1.00 94.38 699 LEU A O 1
ATOM 5486 N N . TYR A 1 700 ? 13.672 5.388 -20.459 1.00 95.25 700 TYR A N 1
ATOM 5487 C CA . TYR A 1 700 ? 14.214 5.968 -21.679 1.00 95.25 700 TYR A CA 1
ATOM 5488 C C . TYR A 1 700 ? 14.805 7.364 -21.441 1.00 95.25 700 TYR A C 1
ATOM 5490 O O . TYR A 1 700 ? 15.894 7.646 -21.935 1.00 95.25 700 TYR A O 1
ATOM 5498 N N . LEU A 1 701 ? 14.145 8.219 -20.653 1.00 93.31 701 LEU A N 1
ATOM 5499 C CA . LEU A 1 701 ? 14.683 9.531 -20.279 1.00 93.31 701 LEU A CA 1
ATOM 5500 C C . LEU A 1 701 ? 15.984 9.399 -19.474 1.00 93.31 701 LEU A C 1
ATOM 5502 O O . LEU A 1 701 ? 16.970 10.049 -19.813 1.00 93.31 701 LEU A O 1
ATOM 5506 N N . GLN A 1 702 ? 16.034 8.490 -18.498 1.00 91.56 702 GLN A N 1
ATOM 5507 C CA . GLN A 1 702 ? 17.257 8.193 -17.739 1.00 91.56 702 GLN A CA 1
ATOM 5508 C C . GLN A 1 702 ? 18.385 7.682 -18.644 1.00 91.56 702 GLN A C 1
ATOM 5510 O O . GLN A 1 702 ? 19.547 8.062 -18.489 1.00 91.56 702 GLN A O 1
ATOM 5515 N N . HIS A 1 703 ? 18.052 6.857 -19.637 1.00 92.19 703 HIS A N 1
ATOM 5516 C CA . HIS A 1 703 ? 19.012 6.425 -20.645 1.00 92.19 703 HIS A CA 1
ATOM 5517 C C . HIS A 1 703 ? 19.559 7.596 -21.478 1.00 92.19 703 HIS A C 1
ATOM 5519 O O . HIS A 1 703 ? 20.732 7.566 -21.831 1.00 92.19 703 HIS A O 1
ATOM 5525 N N . LEU A 1 704 ? 18.761 8.626 -21.781 1.00 92.06 704 LEU A N 1
ATOM 5526 C CA . LEU A 1 704 ? 19.245 9.812 -22.500 1.00 92.06 704 LEU A CA 1
ATOM 5527 C C . LEU A 1 704 ? 20.181 10.683 -21.648 1.00 92.06 704 LEU A C 1
ATOM 5529 O O . LEU A 1 704 ? 21.068 11.336 -22.200 1.00 92.06 704 LEU A O 1
ATOM 5533 N N . GLU A 1 705 ? 20.004 10.692 -20.325 1.00 90.31 705 GLU A N 1
ATOM 5534 C CA . GLU A 1 705 ? 20.885 11.405 -19.390 1.00 90.31 705 GLU A CA 1
ATOM 5535 C C . GLU A 1 705 ? 22.249 10.716 -19.232 1.00 90.31 705 GLU A C 1
ATOM 5537 O O . GLU A 1 705 ? 23.286 11.374 -19.101 1.00 90.31 705 GLU A O 1
ATOM 5542 N N . ILE A 1 706 ? 22.272 9.382 -19.280 1.00 86.38 706 ILE A N 1
ATOM 5543 C CA . ILE A 1 706 ? 23.501 8.587 -19.235 1.00 86.38 706 ILE A CA 1
ATOM 5544 C C . ILE A 1 706 ? 24.097 8.544 -20.641 1.00 86.38 706 ILE A C 1
ATOM 5546 O O . ILE A 1 706 ? 23.521 7.917 -21.518 1.00 86.38 706 ILE A O 1
ATOM 5550 N N . VAL A 1 707 ? 25.265 9.176 -20.842 1.00 74.88 707 VAL A N 1
ATOM 5551 C CA . VAL A 1 707 ? 25.991 9.291 -22.131 1.00 74.88 707 VAL A CA 1
ATOM 5552 C C . VAL A 1 707 ? 25.631 8.150 -23.112 1.00 74.88 707 VAL A C 1
ATOM 5554 O O . VAL A 1 707 ? 26.154 7.036 -22.954 1.00 74.88 707 VAL A O 1
ATOM 5557 N N . PRO A 1 708 ? 24.752 8.408 -24.109 1.00 61.31 708 PRO A N 1
ATOM 5558 C CA . PRO A 1 708 ? 24.069 7.369 -24.895 1.00 61.31 708 PRO A CA 1
ATOM 5559 C C . PRO A 1 708 ? 25.007 6.401 -25.621 1.00 61.31 708 PRO A C 1
ATOM 5561 O O . PRO A 1 708 ? 24.640 5.271 -25.932 1.00 61.31 708 PRO A O 1
ATOM 5564 N N . GLU A 1 709 ? 26.245 6.830 -25.867 1.00 74.69 709 GLU A N 1
ATOM 5565 C CA . GLU A 1 709 ? 27.273 6.061 -26.569 1.00 74.69 709 GLU A CA 1
ATOM 5566 C C . GLU A 1 709 ? 27.712 4.789 -25.829 1.00 74.69 709 GLU A C 1
ATOM 5568 O O . GLU A 1 709 ? 28.325 3.910 -26.432 1.00 74.69 709 GLU A O 1
ATOM 5573 N N . ARG A 1 710 ? 27.430 4.666 -24.524 1.00 74.25 710 ARG A N 1
ATOM 5574 C CA . ARG A 1 710 ? 27.981 3.567 -23.717 1.00 74.25 710 ARG A CA 1
ATOM 5575 C C . ARG A 1 710 ? 27.108 2.323 -23.659 1.00 74.25 710 ARG A C 1
ATOM 5577 O O . ARG A 1 710 ? 27.654 1.233 -23.488 1.00 74.25 710 ARG A O 1
ATOM 5584 N N . VAL A 1 711 ? 25.786 2.458 -23.751 1.00 87.75 711 VAL A N 1
ATOM 5585 C CA . VAL A 1 711 ? 24.871 1.342 -23.482 1.00 87.75 711 VAL A CA 1
ATOM 5586 C C . VAL A 1 711 ? 23.586 1.480 -24.305 1.00 87.75 711 VAL A C 1
ATOM 5588 O O . VAL A 1 711 ? 22.922 2.502 -24.180 1.00 87.75 711 VAL A O 1
ATOM 5591 N N . PRO A 1 712 ? 23.190 0.483 -25.119 1.00 92.81 712 PRO A N 1
ATOM 5592 C CA . PRO A 1 712 ? 21.953 0.565 -25.893 1.00 92.81 712 PRO A CA 1
ATOM 5593 C C . PRO A 1 712 ? 20.718 0.480 -24.986 1.00 92.81 712 PRO A C 1
ATOM 5595 O O . PRO A 1 712 ? 20.700 -0.304 -24.039 1.00 92.81 712 PRO A O 1
ATOM 5598 N N . PHE A 1 713 ? 19.658 1.233 -25.299 1.00 94.62 713 PHE A N 1
ATOM 5599 C CA . PHE A 1 713 ? 18.389 1.138 -24.568 1.00 94.62 713 PHE A CA 1
ATOM 5600 C C . PHE A 1 713 ? 17.772 -0.266 -24.678 1.00 94.62 713 PHE A C 1
ATOM 5602 O O . PHE A 1 713 ? 17.605 -0.967 -23.675 1.00 94.62 713 PHE A O 1
ATOM 5609 N N . ILE A 1 714 ? 17.508 -0.712 -25.912 1.00 95.56 714 ILE A N 1
ATOM 5610 C CA . ILE A 1 714 ? 17.051 -2.079 -26.173 1.00 95.56 714 ILE A CA 1
ATOM 5611 C C . ILE A 1 714 ? 18.207 -3.051 -25.933 1.00 95.56 714 ILE A C 1
ATOM 5613 O O . ILE A 1 714 ? 19.299 -2.869 -26.472 1.00 95.56 714 ILE A O 1
ATOM 5617 N N . GLY A 1 715 ? 17.956 -4.099 -25.149 1.00 92.69 715 GLY A N 1
ATOM 5618 C CA . GLY A 1 715 ? 18.944 -5.134 -24.841 1.00 92.69 715 GLY A CA 1
ATOM 5619 C C . GLY A 1 715 ? 19.599 -5.000 -23.473 1.00 92.69 715 GLY A C 1
ATOM 5620 O O . GLY A 1 715 ? 20.045 -6.003 -22.916 1.00 92.69 715 GLY A O 1
ATOM 5621 N N . TYR A 1 716 ? 19.640 -3.784 -22.924 1.00 93.75 716 TYR A N 1
ATOM 5622 C CA . TYR A 1 716 ? 20.192 -3.520 -21.595 1.00 93.75 716 TYR A CA 1
ATOM 5623 C C . TYR A 1 716 ? 19.125 -3.027 -20.620 1.00 93.75 716 TYR A C 1
ATOM 5625 O O . TYR A 1 716 ? 18.922 -3.642 -19.578 1.00 93.75 716 TYR A O 1
ATOM 5633 N N . TRP A 1 717 ? 18.423 -1.944 -20.965 1.00 94.25 717 TRP A N 1
ATOM 5634 C CA . TRP A 1 717 ? 17.399 -1.350 -20.103 1.00 94.25 717 TRP A CA 1
ATOM 5635 C C . TRP A 1 717 ? 16.073 -2.086 -20.231 1.00 94.25 717 TRP A C 1
ATOM 5637 O O . TRP A 1 717 ? 15.461 -2.458 -19.232 1.00 94.25 717 TRP A O 1
ATOM 5647 N N . VAL A 1 718 ? 15.657 -2.328 -21.476 1.00 96.62 718 VAL A N 1
ATOM 5648 C CA . VAL A 1 718 ? 14.387 -2.976 -21.802 1.00 96.62 718 VAL A CA 1
ATOM 5649 C C . VAL A 1 718 ? 14.603 -3.981 -22.928 1.00 96.62 718 VAL A C 1
ATOM 5651 O O . VAL A 1 718 ? 15.296 -3.719 -23.909 1.00 96.62 718 VAL A O 1
ATOM 5654 N N . ASN A 1 719 ? 13.986 -5.148 -22.807 1.00 96.56 719 ASN A N 1
ATOM 5655 C CA . ASN A 1 719 ? 13.862 -6.136 -23.868 1.00 96.56 719 ASN A CA 1
ATOM 5656 C C . ASN A 1 719 ? 12.396 -6.247 -24.268 1.00 96.56 719 ASN A C 1
ATOM 5658 O O . ASN A 1 719 ? 11.544 -6.470 -23.413 1.00 96.56 719 ASN A O 1
ATOM 5662 N N . VAL A 1 720 ? 12.114 -6.122 -25.564 1.00 96.38 720 VAL A N 1
ATOM 5663 C CA . VAL A 1 720 ? 10.773 -6.314 -26.126 1.00 96.38 720 VAL A CA 1
ATOM 5664 C C . VAL A 1 720 ? 10.742 -7.656 -26.840 1.00 96.38 720 VAL A C 1
ATOM 5666 O O . VAL A 1 720 ? 11.506 -7.892 -27.775 1.00 96.38 720 VAL A O 1
ATOM 5669 N N . ILE A 1 721 ? 9.860 -8.540 -26.389 1.00 95.88 721 ILE A N 1
ATOM 5670 C CA . ILE A 1 721 ? 9.684 -9.887 -26.921 1.00 95.88 721 ILE A CA 1
ATOM 5671 C C . ILE A 1 721 ? 8.295 -9.940 -27.568 1.00 95.88 721 ILE A C 1
ATOM 5673 O O . ILE A 1 721 ? 7.289 -10.018 -26.853 1.00 95.88 721 ILE A O 1
ATOM 5677 N N . PRO A 1 722 ? 8.207 -9.872 -28.907 1.00 94.69 722 PRO A N 1
ATOM 5678 C CA . PRO A 1 722 ? 6.949 -10.098 -29.600 1.00 94.69 722 PRO A CA 1
ATOM 5679 C C . PRO A 1 722 ? 6.534 -11.565 -29.412 1.00 94.69 722 PRO A C 1
ATOM 5681 O O . PRO A 1 722 ? 7.353 -12.471 -29.562 1.00 94.69 722 PRO A O 1
ATOM 5684 N N . GLY A 1 723 ? 5.276 -11.792 -29.036 1.00 93.50 723 GLY A N 1
ATOM 5685 C CA . GLY A 1 723 ? 4.668 -13.121 -28.969 1.00 93.50 723 GLY A CA 1
ATOM 5686 C C . GLY A 1 723 ? 4.217 -13.581 -30.353 1.00 93.50 723 GLY A C 1
ATOM 5687 O O . GLY A 1 723 ? 4.972 -13.492 -31.317 1.00 93.50 723 GLY A O 1
ATOM 5688 N N . ASP A 1 724 ? 2.960 -14.006 -30.472 1.00 91.00 724 ASP A N 1
ATOM 5689 C CA . ASP A 1 724 ? 2.373 -14.514 -31.724 1.00 91.00 724 ASP A CA 1
ATOM 5690 C C . ASP A 1 724 ? 2.037 -13.411 -32.752 1.00 91.00 724 ASP A C 1
ATOM 5692 O O . ASP A 1 724 ? 1.054 -13.494 -33.486 1.00 91.00 724 ASP A O 1
ATOM 5696 N N . LEU A 1 725 ? 2.832 -12.340 -32.798 1.00 86.25 725 LEU A N 1
ATOM 5697 C CA . LEU A 1 725 ? 2.629 -11.246 -33.743 1.00 86.25 725 LEU A CA 1
ATOM 5698 C C . LEU A 1 725 ? 3.036 -11.671 -35.157 1.00 86.25 725 LEU A C 1
ATOM 5700 O O . LEU A 1 725 ? 4.073 -12.305 -35.362 1.00 86.25 725 LEU A O 1
ATOM 5704 N N . GLY A 1 726 ? 2.228 -11.293 -36.151 1.00 81.50 726 GLY A N 1
ATOM 5705 C CA . GLY A 1 726 ? 2.494 -11.598 -37.558 1.00 81.50 726 GLY A CA 1
ATOM 5706 C C . GLY A 1 726 ? 3.819 -11.009 -38.064 1.00 81.50 726 GLY A C 1
ATOM 5707 O O . GLY A 1 726 ? 4.316 -10.011 -37.538 1.00 81.50 726 GLY A O 1
ATOM 5708 N N . GLN A 1 727 ? 4.379 -11.592 -39.135 1.00 80.94 727 GLN A N 1
ATOM 5709 C CA . GLN A 1 727 ? 5.636 -11.119 -39.746 1.00 80.94 727 GLN A CA 1
ATOM 5710 C C . GLN A 1 727 ? 5.612 -9.631 -40.115 1.00 80.94 727 GLN A C 1
ATOM 5712 O O . GLN A 1 727 ? 6.643 -8.969 -40.046 1.00 80.94 727 GLN A O 1
ATOM 5717 N N . GLU A 1 728 ? 4.449 -9.083 -40.461 1.00 81.56 728 GLU A N 1
ATOM 5718 C CA . GLU A 1 728 ? 4.292 -7.657 -40.760 1.00 81.56 728 GLU A CA 1
ATOM 5719 C C . GLU A 1 728 ? 4.690 -6.755 -39.587 1.00 81.56 728 GLU A C 1
ATOM 5721 O O . GLU A 1 728 ? 5.208 -5.657 -39.793 1.00 81.56 728 GLU A O 1
ATOM 5726 N N . TRP A 1 729 ? 4.508 -7.223 -38.349 1.00 86.12 729 TRP A N 1
ATOM 5727 C CA . TRP A 1 729 ? 4.943 -6.486 -37.170 1.00 86.12 729 TRP A CA 1
ATOM 5728 C C . TRP A 1 729 ? 6.471 -6.428 -37.087 1.00 86.12 729 TRP A C 1
ATOM 5730 O O . TRP A 1 729 ? 7.039 -5.353 -36.894 1.00 86.12 729 TRP A O 1
ATOM 5740 N N . LEU A 1 730 ? 7.132 -7.565 -37.335 1.00 80.38 730 LEU A N 1
ATOM 5741 C CA . LEU A 1 730 ? 8.594 -7.693 -37.371 1.00 80.38 730 LEU A CA 1
ATOM 5742 C C . LEU A 1 730 ? 9.225 -6.914 -38.537 1.00 80.38 730 LEU A C 1
ATOM 5744 O O . LEU A 1 730 ? 10.331 -6.393 -38.403 1.00 80.38 730 LEU A O 1
ATOM 5748 N N . ASN A 1 731 ? 8.506 -6.769 -39.653 1.00 88.94 731 ASN A N 1
ATOM 5749 C CA . ASN A 1 731 ? 8.954 -5.995 -40.814 1.00 88.94 731 ASN A CA 1
ATOM 5750 C C . ASN A 1 731 ? 9.022 -4.481 -40.545 1.00 88.94 731 ASN A C 1
ATOM 5752 O O . ASN A 1 731 ? 9.626 -3.756 -41.332 1.00 88.94 731 ASN A O 1
ATOM 5756 N N . GLY A 1 732 ? 8.451 -3.996 -39.434 1.00 86.25 732 GLY A N 1
ATOM 5757 C CA . GLY A 1 732 ? 8.527 -2.590 -39.018 1.00 86.25 732 GLY A CA 1
ATOM 5758 C C . GLY A 1 732 ? 9.927 -2.113 -38.608 1.00 86.25 732 GLY A C 1
ATOM 5759 O O . GLY A 1 732 ? 10.111 -0.924 -38.358 1.00 86.25 732 GLY A O 1
ATOM 5760 N N . GLY A 1 733 ? 10.908 -3.018 -38.547 1.00 91.19 733 GLY A N 1
ATOM 5761 C CA . GLY A 1 733 ? 12.299 -2.691 -38.260 1.00 91.19 733 GLY A CA 1
ATOM 5762 C C . GLY A 1 733 ? 12.562 -2.306 -36.802 1.00 91.19 733 GLY A C 1
ATOM 5763 O O . GLY A 1 733 ? 11.705 -2.409 -35.923 1.00 91.19 733 GLY A O 1
ATOM 5764 N N . PHE A 1 734 ? 13.797 -1.874 -36.548 1.00 90.38 734 PHE A N 1
ATOM 5765 C CA . PHE A 1 734 ? 14.275 -1.528 -35.208 1.00 90.38 734 PHE A CA 1
ATOM 5766 C C . PHE A 1 734 ? 13.566 -0.299 -34.619 1.00 90.38 734 PHE A C 1
ATOM 5768 O O . PHE A 1 734 ? 13.291 -0.279 -33.424 1.00 90.38 734 PHE A O 1
ATOM 5775 N N . ASP A 1 735 ? 13.199 0.684 -35.446 1.00 92.19 735 ASP A N 1
ATOM 5776 C CA . ASP A 1 735 ? 12.527 1.906 -34.983 1.00 92.19 735 ASP A CA 1
ATOM 5777 C C . ASP A 1 735 ? 11.178 1.604 -34.323 1.00 92.19 735 ASP A C 1
ATOM 5779 O O . ASP A 1 735 ? 10.852 2.169 -33.281 1.00 92.19 735 ASP A O 1
ATOM 5783 N N . ARG A 1 736 ? 10.420 0.645 -34.871 1.00 92.31 736 ARG A N 1
ATOM 5784 C CA . ARG A 1 736 ? 9.156 0.203 -34.272 1.00 92.31 736 ARG A CA 1
ATOM 5785 C C . ARG A 1 736 ? 9.376 -0.488 -32.927 1.00 92.31 736 ARG A C 1
ATOM 5787 O O . ARG A 1 736 ? 8.625 -0.236 -31.991 1.00 92.31 736 ARG A O 1
ATOM 5794 N N . LEU A 1 737 ? 10.398 -1.340 -32.816 1.00 93.06 737 LEU A N 1
ATOM 5795 C CA . LEU A 1 737 ? 10.767 -1.964 -31.540 1.00 93.06 737 LEU A CA 1
ATOM 5796 C C . LEU A 1 737 ? 11.172 -0.913 -30.508 1.00 93.06 737 LEU A C 1
ATOM 5798 O O . LEU A 1 737 ? 10.783 -1.027 -29.350 1.00 93.06 737 LEU A O 1
ATOM 5802 N N . LEU A 1 738 ? 11.919 0.110 -30.926 1.00 94.81 738 LEU A N 1
ATOM 5803 C CA . LEU A 1 738 ? 12.333 1.210 -30.062 1.00 94.81 738 LEU A CA 1
ATOM 5804 C C . LEU A 1 738 ? 11.138 2.030 -29.582 1.00 94.81 738 LEU A C 1
ATOM 5806 O O . LEU A 1 738 ? 11.051 2.309 -28.389 1.00 94.81 738 LEU A O 1
ATOM 5810 N N . ASP A 1 739 ? 10.200 2.354 -30.474 1.00 94.56 739 ASP A N 1
ATOM 5811 C CA . ASP A 1 739 ? 8.958 3.044 -30.123 1.00 94.56 739 ASP A CA 1
ATOM 5812 C C . ASP A 1 739 ? 8.142 2.255 -29.089 1.00 94.56 739 ASP A C 1
ATOM 5814 O O . ASP A 1 739 ? 7.664 2.837 -28.121 1.00 94.56 739 ASP A O 1
ATOM 5818 N N . VAL A 1 740 ? 8.056 0.931 -29.231 1.00 95.00 740 VAL A N 1
ATOM 5819 C CA . VAL A 1 740 ? 7.360 0.047 -28.277 1.00 95.00 740 VAL A CA 1
ATOM 5820 C C . VAL A 1 740 ? 8.131 -0.097 -26.961 1.00 95.00 740 VAL A C 1
ATOM 5822 O O . VAL A 1 740 ? 7.527 -0.180 -25.894 1.00 95.00 740 VAL A O 1
ATOM 5825 N N . ALA A 1 741 ? 9.464 -0.137 -27.013 1.00 95.56 741 ALA A N 1
ATOM 5826 C CA . ALA A 1 741 ? 10.311 -0.273 -25.832 1.00 95.56 741 ALA A CA 1
ATOM 5827 C C . ALA A 1 741 ? 10.244 0.958 -24.924 1.00 95.56 741 ALA A C 1
ATOM 5829 O O . ALA A 1 741 ? 10.289 0.805 -23.709 1.00 95.56 741 ALA A O 1
ATOM 5830 N N . ARG A 1 742 ? 10.154 2.160 -25.509 1.00 95.25 742 ARG A N 1
ATOM 5831 C CA . ARG A 1 742 ? 10.058 3.430 -24.770 1.00 95.25 742 ARG A CA 1
ATOM 5832 C C . ARG A 1 742 ? 8.624 3.910 -24.549 1.00 95.25 742 ARG A C 1
ATOM 5834 O O . ARG A 1 742 ? 8.449 4.972 -23.979 1.00 95.25 742 ARG A O 1
ATOM 5841 N N . ASN A 1 743 ? 7.634 3.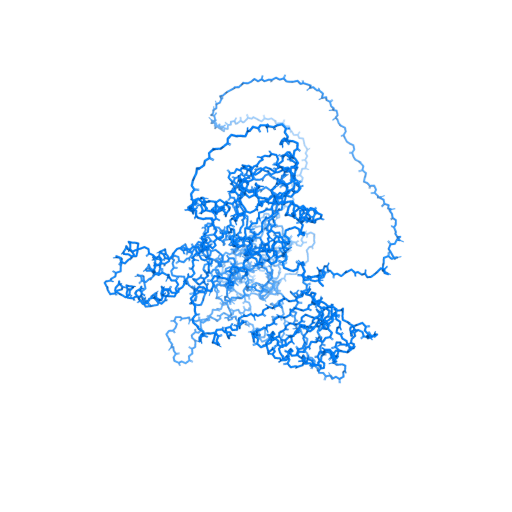165 -25.048 1.00 94.12 743 ASN A N 1
ATOM 5842 C CA . ASN A 1 743 ? 6.230 3.578 -25.109 1.00 94.12 743 ASN A CA 1
ATOM 5843 C C . ASN A 1 743 ? 6.028 4.964 -25.770 1.00 94.12 743 ASN A C 1
ATOM 5845 O O . ASN A 1 743 ? 5.296 5.811 -25.280 1.00 94.12 743 ASN A O 1
ATOM 5849 N N . GLY A 1 744 ? 6.723 5.217 -26.886 1.00 90.88 744 GLY A N 1
ATOM 5850 C CA . GLY A 1 744 ? 6.759 6.533 -27.543 1.00 90.88 744 GLY A CA 1
ATOM 5851 C C . GLY A 1 744 ? 5.712 6.754 -28.643 1.00 90.88 744 GLY A C 1
ATOM 5852 O O . GLY A 1 744 ? 5.692 7.829 -29.246 1.00 90.88 744 GLY A O 1
ATOM 5853 N N . LYS A 1 745 ? 4.911 5.735 -28.976 1.00 92.25 745 LYS A N 1
ATOM 5854 C CA . LYS A 1 745 ? 3.820 5.792 -29.962 1.00 92.25 745 LYS A CA 1
ATOM 5855 C C . LYS A 1 745 ? 2.733 4.782 -29.609 1.00 92.25 745 LYS A C 1
ATOM 5857 O O . LYS A 1 745 ? 3.065 3.683 -29.162 1.00 92.25 745 LYS A O 1
ATOM 5862 N N . PHE A 1 746 ? 1.501 5.087 -30.037 1.00 93.50 746 PHE A N 1
ATOM 5863 C CA . PHE A 1 746 ? 0.350 4.203 -29.867 1.00 93.50 746 PHE A CA 1
ATOM 5864 C C . PHE A 1 746 ? 0.629 2.775 -30.310 1.00 93.50 746 PHE A C 1
ATOM 5866 O O . PHE A 1 746 ? 0.852 2.463 -31.490 1.00 93.50 746 PHE A O 1
ATOM 5873 N N . LEU A 1 747 ? 0.543 1.884 -29.332 1.00 94.25 747 LEU A N 1
ATOM 5874 C CA . LEU A 1 747 ? 0.690 0.470 -29.544 1.00 94.25 747 LEU A CA 1
ATOM 5875 C C . LEU A 1 747 ? -0.555 -0.062 -30.253 1.00 94.25 747 LEU A C 1
ATOM 5877 O O . LEU A 1 747 ? -1.664 0.085 -29.752 1.00 94.25 747 LEU A O 1
ATOM 5881 N N . SER A 1 748 ? -0.361 -0.678 -31.421 1.00 94.62 748 SER A N 1
ATOM 5882 C CA . SER A 1 748 ? -1.441 -1.229 -32.251 1.00 94.62 748 SER A CA 1
ATOM 5883 C C . SER A 1 748 ? -1.339 -2.753 -32.347 1.00 94.62 748 SER A C 1
ATOM 5885 O O . SER A 1 748 ? -0.363 -3.256 -32.915 1.00 94.62 748 SER A O 1
ATOM 5887 N N . LEU A 1 749 ? -2.320 -3.475 -31.796 1.00 94.81 749 LEU A N 1
ATOM 5888 C CA . LEU A 1 749 ? -2.421 -4.941 -31.805 1.00 94.81 749 LEU A CA 1
ATOM 5889 C C . LEU A 1 749 ? -3.868 -5.397 -32.030 1.00 94.81 749 LEU A C 1
ATOM 5891 O O . LEU A 1 749 ? -4.750 -5.021 -31.270 1.00 94.81 749 LEU A O 1
ATOM 5895 N N . GLU A 1 750 ? -4.099 -6.269 -33.011 1.00 93.31 750 GLU A N 1
ATOM 5896 C CA . GLU A 1 750 ? -5.380 -6.985 -33.165 1.00 93.31 750 GLU A CA 1
ATOM 5897 C C . GLU A 1 750 ? -5.424 -8.224 -32.261 1.00 93.31 750 GLU A C 1
ATOM 5899 O O . GLU A 1 750 ? -6.224 -8.320 -31.340 1.00 93.31 750 GLU A O 1
ATOM 5904 N N . GLN A 1 751 ? -4.500 -9.161 -32.466 1.00 94.75 751 GLN A N 1
ATOM 5905 C CA . GLN A 1 751 ? -4.378 -10.357 -31.641 1.00 94.75 751 GLN A CA 1
ATOM 5906 C C . GLN A 1 751 ? -2.907 -10.674 -31.393 1.00 94.75 751 GLN A C 1
ATOM 5908 O O . GLN A 1 751 ? -2.045 -10.410 -32.234 1.00 94.75 751 GLN A O 1
ATOM 5913 N N . GLY A 1 752 ? -2.622 -11.241 -30.224 1.00 95.69 752 GLY A N 1
ATOM 5914 C CA . GLY A 1 752 ? -1.284 -11.665 -29.832 1.00 95.69 752 GLY A CA 1
ATOM 5915 C C . GLY A 1 752 ? -0.789 -10.923 -28.601 1.00 95.69 752 GLY A C 1
ATOM 5916 O O . GLY A 1 752 ? -1.550 -10.263 -27.891 1.00 95.69 752 GLY A O 1
ATOM 5917 N N . SER A 1 753 ? 0.499 -11.066 -28.305 1.00 96.88 753 SER A N 1
ATOM 5918 C CA . SER A 1 753 ? 1.075 -10.490 -27.093 1.00 96.88 753 SER A CA 1
ATOM 5919 C C . SER A 1 753 ? 2.399 -9.795 -27.331 1.00 96.88 753 SER A C 1
ATOM 5921 O O . SER A 1 753 ? 3.160 -10.184 -28.214 1.00 96.88 753 SER A O 1
ATOM 5923 N N . ILE A 1 754 ? 2.707 -8.835 -26.470 1.00 97.06 754 ILE A N 1
ATOM 5924 C CA . ILE A 1 754 ? 4.041 -8.259 -26.320 1.00 97.06 754 ILE A CA 1
ATOM 5925 C C . ILE A 1 754 ? 4.457 -8.418 -24.874 1.00 97.06 754 ILE A C 1
ATOM 5927 O O . ILE A 1 754 ? 3.667 -8.169 -23.964 1.00 97.06 754 ILE A O 1
ATOM 5931 N N . THR A 1 755 ? 5.705 -8.826 -24.682 1.00 97.56 755 THR A N 1
ATOM 5932 C CA . THR A 1 755 ? 6.322 -8.921 -23.368 1.00 97.56 755 THR A CA 1
ATOM 5933 C C . THR A 1 755 ? 7.481 -7.937 -23.267 1.00 97.56 755 THR A C 1
ATOM 5935 O O . THR A 1 755 ? 8.367 -7.940 -24.119 1.00 97.56 755 THR A O 1
ATOM 5938 N N . TRP A 1 756 ? 7.503 -7.135 -22.209 1.00 97.69 756 TRP A N 1
ATOM 5939 C CA . TRP A 1 756 ? 8.632 -6.304 -21.808 1.00 97.69 756 TRP A CA 1
ATOM 5940 C C . TRP A 1 756 ? 9.378 -6.982 -20.661 1.00 97.69 756 TRP A C 1
ATOM 5942 O O . TRP A 1 756 ? 8.759 -7.475 -19.718 1.00 97.69 756 TRP A O 1
ATOM 5952 N N . PHE A 1 757 ? 10.704 -6.994 -20.739 1.00 97.31 757 PHE A N 1
ATOM 5953 C CA . PHE A 1 757 ? 11.594 -7.463 -19.681 1.00 97.31 757 PHE A CA 1
ATOM 5954 C C . PHE A 1 757 ? 12.604 -6.376 -19.326 1.00 97.31 757 PHE A C 1
ATOM 5956 O O . PHE A 1 757 ? 13.253 -5.833 -20.217 1.00 97.31 757 PHE A O 1
ATOM 5963 N N . LEU A 1 758 ? 12.745 -6.086 -18.035 1.00 96.44 758 LEU A N 1
ATOM 5964 C CA . LEU A 1 758 ? 13.631 -5.072 -17.473 1.00 96.44 758 LEU A CA 1
ATOM 5965 C C . LEU A 1 758 ? 14.781 -5.769 -16.722 1.00 96.44 758 LEU A C 1
ATOM 5967 O O . LEU A 1 758 ? 14.623 -6.123 -15.551 1.00 96.44 758 LEU A O 1
ATOM 5971 N N . PRO A 1 759 ? 15.945 -6.001 -17.362 1.00 92.56 759 PRO A N 1
ATOM 5972 C CA . PRO A 1 759 ? 16.988 -6.877 -16.817 1.00 92.56 759 PRO A CA 1
ATOM 5973 C C . PRO A 1 759 ? 17.664 -6.351 -15.553 1.00 92.56 759 PRO A C 1
ATOM 5975 O O . PRO A 1 759 ? 18.195 -7.129 -14.756 1.00 92.56 759 PRO A O 1
ATOM 5978 N N . HIS A 1 760 ? 17.716 -5.029 -15.407 1.00 90.50 760 HIS A N 1
ATOM 5979 C CA . HIS A 1 760 ? 18.520 -4.361 -14.383 1.00 90.50 760 HIS A CA 1
ATOM 5980 C C . HIS A 1 760 ? 17.700 -3.472 -13.459 1.00 90.50 760 HIS A C 1
ATOM 5982 O O . HIS A 1 760 ? 18.185 -3.117 -12.387 1.00 90.50 760 HIS A O 1
ATOM 5988 N N . THR A 1 761 ? 16.458 -3.180 -13.835 1.00 91.44 761 THR A N 1
ATOM 5989 C CA . THR A 1 761 ? 15.635 -2.198 -13.135 1.00 91.44 761 THR A CA 1
ATOM 5990 C C . THR A 1 761 ? 14.291 -2.815 -12.776 1.00 91.44 761 THR A C 1
ATOM 5992 O O . THR A 1 761 ? 13.282 -2.531 -13.422 1.00 91.44 761 THR A O 1
ATOM 5995 N N . PRO A 1 762 ? 14.262 -3.718 -11.777 1.00 93.12 762 PRO A N 1
ATOM 5996 C CA . PRO A 1 762 ? 12.994 -4.127 -11.209 1.00 93.12 762 PRO A CA 1
ATOM 5997 C C . PRO A 1 762 ? 12.288 -2.897 -10.633 1.00 93.12 762 PRO A C 1
ATOM 5999 O O . PRO A 1 762 ? 12.930 -2.033 -10.038 1.00 93.12 762 PRO A O 1
ATOM 6002 N N . PHE A 1 763 ? 10.974 -2.825 -10.779 1.00 94.50 763 PHE A N 1
ATOM 6003 C CA . PHE A 1 763 ? 10.191 -1.697 -10.283 1.00 94.50 763 PHE A CA 1
ATOM 6004 C C . PHE A 1 763 ? 8.959 -2.201 -9.543 1.00 94.50 763 PHE A C 1
ATOM 6006 O O . PHE A 1 763 ? 8.488 -3.313 -9.774 1.00 94.50 763 PHE A O 1
ATOM 6013 N N . TYR A 1 764 ? 8.440 -1.400 -8.623 1.00 93.50 764 TYR A N 1
ATOM 6014 C CA . TYR A 1 764 ? 7.226 -1.741 -7.900 1.00 93.50 764 TYR A CA 1
ATOM 6015 C C . TYR A 1 764 ? 6.011 -1.290 -8.707 1.00 93.50 764 TYR A C 1
ATOM 6017 O O . TYR A 1 764 ? 5.813 -0.096 -8.920 1.00 93.50 764 TYR A O 1
ATOM 6025 N N . MET A 1 765 ? 5.220 -2.238 -9.198 1.00 93.81 765 MET A N 1
ATOM 6026 C CA . MET A 1 765 ? 4.117 -1.949 -10.112 1.00 93.81 765 MET A CA 1
ATOM 6027 C C . MET A 1 765 ? 2.859 -1.524 -9.349 1.00 93.81 765 MET A C 1
ATOM 6029 O O . MET A 1 765 ? 2.377 -2.251 -8.484 1.00 93.81 765 MET A O 1
ATOM 6033 N N . LEU A 1 766 ? 2.295 -0.375 -9.716 1.00 91.38 766 LEU A N 1
ATOM 6034 C CA . LEU A 1 766 ? 1.092 0.178 -9.087 1.00 91.38 766 LEU A CA 1
ATOM 6035 C C . LEU A 1 766 ? -0.166 -0.089 -9.915 1.00 91.38 766 LEU A C 1
ATOM 6037 O O . LEU A 1 766 ? -1.234 -0.376 -9.369 1.00 91.38 766 LEU A O 1
ATOM 6041 N N . GLY A 1 767 ? -0.052 -0.023 -11.239 1.00 93.62 767 GLY A N 1
ATOM 6042 C CA . GLY A 1 767 ? -1.182 -0.215 -12.138 1.00 93.62 767 GLY A CA 1
ATOM 6043 C C . GLY A 1 767 ? -0.905 0.268 -13.550 1.00 93.62 767 GLY A C 1
ATOM 6044 O O . GLY A 1 767 ? 0.243 0.457 -13.945 1.00 93.62 767 GLY A O 1
ATOM 6045 N N . PHE A 1 768 ? -1.982 0.469 -14.300 1.00 95.38 768 PHE A N 1
ATOM 6046 C CA . PHE A 1 768 ? -1.939 0.872 -15.698 1.00 95.38 768 PHE A CA 1
ATOM 6047 C C . PHE A 1 768 ? -2.953 1.973 -15.968 1.00 95.38 768 PHE A C 1
ATOM 6049 O O . PHE A 1 768 ? -4.072 1.927 -15.455 1.00 95.38 768 PHE A O 1
ATOM 6056 N N . SER A 1 769 ? -2.599 2.931 -16.814 1.00 95.88 769 SER A N 1
ATOM 6057 C CA . SER A 1 769 ? -3.564 3.841 -17.428 1.00 95.88 769 SER A CA 1
ATOM 6058 C C . SER A 1 769 ? -3.390 3.854 -18.936 1.00 95.88 769 SER A C 1
ATOM 6060 O O . SER A 1 769 ? -2.420 3.335 -19.490 1.00 95.88 769 SER A O 1
ATOM 6062 N N . PHE A 1 770 ? -4.375 4.441 -19.599 1.00 95.75 770 PHE A N 1
ATOM 6063 C CA . PHE A 1 770 ? -4.449 4.498 -21.047 1.00 95.75 770 PHE A CA 1
ATOM 6064 C C . PHE A 1 770 ? -4.675 5.940 -21.463 1.00 95.75 770 PHE A C 1
ATOM 6066 O O . PHE A 1 770 ? -5.525 6.612 -20.880 1.00 95.75 770 PHE A O 1
ATOM 6073 N N . GLU A 1 771 ? -3.939 6.428 -22.455 1.00 94.81 771 GLU A N 1
ATOM 6074 C CA . GLU A 1 771 ? -4.086 7.817 -22.900 1.00 94.81 771 GLU A CA 1
ATOM 6075 C C . GLU A 1 771 ? -5.454 8.077 -23.543 1.00 94.81 771 GLU A C 1
ATOM 6077 O O . GLU A 1 771 ? -6.040 9.146 -23.379 1.00 94.81 771 GLU A O 1
ATOM 6082 N N . THR A 1 772 ? -6.005 7.080 -24.236 1.00 95.25 772 THR A N 1
ATOM 6083 C CA . THR A 1 772 ? -7.314 7.171 -24.890 1.00 95.25 772 THR A CA 1
ATOM 6084 C C . THR A 1 772 ? -8.328 6.208 -24.277 1.00 95.25 772 THR A C 1
ATOM 6086 O O . THR A 1 772 ? -7.976 5.236 -23.609 1.00 95.25 772 THR A O 1
ATOM 6089 N N . PHE A 1 773 ? -9.618 6.488 -24.483 1.00 96.12 773 PHE A N 1
ATOM 6090 C CA . PHE A 1 773 ? -10.703 5.633 -24.000 1.00 96.12 773 PHE A CA 1
ATOM 6091 C C . PHE A 1 773 ? -10.612 4.246 -24.639 1.00 96.12 773 PHE A C 1
ATOM 6093 O O . PHE A 1 773 ? -10.666 4.133 -25.864 1.00 96.12 773 PHE A O 1
ATOM 6100 N N . MET A 1 774 ? -10.553 3.194 -23.820 1.00 96.62 774 MET A N 1
ATOM 6101 C CA . MET A 1 774 ? -10.621 1.827 -24.322 1.00 96.62 774 MET A CA 1
ATOM 6102 C C . MET A 1 774 ? -12.070 1.380 -24.512 1.00 96.62 774 MET A C 1
ATOM 6104 O O . MET A 1 774 ? -12.831 1.338 -23.540 1.00 96.62 774 MET A O 1
ATOM 6108 N N . PRO A 1 775 ? -12.480 1.016 -25.740 1.00 95.19 775 PRO A N 1
ATOM 6109 C CA . PRO A 1 775 ? -13.842 0.589 -26.001 1.00 95.19 775 PRO A CA 1
ATOM 6110 C C . PRO A 1 775 ? -14.113 -0.818 -25.454 1.00 95.19 775 PRO A C 1
ATOM 6112 O O . PRO A 1 775 ? -13.239 -1.677 -25.415 1.00 95.19 775 PRO A O 1
ATOM 6115 N N . ARG A 1 776 ? -15.383 -1.081 -25.114 1.00 94.69 776 ARG A N 1
ATOM 6116 C CA . ARG A 1 776 ? -15.866 -2.369 -24.569 1.00 94.69 776 ARG A CA 1
ATOM 6117 C C . ARG A 1 776 ? -15.582 -3.591 -25.454 1.00 94.69 776 ARG A C 1
ATOM 6119 O O . ARG A 1 776 ? -15.699 -4.704 -24.964 1.00 94.69 776 ARG A O 1
ATOM 6126 N N . GLY A 1 777 ? -15.292 -3.380 -26.739 1.00 95.50 777 GLY A N 1
ATOM 6127 C CA . GLY A 1 777 ? -15.004 -4.443 -27.703 1.00 95.50 777 GLY A CA 1
ATOM 6128 C C . GLY A 1 777 ? -13.536 -4.869 -27.764 1.00 95.50 777 GLY A C 1
ATOM 6129 O O . GLY A 1 777 ? -13.199 -5.649 -28.643 1.00 95.50 777 GLY A O 1
ATOM 6130 N N . VAL A 1 778 ? -12.660 -4.338 -26.903 1.00 96.62 778 VAL A N 1
ATOM 6131 C CA . VAL A 1 778 ? -11.247 -4.744 -26.844 1.00 96.62 778 VAL A CA 1
ATOM 6132 C C . VAL A 1 778 ? -11.024 -5.567 -25.580 1.00 96.62 778 VAL A C 1
ATOM 6134 O O . VAL A 1 778 ? -11.092 -5.058 -24.458 1.00 96.62 778 VAL A O 1
ATOM 6137 N N . HIS A 1 779 ? -10.737 -6.851 -25.769 1.00 97.12 779 HIS A N 1
ATOM 6138 C CA . HIS A 1 779 ? -10.467 -7.802 -24.702 1.00 97.12 779 HIS A CA 1
ATOM 6139 C C . HIS A 1 779 ? -8.971 -8.076 -24.617 1.00 97.12 779 HIS A C 1
ATOM 6141 O O . HIS A 1 779 ? -8.386 -8.707 -25.498 1.00 97.12 779 HIS A O 1
ATOM 6147 N N . PHE A 1 780 ? -8.347 -7.630 -23.535 1.00 97.06 780 PHE A N 1
ATOM 6148 C CA . PHE A 1 780 ? -6.937 -7.851 -23.270 1.00 97.06 780 PHE A CA 1
ATOM 6149 C C . PHE A 1 780 ? -6.703 -8.247 -21.816 1.00 97.06 780 PHE A C 1
ATOM 6151 O O . PHE A 1 780 ? -7.523 -8.023 -20.924 1.00 97.06 780 PHE A O 1
ATOM 6158 N N . GLU A 1 781 ? -5.554 -8.861 -21.597 1.00 97.44 781 GLU A N 1
ATOM 6159 C CA . GLU A 1 781 ? -5.040 -9.248 -20.298 1.00 97.44 781 GLU A CA 1
ATOM 6160 C C . GLU A 1 781 ? -3.620 -8.709 -20.170 1.00 97.44 781 GLU A C 1
ATOM 6162 O O . GLU A 1 781 ? -2.811 -8.859 -21.087 1.00 97.44 781 GLU A O 1
ATOM 6167 N N . ILE A 1 782 ? -3.321 -8.081 -19.039 1.00 97.25 782 ILE A N 1
ATOM 6168 C CA . ILE A 1 782 ? -1.964 -7.702 -18.674 1.00 97.25 782 ILE A CA 1
ATOM 6169 C C . ILE A 1 782 ? -1.529 -8.603 -17.532 1.00 97.25 782 ILE A C 1
ATOM 6171 O O . ILE A 1 782 ? -2.172 -8.649 -16.481 1.00 97.25 782 ILE A O 1
ATOM 6175 N N . SER A 1 783 ? -0.423 -9.300 -17.735 1.00 97.19 783 SER A N 1
ATOM 6176 C CA . SER A 1 783 ? 0.198 -10.161 -16.738 1.00 97.19 783 SER A CA 1
ATOM 6177 C C . SER A 1 783 ? 1.570 -9.607 -16.358 1.00 97.19 783 SER A C 1
ATOM 6179 O O . SER A 1 783 ? 2.253 -9.000 -17.181 1.00 97.19 783 SER A O 1
ATOM 6181 N N . CYS A 1 784 ? 2.005 -9.834 -15.126 1.00 97.19 784 CYS A N 1
ATOM 6182 C CA . CYS A 1 784 ? 3.323 -9.443 -14.639 1.00 97.19 784 CYS A CA 1
ATOM 6183 C C . CYS A 1 784 ? 4.049 -10.624 -13.991 1.00 97.19 784 CYS A C 1
ATOM 6185 O O . CYS A 1 784 ? 3.413 -11.552 -13.489 1.00 97.19 784 CYS A O 1
ATOM 6187 N N . SER A 1 785 ? 5.378 -10.577 -13.969 1.00 96.12 785 SER A N 1
ATOM 6188 C CA . SER A 1 785 ? 6.207 -11.559 -13.274 1.00 96.12 785 SER A CA 1
ATOM 6189 C C . SER A 1 785 ? 7.486 -10.918 -12.728 1.00 96.12 785 SER A C 1
ATOM 6191 O O . SER A 1 785 ? 8.040 -9.980 -13.311 1.00 96.12 785 SER A O 1
ATOM 6193 N N . CYS A 1 786 ? 7.960 -11.413 -11.587 1.00 94.38 786 CYS A N 1
ATOM 6194 C CA . CYS A 1 786 ? 9.248 -11.017 -11.024 1.00 94.38 786 CYS A CA 1
ATOM 6195 C C . CYS A 1 786 ? 10.415 -11.790 -11.656 1.00 94.38 786 CYS A C 1
ATOM 6197 O O . CYS A 1 786 ? 11.519 -11.261 -11.717 1.00 94.38 786 CYS A O 1
ATOM 6199 N N . ASP A 1 787 ? 10.176 -13.001 -12.166 1.00 93.56 787 ASP A N 1
ATOM 6200 C CA . ASP A 1 787 ? 11.216 -13.930 -12.624 1.00 93.56 787 ASP A CA 1
ATOM 6201 C C . ASP A 1 787 ? 10.999 -14.466 -14.053 1.00 93.56 787 ASP A C 1
ATOM 6203 O O . ASP A 1 787 ? 11.856 -15.164 -14.598 1.00 93.56 787 ASP A O 1
ATOM 6207 N N . GLY A 1 788 ? 9.864 -14.130 -14.669 1.00 94.38 788 GLY A N 1
ATOM 6208 C CA . GLY A 1 788 ? 9.465 -14.570 -16.004 1.00 94.38 788 GLY A CA 1
ATOM 6209 C C . GLY A 1 788 ? 8.886 -15.988 -16.044 1.00 94.38 788 GLY A C 1
ATOM 6210 O O . GLY A 1 788 ? 8.538 -16.466 -17.128 1.00 94.38 788 GLY A O 1
ATOM 6211 N N . LYS A 1 789 ? 8.767 -16.664 -14.894 1.00 92.50 789 LYS A N 1
ATOM 6212 C CA . LYS A 1 789 ? 8.220 -18.022 -14.758 1.00 92.50 789 LYS A CA 1
ATOM 6213 C C . LYS A 1 789 ? 6.837 -17.989 -14.126 1.00 92.50 789 LYS A C 1
ATOM 6215 O O . LYS A 1 789 ? 5.905 -18.556 -14.696 1.00 92.50 789 LYS A O 1
ATOM 6220 N N . ASP A 1 790 ? 6.704 -17.278 -13.011 1.00 92.12 790 ASP A N 1
ATOM 6221 C CA . ASP A 1 790 ? 5.453 -17.164 -12.270 1.00 92.12 790 ASP A CA 1
ATOM 6222 C C . ASP A 1 790 ? 4.709 -15.906 -12.718 1.00 92.12 790 ASP A C 1
ATOM 6224 O O . ASP A 1 790 ? 5.065 -14.777 -12.370 1.00 92.12 790 ASP A O 1
ATOM 6228 N N . TRP A 1 791 ? 3.702 -16.103 -13.571 1.00 95.88 791 TRP A N 1
ATOM 6229 C CA . TRP A 1 791 ? 2.902 -15.026 -14.147 1.00 95.88 791 TRP A CA 1
ATOM 6230 C C . TRP A 1 791 ? 1.628 -14.796 -13.342 1.00 95.88 791 TRP A C 1
ATOM 6232 O O . TRP A 1 791 ? 0.838 -15.714 -13.119 1.00 95.88 791 TRP A O 1
ATOM 6242 N N . HIS A 1 792 ? 1.397 -13.540 -12.976 1.00 94.81 792 HIS A N 1
ATOM 6243 C CA . HIS A 1 792 ? 0.201 -13.092 -12.276 1.00 94.81 792 HIS A CA 1
ATOM 6244 C C . HIS A 1 792 ? -0.597 -12.157 -13.172 1.00 94.81 792 HIS A C 1
ATOM 6246 O O . HIS A 1 792 ? -0.026 -11.280 -13.818 1.00 94.81 792 HIS A O 1
ATOM 6252 N N . VAL A 1 793 ? -1.917 -12.323 -13.210 1.00 95.75 793 VAL A N 1
ATOM 6253 C CA . VAL A 1 793 ? -2.797 -11.402 -13.933 1.00 95.75 793 VAL A CA 1
ATOM 6254 C C . VAL A 1 793 ? -2.873 -10.096 -13.152 1.00 95.75 793 VAL A C 1
ATOM 6256 O O . VAL A 1 793 ? -3.408 -10.053 -12.047 1.00 95.75 793 VAL A O 1
ATOM 6259 N N . ALA A 1 794 ? -2.313 -9.037 -13.725 1.00 94.25 794 ALA A N 1
ATOM 6260 C CA . ALA A 1 794 ? -2.296 -7.713 -13.128 1.00 94.25 794 ALA A CA 1
ATOM 6261 C C . ALA A 1 794 ? -3.586 -6.946 -13.444 1.00 94.25 794 ALA A C 1
ATOM 6263 O O . ALA A 1 794 ? -4.103 -6.243 -12.579 1.00 94.25 794 ALA A O 1
ATOM 6264 N N . MET A 1 795 ? -4.115 -7.105 -14.664 1.00 95.06 795 MET A N 1
ATOM 6265 C CA . MET A 1 795 ? -5.332 -6.444 -15.136 1.00 95.06 795 MET A CA 1
ATOM 6266 C C . MET A 1 795 ? -6.015 -7.253 -16.249 1.00 95.06 795 MET A C 1
ATOM 6268 O O . MET A 1 795 ? -5.350 -7.832 -17.106 1.00 95.06 795 MET A O 1
ATOM 6272 N N . VAL A 1 796 ? -7.349 -7.238 -16.275 1.00 95.88 796 VAL A N 1
ATOM 6273 C CA . VAL A 1 796 ? -8.177 -7.745 -17.382 1.00 95.88 796 VAL A CA 1
ATOM 6274 C C . VAL A 1 796 ? -9.110 -6.624 -17.827 1.00 95.88 796 VAL A C 1
ATOM 6276 O O . VAL A 1 796 ? -9.644 -5.906 -16.981 1.00 95.88 796 VAL A O 1
ATOM 6279 N N . SER A 1 797 ? -9.316 -6.445 -19.133 1.00 95.06 797 SER A N 1
ATOM 6280 C CA . SER A 1 797 ? -10.287 -5.458 -19.607 1.00 95.06 797 SER A CA 1
ATOM 6281 C C . SER A 1 797 ? -11.724 -5.955 -19.416 1.00 95.06 797 SER A C 1
ATOM 6283 O O . SER A 1 797 ? -12.279 -6.716 -20.210 1.00 95.06 797 SER A O 1
ATOM 6285 N N . GLU A 1 798 ? -12.347 -5.506 -18.329 1.00 91.44 798 GLU A N 1
ATOM 6286 C CA . GLU A 1 798 ? -13.766 -5.719 -18.055 1.00 91.44 798 GLU A CA 1
ATOM 6287 C C . GLU A 1 798 ? -14.559 -4.457 -18.418 1.00 91.44 798 GLU A C 1
ATOM 6289 O O . GLU A 1 798 ? -14.779 -3.556 -17.612 1.00 91.44 798 GLU A O 1
ATOM 6294 N N . GLY A 1 799 ? -14.993 -4.375 -19.677 1.00 92.50 799 GLY A N 1
ATOM 6295 C CA . GLY A 1 799 ? -15.758 -3.237 -20.179 1.00 92.50 799 GLY A CA 1
ATOM 6296 C C . GLY A 1 799 ? -14.887 -2.096 -20.710 1.00 92.50 799 GLY A C 1
ATOM 6297 O O . GLY A 1 799 ? -13.770 -2.306 -21.168 1.00 92.50 799 GLY A O 1
ATOM 6298 N N . GLY A 1 800 ? -15.457 -0.890 -20.761 1.00 93.12 800 GLY A N 1
ATOM 6299 C CA . GLY A 1 800 ? -14.779 0.271 -21.336 1.00 93.12 800 GLY A CA 1
ATOM 6300 C C . GLY A 1 800 ? -13.988 0.998 -20.260 1.00 93.12 800 GLY A C 1
ATOM 6301 O O . GLY A 1 800 ? -14.566 1.306 -19.218 1.00 93.12 800 GLY A O 1
ATOM 6302 N N . ILE A 1 801 ? -12.710 1.279 -20.514 1.00 95.31 801 ILE A N 1
ATOM 6303 C CA . ILE A 1 801 ? -11.814 1.932 -19.550 1.00 95.31 801 ILE A CA 1
ATOM 6304 C C . ILE A 1 801 ? -11.644 3.403 -19.963 1.00 95.31 801 ILE A C 1
ATOM 6306 O O . ILE A 1 801 ? -11.184 3.674 -21.076 1.00 95.31 801 ILE A O 1
ATOM 6310 N N . PRO A 1 802 ? -12.038 4.366 -19.113 1.00 95.44 802 PRO A N 1
ATOM 6311 C CA . PRO A 1 802 ? -11.814 5.790 -19.335 1.00 95.44 802 PRO A CA 1
ATOM 6312 C C . PRO A 1 802 ? -10.346 6.158 -19.564 1.00 95.44 802 PRO A C 1
ATOM 6314 O O . PRO A 1 802 ? -9.445 5.620 -18.923 1.00 95.44 802 PRO A O 1
ATOM 6317 N N . ALA A 1 803 ? -10.127 7.125 -20.457 1.00 95.94 803 ALA A N 1
ATOM 6318 C CA . ALA A 1 803 ? -8.820 7.737 -20.671 1.00 95.94 803 ALA A CA 1
ATOM 6319 C C . ALA A 1 803 ? -8.275 8.335 -19.363 1.00 95.94 803 ALA A C 1
ATOM 6321 O O . ALA A 1 803 ? -9.018 8.972 -18.614 1.00 95.94 803 ALA A O 1
ATOM 6322 N N . GLY A 1 804 ? -6.988 8.128 -19.093 1.00 92.00 804 GLY A N 1
ATOM 6323 C CA . GLY A 1 804 ? -6.276 8.619 -17.914 1.00 92.00 804 GLY A CA 1
ATOM 6324 C C . GLY A 1 804 ? -6.648 7.934 -16.596 1.00 92.00 804 GLY A C 1
ATOM 6325 O O . GLY A 1 804 ? -6.006 8.197 -15.582 1.00 92.00 804 GLY A O 1
ATOM 6326 N N . GLN A 1 805 ? -7.648 7.046 -16.572 1.00 91.88 805 GLN A N 1
ATOM 6327 C CA . GLN A 1 805 ? -8.022 6.360 -15.341 1.00 91.88 805 GLN A CA 1
ATOM 6328 C C . GLN A 1 805 ? -6.986 5.288 -14.993 1.00 91.88 805 GLN A C 1
ATOM 6330 O O . GLN A 1 805 ? -6.809 4.311 -15.723 1.00 91.88 805 GLN A O 1
ATOM 6335 N N . LEU A 1 806 ? -6.341 5.450 -13.836 1.00 90.62 806 LEU A N 1
ATOM 6336 C CA . LEU A 1 806 ? -5.456 4.440 -13.272 1.00 90.62 806 LEU A CA 1
ATOM 6337 C C . LEU A 1 806 ? -6.266 3.212 -12.841 1.00 90.62 806 LEU A C 1
ATOM 6339 O O . LEU A 1 806 ? -7.049 3.257 -11.891 1.00 90.62 806 LEU A O 1
ATOM 6343 N N . THR A 1 807 ? -6.038 2.097 -13.522 1.00 90.50 807 THR A N 1
ATOM 6344 C CA . THR A 1 807 ? -6.492 0.773 -13.105 1.00 90.50 807 THR A CA 1
ATOM 6345 C C . THR A 1 807 ? -5.380 0.115 -12.303 1.00 90.50 807 THR A C 1
ATOM 6347 O O . THR A 1 807 ? -4.318 -0.203 -12.838 1.00 90.50 807 THR A O 1
ATOM 6350 N N . ARG A 1 808 ? -5.596 -0.066 -11.000 1.00 84.88 808 ARG A N 1
ATOM 6351 C CA . ARG A 1 808 ? -4.572 -0.645 -10.127 1.00 84.88 808 ARG A CA 1
ATOM 6352 C C . ARG A 1 808 ? -4.340 -2.113 -10.412 1.00 84.88 808 ARG A C 1
ATOM 6354 O O . ARG A 1 808 ? -5.277 -2.855 -10.692 1.00 84.88 808 ARG A O 1
ATOM 6361 N N . SER A 1 809 ? -3.088 -2.520 -10.260 1.00 85.50 809 SER A N 1
ATOM 6362 C CA . SER A 1 809 ? -2.732 -3.928 -10.305 1.00 85.50 809 SER A CA 1
ATOM 6363 C C . SER A 1 809 ? -3.302 -4.657 -9.090 1.00 85.50 809 SER A C 1
ATOM 6365 O O . SER A 1 809 ? -3.189 -4.193 -7.954 1.00 85.50 809 SER A O 1
ATOM 6367 N N . HIS A 1 810 ? -3.842 -5.854 -9.310 1.00 77.69 810 HIS A N 1
ATOM 6368 C CA . HIS A 1 810 ? -4.174 -6.777 -8.220 1.00 77.69 810 HIS A CA 1
ATOM 6369 C C . HIS A 1 810 ? -2.929 -7.336 -7.507 1.00 77.69 810 HIS A C 1
ATOM 6371 O O . HIS A 1 810 ? -3.041 -7.916 -6.427 1.00 77.69 810 HIS A O 1
ATOM 6377 N N . TYR A 1 811 ? -1.747 -7.150 -8.099 1.00 77.69 811 TYR A N 1
ATOM 6378 C CA . TYR A 1 811 ? -0.479 -7.720 -7.660 1.00 77.69 811 TYR A CA 1
ATOM 6379 C C . TYR A 1 811 ? 0.611 -6.638 -7.540 1.00 77.69 811 TYR A C 1
ATOM 6381 O O . TYR A 1 811 ? 1.463 -6.516 -8.426 1.00 77.69 811 TYR A O 1
ATOM 6389 N N . PRO A 1 812 ? 0.577 -5.803 -6.484 1.00 72.62 812 PRO A N 1
ATOM 6390 C CA . PRO A 1 812 ? 1.562 -4.750 -6.276 1.00 72.62 812 PRO A CA 1
ATOM 6391 C C . PRO A 1 812 ? 2.838 -5.356 -5.685 1.00 72.62 812 PRO A C 1
ATOM 6393 O O . PRO A 1 812 ? 2.998 -5.523 -4.472 1.00 72.62 812 PRO A O 1
ATOM 6396 N N . GLN A 1 813 ? 3.731 -5.774 -6.574 1.00 84.06 813 GLN A N 1
ATOM 6397 C CA . GLN A 1 813 ? 5.018 -6.364 -6.234 1.00 84.06 813 GLN A CA 1
ATOM 6398 C C . GLN A 1 813 ? 6.127 -5.774 -7.094 1.00 84.06 813 GLN A C 1
ATOM 6400 O O . GLN A 1 813 ? 5.895 -4.999 -8.023 1.00 84.06 813 GLN A O 1
ATOM 6405 N N . LEU A 1 814 ? 7.351 -6.166 -6.756 1.00 91.06 814 LEU A N 1
ATOM 6406 C CA . LEU A 1 814 ? 8.509 -5.927 -7.587 1.00 91.06 814 LEU A CA 1
ATOM 6407 C C . LEU A 1 814 ? 8.386 -6.757 -8.877 1.00 91.06 814 LEU A C 1
ATOM 6409 O O . LEU A 1 814 ? 8.329 -7.986 -8.834 1.00 91.06 814 LEU A O 1
ATOM 6413 N N . VAL A 1 815 ? 8.330 -6.079 -10.015 1.00 94.94 815 VAL A N 1
ATOM 6414 C CA . VAL A 1 815 ? 8.117 -6.655 -11.342 1.00 94.94 815 VAL A CA 1
ATOM 6415 C C . VAL A 1 815 ? 9.348 -6.409 -12.208 1.00 94.94 815 VAL A C 1
ATOM 6417 O O . VAL A 1 815 ? 9.949 -5.336 -12.178 1.00 94.94 815 VAL A O 1
ATOM 6420 N N . GLN A 1 816 ? 9.713 -7.420 -12.996 1.00 96.19 816 GLN A N 1
ATOM 6421 C CA . GLN A 1 816 ? 10.713 -7.309 -14.065 1.00 96.19 816 GLN A CA 1
ATOM 6422 C C . GLN A 1 816 ? 10.127 -7.632 -15.437 1.00 96.19 816 GLN A C 1
ATOM 6424 O O . GLN A 1 816 ? 10.690 -7.233 -16.452 1.00 96.19 816 GLN A O 1
ATOM 6429 N N . TRP A 1 817 ? 9.009 -8.354 -15.476 1.00 97.50 817 TRP A N 1
ATOM 6430 C CA . TRP A 1 817 ? 8.375 -8.834 -16.692 1.00 97.50 817 TRP A CA 1
ATOM 6431 C C . TRP A 1 817 ? 6.935 -8.354 -16.752 1.00 97.50 817 TRP A C 1
ATOM 6433 O O . TRP A 1 817 ? 6.179 -8.525 -15.798 1.00 97.50 817 TRP A O 1
ATOM 6443 N N . ILE A 1 818 ? 6.538 -7.807 -17.892 1.00 97.62 818 ILE A N 1
ATOM 6444 C CA . ILE A 1 818 ? 5.173 -7.353 -18.157 1.00 97.62 818 ILE A CA 1
ATOM 6445 C C . ILE A 1 818 ? 4.757 -7.946 -19.488 1.00 97.62 818 ILE A C 1
ATOM 6447 O O . ILE A 1 818 ? 5.521 -7.884 -20.444 1.00 97.62 818 ILE A O 1
ATOM 6451 N N . LYS A 1 819 ? 3.558 -8.505 -19.578 1.00 97.50 819 LYS A N 1
ATOM 6452 C CA . LYS A 1 819 ? 3.011 -9.070 -20.807 1.00 97.50 819 LYS A CA 1
ATOM 6453 C C . LYS A 1 819 ? 1.632 -8.490 -21.056 1.00 97.50 819 LYS A C 1
ATOM 6455 O O . LYS A 1 819 ? 0.729 -8.725 -20.264 1.00 97.50 819 LYS A O 1
ATOM 6460 N N . LEU A 1 820 ? 1.465 -7.784 -22.168 1.00 97.56 820 LEU A N 1
ATOM 6461 C CA . LEU A 1 820 ? 0.159 -7.406 -22.700 1.00 97.56 820 LEU A CA 1
ATOM 6462 C C . LEU A 1 820 ? -0.270 -8.472 -23.703 1.00 97.56 820 LEU A C 1
ATOM 6464 O O . LEU A 1 820 ? 0.458 -8.746 -24.654 1.00 97.56 820 LEU A O 1
ATOM 6468 N N . HIS A 1 821 ? -1.443 -9.059 -23.511 1.00 97.75 821 HIS A N 1
ATOM 6469 C CA . HIS A 1 821 ? -2.022 -10.066 -24.389 1.00 97.75 821 HIS A CA 1
ATOM 6470 C C . HIS A 1 821 ? -3.413 -9.627 -24.845 1.00 97.75 821 HIS A C 1
ATOM 6472 O O . HIS A 1 821 ? -4.354 -9.597 -24.054 1.00 97.75 821 HIS A O 1
ATOM 6478 N N . VAL A 1 822 ? -3.544 -9.292 -26.128 1.00 97.38 822 VAL A N 1
ATOM 6479 C CA . VAL A 1 822 ? -4.819 -8.930 -26.753 1.00 97.38 822 VAL A CA 1
ATOM 6480 C C . VAL A 1 822 ? -5.477 -10.208 -27.259 1.00 97.38 822 VAL A C 1
ATOM 6482 O O . VAL A 1 822 ? -4.940 -10.900 -28.126 1.00 97.38 822 VAL A O 1
ATOM 6485 N N . LYS A 1 823 ? -6.619 -10.545 -26.658 1.00 96.69 823 LYS A N 1
ATOM 6486 C CA . LYS A 1 823 ? -7.386 -11.760 -26.951 1.00 96.69 823 LYS A CA 1
ATOM 6487 C C . LYS A 1 823 ? -8.367 -11.538 -28.097 1.00 96.69 823 LYS A C 1
ATOM 6489 O O . LYS A 1 823 ? -8.518 -12.436 -28.921 1.00 96.69 823 LYS A O 1
ATOM 6494 N N . ASP A 1 824 ? -9.022 -10.376 -28.114 1.00 96.50 824 ASP A N 1
ATOM 6495 C CA . ASP A 1 824 ? -10.027 -9.988 -29.108 1.00 96.50 824 ASP A CA 1
ATOM 6496 C C . ASP A 1 824 ? -10.116 -8.453 -29.247 1.00 96.50 824 ASP A C 1
ATOM 6498 O O . ASP A 1 824 ? -9.822 -7.713 -28.302 1.00 96.50 824 ASP A O 1
ATOM 6502 N N . GLY A 1 825 ? -10.548 -7.977 -30.416 1.00 96.00 825 GLY A N 1
ATOM 6503 C CA . GLY A 1 825 ? -10.646 -6.555 -30.765 1.00 96.00 825 GLY A CA 1
ATOM 6504 C C . GLY A 1 825 ? -9.360 -5.945 -31.341 1.00 96.00 825 GLY A C 1
ATOM 6505 O O . GLY A 1 825 ? -8.447 -6.647 -31.748 1.00 96.00 825 GLY A O 1
ATOM 6506 N N . PHE A 1 826 ? -9.298 -4.612 -31.417 1.00 96.12 826 PHE A N 1
ATOM 6507 C CA . PHE A 1 826 ? -8.111 -3.871 -31.863 1.00 96.12 826 PHE A CA 1
ATOM 6508 C C . PHE A 1 826 ? -7.639 -2.935 -30.751 1.00 96.12 826 PHE A C 1
ATOM 6510 O O . PHE A 1 826 ? -8.257 -1.904 -30.483 1.00 96.12 826 PHE A O 1
ATOM 6517 N N . PHE A 1 827 ? -6.552 -3.311 -30.084 1.00 96.06 827 PHE A N 1
ATOM 6518 C CA . PHE A 1 827 ? -5.862 -2.475 -29.113 1.00 96.06 827 PHE A CA 1
ATOM 6519 C C . PHE A 1 827 ? -5.105 -1.376 -29.863 1.00 96.06 827 PHE A C 1
ATOM 6521 O O . PHE A 1 827 ? -4.204 -1.678 -30.641 1.00 96.06 827 PHE A O 1
ATOM 6528 N N . HIS A 1 828 ? -5.457 -0.113 -29.624 1.00 95.88 828 HIS A N 1
ATOM 6529 C CA . HIS A 1 828 ? -4.751 1.057 -30.150 1.00 95.88 828 HIS A CA 1
ATOM 6530 C C . HIS A 1 828 ? -4.669 2.128 -29.066 1.00 95.88 828 HIS A C 1
ATOM 6532 O O . HIS A 1 828 ? -5.626 2.877 -28.868 1.00 95.88 828 HIS A O 1
ATOM 6538 N N . ASN A 1 829 ? -3.582 2.141 -28.297 1.00 94.12 829 ASN A N 1
ATOM 6539 C CA . ASN A 1 829 ? -3.452 3.046 -27.155 1.00 94.12 829 ASN A CA 1
ATOM 6540 C C . ASN A 1 829 ? -2.002 3.194 -26.690 1.00 94.12 829 ASN A C 1
ATOM 6542 O O . ASN A 1 829 ? -1.173 2.334 -26.991 1.00 94.12 829 ASN A O 1
ATOM 6546 N N . ASP A 1 830 ? -1.739 4.235 -25.900 1.00 89.62 830 ASP A N 1
ATOM 6547 C CA . ASP A 1 830 ? -0.499 4.359 -25.138 1.00 89.62 830 ASP A CA 1
ATOM 6548 C C . ASP A 1 830 ? -0.696 3.703 -23.779 1.00 89.62 830 ASP A C 1
ATOM 6550 O O . ASP A 1 830 ? -1.626 4.005 -23.024 1.00 89.62 830 ASP A O 1
ATOM 6554 N N . PHE A 1 831 ? 0.161 2.723 -23.525 1.00 88.56 831 PHE A N 1
ATOM 6555 C CA . PHE A 1 831 ? 0.066 1.811 -22.402 1.00 88.56 831 PHE A CA 1
ATOM 6556 C C . PHE A 1 831 ? 0.978 2.301 -21.276 1.00 88.56 831 PHE A C 1
ATOM 6558 O O . PHE A 1 831 ? 2.154 1.956 -21.222 1.00 88.56 831 PHE A O 1
ATOM 6565 N N . GLN A 1 832 ? 0.439 3.133 -20.387 1.00 95.81 832 GLN A N 1
ATOM 6566 C CA . GLN A 1 832 ? 1.216 3.750 -19.314 1.00 95.81 832 GLN A CA 1
ATOM 6567 C C . GLN A 1 832 ? 1.319 2.791 -18.129 1.00 95.81 832 GLN A C 1
ATOM 6569 O O . GLN A 1 832 ? 0.315 2.461 -17.491 1.00 95.81 832 GLN A O 1
ATOM 6574 N N . ILE A 1 833 ? 2.537 2.333 -17.840 1.00 95.81 833 ILE A N 1
ATOM 6575 C CA . ILE A 1 833 ? 2.830 1.469 -16.695 1.00 95.81 833 ILE A CA 1
ATOM 6576 C C . ILE A 1 833 ? 3.174 2.355 -15.502 1.00 95.81 833 ILE A C 1
ATOM 6578 O O . ILE A 1 833 ? 4.267 2.917 -15.444 1.00 95.81 833 ILE A O 1
ATOM 6582 N N . HIS A 1 834 ? 2.268 2.432 -14.529 1.00 94.62 834 HIS A N 1
ATOM 6583 C CA . HIS A 1 834 ? 2.497 3.192 -13.303 1.00 94.62 834 HIS A CA 1
ATOM 6584 C C . HIS A 1 834 ? 3.307 2.356 -12.328 1.00 94.62 834 HIS A C 1
ATOM 6586 O O . HIS A 1 834 ? 2.974 1.197 -12.043 1.00 94.62 834 HIS A O 1
ATOM 6592 N N . GLY A 1 835 ? 4.349 2.951 -11.765 1.00 94.12 835 GLY A N 1
ATOM 6593 C CA . GLY A 1 835 ? 5.221 2.243 -10.849 1.00 94.12 835 GLY A CA 1
ATOM 6594 C C . GLY A 1 835 ? 6.153 3.141 -10.060 1.00 94.12 835 GLY A C 1
ATOM 6595 O O . GLY A 1 835 ? 6.266 4.338 -10.301 1.00 94.12 835 GLY A O 1
ATOM 6596 N N . ILE A 1 836 ? 6.832 2.528 -9.101 1.00 93.19 836 ILE A N 1
ATOM 6597 C CA . ILE A 1 836 ? 7.916 3.139 -8.343 1.00 93.19 836 ILE A CA 1
ATOM 6598 C C . ILE A 1 836 ? 9.210 2.485 -8.812 1.00 93.19 836 ILE A C 1
ATOM 6600 O O . ILE A 1 836 ? 9.423 1.288 -8.598 1.00 93.19 836 ILE A O 1
ATOM 6604 N N . VAL A 1 837 ? 10.056 3.265 -9.474 1.00 92.44 837 VAL A N 1
ATOM 6605 C CA . VAL A 1 837 ? 11.358 2.827 -9.968 1.00 92.44 837 VAL A CA 1
ATOM 6606 C C . VAL A 1 837 ? 12.401 3.170 -8.904 1.00 92.44 837 VAL A C 1
ATOM 6608 O O . VAL A 1 837 ? 12.591 4.352 -8.598 1.00 92.44 837 VAL A O 1
ATOM 6611 N N . PRO A 1 838 ? 13.092 2.180 -8.314 1.00 88.12 838 PRO A N 1
ATOM 6612 C CA . PRO A 1 838 ? 14.252 2.457 -7.482 1.00 88.12 838 PRO A CA 1
ATOM 6613 C C . PRO A 1 838 ? 15.280 3.212 -8.318 1.00 88.12 838 PRO A C 1
ATOM 6615 O O . PRO A 1 838 ? 15.624 2.754 -9.409 1.00 88.12 838 PRO A O 1
ATOM 6618 N N . LYS A 1 839 ? 15.801 4.346 -7.828 1.00 82.06 839 LYS A N 1
ATOM 6619 C CA . LYS A 1 839 ? 16.971 4.981 -8.450 1.00 82.06 839 LYS A CA 1
ATOM 6620 C C . LYS A 1 839 ? 18.167 4.063 -8.207 1.00 82.06 839 LYS A C 1
ATOM 6622 O O . LYS A 1 839 ? 18.929 4.259 -7.268 1.00 82.06 839 LYS A O 1
ATOM 6627 N N . SER A 1 840 ? 18.309 2.984 -8.966 1.00 63.62 840 SER A N 1
ATOM 6628 C CA . SER A 1 840 ? 19.505 2.152 -8.890 1.00 63.62 840 SER A CA 1
ATOM 6629 C C . SER A 1 840 ? 20.716 2.984 -9.309 1.00 63.62 840 SER A C 1
ATOM 6631 O O . SER A 1 840 ? 20.603 3.882 -10.140 1.00 63.62 840 SER A O 1
ATOM 6633 N N . GLN A 1 841 ? 21.883 2.681 -8.740 1.00 51.94 841 GLN A N 1
ATOM 6634 C CA . GLN A 1 841 ? 23.170 3.169 -9.242 1.00 51.94 841 GLN A CA 1
ATOM 6635 C C . GLN A 1 841 ? 23.443 2.508 -10.609 1.00 51.94 841 GLN A C 1
ATOM 6637 O O . GLN A 1 841 ? 24.218 1.554 -10.669 1.00 51.94 841 GLN A O 1
ATOM 6642 N N . VAL A 1 842 ? 22.716 2.907 -11.664 1.00 45.44 842 VAL A N 1
ATOM 6643 C CA . VAL A 1 842 ? 22.926 2.403 -13.036 1.00 45.44 842 VAL A CA 1
ATOM 6644 C C . VAL A 1 842 ? 24.227 2.941 -13.610 1.00 45.44 842 VAL A C 1
ATOM 6646 O O . VAL A 1 842 ? 24.516 4.139 -13.390 1.00 45.44 842 VAL A O 1
#

Sequence (842 aa):
MELAVKEDAFGALLAAADRFLSLLVLEEDTCIIFKDPDQLLVTWEKLARVFHAAGYLCYHKSVCEHILKAPSVLESLVEVLQRLWRMSPQERATTQHVLYETRRQHRMLYSGVAAATPQRKKKRARQGFGHITILDASENRPFGPQDGGLVSVARISAQLPCLRRLRLARNRLRRVERLGDLPRLQLLDVAENLLGPTPGAALHMIGNCSELRAIFVAGNPFTEASEDLRAYRYQLLDLVPSLRFIDGEAVGKARPGVELNTLSSTPCVSEAFELNSKYYYPTESVMQWMVKWPSSPLAVAGSKTSYVTPGGTSAYAGFADRKRRTTSLPQAGRLARSASEGALASKRPKVFYLESEILRQFFTLCDFCRRPHAALEELQPLYAWLVASLQDSKGFTCRAPSSPTGFLVAALDMSQVYTLSHKPLVADVLHSCFGQGDFKIVVEEVCEDGEAAEDGLCTKRTEFQVWTPLLRRWSDVFASVMGNDQFLEGSRGEMVIKDFSAHAVDAFLRFLYSGTISADLPTLVEVAVIADKYQVQPLCATCMTAVRQKLFSETAAEIACQTFACADRFHLEECGKADLRRQAKEQILIEPRLALGQRSSLSASLLDEILSSELLCMEDAQLLGMFLDWGSASEEFESVLQLIAKHVDLHNIPDFVFGQSCVRLSQGRKVALERLREKQPREQRCTRSQHCIDVLQELYLQHLEIVPERVPFIGYWVNVIPGDLGQEWLNGGFDRLLDVARNGKFLSLEQGSITWFLPHTPFYMLGFSFETFMPRGVHFEISCSCDGKDWHVAMVSEGGIPAGQLTRSHYPQLVQWIKLHVKDGFFHNDFQIHGIVPKSQV